Protein AF-0000000072915830 (afdb_homodimer)

Nearest PDB structures (foldseek):
  4bc5-assembly1_A  TM=9.437E-01  e=2.863E-55  Homo sapiens
  3i8b-assembly1_A  TM=7.977E-01  e=3.521E-30  Bifidobacterium adolescentis ATCC 15703
  3ll3-assembly1_B  TM=8.431E-01  e=8.562E-27  Lactobacillus acidophilus
  3gbt-assembly1_A  TM=8.437E-01  e=1.878E-26  Lactobacillus acidophilus NCFM
  3gg4-assembly2_B  TM=7.722E-01  e=1.010E-25  Yersinia pseudotuberculosis

InterPro domains:
  IPR018484 Carbohydrate kinase FGGY, N-terminal [PF00370] (149-256)
  IPR018485 Carbohydrate kinase FGGY, C-terminal [PF02782] (315-526)
  IPR042024 D-xylulose kinase [cd07776] (19-568)
  IPR043129 ATPase, nucleotide binding domain [SSF53067] (19-301)
  IPR043129 ATPase, nucleotide binding domain [SSF53067] (311-531)

Foldseek 3Di:
DDFPFPCPVVPPPVPDFAKFWEWEAEQFKIKIWIATLLLHTQWIFMDGLCVPCCVVQVDDSNWDADPVQQFIKHFVLSVQVRVVVRLVVRCVGGPDAQQRHQEFAYAYAAQKKFFFFPCQLVQLQDPDLVDGRSVGRCVRGLDRIITHQSGQNQPVLLVCLQPLQPGQFRLCLFLQERRDRSANLSVLLVCCVVPVVSNVRGQAMDIPQQVVLCNFASHRGAAFQFRVSRRSQAGPVVRGGDQSSLCSSQVHSVSSVSVCSRRDHHDDALLDFRAFTHVSCCRNSNYHRNRTYGGYHHLVLLLCLLDLADALEWEWEQACKIKIKGKFLDRDGGHLWGWTPRRFDPSIIITMHIKNRGVVQLVVLLVVDDFDPDDPPRCVLLLVLQVPADQQNDPDQFDWGKAKDAACQQIRLPRFHHDIFIWTATLLQPDIGTDPPDDDSSNVSNNHLLNVLLSVCLVCVVRFADPDPPDGTAGQEYEYEYPCLPRLSSLASNLLARNHQAAYKYFPPPPCSRRSSRRLSRSCSVPPDVPRGSSNSCVVSDDCVPGMDGRGNRYDPPSNVSSVSNSVSSVVVVVVSVVVVVVVVVVVVVVVVVVD/DDFPQPCPVVPPPVPDFAKFWEWEAEQFKIKIWIATLLLHTQWIFMDGLCVPCCVVQVDDSNWDADPVQQFIKHFVLSVQVRVVVRLVVRCVGGPDAQQRHQEFAYAYAAQKKFFFFPCQLVQLQDPDLVDGRSVGRCVRGLDRIITHQSGQNQPVLLVCLQPLQPGQFRLCLFLQERRDRSANLSVLLVCCVVPVVSNVRGQAMDTPRQVVLCNFASHRGAAFQFRNSRRSQAGPVVRGGDQSSLCSSQVHSVSSVSVCSRRDHHDDALLDFRAFTHVSCCRNSNYHRNRTYGGYHHLVLLLCLLDLADALEWEWEAACKIKIKGKFLDRDGGHLWGWTPRRFDPSIIITMHIKNRGVVQLVVLLVVDDFDPDDPPRCVLLLVLQVPADQQNDPDQFDWGKAKDGACQQIRLPRFHHDIFIWTATLLQHDIGGDPPDDDSSNVSNNHLLNVLLSVCLVCVVRFADPDPPRGTAGQEYEYEYPCLPRLSSLASNLLARNHQAAYKYFPPPPCSRRSSRRLSGSCSVPPDVPRGSSNSCVVSDDCVPGMGGRGNRYDPPSNVSNVSNSVSSVVVVVVSVVVVVVVVVVVVVVVVVVD

Radius of gyration: 38.65 Å; Cα contacts (8 Å, |Δi|>4): 2772; chains: 2; bounding box: 79×126×77 Å

Structure (mmCIF, N/CA/C/O backbone):
data_AF-0000000072915830-model_v1
#
loop_
_entity.id
_entity.type
_entity.pdbx_description
1 polymer 'Xylulose kinase'
#
loop_
_atom_site.group_PDB
_atom_site.id
_atom_site.type_symbol
_atom_site.label_atom_id
_atom_site.label_alt_id
_atom_site.label_comp_id
_atom_site.label_asym_id
_atom_site.label_entity_id
_atom_site.label_seq_id
_atom_site.pdbx_PDB_ins_code
_atom_site.Cartn_x
_atom_site.Cartn_y
_atom_site.Cartn_z
_atom_site.occupancy
_atom_site.B_iso_or_equiv
_atom_site.auth_seq_id
_atom_site.auth_comp_id
_atom_site.auth_asym_id
_atom_site.auth_atom_id
_atom_site.pdbx_PDB_model_num
ATOM 1 N N . MET A 1 1 ? 6.355 -17.484 14.109 1 24.39 1 MET A N 1
ATOM 2 C CA . MET A 1 1 ? 7.336 -17.578 13.031 1 24.39 1 MET A CA 1
ATOM 3 C C . MET A 1 1 ? 8.438 -16.531 13.211 1 24.39 1 MET A C 1
ATOM 5 O O . MET A 1 1 ? 8.148 -15.344 13.398 1 24.39 1 MET A O 1
ATOM 9 N N . PRO A 1 2 ? 9.625 -17.016 13.57 1 25.91 2 PRO A N 1
ATOM 10 C CA . PRO A 1 2 ? 10.656 -16.094 14.039 1 25.91 2 PRO A CA 1
ATOM 11 C C . PRO A 1 2 ? 11.062 -15.062 12.984 1 25.91 2 PRO A C 1
ATOM 13 O O . PRO A 1 2 ? 11.211 -15.406 11.812 1 25.91 2 PRO A O 1
ATOM 16 N N . PHE A 1 3 ? 10.57 -13.93 13.031 1 33.84 3 PHE A N 1
ATOM 17 C CA . PHE A 1 3 ? 10.859 -12.711 12.281 1 33.84 3 PHE A CA 1
ATOM 18 C C . PHE A 1 3 ? 12.359 -12.555 12.062 1 33.84 3 PHE A C 1
ATOM 20 O O . PHE A 1 3 ? 13.156 -12.906 12.938 1 33.84 3 PHE A O 1
ATOM 27 N N . LEU A 1 4 ? 12.742 -12.773 10.859 1 33.09 4 LEU A N 1
ATOM 28 C CA . LEU A 1 4 ? 14.133 -12.438 10.609 1 33.09 4 LEU A CA 1
ATOM 29 C C . LEU A 1 4 ? 14.523 -11.156 11.336 1 33.09 4 LEU A C 1
ATOM 31 O O . LEU A 1 4 ? 14.07 -10.07 10.969 1 33.09 4 LEU A O 1
ATOM 35 N N . ALA A 1 5 ? 14.664 -11.242 12.508 1 32.28 5 ALA A N 1
ATOM 36 C CA . ALA A 1 5 ? 15.242 -10.172 13.312 1 32.28 5 ALA A CA 1
ATOM 37 C C . ALA A 1 5 ? 16.484 -9.586 12.648 1 32.28 5 ALA A C 1
ATOM 39 O O . ALA A 1 5 ? 17.453 -10.297 12.414 1 32.28 5 ALA A O 1
ATOM 40 N N . ARG A 1 6 ? 16.266 -8.562 11.781 1 36.28 6 ARG A N 1
ATOM 41 C CA . ARG A 1 6 ? 17.516 -7.859 11.516 1 36.28 6 ARG A CA 1
ATOM 42 C C . ARG A 1 6 ? 18.422 -7.859 12.742 1 36.28 6 ARG A C 1
ATOM 44 O O . ARG A 1 6 ? 17.938 -7.684 13.867 1 36.28 6 ARG A O 1
ATOM 51 N N . SER A 1 7 ? 19.422 -8.664 12.703 1 34.84 7 SER A N 1
ATOM 52 C CA . SER A 1 7 ? 20.438 -8.633 13.742 1 34.84 7 SER A CA 1
ATOM 53 C C . SER A 1 7 ? 20.719 -7.207 14.203 1 34.84 7 SER A C 1
ATOM 55 O O . SER A 1 7 ? 21.562 -6.512 13.625 1 34.84 7 SER A O 1
ATOM 57 N N . ASN A 1 8 ? 19.609 -6.504 14.328 1 36.72 8 ASN A N 1
ATOM 58 C CA . ASN A 1 8 ? 19.922 -5.211 14.93 1 36.72 8 ASN A CA 1
ATOM 59 C C . ASN A 1 8 ? 20.672 -5.375 16.25 1 36.72 8 ASN A C 1
ATOM 61 O O . ASN A 1 8 ? 20.062 -5.625 17.281 1 36.72 8 ASN A O 1
ATOM 65 N N . SER A 1 9 ? 21.812 -5.98 16.203 1 34.97 9 SER A N 1
ATOM 66 C CA . SER A 1 9 ? 22.594 -5.82 17.438 1 34.97 9 SER A CA 1
ATOM 67 C C . SER A 1 9 ? 22.531 -4.387 17.953 1 34.97 9 SER A C 1
ATOM 69 O O . SER A 1 9 ? 22.906 -3.451 17.234 1 34.97 9 SER A O 1
ATOM 71 N N . PRO A 1 10 ? 21.531 -4.129 18.781 1 41.34 10 PRO A N 1
ATOM 72 C CA . PRO A 1 10 ? 21.688 -2.791 19.344 1 41.34 10 PRO A CA 1
ATOM 73 C C . PRO A 1 10 ? 23.156 -2.426 19.594 1 41.34 10 PRO A C 1
ATOM 75 O O . PRO A 1 10 ? 23.906 -3.213 20.172 1 41.34 10 PRO A O 1
ATOM 78 N N . ASP A 1 11 ? 23.781 -1.973 18.734 1 41.5 11 ASP A N 1
ATOM 79 C CA . ASP A 1 11 ? 25.031 -1.378 19.172 1 41.5 11 ASP A CA 1
ATOM 80 C C . ASP A 1 11 ? 24.891 -0.795 20.578 1 41.5 11 ASP A C 1
ATOM 82 O O . ASP A 1 11 ? 24.188 0.189 20.781 1 41.5 11 ASP A O 1
ATOM 86 N N . GLN A 1 12 ? 24.781 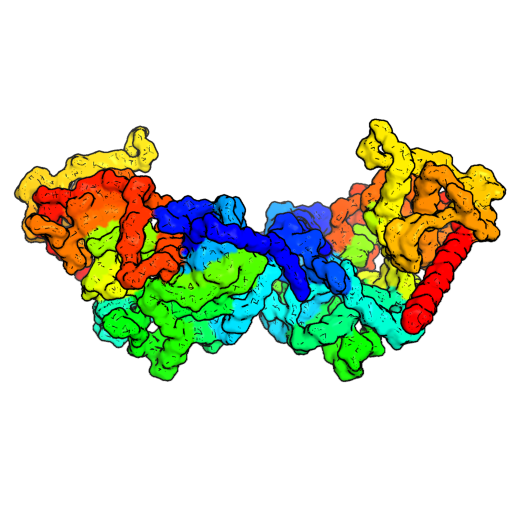-1.544 21.562 1 42.97 12 GLN A N 1
ATOM 87 C CA . GLN A 1 12 ? 24.859 -1.158 22.969 1 42.97 12 GLN A CA 1
ATOM 88 C C . GLN A 1 12 ? 26 -0.178 23.203 1 42.97 12 GLN A C 1
ATOM 90 O O . GLN A 1 12 ? 26.578 -0.14 24.297 1 42.97 12 GLN A O 1
ATOM 95 N N . SER A 1 13 ? 26.656 0.241 22.25 1 42.38 13 SER A N 1
ATOM 96 C CA . SER A 1 13 ? 27.719 1.104 22.719 1 42.38 13 SER A CA 1
ATOM 97 C C . SER A 1 13 ? 27.172 2.297 23.5 1 42.38 13 SER A C 1
ATOM 99 O O . SER A 1 13 ? 26.312 3.023 23 1 42.38 13 SER A O 1
ATOM 101 N N . SER A 1 14 ? 27.141 2.311 24.797 1 47 14 SER A N 1
ATOM 102 C CA . SER A 1 14 ? 26.906 3.289 25.859 1 47 14 SER A CA 1
ATOM 103 C C . SER A 1 14 ? 27.25 4.699 25.391 1 47 14 SER A C 1
ATOM 105 O O . SER A 1 14 ? 26.828 5.684 26 1 47 14 SER A O 1
ATOM 107 N N . ASP A 1 15 ? 28.031 4.84 24.375 1 55.62 15 ASP A N 1
ATOM 108 C CA . ASP A 1 15 ? 28.656 6.148 24.25 1 55.62 15 ASP A CA 1
ATOM 109 C C . ASP A 1 15 ? 27.906 7.027 23.25 1 55.62 15 ASP A C 1
ATOM 111 O O . ASP A 1 15 ? 28.438 8.039 22.781 1 55.62 15 ASP A O 1
ATOM 115 N N . PHE A 1 16 ? 26.594 6.609 22.766 1 69.38 16 PHE A N 1
ATOM 116 C CA . PHE A 1 16 ? 26.156 7.559 21.75 1 69.38 16 PHE A CA 1
ATOM 117 C C . PHE A 1 16 ? 25.297 8.648 22.375 1 69.38 16 PHE A C 1
ATOM 119 O O . PHE A 1 16 ? 24.656 8.43 23.406 1 69.38 16 PHE A O 1
ATOM 126 N N . LYS A 1 17 ? 25.359 9.828 21.797 1 85 17 LYS A N 1
ATOM 127 C CA . LYS A 1 17 ? 24.547 10.977 22.203 1 85 17 LYS A CA 1
ATOM 128 C C . LYS A 1 17 ? 23.094 10.805 21.766 1 85 17 LYS A C 1
ATOM 130 O O . LYS A 1 17 ? 22.828 10.398 20.641 1 85 17 LYS A O 1
ATOM 135 N N . PRO A 1 18 ? 22.172 10.93 22.703 1 94.56 18 PRO A N 1
ATOM 136 C CA . PRO A 1 18 ? 20.75 10.734 22.391 1 94.56 18 PRO A CA 1
ATOM 137 C C . PRO A 1 18 ? 20.266 11.648 21.266 1 94.56 18 PRO A C 1
ATOM 139 O O . PRO A 1 18 ? 20.75 12.773 21.125 1 94.56 18 PRO A O 1
ATOM 142 N N . LEU A 1 19 ? 19.344 11.133 20.453 1 98.25 19 LEU A N 1
ATOM 143 C CA . LEU A 1 19 ? 18.703 11.891 19.391 1 98.25 19 LEU A CA 1
ATOM 144 C C . LEU A 1 19 ? 17.203 12.016 19.625 1 98.25 19 LEU A C 1
ATOM 146 O O . LEU A 1 19 ? 16.625 11.219 20.375 1 98.25 19 LEU A O 1
ATOM 150 N N . TYR A 1 20 ? 16.625 13.023 19.047 1 98.69 20 TYR A N 1
ATOM 151 C CA . TYR A 1 20 ? 15.195 13.289 19.188 1 98.69 20 TYR A CA 1
ATOM 152 C C . TYR A 1 20 ? 14.547 13.547 17.844 1 98.69 20 TYR A C 1
ATOM 154 O O . TYR A 1 20 ? 15.086 14.273 17 1 98.69 20 TYR A O 1
ATOM 162 N N . LEU A 1 21 ? 13.422 12.898 17.641 1 98.81 21 LEU A N 1
ATOM 163 C CA . LEU A 1 21 ? 12.734 12.922 16.359 1 98.81 21 LEU A CA 1
ATOM 164 C C . LEU A 1 21 ? 11.453 13.742 16.438 1 98.81 21 LEU A C 1
ATOM 166 O O . LEU A 1 21 ? 10.648 13.555 17.359 1 98.81 21 LEU A O 1
ATOM 170 N N . GLY A 1 22 ? 11.266 14.695 15.539 1 98.69 22 GLY A N 1
ATOM 171 C CA . GLY A 1 22 ? 10.047 15.469 15.367 1 98.69 22 GLY A CA 1
ATOM 172 C C . GLY A 1 22 ? 9.398 15.258 14.016 1 98.69 22 GLY A C 1
ATOM 173 O O . GLY A 1 22 ? 10.07 15.281 12.984 1 98.69 22 GLY A O 1
ATOM 174 N N . PHE A 1 23 ? 8.062 15.039 14.047 1 98.69 23 PHE A N 1
ATOM 175 C CA . PHE A 1 23 ? 7.297 14.875 12.82 1 98.69 23 PHE A CA 1
ATOM 176 C C . PHE A 1 23 ? 6.484 16.125 12.508 1 98.69 23 PHE A C 1
ATOM 178 O O . PHE A 1 23 ? 6.137 16.891 13.422 1 98.69 23 PHE A O 1
ATOM 185 N N . ASP A 1 24 ? 6.234 16.391 11.227 1 97.75 24 ASP A N 1
ATOM 186 C CA . ASP A 1 24 ? 5.238 17.328 10.742 1 97.75 24 ASP A CA 1
ATOM 187 C C . ASP A 1 24 ? 4.32 16.688 9.711 1 97.75 24 ASP A C 1
ATOM 189 O O . ASP A 1 24 ? 4.695 16.531 8.547 1 97.75 24 ASP A O 1
ATOM 193 N N . LEU A 1 25 ? 3.164 16.234 10.18 1 98.56 25 LEU A N 1
ATOM 194 C CA . LEU A 1 25 ? 2.143 15.758 9.25 1 98.56 25 LEU A CA 1
ATOM 195 C C . LEU A 1 25 ? 1.269 16.906 8.766 1 98.56 25 LEU A C 1
ATOM 197 O O . LEU A 1 25 ? 0.232 17.203 9.367 1 98.56 25 LEU A O 1
ATOM 201 N N . SER A 1 26 ? 1.648 17.5 7.652 1 96.06 26 SER A N 1
ATOM 202 C CA . SER A 1 26 ? 0.952 18.656 7.082 1 96.06 26 SER A CA 1
ATOM 203 C C . SER A 1 26 ? -0.023 18.219 5.992 1 96.06 26 SER A C 1
ATOM 205 O O . SER A 1 26 ? -0.276 17.031 5.812 1 96.06 26 SER A O 1
ATOM 207 N N . THR A 1 27 ? -0.609 19.094 5.301 1 95.31 27 THR A N 1
ATOM 208 C CA . THR A 1 27 ? -1.631 18.812 4.297 1 95.31 27 THR A CA 1
ATOM 209 C C . THR A 1 27 ? -1.033 18.062 3.111 1 95.31 27 THR A C 1
ATOM 211 O O . THR A 1 27 ? -1.679 17.188 2.537 1 95.31 27 THR A O 1
ATOM 214 N N . GLN A 1 28 ? 0.257 18.359 2.771 1 95.81 28 GLN A N 1
ATOM 215 C CA . GLN A 1 28 ? 0.759 17.844 1.504 1 95.81 28 GLN A CA 1
ATOM 216 C C . GLN A 1 28 ? 1.94 16.906 1.723 1 95.81 28 GLN A C 1
ATOM 218 O O . GLN A 1 28 ? 2.436 16.297 0.776 1 95.81 28 GLN A O 1
ATOM 223 N N . GLN A 1 29 ? 2.432 16.859 2.977 1 97.5 29 GLN A N 1
ATOM 224 C CA . GLN A 1 29 ? 3.623 16.047 3.186 1 97.5 29 GLN A CA 1
ATOM 225 C C . GLN A 1 29 ? 3.717 15.57 4.633 1 97.5 29 GLN A C 1
ATOM 227 O O . GLN A 1 29 ? 3.043 16.109 5.512 1 97.5 29 GLN A O 1
ATOM 232 N N . LEU A 1 30 ? 4.434 14.555 4.867 1 98.5 30 LEU A N 1
ATOM 233 C CA . LEU A 1 30 ? 4.926 14.125 6.172 1 98.5 30 LEU A CA 1
ATOM 234 C C . LEU A 1 30 ? 6.441 14.281 6.258 1 98.5 30 LEU A C 1
ATOM 236 O O . LEU A 1 30 ? 7.176 13.695 5.457 1 98.5 30 LEU A O 1
ATOM 240 N N . LYS A 1 31 ? 6.91 15.109 7.215 1 97.5 31 LYS A N 1
ATOM 241 C CA . LYS A 1 31 ? 8.336 15.344 7.41 1 97.5 31 LYS A CA 1
ATOM 242 C C . LYS A 1 31 ? 8.812 14.758 8.734 1 97.5 31 LYS A C 1
ATOM 244 O O . LYS A 1 31 ? 8.086 14.766 9.727 1 97.5 31 LYS A O 1
ATOM 249 N N . ALA A 1 32 ? 9.984 14.203 8.711 1 98.38 32 ALA A N 1
ATOM 250 C CA . ALA A 1 32 ? 10.695 13.734 9.898 1 98.38 32 ALA A CA 1
ATOM 251 C C . ALA A 1 32 ? 12.039 14.445 10.047 1 98.38 32 ALA A C 1
ATOM 253 O O . ALA A 1 32 ? 12.789 14.586 9.078 1 98.38 32 ALA A O 1
ATOM 254 N N . LEU A 1 33 ? 12.32 14.961 11.219 1 97.06 33 LEU A N 1
ATOM 255 C CA . LEU A 1 33 ? 13.555 15.688 11.5 1 97.06 33 LEU A CA 1
ATOM 256 C C . LEU A 1 33 ? 14.148 15.258 12.836 1 97.06 33 LEU A C 1
ATOM 258 O O . LEU A 1 33 ? 13.43 15.133 13.828 1 97.06 33 LEU A O 1
ATOM 262 N N . VAL A 1 34 ? 15.453 14.977 12.828 1 97.75 34 VAL A N 1
ATOM 263 C CA . VAL A 1 34 ? 16.141 14.477 14.016 1 97.75 34 VAL A CA 1
ATOM 264 C C . VAL A 1 34 ? 17.141 15.516 14.508 1 97.75 34 VAL A C 1
ATOM 266 O O . VAL A 1 34 ? 17.922 16.062 13.711 1 97.75 34 VAL A O 1
ATOM 269 N N . VAL A 1 35 ? 17.109 15.781 15.797 1 96.12 35 VAL A N 1
ATOM 270 C CA . VAL A 1 35 ? 18.094 16.688 16.391 1 96.12 35 VAL A CA 1
ATOM 271 C C . VAL A 1 35 ? 18.844 15.969 17.516 1 96.12 35 VAL A C 1
ATOM 273 O O . VAL A 1 35 ? 18.375 14.969 18.047 1 96.12 35 VAL A O 1
ATOM 276 N N . ASP A 1 36 ? 20.047 16.469 17.781 1 96.88 36 ASP A N 1
ATOM 277 C CA . ASP A 1 36 ? 20.766 15.984 18.953 1 96.88 36 ASP A CA 1
ATOM 278 C C . ASP A 1 36 ? 20.5 16.875 20.172 1 96.88 36 ASP A C 1
ATOM 280 O O . ASP A 1 36 ? 19.656 17.766 20.125 1 96.88 36 ASP A O 1
ATOM 284 N N . SER A 1 37 ? 21.188 16.641 21.234 1 96.81 37 SER A N 1
ATOM 285 C CA . SER A 1 37 ? 20.969 17.344 22.5 1 96.81 37 SER A CA 1
ATOM 286 C C . SER A 1 37 ? 21.375 18.812 22.375 1 96.81 37 SER A C 1
ATOM 288 O O . SER A 1 37 ? 20.938 19.641 23.188 1 96.81 37 SER A O 1
ATOM 290 N N . ASP A 1 38 ? 22.188 19.156 21.391 1 95 38 ASP A N 1
ATOM 291 C CA . ASP A 1 38 ? 22.625 20.531 21.156 1 95 38 ASP A CA 1
ATOM 292 C C . ASP A 1 38 ? 21.75 21.219 20.109 1 95 38 ASP A C 1
ATOM 294 O O . ASP A 1 38 ? 22.125 22.266 19.578 1 95 38 ASP A O 1
ATOM 298 N N . LEU A 1 39 ? 20.656 20.594 19.734 1 94.19 39 LEU A N 1
ATOM 299 C CA . LEU A 1 39 ? 19.625 21.125 18.844 1 94.19 39 LEU A CA 1
ATOM 300 C C . LEU A 1 39 ? 20.141 21.172 17.406 1 94.19 39 LEU A C 1
ATOM 302 O O . LEU A 1 39 ? 19.594 21.906 16.578 1 94.19 39 LEU A O 1
ATOM 306 N N . LYS A 1 40 ? 21.172 20.406 17.125 1 92.38 40 LYS A N 1
ATOM 307 C CA . LYS A 1 40 ? 21.672 20.328 15.766 1 92.38 40 LYS A CA 1
ATOM 308 C C . LYS A 1 40 ? 20.953 19.266 14.961 1 92.38 40 LYS A C 1
ATOM 310 O O . LYS A 1 40 ? 20.766 18.141 15.438 1 92.38 40 LYS A O 1
ATOM 315 N N . VAL A 1 41 ? 20.562 19.609 13.812 1 92.88 41 VAL A N 1
ATOM 316 C CA . VAL A 1 41 ? 19.875 18.672 12.938 1 92.88 41 VAL A CA 1
ATOM 317 C C . VAL A 1 41 ? 20.828 17.578 12.492 1 92.88 41 VAL A C 1
ATOM 319 O O . VAL A 1 41 ? 21.922 17.875 11.992 1 92.88 41 VAL A O 1
ATOM 322 N N . LYS A 1 42 ? 20.438 16.328 12.633 1 94.88 42 LYS A N 1
ATOM 323 C CA . LYS A 1 42 ? 21.281 15.195 12.305 1 94.88 42 LYS A CA 1
ATOM 324 C C . LYS A 1 42 ? 20.734 14.414 11.117 1 94.88 42 LYS A C 1
ATOM 326 O O . LYS A 1 42 ? 21.453 13.633 10.492 1 94.88 42 LYS A O 1
ATOM 331 N N . GLY A 1 43 ? 19.469 14.617 10.836 1 95.25 43 GLY A N 1
ATOM 332 C CA . GLY A 1 43 ? 18.828 13.914 9.734 1 95.25 43 GLY A CA 1
ATOM 333 C C . GLY A 1 43 ? 17.422 14.422 9.445 1 95.25 43 GLY A C 1
ATOM 334 O O . GLY A 1 43 ? 16.766 14.977 10.328 1 95.25 43 GLY A O 1
ATOM 335 N N . GLU A 1 44 ? 17.016 14.281 8.227 1 96.12 44 GLU A N 1
ATOM 336 C CA . GLU A 1 44 ? 15.672 14.664 7.809 1 96.12 44 GLU A CA 1
ATOM 337 C C . GLU A 1 44 ? 15.203 13.812 6.633 1 96.12 44 GLU A C 1
ATOM 339 O O . GLU A 1 44 ? 16.016 13.273 5.883 1 96.12 44 GLU A O 1
ATOM 344 N N . ALA A 1 45 ? 13.961 13.578 6.508 1 97.75 45 ALA A N 1
ATOM 345 C CA . ALA A 1 45 ? 13.305 12.891 5.398 1 97.75 45 ALA A CA 1
ATOM 346 C C . ALA A 1 45 ? 11.867 13.383 5.227 1 97.75 45 ALA A C 1
ATOM 348 O O . ALA A 1 45 ? 11.289 13.969 6.145 1 97.75 45 ALA A O 1
ATOM 349 N N . LYS A 1 46 ? 11.344 13.227 4.059 1 97.69 46 LYS A N 1
ATOM 350 C CA . LYS A 1 46 ? 9.961 13.633 3.83 1 97.69 46 LYS A CA 1
ATOM 351 C C . LYS A 1 46 ? 9.273 12.719 2.814 1 97.69 46 LYS A C 1
ATOM 353 O O . LYS A 1 46 ? 9.945 12.023 2.047 1 97.69 46 LYS A O 1
ATOM 358 N N . VAL A 1 47 ? 8.023 12.594 2.896 1 98.44 47 VAL A N 1
ATOM 359 C CA . VAL A 1 47 ? 7.121 12.016 1.908 1 98.44 47 VAL A CA 1
ATOM 360 C C . VAL A 1 47 ? 6.223 13.109 1.335 1 98.44 47 VAL A C 1
ATOM 362 O O . VAL A 1 47 ? 5.531 13.812 2.08 1 98.44 47 VAL A O 1
ATOM 365 N N . ASP A 1 48 ? 6.352 13.328 0.054 1 98.25 48 ASP A N 1
ATOM 366 C CA . ASP A 1 48 ? 5.453 14.234 -0.662 1 98.25 48 ASP A CA 1
ATOM 367 C C . ASP A 1 48 ? 4.211 13.492 -1.154 1 98.25 48 ASP A C 1
ATOM 369 O O . ASP A 1 48 ? 4.305 12.625 -2.023 1 98.25 48 ASP A O 1
ATOM 373 N N . PHE A 1 49 ? 3.031 13.836 -0.651 1 98.44 49 PHE A N 1
ATOM 374 C CA . PHE A 1 49 ? 1.84 13.023 -0.881 1 98.44 49 PHE A CA 1
ATOM 375 C C . PHE A 1 49 ? 1.509 12.961 -2.367 1 98.44 49 PHE A C 1
ATOM 377 O O . PHE A 1 49 ? 1.238 11.883 -2.9 1 98.44 49 PHE A O 1
ATOM 384 N N . ASP A 1 50 ? 1.518 14.094 -3.059 1 97.5 50 ASP A N 1
ATOM 385 C CA . ASP A 1 50 ? 1.163 14.086 -4.473 1 97.5 50 ASP A CA 1
ATOM 386 C C . ASP A 1 50 ? 2.211 13.344 -5.301 1 97.5 50 ASP A C 1
ATOM 388 O O . ASP A 1 50 ? 1.866 12.547 -6.176 1 97.5 50 ASP A O 1
ATOM 392 N N . LYS A 1 51 ? 3.48 13.594 -5.008 1 97.94 51 LYS A N 1
ATOM 393 C CA . LYS A 1 51 ? 4.559 12.961 -5.762 1 97.94 51 LYS A CA 1
ATOM 394 C C . LYS A 1 51 ? 4.602 11.461 -5.496 1 97.94 51 LYS A C 1
ATOM 396 O O . LYS A 1 51 ? 4.781 10.664 -6.422 1 97.94 51 LYS A O 1
ATOM 401 N N . ASP A 1 52 ? 4.43 11.07 -4.297 1 97.44 52 ASP A N 1
ATOM 402 C CA . ASP A 1 52 ? 4.645 9.672 -3.916 1 97.44 52 ASP A CA 1
ATOM 403 C C . ASP A 1 52 ? 3.363 8.859 -4.066 1 97.44 52 ASP A C 1
ATOM 405 O O . ASP A 1 52 ? 3.416 7.652 -4.32 1 97.44 52 ASP A O 1
ATOM 409 N N . PHE A 1 53 ? 2.178 9.516 -3.857 1 97.56 53 PHE A N 1
ATOM 410 C CA . PHE A 1 53 ? 0.959 8.727 -3.719 1 97.56 53 PHE A CA 1
ATOM 411 C C . PHE A 1 53 ? -0.187 9.359 -4.5 1 97.56 53 PHE A C 1
ATOM 413 O O . PHE A 1 53 ? -1.329 8.906 -4.414 1 97.56 53 PHE A O 1
ATOM 420 N N . GLY A 1 54 ? 0.034 10.438 -5.258 1 96.38 54 GLY A N 1
ATOM 421 C CA . GLY A 1 54 ? -1.025 11.188 -5.91 1 96.38 54 GLY A CA 1
ATOM 422 C C . GLY A 1 54 ? -1.954 10.32 -6.734 1 96.38 54 GLY A C 1
ATOM 423 O O . GLY A 1 54 ? -3.176 10.383 -6.578 1 96.38 54 GLY A O 1
ATOM 424 N N . HIS A 1 55 ? -1.378 9.445 -7.559 1 93.69 55 HIS A N 1
ATOM 425 C CA . HIS A 1 55 ? -2.152 8.562 -8.422 1 93.69 55 HIS A CA 1
ATOM 426 C C . HIS A 1 55 ? -2.846 7.469 -7.613 1 93.69 55 HIS A C 1
ATOM 428 O O . HIS A 1 55 ? -4.02 7.172 -7.844 1 93.69 55 HIS A O 1
ATOM 434 N N . LYS A 1 56 ? -2.223 6.93 -6.691 1 95.81 56 LYS A N 1
ATOM 435 C CA . LYS A 1 56 ? -2.707 5.805 -5.895 1 95.81 56 LYS A CA 1
ATOM 436 C C . LYS A 1 56 ? -3.953 6.191 -5.102 1 95.81 56 LYS A C 1
ATOM 438 O O . LYS A 1 56 ? -4.883 5.391 -4.973 1 95.81 56 LYS A O 1
ATOM 443 N N . TYR A 1 57 ? -4.012 7.445 -4.57 1 97.62 57 TYR A N 1
ATOM 444 C CA . TYR A 1 57 ? -5.113 7.852 -3.705 1 97.62 57 TYR A CA 1
ATOM 445 C C . TYR A 1 57 ? -5.984 8.898 -4.387 1 97.62 57 TYR A C 1
ATOM 447 O O . TYR A 1 57 ? -6.941 9.406 -3.793 1 97.62 57 TYR A O 1
ATOM 455 N N . GLY A 1 58 ? -5.645 9.281 -5.551 1 95.44 58 GLY A N 1
ATOM 456 C CA . GLY A 1 58 ? -6.449 10.219 -6.316 1 95.44 58 GLY A CA 1
ATOM 457 C C . GLY A 1 58 ? -6.496 11.609 -5.703 1 95.44 58 GLY A C 1
ATOM 458 O O . GLY A 1 58 ? -7.52 12.289 -5.781 1 95.44 58 GLY A O 1
ATOM 459 N N . ILE A 1 59 ? -5.406 12.008 -5.051 1 96.94 59 ILE A N 1
ATOM 460 C CA . ILE A 1 59 ? -5.414 13.281 -4.348 1 96.94 59 ILE A CA 1
ATOM 461 C C . ILE A 1 59 ? -4.746 14.352 -5.207 1 96.94 59 ILE A C 1
ATOM 463 O O . ILE A 1 59 ? -3.957 14.031 -6.102 1 96.94 59 ILE A O 1
ATOM 467 N N . LYS A 1 60 ? -5.094 15.555 -4.961 1 96.31 60 LYS A N 1
ATOM 468 C CA . LYS A 1 60 ? -4.418 16.75 -5.438 1 96.31 60 LYS A CA 1
ATOM 469 C C . LYS A 1 60 ? -4.09 17.703 -4.281 1 96.31 60 LYS A C 1
ATOM 471 O O . LYS A 1 60 ? -4.969 18.047 -3.494 1 96.31 60 LYS A O 1
ATOM 476 N N . LYS A 1 61 ? -2.859 18.016 -4.156 1 94.69 61 LYS A N 1
ATOM 477 C CA . LYS A 1 61 ? -2.355 18.828 -3.055 1 94.69 61 LYS A CA 1
ATOM 478 C C . LYS A 1 61 ? -2.674 18.188 -1.707 1 94.69 61 LYS A C 1
ATOM 480 O O . LYS A 1 61 ? -3.102 18.875 -0.775 1 94.69 61 LYS A O 1
ATOM 485 N N . GLY A 1 62 ? -2.662 16.938 -1.672 1 97.31 62 GLY A N 1
ATOM 486 C CA . GLY A 1 62 ? -2.721 16.172 -0.443 1 97.31 62 GLY A CA 1
ATOM 487 C C . GLY A 1 62 ? -4.137 15.82 -0.023 1 97.31 62 GLY A C 1
ATOM 488 O O . GLY A 1 62 ? -4.34 15.117 0.97 1 97.31 62 GLY A O 1
ATOM 489 N N . VAL A 1 63 ? -5.199 16.344 -0.818 1 97.56 63 VAL A N 1
ATOM 490 C CA . VAL A 1 63 ? -6.566 16.172 -0.328 1 97.56 63 VAL A CA 1
ATOM 491 C C . VAL A 1 63 ? -7.5 15.859 -1.496 1 97.56 63 VAL A C 1
ATOM 493 O O . VAL A 1 63 ? -7.105 15.977 -2.66 1 97.56 63 VAL A O 1
ATOM 496 N N . HIS A 1 64 ? -8.703 15.32 -1.137 1 96.81 64 HIS A N 1
ATOM 497 C CA . HIS A 1 64 ? -9.875 15.352 -1.999 1 96.81 64 HIS A CA 1
ATOM 498 C C . HIS A 1 64 ? -10.727 16.594 -1.731 1 96.81 64 HIS A C 1
ATOM 500 O O . HIS A 1 64 ? -10.945 16.953 -0.576 1 96.81 64 HIS A O 1
ATOM 506 N N . VAL A 1 65 ? -11.195 17.25 -2.803 1 93.94 65 VAL A N 1
ATOM 507 C CA . VAL A 1 65 ? -12.047 18.422 -2.672 1 93.94 65 VAL A CA 1
ATOM 508 C C . VAL A 1 65 ? -13.383 18.188 -3.359 1 93.94 65 VAL A C 1
ATOM 510 O O . VAL A 1 65 ? -13.43 17.812 -4.535 1 93.94 65 VAL A O 1
ATOM 513 N N . TYR A 1 66 ? -14.438 18.312 -2.627 1 93.75 66 TYR A N 1
ATOM 514 C CA . TYR A 1 66 ? -15.789 18.281 -3.18 1 93.75 66 TYR A CA 1
ATOM 515 C C . TYR A 1 66 ? -16.391 19.688 -3.238 1 93.75 66 TYR A C 1
ATOM 517 O O . TYR A 1 66 ? -17.016 20.141 -2.283 1 93.75 66 TYR A O 1
ATOM 525 N N . GLU A 1 67 ? -16.359 20.219 -4.395 1 89.19 67 GLU A N 1
ATOM 526 C CA . GLU A 1 67 ? -16.734 21.625 -4.574 1 89.19 67 GLU A CA 1
ATOM 527 C C . GLU A 1 67 ? -18.219 21.844 -4.277 1 89.19 67 GLU A C 1
ATOM 529 O O . GLU A 1 67 ? -18.594 22.875 -3.713 1 89.19 67 GLU A O 1
ATOM 534 N N . GLU A 1 68 ? -19.031 20.922 -4.609 1 91 68 GLU A N 1
ATOM 535 C CA . GLU A 1 68 ? -20.469 21.062 -4.473 1 91 68 GLU A CA 1
ATOM 536 C C . GLU A 1 68 ? -20.875 21.219 -3.01 1 91 68 GLU A C 1
ATOM 538 O O . GLU A 1 68 ? -21.781 21.984 -2.689 1 91 68 GLU A O 1
ATOM 543 N N . THR A 1 69 ? -20.156 20.578 -2.168 1 92.69 69 THR A N 1
ATOM 544 C CA . THR A 1 69 ? -20.531 20.578 -0.76 1 92.69 69 THR A CA 1
ATOM 545 C C . THR A 1 69 ? -19.531 21.391 0.066 1 92.69 69 THR A C 1
ATOM 547 O O . THR A 1 69 ? -19.812 21.75 1.211 1 92.69 69 THR A O 1
ATOM 550 N N . GLY A 1 70 ? -18.375 21.672 -0.507 1 93.44 70 GLY A N 1
ATOM 551 C CA . GLY A 1 70 ? -17.328 22.359 0.218 1 93.44 70 GLY A CA 1
ATOM 552 C C . GLY A 1 70 ? -16.5 21.438 1.096 1 93.44 70 GLY A C 1
ATOM 553 O O . GLY A 1 70 ? -15.625 21.891 1.834 1 93.44 70 GLY A O 1
ATOM 554 N N . GLU A 1 71 ? -16.719 20.094 0.991 1 96.19 71 GLU A N 1
ATOM 555 C CA . GLU A 1 71 ? -16 19.125 1.803 1 96.19 71 GLU A CA 1
ATOM 556 C C . GLU A 1 71 ? -14.57 18.953 1.313 1 96.19 71 GLU A C 1
ATOM 558 O O . GLU A 1 71 ? -14.32 18.938 0.106 1 96.19 71 GLU A O 1
ATOM 563 N N . VAL A 1 72 ? -13.617 18.906 2.191 1 96.06 72 VAL A N 1
ATOM 564 C CA . VAL A 1 72 ? -12.219 18.609 1.918 1 96.06 72 VAL A CA 1
ATOM 565 C C . VAL A 1 72 ? -11.711 17.547 2.895 1 96.06 72 VAL A C 1
ATOM 567 O O . VAL A 1 72 ? -11.844 17.703 4.109 1 96.06 72 VAL A O 1
ATOM 570 N N . TYR A 1 73 ? -11.211 16.422 2.418 1 97.06 73 TYR A N 1
ATOM 571 C CA . TYR A 1 73 ? -10.781 15.344 3.295 1 97.06 73 TYR A CA 1
ATOM 572 C C . TYR A 1 73 ? -9.484 14.711 2.787 1 97.06 73 TYR A C 1
ATOM 574 O O . TYR A 1 73 ? -9.133 14.867 1.618 1 97.06 73 TYR A O 1
ATOM 582 N N . ALA A 1 74 ? -8.797 14.086 3.633 1 98.06 74 ALA A N 1
ATOM 583 C CA . ALA A 1 74 ? -7.605 13.305 3.311 1 98.06 74 ALA A CA 1
ATOM 584 C C . ALA A 1 74 ? -7.793 11.836 3.699 1 98.06 74 ALA A C 1
ATOM 586 O O . ALA A 1 74 ? -8.414 11.539 4.723 1 98.06 74 ALA A O 1
ATOM 587 N N . PRO A 1 75 ? -7.281 10.914 2.844 1 98.31 75 PRO A N 1
ATOM 588 C CA . PRO A 1 75 ? -7.332 9.5 3.24 1 98.31 75 PRO A CA 1
ATOM 589 C C . PRO A 1 75 ? -6.367 9.172 4.379 1 98.31 75 PRO A C 1
ATOM 591 O O . PRO A 1 75 ? -5.16 9.375 4.242 1 98.31 75 PRO A O 1
ATOM 594 N N . VAL A 1 76 ? -6.859 8.602 5.445 1 98.81 76 VAL A N 1
ATOM 595 C CA . VAL A 1 76 ? -6.016 8.25 6.586 1 98.81 76 VAL A CA 1
ATOM 596 C C . VAL A 1 76 ? -4.98 7.211 6.164 1 98.81 76 VAL A C 1
ATOM 598 O O . VAL A 1 76 ? -3.846 7.223 6.645 1 98.81 76 VAL A O 1
ATOM 601 N N . ALA A 1 77 ? -5.336 6.34 5.223 1 98.62 77 ALA A N 1
ATOM 602 C CA . ALA A 1 77 ? -4.445 5.301 4.715 1 98.62 77 ALA A CA 1
ATOM 603 C C . ALA A 1 77 ? -3.184 5.91 4.105 1 98.62 77 ALA A C 1
ATOM 605 O O . ALA A 1 77 ? -2.094 5.348 4.227 1 98.62 77 ALA A O 1
ATOM 606 N N . MET A 1 78 ? -3.318 7.004 3.406 1 98.62 78 MET A N 1
ATOM 607 C CA . MET A 1 78 ? -2.172 7.699 2.826 1 98.62 78 MET A CA 1
ATOM 608 C C . MET A 1 78 ? -1.18 8.109 3.91 1 98.62 78 MET A C 1
ATOM 610 O O . MET A 1 78 ? 0.033 7.977 3.73 1 98.62 78 MET A O 1
ATOM 614 N N . TRP A 1 79 ? -1.719 8.586 5.012 1 98.81 79 TRP A N 1
ATOM 615 C CA . TRP A 1 79 ? -0.857 8.961 6.129 1 98.81 79 TRP A CA 1
ATOM 616 C C . TRP A 1 79 ? -0.143 7.742 6.703 1 98.81 79 TRP A C 1
ATOM 618 O O . TRP A 1 79 ? 1.049 7.801 7.016 1 98.81 79 TRP A O 1
ATOM 628 N N . LEU A 1 80 ? -0.845 6.641 6.832 1 98.75 80 LEU A N 1
ATOM 629 C CA . LEU A 1 80 ? -0.266 5.41 7.363 1 98.75 80 LEU A CA 1
ATOM 630 C C . LEU A 1 80 ? 0.882 4.926 6.488 1 98.75 80 LEU A C 1
ATOM 632 O O . LEU A 1 80 ? 1.937 4.535 6.996 1 98.75 80 LEU A O 1
ATOM 636 N N . GLU A 1 81 ? 0.623 4.934 5.215 1 98 81 GLU A N 1
ATOM 637 C CA . GLU A 1 81 ? 1.669 4.539 4.273 1 98 81 GLU A CA 1
ATOM 638 C C . GLU A 1 81 ? 2.855 5.496 4.336 1 98 81 GLU A C 1
ATOM 640 O O . GLU A 1 81 ? 4.004 5.082 4.176 1 98 81 GLU A O 1
ATOM 645 N N . SER A 1 82 ? 2.596 6.727 4.574 1 98.75 82 SER A N 1
ATOM 646 C CA . SER A 1 82 ? 3.633 7.75 4.656 1 98.75 82 SER A CA 1
ATOM 647 C C . SER A 1 82 ? 4.523 7.539 5.871 1 98.75 82 SER A C 1
ATOM 649 O O . SER A 1 82 ? 5.723 7.832 5.828 1 98.75 82 SER A O 1
ATOM 651 N N . VAL A 1 83 ? 3.969 7.082 6.949 1 98.81 83 VAL A N 1
ATOM 652 C CA . VAL A 1 83 ? 4.734 6.875 8.18 1 98.81 83 VAL A CA 1
ATOM 653 C C . VAL A 1 83 ? 5.824 5.832 7.938 1 98.81 83 VAL A C 1
ATOM 655 O O . VAL A 1 83 ? 6.996 6.07 8.234 1 98.81 83 VAL A O 1
ATOM 658 N N . ASP A 1 84 ? 5.477 4.664 7.367 1 98.31 84 ASP A N 1
ATOM 659 C CA . ASP A 1 84 ? 6.48 3.645 7.074 1 98.31 84 ASP A CA 1
ATOM 660 C C . ASP A 1 84 ? 7.52 4.16 6.082 1 98.31 84 ASP A C 1
ATOM 662 O O . ASP A 1 84 ? 8.719 3.969 6.277 1 98.31 84 ASP A O 1
ATOM 666 N N . LEU A 1 85 ? 7.059 4.824 5.066 1 98.31 85 LEU A N 1
ATOM 667 C CA . LEU A 1 85 ? 7.945 5.262 3.996 1 98.31 85 LEU A CA 1
ATOM 668 C C . LEU A 1 85 ? 8.922 6.316 4.496 1 98.31 85 LEU A C 1
ATOM 670 O O . LEU A 1 85 ? 10.109 6.293 4.141 1 98.31 85 LEU A O 1
ATOM 674 N N . VAL A 1 86 ? 8.469 7.277 5.281 1 98.69 86 VAL A N 1
ATOM 675 C CA . VAL A 1 86 ? 9.336 8.359 5.742 1 98.69 86 VAL A CA 1
ATOM 676 C C . VAL A 1 86 ? 10.414 7.793 6.668 1 98.69 86 VAL A C 1
ATOM 678 O O . VAL A 1 86 ? 11.547 8.273 6.676 1 98.69 86 VAL A O 1
ATOM 681 N N . LEU A 1 87 ? 10.086 6.797 7.465 1 98.56 87 LEU A N 1
ATOM 682 C CA . LEU A 1 87 ? 11.062 6.18 8.359 1 98.56 87 LEU A CA 1
ATOM 683 C C . LEU A 1 87 ? 12.117 5.418 7.562 1 98.56 87 LEU A C 1
ATOM 685 O O . LEU A 1 87 ? 13.289 5.414 7.93 1 98.56 87 LEU A O 1
ATOM 689 N N . ASP A 1 88 ? 11.68 4.711 6.484 1 97.06 88 ASP A N 1
ATOM 690 C CA . ASP A 1 88 ? 12.648 4.066 5.598 1 97.06 88 ASP A CA 1
ATOM 691 C C . ASP A 1 88 ? 13.625 5.082 5.02 1 97.06 88 ASP A C 1
ATOM 693 O O . ASP A 1 88 ? 14.836 4.848 5 1 97.06 88 ASP A O 1
ATOM 697 N N . ARG A 1 89 ? 13.07 6.191 4.555 1 97.75 89 ARG A N 1
ATOM 698 C CA . ARG A 1 89 ? 13.898 7.242 3.975 1 97.75 89 ARG A CA 1
ATOM 699 C C . ARG A 1 89 ? 14.805 7.875 5.027 1 97.75 89 ARG A C 1
ATOM 701 O O . ARG A 1 89 ? 15.953 8.227 4.742 1 97.75 89 ARG A O 1
ATOM 708 N N . LEU A 1 90 ? 14.266 8.047 6.215 1 98.12 90 LEU A N 1
ATOM 709 C CA . LEU A 1 90 ? 15.055 8.609 7.305 1 98.12 90 LEU A CA 1
ATOM 710 C C . LEU A 1 90 ? 16.234 7.703 7.66 1 98.12 90 LEU A C 1
ATOM 712 O O . LEU A 1 90 ? 17.344 8.18 7.883 1 98.12 90 LEU A O 1
ATOM 716 N N . ALA A 1 91 ? 15.945 6.402 7.734 1 96.25 91 ALA A N 1
ATOM 717 C CA . ALA A 1 91 ? 17 5.441 8.039 1 96.25 91 ALA A CA 1
ATOM 718 C C . ALA A 1 91 ? 18.125 5.523 7.023 1 96.25 91 ALA A C 1
ATOM 720 O O . ALA A 1 91 ? 19.297 5.367 7.371 1 96.25 91 ALA A O 1
ATOM 721 N N . GLU A 1 92 ? 17.781 5.77 5.809 1 93.88 92 GLU A N 1
ATOM 722 C CA . GLU A 1 92 ? 18.766 5.891 4.742 1 93.88 92 GLU A CA 1
ATOM 723 C C . GLU A 1 92 ? 19.562 7.188 4.875 1 93.88 92 GLU A C 1
ATOM 725 O O . GLU A 1 92 ? 20.734 7.238 4.512 1 93.88 92 GLU A O 1
ATOM 730 N N . SER A 1 93 ? 18.906 8.203 5.367 1 91.31 93 SER A N 1
ATOM 731 C CA . SER A 1 93 ? 19.516 9.523 5.414 1 91.31 93 SER A CA 1
ATOM 732 C C . SER A 1 93 ? 20.328 9.711 6.688 1 91.31 93 SER A C 1
ATOM 734 O O . SER A 1 93 ? 21.219 10.57 6.742 1 91.31 93 SER A O 1
ATOM 736 N N . MET A 1 94 ? 20.078 8.984 7.668 1 89.75 94 MET A N 1
ATOM 737 C CA . MET A 1 94 ? 20.688 9.148 8.984 1 89.75 94 MET A CA 1
ATOM 738 C C . MET A 1 94 ? 22.125 8.617 8.984 1 89.75 94 MET A C 1
ATOM 740 O O . MET A 1 94 ? 22.406 7.586 8.367 1 89.75 94 MET A O 1
ATOM 744 N N . PRO A 1 95 ? 23 9.305 9.664 1 84.62 95 PRO A N 1
ATOM 745 C CA . PRO A 1 95 ? 24.359 8.797 9.805 1 84.62 95 PRO A CA 1
ATOM 746 C C . PRO A 1 95 ? 24.469 7.672 10.828 1 84.62 95 PRO A C 1
ATOM 748 O O . PRO A 1 95 ? 25.5 6.988 10.898 1 84.62 95 PRO A O 1
ATOM 751 N N . VAL A 1 96 ? 23.531 7.578 11.695 1 84.44 96 VAL A N 1
ATOM 752 C CA . VAL A 1 96 ? 23.469 6.559 12.734 1 84.44 96 VAL A CA 1
ATOM 753 C C . VAL A 1 96 ? 22.109 5.848 12.688 1 84.44 96 VAL A C 1
ATOM 755 O O . VAL A 1 96 ? 21.156 6.367 12.117 1 84.44 96 VAL A O 1
ATOM 758 N N . PRO A 1 97 ? 22.062 4.684 13.305 1 89.88 97 PRO A N 1
ATOM 759 C CA . PRO A 1 97 ? 20.812 3.934 13.289 1 89.88 97 PRO A CA 1
ATOM 760 C C . PRO A 1 97 ? 19.688 4.648 14.039 1 89.88 97 PRO A C 1
ATOM 762 O O . PRO A 1 97 ? 19.953 5.449 14.938 1 89.88 97 PRO A O 1
ATOM 765 N N . LEU A 1 98 ? 18.453 4.324 13.703 1 96.38 98 LEU A N 1
ATOM 766 C CA . LEU A 1 98 ? 17.281 4.918 14.344 1 96.38 98 LEU A CA 1
ATOM 767 C C . LEU A 1 98 ? 17.219 4.52 15.812 1 96.38 98 LEU A C 1
ATOM 769 O O . LEU A 1 98 ? 16.484 5.133 16.594 1 96.38 98 LEU A O 1
ATOM 773 N N . SER A 1 99 ? 17.984 3.52 16.219 1 96.31 99 SER A N 1
ATOM 774 C CA . SER A 1 99 ? 18 3.053 17.594 1 96.31 99 SER A CA 1
ATOM 775 C C . SER A 1 99 ? 18.578 4.117 18.531 1 96.31 99 SER A C 1
ATOM 777 O O . SER A 1 99 ? 18.422 4.023 19.75 1 96.31 99 SER A O 1
ATOM 779 N N . HIS A 1 100 ? 19.219 5.152 17.984 1 96.56 100 HIS A N 1
ATOM 780 C CA . HIS A 1 100 ? 19.766 6.234 18.797 1 96.56 100 HIS A CA 1
ATOM 781 C C . HIS A 1 100 ? 18.703 7.258 19.156 1 96.56 100 HIS A C 1
ATOM 783 O O . HIS A 1 100 ? 18.938 8.156 19.969 1 96.56 100 HIS A O 1
ATOM 789 N N . ILE A 1 101 ? 17.578 7.152 18.594 1 98.31 101 ILE A N 1
ATOM 790 C CA . ILE A 1 101 ? 16.484 8.07 18.906 1 98.31 101 ILE A CA 1
ATOM 791 C C . ILE A 1 101 ? 15.859 7.691 20.25 1 98.31 101 ILE A C 1
ATOM 793 O O . ILE A 1 101 ? 15.375 6.57 20.406 1 98.31 101 ILE A O 1
ATOM 797 N N . ARG A 1 102 ? 15.836 8.633 21.141 1 98.06 102 ARG A N 1
ATOM 798 C CA . ARG A 1 102 ? 15.375 8.375 22.5 1 98.06 102 ARG A CA 1
ATOM 799 C C . ARG A 1 102 ? 13.961 8.891 22.703 1 98.06 102 ARG A C 1
ATOM 801 O O . ARG A 1 102 ? 13.242 8.422 23.594 1 98.06 102 ARG A O 1
ATOM 808 N N . GLY A 1 103 ? 13.57 9.859 21.953 1 98.69 103 GLY A N 1
ATOM 809 C CA . GLY A 1 103 ? 12.25 10.453 22.109 1 98.69 103 GLY A CA 1
ATOM 810 C C . GLY A 1 103 ? 11.656 10.938 20.797 1 98.69 103 GLY A C 1
ATOM 811 O O . GLY A 1 103 ? 12.383 11.375 19.906 1 98.69 103 GLY A O 1
ATOM 812 N N . ILE A 1 104 ? 10.359 10.82 20.703 1 98.88 104 ILE A N 1
ATOM 813 C CA . ILE A 1 104 ? 9.625 11.234 19.516 1 98.88 104 ILE A CA 1
ATOM 814 C C . ILE A 1 104 ? 8.453 12.133 19.922 1 98.88 104 ILE A C 1
ATOM 816 O O . ILE A 1 104 ? 7.754 11.844 20.906 1 98.88 104 ILE A O 1
ATOM 820 N N . SER A 1 105 ? 8.242 13.211 19.281 1 98.81 105 SER A N 1
ATOM 821 C CA . SER A 1 105 ? 7.051 14.055 19.266 1 98.81 105 SER A CA 1
ATOM 822 C C . SER A 1 105 ? 6.75 14.562 17.875 1 98.81 105 SER A C 1
ATOM 824 O O . SER A 1 105 ? 7.23 14.008 16.875 1 98.81 105 SER A O 1
ATOM 826 N N . GLY A 1 106 ? 5.895 15.508 17.812 1 97.94 106 GLY A N 1
ATOM 827 C CA . GLY A 1 106 ? 5.617 16.016 16.469 1 97.94 106 GLY A CA 1
ATOM 828 C C . GLY A 1 106 ? 4.453 17 16.438 1 97.94 106 GLY A C 1
ATOM 829 O O . GLY A 1 106 ? 3.906 17.359 17.484 1 97.94 106 GLY A O 1
ATOM 830 N N . SER A 1 107 ? 4.199 17.469 15.219 1 97.56 107 SER A N 1
ATOM 831 C CA . SER A 1 107 ? 3.088 18.359 14.914 1 97.56 107 SER A CA 1
ATOM 832 C C . SER A 1 107 ? 2.295 17.859 13.711 1 97.56 107 SER A C 1
ATOM 834 O O . SER A 1 107 ? 2.84 17.172 12.836 1 97.56 107 SER A O 1
ATOM 836 N N . CYS A 1 108 ? 1.054 18.125 13.75 1 98.25 108 CYS A N 1
ATOM 837 C CA . CYS A 1 108 ? 0.184 17.75 12.633 1 98.25 108 CYS A CA 1
ATOM 838 C C . CYS A 1 108 ? -0.762 18.891 12.281 1 98.25 108 CYS A C 1
ATOM 840 O O . CYS A 1 108 ? -0.935 19.828 13.07 1 98.25 108 CYS A O 1
ATOM 842 N N . GLN A 1 109 ? -1.261 18.859 11.039 1 96.94 109 GLN A N 1
ATOM 843 C CA . GLN A 1 109 ? -2.307 19.797 10.664 1 96.94 109 GLN A CA 1
ATOM 844 C C . GLN A 1 109 ? -3.408 19.844 11.719 1 96.94 109 GLN A C 1
ATOM 846 O O . GLN A 1 109 ? -3.863 18.812 12.195 1 96.94 109 GLN A O 1
ATOM 851 N N . GLN A 1 110 ? -3.842 21.016 12.055 1 96.81 110 GLN A N 1
ATOM 852 C CA . GLN A 1 110 ? -4.812 21.188 13.125 1 96.81 110 GLN A CA 1
ATOM 853 C C . GLN A 1 110 ? -6.23 20.906 12.633 1 96.81 110 GLN A C 1
ATOM 855 O O . GLN A 1 110 ? -6.492 20.938 11.43 1 96.81 110 GLN A O 1
ATOM 860 N N . HIS A 1 111 ? -7.125 20.609 13.539 1 97.12 111 HIS A N 1
ATOM 861 C CA . HIS A 1 111 ? -8.578 20.531 13.406 1 97.12 111 HIS A CA 1
ATOM 862 C C . HIS A 1 111 ? -9.016 19.203 12.805 1 97.12 111 HIS A C 1
ATOM 864 O O . HIS A 1 111 ? -10.164 18.797 12.992 1 97.12 111 HIS A O 1
ATOM 870 N N . GLY A 1 112 ? -8.141 18.594 12.031 1 97.88 112 GLY A N 1
ATOM 871 C CA . GLY A 1 112 ? -8.516 17.281 11.5 1 97.88 112 GLY A CA 1
ATOM 872 C C . GLY A 1 112 ? -8.766 16.25 12.578 1 97.88 112 GLY A C 1
ATOM 873 O O . GLY A 1 112 ? -8.234 16.359 13.688 1 97.88 112 GLY A O 1
ATOM 874 N N . SER A 1 113 ? -9.602 15.258 12.234 1 98.69 113 SER A N 1
ATOM 875 C CA . SER A 1 113 ? -9.953 14.211 13.195 1 98.69 113 SER A CA 1
ATOM 876 C C . SER A 1 113 ? -9.914 12.836 12.547 1 98.69 113 SER A C 1
ATOM 878 O O . SER A 1 113 ? -10.109 12.703 11.336 1 98.69 113 SER A O 1
ATOM 880 N N . VAL A 1 114 ? -9.594 11.867 13.266 1 98.88 114 VAL A N 1
ATOM 881 C CA . VAL A 1 114 ? -9.578 10.461 12.859 1 98.88 114 VAL A CA 1
ATOM 882 C C . VAL A 1 114 ? -10.477 9.648 13.789 1 98.88 114 VAL A C 1
ATOM 884 O O . VAL A 1 114 ? -10.461 9.836 15.008 1 98.88 114 VAL A O 1
ATOM 887 N N . TYR A 1 115 ? -11.297 8.758 13.258 1 98.94 115 TYR A N 1
ATOM 888 C CA . TYR A 1 115 ? -12.328 8.031 13.984 1 98.94 115 TYR A CA 1
ATOM 889 C C . TYR A 1 115 ? -11.969 6.559 14.117 1 98.94 115 TYR A C 1
ATOM 891 O O . TYR A 1 115 ? -11.906 5.836 13.125 1 98.94 115 TYR A O 1
ATOM 899 N N . TRP A 1 116 ? -11.703 6.145 15.352 1 98.88 116 TRP A N 1
ATOM 900 C CA . TRP A 1 116 ? -11.344 4.77 15.672 1 98.88 116 TRP A CA 1
ATOM 901 C C . TRP A 1 116 ? -12.578 3.938 15.984 1 98.88 116 TRP A C 1
ATOM 903 O O . TRP A 1 116 ? -13.516 4.422 16.625 1 98.88 116 TRP A O 1
ATOM 913 N N . ASN A 1 117 ? -12.578 2.662 15.555 1 98.44 117 ASN A N 1
ATOM 914 C CA . ASN A 1 117 ? -13.68 1.773 15.922 1 98.44 117 ASN A CA 1
ATOM 915 C C . ASN A 1 117 ? -13.344 0.952 17.156 1 98.44 117 ASN A C 1
ATOM 917 O O . ASN A 1 117 ? -12.352 1.222 17.844 1 98.44 117 ASN A O 1
ATOM 921 N N . GLY A 1 118 ? -14.156 0.027 17.516 1 97.81 118 GLY A N 1
ATOM 922 C CA . GLY A 1 118 ? -14.039 -0.732 18.75 1 97.81 118 GLY A CA 1
ATOM 923 C C . GLY A 1 118 ? -12.852 -1.679 18.766 1 97.81 118 GLY A C 1
ATOM 924 O O . GLY A 1 118 ? -12.453 -2.172 19.812 1 97.81 118 GLY A O 1
ATOM 925 N N . ASN A 1 119 ? -12.18 -1.925 17.609 1 96.12 119 ASN A N 1
ATOM 926 C CA . ASN A 1 119 ? -11.062 -2.855 17.516 1 96.12 119 ASN A CA 1
ATOM 927 C C . ASN A 1 119 ? -9.727 -2.131 17.609 1 96.12 119 ASN A C 1
ATOM 929 O O . ASN A 1 119 ? -8.664 -2.766 17.594 1 96.12 119 ASN A O 1
ATOM 933 N N . ALA A 1 120 ? -9.773 -0.84 17.75 1 98 120 ALA A N 1
ATOM 934 C CA . ALA A 1 120 ? -8.57 -0.017 17.656 1 98 120 ALA A CA 1
ATOM 935 C C . ALA A 1 120 ? -7.531 -0.439 18.703 1 98 120 ALA A C 1
ATOM 937 O O . ALA A 1 120 ? -6.348 -0.585 18.375 1 98 120 ALA A O 1
ATOM 938 N N . TYR A 1 121 ? -7.953 -0.649 19.906 1 96.94 121 TYR A N 1
ATOM 939 C CA . TYR A 1 121 ? -7.023 -1.008 20.969 1 96.94 121 TYR A CA 1
ATOM 940 C C . TYR A 1 121 ? -6.309 -2.316 20.656 1 96.94 121 TYR A C 1
ATOM 942 O O . TYR A 1 121 ? -5.082 -2.398 20.75 1 96.94 121 TYR A O 1
ATOM 950 N N . GLU A 1 122 ? -7.074 -3.289 20.281 1 96.75 122 GLU A N 1
ATOM 951 C CA . GLU A 1 122 ? -6.523 -4.609 20 1 96.75 122 GLU A CA 1
ATOM 952 C C . GLU A 1 122 ? -5.57 -4.57 18.812 1 96.75 122 GLU A C 1
ATOM 954 O O . GLU A 1 122 ? -4.488 -5.16 18.859 1 96.75 122 GLU A O 1
ATOM 959 N N . ILE A 1 123 ? -5.953 -3.943 17.781 1 97.5 123 ILE A N 1
ATOM 960 C CA . ILE A 1 123 ? -5.16 -3.91 16.562 1 97.5 123 ILE A CA 1
ATOM 961 C C . ILE A 1 123 ? -3.873 -3.125 16.797 1 97.5 123 ILE A C 1
ATOM 963 O O . ILE A 1 123 ? -2.785 -3.572 16.422 1 97.5 123 ILE A O 1
ATOM 967 N N . LEU A 1 124 ? -3.938 -1.951 17.5 1 98.31 124 LEU A N 1
ATOM 968 C CA . LEU A 1 124 ? -2.771 -1.126 17.797 1 98.31 124 LEU A CA 1
ATOM 969 C C . LEU A 1 124 ? -1.764 -1.89 18.656 1 98.31 124 LEU A C 1
ATOM 971 O O . LEU A 1 124 ? -0.553 -1.762 18.453 1 98.31 124 LEU A O 1
ATOM 975 N N . HIS A 1 125 ? -2.277 -2.705 19.5 1 97 125 HIS A N 1
ATOM 976 C CA . HIS A 1 125 ? -1.422 -3.385 20.469 1 97 125 HIS A CA 1
ATOM 977 C C . HIS A 1 125 ? -0.755 -4.609 19.844 1 97 125 HIS A C 1
ATOM 979 O O . HIS A 1 125 ? 0.222 -5.129 20.391 1 97 125 HIS A O 1
ATOM 985 N N . HIS A 1 126 ? -1.292 -5.07 18.672 1 96.38 126 HIS A N 1
ATOM 986 C CA . HIS A 1 126 ? -0.808 -6.328 18.109 1 96.38 126 HIS A CA 1
ATOM 987 C C . HIS A 1 126 ? -0.401 -6.16 16.656 1 96.38 126 HIS A C 1
ATOM 989 O O . HIS A 1 126 ? -0.679 -7.031 15.828 1 96.38 126 HIS A O 1
ATOM 995 N N . LEU A 1 127 ? 0.177 -5.059 16.375 1 97.44 127 LEU A N 1
ATOM 996 C CA . LEU A 1 127 ? 0.642 -4.828 15.016 1 97.44 127 LEU A CA 1
ATOM 997 C C . LEU A 1 127 ? 1.712 -5.844 14.625 1 97.44 127 LEU A C 1
ATOM 999 O O . LEU A 1 127 ? 2.617 -6.129 15.414 1 97.44 127 LEU A O 1
ATOM 1003 N N . ASP A 1 128 ? 1.623 -6.465 13.461 1 96.38 128 ASP A N 1
ATOM 1004 C CA . ASP A 1 128 ? 2.592 -7.398 12.891 1 96.38 128 ASP A CA 1
ATOM 1005 C C . ASP A 1 128 ? 3.68 -6.652 12.125 1 96.38 128 ASP A C 1
ATOM 1007 O O . ASP A 1 128 ? 3.406 -6.035 11.094 1 96.38 128 ASP A O 1
ATOM 1011 N N . PRO A 1 129 ? 4.918 -6.68 12.617 1 96.81 129 PRO A N 1
ATOM 1012 C CA . PRO A 1 129 ? 5.98 -5.906 11.977 1 96.81 129 PRO A CA 1
ATOM 1013 C C . PRO A 1 129 ? 6.301 -6.398 10.562 1 96.81 129 PRO A C 1
ATOM 1015 O O . PRO A 1 129 ? 7.023 -5.73 9.82 1 96.81 129 PRO A O 1
ATOM 1018 N N . ARG A 1 130 ? 5.797 -7.57 10.133 1 95 130 ARG A N 1
ATOM 1019 C CA . ARG A 1 130 ? 6.047 -8.117 8.805 1 95 130 ARG A CA 1
ATOM 1020 C C . ARG A 1 130 ? 5.145 -7.469 7.762 1 95 130 ARG A C 1
ATOM 1022 O O . ARG A 1 130 ? 5.371 -7.609 6.559 1 95 130 ARG A O 1
ATOM 1029 N N . LEU A 1 131 ? 4.059 -6.789 8.164 1 97 131 LEU A N 1
ATOM 1030 C CA . LEU A 1 131 ? 3.113 -6.102 7.289 1 97 131 LEU A CA 1
ATOM 1031 C C . LEU A 1 131 ? 3.166 -4.594 7.508 1 97 131 LEU A C 1
ATOM 1033 O O . LEU A 1 131 ? 3.316 -4.133 8.641 1 97 131 LEU A O 1
ATOM 1037 N N . PRO A 1 132 ? 3.055 -3.803 6.441 1 97.75 132 PRO A N 1
ATOM 1038 C CA . PRO A 1 132 ? 3.01 -2.35 6.625 1 97.75 132 PRO A CA 1
ATOM 1039 C C . PRO A 1 132 ? 1.777 -1.89 7.398 1 97.75 132 PRO A C 1
ATOM 1041 O O . PRO A 1 132 ? 0.773 -2.605 7.449 1 97.75 132 PRO A O 1
ATOM 1044 N N . LEU A 1 133 ? 1.844 -0.683 7.941 1 98.56 133 LEU A N 1
ATOM 1045 C CA . LEU A 1 133 ? 0.762 -0.108 8.734 1 98.56 133 LEU A CA 1
ATOM 1046 C C . LEU A 1 133 ? -0.525 -0.03 7.918 1 98.56 133 LEU A C 1
ATOM 1048 O O . LEU A 1 133 ? -1.611 -0.297 8.438 1 98.56 133 LEU A O 1
ATOM 1052 N N . VAL A 1 134 ? -0.448 0.321 6.652 1 98.06 134 VAL A N 1
ATOM 1053 C CA . VAL A 1 134 ? -1.596 0.602 5.797 1 98.06 134 VAL A CA 1
ATOM 1054 C C . VAL A 1 134 ? -2.4 -0.677 5.574 1 98.06 134 VAL A C 1
ATOM 1056 O O . VAL A 1 134 ? -3.592 -0.622 5.258 1 98.06 134 VAL A O 1
ATOM 1059 N N . VAL A 1 135 ? -1.78 -1.882 5.789 1 96.94 135 VAL A N 1
ATOM 1060 C CA . VAL A 1 135 ? -2.451 -3.164 5.598 1 96.94 135 VAL A CA 1
ATOM 1061 C C . VAL A 1 135 ? -3.283 -3.502 6.832 1 96.94 135 VAL A C 1
ATOM 1063 O O . VAL A 1 135 ? -4.297 -4.199 6.73 1 96.94 135 VAL A O 1
ATOM 1066 N N . GLN A 1 136 ? -2.969 -2.971 7.984 1 97.06 136 GLN A N 1
ATOM 1067 C CA . GLN A 1 136 ? -3.488 -3.469 9.25 1 97.06 136 GLN A CA 1
ATOM 1068 C C . GLN A 1 136 ? -4.387 -2.432 9.922 1 97.06 136 GLN A C 1
ATOM 1070 O O . GLN A 1 136 ? -5.453 -2.77 10.438 1 97.06 136 GLN A O 1
ATOM 1075 N N . LEU A 1 137 ? -4.055 -1.164 9.812 1 97.75 137 LEU A N 1
ATOM 1076 C CA . LEU A 1 137 ? -4.637 -0.17 10.711 1 97.75 137 LEU A CA 1
ATOM 1077 C C . LEU A 1 137 ? -5.945 0.375 10.141 1 97.75 137 LEU A C 1
ATOM 1079 O O . LEU A 1 137 ? -6.785 0.882 10.891 1 97.75 137 LEU A O 1
ATOM 1083 N N . PRO A 1 138 ? -6.145 0.35 8.812 1 96.38 138 PRO A N 1
ATOM 1084 C CA . PRO A 1 138 ? -7.465 0.792 8.344 1 96.38 138 PRO A CA 1
ATOM 1085 C C . PRO A 1 138 ? -8.609 0.01 8.992 1 96.38 138 PRO A C 1
ATOM 1087 O O . PRO A 1 138 ? -9.703 0.547 9.164 1 96.38 138 PRO A O 1
ATOM 1090 N N . GLN A 1 139 ? -8.344 -1.18 9.453 1 94.62 139 GLN A N 1
ATOM 1091 C CA . GLN A 1 139 ? -9.352 -2.02 10.094 1 94.62 139 GLN A CA 1
ATOM 1092 C C . GLN A 1 139 ? -9.719 -1.478 11.469 1 94.62 139 GLN A C 1
ATOM 1094 O O . GLN A 1 139 ? -10.742 -1.863 12.039 1 94.62 139 GLN A O 1
ATOM 1099 N N . ALA A 1 140 ? -8.898 -0.641 11.969 1 97.88 140 ALA A N 1
ATOM 1100 C CA . ALA A 1 140 ? -9.117 -0.062 13.289 1 97.88 140 ALA A CA 1
ATOM 1101 C C . ALA A 1 140 ? -9.945 1.218 13.203 1 97.88 140 ALA A C 1
ATOM 1103 O O . ALA A 1 140 ? -10.273 1.824 14.219 1 97.88 140 ALA A O 1
ATOM 1104 N N . LEU A 1 141 ? -10.383 1.634 11.977 1 98.38 141 LEU A N 1
ATOM 1105 C CA . LEU A 1 141 ? -11.055 2.912 11.773 1 98.38 141 LEU A CA 1
ATOM 1106 C C . LEU A 1 141 ? -12.531 2.707 11.461 1 98.38 141 LEU A C 1
ATOM 1108 O O . LEU A 1 141 ? -12.898 1.768 10.75 1 98.38 141 LEU A O 1
ATOM 1112 N N . SER A 1 142 ? -13.383 3.523 12.008 1 98.25 142 SER A N 1
ATOM 1113 C CA . SER A 1 142 ? -14.789 3.545 11.617 1 98.25 142 SER A CA 1
ATOM 1114 C C . SER A 1 142 ? -15.016 4.453 10.414 1 98.25 142 SER A C 1
ATOM 1116 O O . SER A 1 142 ? -16.062 4.398 9.773 1 98.25 142 SER A O 1
ATOM 1118 N N . HIS A 1 143 ? -14.031 5.316 10.148 1 97.94 143 HIS A N 1
ATOM 1119 C CA . HIS A 1 143 ? -14.07 6.242 9.023 1 97.94 143 HIS A CA 1
ATOM 1120 C C . HIS A 1 143 ? -12.695 6.379 8.375 1 97.94 143 HIS A C 1
ATOM 1122 O O . HIS A 1 143 ? -11.719 6.723 9.047 1 97.94 143 HIS A O 1
ATOM 1128 N N . GLN A 1 144 ? -12.586 6.188 7.094 1 97.94 144 GLN A N 1
ATOM 1129 C CA . GLN A 1 144 ? -11.297 6.094 6.41 1 97.94 144 GLN A CA 1
ATOM 1130 C C . GLN A 1 144 ? -10.766 7.477 6.043 1 97.94 144 GLN A C 1
ATOM 1132 O O . GLN A 1 144 ? -9.641 7.605 5.57 1 97.94 144 GLN A O 1
ATOM 1137 N N . TRP A 1 145 ? -11.562 8.539 6.293 1 97.81 145 TRP A N 1
ATOM 1138 C CA . TRP A 1 145 ? -11.258 9.891 5.828 1 97.81 145 TRP A CA 1
ATOM 1139 C C . TRP A 1 145 ? -11.156 10.859 7.004 1 97.81 145 TRP A C 1
ATOM 1141 O O . TRP A 1 145 ? -11.891 10.727 7.988 1 97.81 145 TRP A O 1
ATOM 1151 N N . SER A 1 146 ? -10.305 11.797 6.902 1 98.62 146 SER A N 1
ATOM 1152 C CA . SER A 1 146 ? -10.18 12.867 7.883 1 98.62 146 SER A CA 1
ATOM 1153 C C . SER A 1 146 ? -10.539 14.219 7.27 1 98.62 146 SER A C 1
ATOM 1155 O O . SER A 1 146 ? -9.969 14.617 6.25 1 98.62 146 SER A O 1
ATOM 1157 N N . PRO A 1 147 ? -11.461 14.898 7.895 1 97.75 147 PRO A N 1
ATOM 1158 C CA . PRO A 1 147 ? -11.688 16.266 7.422 1 97.75 147 PRO A CA 1
ATOM 1159 C C . PRO A 1 147 ? -10.43 17.125 7.5 1 97.75 147 PRO A C 1
ATOM 1161 O O . PRO A 1 147 ? -9.664 17.031 8.461 1 97.75 147 PRO A O 1
ATOM 1164 N N . ASN A 1 148 ? -10.266 17.891 6.449 1 94.75 148 ASN A N 1
ATOM 1165 C CA . ASN A 1 148 ? -9.125 18.797 6.359 1 94.75 148 ASN A CA 1
ATOM 1166 C C . ASN A 1 148 ? -9.508 20.219 6.758 1 94.75 148 ASN A C 1
ATOM 1168 O O . ASN A 1 148 ? -10.68 20.594 6.707 1 94.75 148 ASN A O 1
ATOM 1172 N N . TRP A 1 149 ? -8.539 21.016 7.223 1 93.19 149 TRP A N 1
ATOM 1173 C CA . TRP A 1 149 ? -8.781 22.375 7.707 1 93.19 149 TRP A CA 1
ATOM 1174 C C . TRP A 1 149 ? -9.344 23.266 6.602 1 93.19 149 TRP A C 1
ATOM 1176 O O . TRP A 1 149 ? -9.922 24.312 6.871 1 93.19 149 TRP A O 1
ATOM 1186 N N . GLN A 1 150 ? -9.297 22.828 5.336 1 89.69 150 GLN A N 1
ATOM 1187 C CA . GLN A 1 150 ? -9.82 23.594 4.207 1 89.69 150 GLN A CA 1
ATOM 1188 C C . GLN A 1 150 ? -11.32 23.391 4.047 1 89.69 150 GLN A C 1
ATOM 1190 O O . GLN A 1 150 ? -11.969 24.047 3.227 1 89.69 150 GLN A O 1
ATOM 1195 N N . ASP A 1 151 ? -11.898 22.5 4.797 1 94.31 151 ASP A N 1
ATOM 1196 C CA . ASP A 1 151 ? -13.305 22.141 4.668 1 94.31 151 ASP A CA 1
ATOM 1197 C C . ASP A 1 151 ? -14.211 23.312 5.02 1 94.31 151 ASP A C 1
ATOM 1199 O O . ASP A 1 151 ? -13.945 24.031 5.984 1 94.31 151 ASP A O 1
ATOM 1203 N N . GLN A 1 152 ? -15.25 23.562 4.25 1 90.75 152 GLN A N 1
ATOM 1204 C CA . GLN A 1 152 ? -16.188 24.672 4.449 1 90.75 152 GLN A CA 1
ATOM 1205 C C . GLN A 1 152 ? -17.625 24.172 4.473 1 90.75 152 GLN A C 1
ATOM 1207 O O . GLN A 1 152 ? -18.547 24.922 4.164 1 90.75 152 GLN A O 1
ATOM 1212 N N . SER A 1 153 ? -17.812 22.953 4.844 1 94.12 153 SER A N 1
ATOM 1213 C CA . SER A 1 153 ? -19.109 22.297 4.672 1 94.12 153 SER A CA 1
ATOM 1214 C C . SER A 1 153 ? -19.984 22.453 5.922 1 94.12 153 SER A C 1
ATOM 1216 O O . SER A 1 153 ? -21.078 21.891 5.996 1 94.12 153 SER A O 1
ATOM 1218 N N . THR A 1 154 ? -19.562 23.234 6.895 1 97.06 154 THR A N 1
ATOM 1219 C CA . THR A 1 154 ? -20.234 23.172 8.188 1 97.06 154 THR A CA 1
ATOM 1220 C C . THR A 1 154 ? -20.781 24.547 8.57 1 97.06 154 THR A C 1
ATOM 1222 O O . THR A 1 154 ? -20.703 24.938 9.734 1 97.06 154 THR A O 1
ATOM 1225 N N . GLN A 1 155 ? -21.344 25.281 7.645 1 93.62 155 GLN A N 1
ATOM 1226 C CA . GLN A 1 155 ? -21.828 26.609 7.973 1 93.62 155 GLN A CA 1
ATOM 1227 C C . GLN A 1 155 ? -22.953 26.547 8.992 1 93.62 155 GLN A C 1
ATOM 1229 O O . GLN A 1 155 ? -22.984 27.328 9.953 1 93.62 155 GLN A O 1
ATOM 1234 N N . ALA A 1 156 ? -23.922 25.625 8.797 1 96.75 156 ALA A N 1
ATOM 1235 C CA . ALA A 1 156 ? -25.031 25.5 9.742 1 96.75 156 ALA A CA 1
ATOM 1236 C C . ALA A 1 156 ? -24.531 25.172 11.141 1 96.75 156 ALA A C 1
ATOM 1238 O O . ALA A 1 156 ? -25.047 25.688 12.133 1 96.75 156 ALA A O 1
ATOM 1239 N N . GLU A 1 157 ? -23.578 24.297 11.219 1 98 157 GLU A N 1
ATOM 1240 C CA . GLU A 1 157 ? -22.969 23.922 12.5 1 98 157 GLU A CA 1
ATOM 1241 C C . GLU A 1 157 ? -22.25 25.125 13.133 1 98 157 GLU A C 1
ATOM 1243 O O . GLU A 1 157 ? -22.328 25.328 14.344 1 98 157 GLU A O 1
ATOM 1248 N N . CYS A 1 158 ? -21.578 25.906 12.344 1 96.62 158 CYS A N 1
ATOM 1249 C CA . CYS A 1 158 ? -20.906 27.094 12.852 1 96.62 158 CYS A CA 1
ATOM 1250 C C . CYS A 1 158 ? -21.906 28.078 13.438 1 96.62 158 CYS A C 1
ATOM 1252 O O . CYS A 1 158 ? -21.672 28.656 14.508 1 96.62 158 CYS A O 1
ATOM 1254 N N . ASP A 1 159 ? -23.016 28.234 12.75 1 96.88 159 ASP A N 1
ATOM 1255 C CA . ASP A 1 159 ? -24.047 29.125 13.25 1 96.88 159 ASP A CA 1
ATOM 1256 C C . ASP A 1 159 ? -24.578 28.656 14.602 1 96.88 159 ASP A C 1
ATOM 1258 O O . ASP A 1 159 ? -24.812 29.453 15.508 1 96.88 159 ASP A O 1
ATOM 1262 N N . ALA A 1 160 ? -24.734 27.406 14.711 1 98.12 160 ALA A N 1
ATOM 1263 C CA . ALA A 1 160 ? -25.219 26.828 15.961 1 98.12 160 ALA A CA 1
ATOM 1264 C C . ALA A 1 160 ? -24.219 27.016 17.094 1 98.12 160 ALA A C 1
ATOM 1266 O O . ALA A 1 160 ? -24.594 27.344 18.219 1 98.12 160 ALA A O 1
ATOM 1267 N N . PHE A 1 161 ? -22.984 26.812 16.844 1 98.25 161 PHE A N 1
ATOM 1268 C CA . PHE A 1 161 ? -21.953 26.969 17.859 1 98.25 161 PHE A CA 1
ATOM 1269 C C . PHE A 1 161 ? -21.844 28.422 18.297 1 98.25 161 PHE A C 1
ATOM 1271 O O . PHE A 1 161 ? -21.75 28.703 19.5 1 98.25 161 PHE A O 1
ATOM 1278 N N . ASP A 1 162 ? -21.875 29.312 17.359 1 95.88 162 ASP A N 1
ATOM 1279 C CA . ASP A 1 162 ? -21.797 30.719 17.703 1 95.88 162 ASP A CA 1
ATOM 1280 C C . ASP A 1 162 ? -22.984 31.141 18.578 1 95.88 162 ASP A C 1
ATOM 1282 O O . ASP A 1 162 ? -22.828 31.984 19.453 1 95.88 162 ASP A O 1
ATOM 1286 N N . ALA A 1 163 ? -24.047 30.5 18.375 1 96.56 163 ALA A N 1
ATOM 1287 C CA . ALA A 1 163 ? -25.25 30.875 19.094 1 96.56 163 ALA A CA 1
ATOM 1288 C C . ALA A 1 163 ? -25.328 30.172 20.453 1 96.56 163 ALA A C 1
ATOM 1290 O O . ALA A 1 163 ? -26.016 30.641 21.359 1 96.56 163 ALA A O 1
ATOM 1291 N N . ALA A 1 164 ? -24.641 29.109 20.594 1 96.5 164 ALA A N 1
ATOM 1292 C CA . ALA A 1 164 ? -24.828 28.172 21.688 1 96.5 164 ALA A CA 1
ATOM 1293 C C . ALA A 1 164 ? -24.625 28.844 23.047 1 96.5 164 ALA A C 1
ATOM 1295 O O . ALA A 1 164 ? -25.281 28.484 24.031 1 96.5 164 ALA A O 1
ATOM 1296 N N . LEU A 1 165 ? -23.703 29.75 23.125 1 96.62 165 LEU A N 1
ATOM 1297 C CA . LEU A 1 165 ? -23.375 30.375 24.406 1 96.62 165 LEU A CA 1
ATOM 1298 C C . LEU A 1 165 ? -23.812 31.844 24.422 1 96.62 165 LEU A C 1
ATOM 1300 O O . LEU A 1 165 ? -23.453 32.594 25.328 1 96.62 165 LEU A O 1
ATOM 1304 N N . GLY A 1 166 ? -24.469 32.281 23.422 1 96.25 166 GLY A N 1
ATOM 1305 C CA . GLY A 1 166 ? -25 33.625 23.406 1 96.25 166 GLY A CA 1
ATOM 1306 C C . GLY A 1 166 ? -24.359 34.5 22.344 1 96.25 166 GLY A C 1
ATOM 1307 O O . GLY A 1 166 ? -24.609 35.719 22.281 1 96.25 166 GLY A O 1
ATOM 1308 N N . GLY A 1 167 ? -23.547 33.969 21.578 1 96.12 167 GLY A N 1
ATOM 1309 C CA . GLY A 1 167 ? -22.953 34.719 20.469 1 96.12 167 GLY A CA 1
ATOM 1310 C C . GLY A 1 167 ? -21.516 34.312 20.203 1 96.12 167 GLY A C 1
ATOM 1311 O O . GLY A 1 167 ? -20.891 33.625 21 1 96.12 167 GLY A O 1
ATOM 1312 N N . ARG A 1 168 ? -21.016 34.781 19.062 1 94.75 168 ARG A N 1
ATOM 1313 C CA . ARG A 1 168 ? -19.656 34.469 18.609 1 94.75 168 ARG A CA 1
ATOM 1314 C C . ARG A 1 168 ? -18.609 34.906 19.625 1 94.75 168 ARG A C 1
ATOM 1316 O O . ARG A 1 168 ? -17.656 34.188 19.906 1 94.75 168 ARG A O 1
ATOM 1323 N N . GLN A 1 169 ? -18.766 36.062 20.188 1 94.94 169 GLN A N 1
ATOM 1324 C CA . GLN A 1 169 ? -17.828 36.594 21.156 1 94.94 169 GLN A CA 1
ATOM 1325 C C . GLN A 1 169 ? -17.812 35.75 22.438 1 94.94 169 GLN A C 1
ATOM 1327 O O . GLN A 1 169 ? -16.75 35.469 23 1 94.94 169 GLN A O 1
ATOM 1332 N N . LYS A 1 170 ? -18.938 35.375 22.891 1 97.31 170 LYS A N 1
ATOM 1333 C CA . LYS A 1 170 ? -19.031 34.562 24.094 1 97.31 170 LYS A CA 1
ATOM 1334 C C . LYS A 1 170 ? -18.406 33.188 23.875 1 97.31 170 LYS A C 1
ATOM 1336 O O . LYS A 1 170 ? -17.75 32.625 24.766 1 97.31 170 LYS A O 1
ATOM 1341 N N . LEU A 1 171 ? -18.656 32.625 22.672 1 98 171 LEU A N 1
ATOM 1342 C CA . LEU A 1 171 ? -18 31.391 22.312 1 98 171 LEU A CA 1
ATOM 1343 C C . LEU A 1 171 ? -16.484 31.547 22.391 1 98 171 LEU A C 1
ATOM 1345 O O . LEU A 1 171 ? -15.789 30.688 22.953 1 98 171 LEU A O 1
ATOM 1349 N N . ALA A 1 172 ? -15.953 32.625 21.859 1 97.12 172 ALA A N 1
ATOM 1350 C CA . ALA A 1 172 ? -14.516 32.875 21.859 1 97.12 172 ALA A CA 1
ATOM 1351 C C . ALA A 1 172 ? -13.984 33.031 23.281 1 97.12 172 ALA A C 1
ATOM 1353 O O . ALA A 1 172 ? -12.883 32.594 23.594 1 97.12 172 ALA A O 1
ATOM 1354 N N . GLU A 1 173 ? -14.75 33.688 24.125 1 97.5 173 GLU A N 1
ATOM 1355 C CA . GLU A 1 173 ? -14.344 33.875 25.516 1 97.5 173 GLU A CA 1
ATOM 1356 C C . GLU A 1 173 ? -14.172 32.531 26.203 1 97.5 173 GLU A C 1
ATOM 1358 O O . GLU A 1 173 ? -13.273 32.344 27.047 1 97.5 173 GLU A O 1
ATOM 1363 N N . VAL A 1 174 ? -15 31.609 25.797 1 98.12 174 VAL A N 1
ATOM 1364 C CA . VAL A 1 174 ? -14.984 30.312 26.469 1 98.12 174 VAL A CA 1
ATOM 1365 C C . VAL A 1 174 ? -13.922 29.422 25.812 1 98.12 174 VAL A C 1
ATOM 1367 O O . VAL A 1 174 ? -13.133 28.781 26.516 1 98.12 174 VAL A O 1
ATOM 1370 N N . THR A 1 175 ? -13.844 29.375 24.484 1 98.44 175 THR A N 1
ATOM 1371 C CA . THR A 1 175 ? -13.062 28.344 23.828 1 98.44 175 THR A CA 1
ATOM 1372 C C . THR A 1 175 ? -11.797 28.938 23.203 1 98.44 175 THR A C 1
ATOM 1374 O O . THR A 1 175 ? -10.945 28.203 22.703 1 98.44 175 THR A O 1
ATOM 1377 N N . GLY A 1 176 ? -11.656 30.234 23.188 1 97.38 176 GLY A N 1
ATOM 1378 C CA . GLY A 1 176 ? -10.508 30.891 22.594 1 97.38 176 GLY A CA 1
ATOM 1379 C C . GLY A 1 176 ? -10.727 31.281 21.141 1 97.38 176 GLY A C 1
ATOM 1380 O O . GLY A 1 176 ? -9.922 32.031 20.562 1 97.38 176 GLY A O 1
ATOM 1381 N N . SER A 1 177 ? -11.867 30.812 20.531 1 96.5 177 SER A N 1
ATOM 1382 C CA . SER A 1 177 ? -12.141 31.078 19.125 1 96.5 177 SER A CA 1
ATOM 1383 C C . SER A 1 177 ? -13.641 31.125 18.859 1 96.5 177 SER A C 1
ATOM 1385 O O . SER A 1 177 ? -14.422 30.484 19.562 1 96.5 177 SER A O 1
ATOM 1387 N N . GLY A 1 178 ? -14.023 31.969 17.922 1 95.38 178 GLY A N 1
ATOM 1388 C CA . GLY A 1 178 ? -15.352 31.781 17.359 1 95.38 178 GLY A CA 1
ATOM 1389 C C . GLY A 1 178 ? -15.492 30.484 16.594 1 95.38 178 GLY A C 1
ATOM 1390 O O . GLY A 1 178 ? -14.539 29.703 16.484 1 95.38 178 GLY A O 1
ATOM 1391 N N . ALA A 1 179 ? -16.703 30.25 16.062 1 96 179 ALA A N 1
ATOM 1392 C CA . ALA A 1 179 ? -16.938 29.016 15.312 1 96 179 ALA A CA 1
ATOM 1393 C C . ALA A 1 179 ? -16.281 29.078 13.938 1 96 179 ALA A C 1
ATOM 1395 O O . ALA A 1 179 ? -16.312 30.125 13.281 1 96 179 ALA A O 1
ATOM 1396 N N . HIS A 1 180 ? -15.625 28.031 13.547 1 92.94 180 HIS A N 1
ATOM 1397 C CA . HIS A 1 180 ? -15.023 27.875 12.219 1 92.94 180 HIS A CA 1
ATOM 1398 C C . HIS A 1 180 ? -15.414 26.547 11.578 1 92.94 180 HIS A C 1
ATOM 1400 O O . HIS A 1 180 ? -15.547 25.547 12.273 1 92.94 180 HIS A O 1
ATOM 1406 N N . HIS A 1 181 ? -15.547 26.547 10.203 1 93 181 HIS A N 1
ATOM 1407 C CA . HIS A 1 181 ? -16 25.375 9.453 1 93 181 HIS A CA 1
ATOM 1408 C C . HIS A 1 181 ? -15.125 24.156 9.742 1 93 181 HIS A C 1
ATOM 1410 O O . HIS A 1 181 ? -15.625 23.047 9.844 1 93 181 HIS A O 1
ATOM 1416 N N . ARG A 1 182 ? -13.867 24.406 9.867 1 93.44 182 ARG A N 1
ATOM 1417 C CA . ARG A 1 182 ? -12.852 23.359 9.914 1 93.44 182 ARG A CA 1
ATOM 1418 C C . ARG A 1 182 ? -12.727 22.797 11.328 1 93.44 182 ARG A C 1
ATOM 1420 O O . ARG A 1 182 ? -12.156 21.719 11.516 1 93.44 182 ARG A O 1
ATOM 1427 N N . PHE A 1 183 ? -13.195 23.469 12.391 1 97.5 183 PHE A N 1
ATOM 1428 C CA . PHE A 1 183 ? -12.961 23.031 13.766 1 97.5 183 PHE A CA 1
ATOM 1429 C C . PHE A 1 183 ? -13.625 21.688 14.031 1 97.5 183 PHE A C 1
ATOM 1431 O O . PHE A 1 183 ? -14.703 21.406 13.508 1 97.5 183 PHE A O 1
ATOM 1438 N N . THR A 1 184 ? -13.031 20.922 14.852 1 98.62 184 THR A N 1
ATOM 1439 C CA . THR A 1 184 ? -13.359 19.516 15.047 1 98.62 184 THR A CA 1
ATOM 1440 C C . THR A 1 184 ? -14.781 19.359 15.578 1 98.62 184 THR A C 1
ATOM 1442 O O . THR A 1 184 ? -15.5 18.438 15.203 1 98.62 184 THR A O 1
ATOM 1445 N N . GLY A 1 185 ? -15.195 20.266 16.516 1 98.75 185 GLY A N 1
ATOM 1446 C CA . GLY A 1 185 ? -16.547 20.188 17.062 1 98.75 185 GLY A CA 1
ATOM 1447 C C . GLY A 1 185 ? -17.625 20.297 16 1 98.75 185 GLY A C 1
ATOM 1448 O O . GLY A 1 185 ? -18.562 19.5 15.992 1 98.75 185 GLY A O 1
ATOM 1449 N N . THR A 1 186 ? -17.531 21.281 15.109 1 98.25 186 THR A N 1
ATOM 1450 C CA . THR A 1 186 ? -18.5 21.469 14.031 1 98.25 186 THR A CA 1
ATOM 1451 C C . THR A 1 186 ? -18.484 20.281 13.086 1 98.25 186 THR A C 1
ATOM 1453 O O . THR A 1 186 ? -19.547 19.844 12.617 1 98.25 186 THR A O 1
ATOM 1456 N N . GLN A 1 187 ? -17.297 19.75 12.836 1 98.5 187 GLN A N 1
ATOM 1457 C CA . GLN A 1 187 ? -17.156 18.594 11.953 1 98.5 187 GLN A CA 1
ATOM 1458 C C . GLN A 1 187 ? -17.797 17.359 12.562 1 98.5 187 GLN A C 1
ATOM 1460 O O . GLN A 1 187 ? -18.469 16.578 11.867 1 98.5 187 GLN A O 1
ATOM 1465 N N . ILE A 1 188 ? -17.562 17.109 13.859 1 98.81 188 ILE A N 1
ATOM 1466 C CA . ILE A 1 188 ? -18.188 15.977 14.547 1 98.81 188 ILE A CA 1
ATOM 1467 C C . ILE A 1 188 ? -19.703 16.094 14.469 1 98.81 188 ILE A C 1
ATOM 1469 O O . ILE A 1 188 ? -20.391 15.102 14.18 1 98.81 188 ILE A O 1
ATOM 1473 N N . MET A 1 189 ? -20.219 17.281 14.742 1 98.75 189 MET A N 1
ATOM 1474 C CA . MET A 1 189 ? -21.656 17.516 14.688 1 98.75 189 MET A CA 1
ATOM 1475 C C . MET A 1 189 ? -22.219 17.156 13.32 1 98.75 189 MET A C 1
ATOM 1477 O O . MET A 1 189 ? -23.234 16.469 13.219 1 98.75 189 MET A O 1
ATOM 1481 N N . ARG A 1 190 ? -21.609 17.594 12.312 1 98.25 190 ARG A N 1
ATOM 1482 C CA . ARG A 1 190 ? -22.047 17.297 10.953 1 98.25 190 ARG A CA 1
ATOM 1483 C C . ARG A 1 190 ? -21.953 15.812 10.648 1 98.25 190 ARG A C 1
ATOM 1485 O O . ARG A 1 190 ? -22.891 15.219 10.109 1 98.25 190 ARG A O 1
ATOM 1492 N N . LEU A 1 191 ? -20.781 15.188 10.953 1 98.19 191 LEU A N 1
ATOM 1493 C CA . LEU A 1 191 ? -20.547 13.781 10.625 1 98.19 191 LEU A CA 1
ATOM 1494 C C . LEU A 1 191 ? -21.531 12.875 11.352 1 98.19 191 LEU A C 1
ATOM 1496 O O . LEU A 1 191 ? -21.969 11.867 10.797 1 98.19 191 LEU A O 1
ATOM 1500 N N . LYS A 1 192 ? -21.781 13.211 12.594 1 98.31 192 LYS A N 1
ATOM 1501 C CA . LYS A 1 192 ? -22.781 12.438 13.328 1 98.31 192 LYS A CA 1
ATOM 1502 C C . LYS A 1 192 ? -24.125 12.461 12.602 1 98.31 192 LYS A C 1
ATOM 1504 O O . LYS A 1 192 ? -24.812 11.438 12.516 1 98.31 192 LYS A O 1
ATOM 1509 N N . LYS A 1 193 ? -24.5 13.602 12.117 1 97.69 193 LYS A N 1
ATOM 1510 C CA . LYS A 1 193 ? -25.75 13.781 11.414 1 97.69 193 LYS A CA 1
ATOM 1511 C C . LYS A 1 193 ? -25.734 13.062 10.062 1 97.69 193 LYS A C 1
ATOM 1513 O O . LYS A 1 193 ? -26.672 12.32 9.734 1 97.69 193 LYS A O 1
ATOM 1518 N N . ASP A 1 194 ? -24.688 13.242 9.312 1 97.12 194 ASP A N 1
ATOM 1519 C CA . ASP A 1 194 ? -24.625 12.781 7.934 1 97.12 194 ASP A CA 1
ATOM 1520 C C . ASP A 1 194 ? -24.297 11.289 7.867 1 97.12 194 ASP A C 1
ATOM 1522 O O . ASP A 1 194 ? -24.688 10.602 6.922 1 97.12 194 ASP A O 1
ATOM 1526 N N . LEU A 1 195 ? -23.547 10.758 8.836 1 97.94 195 LEU A N 1
ATOM 1527 C CA . LEU A 1 195 ? -23.094 9.367 8.852 1 97.94 195 LEU A CA 1
ATOM 1528 C C . LEU A 1 195 ? -23.359 8.727 10.211 1 97.94 195 LEU A C 1
ATOM 1530 O O . LEU A 1 195 ? -22.422 8.281 10.883 1 97.94 195 LEU A O 1
ATOM 1534 N N . PRO A 1 196 ? -24.609 8.547 10.539 1 97.94 196 PRO A N 1
ATOM 1535 C CA . PRO A 1 196 ? -24.953 8.078 11.883 1 97.94 196 PRO A CA 1
ATOM 1536 C C . PRO A 1 196 ? -24.438 6.672 12.172 1 97.94 196 PRO A C 1
ATOM 1538 O O . PRO A 1 196 ? -24.031 6.383 13.305 1 97.94 196 PRO A O 1
ATOM 1541 N N . ASP A 1 197 ? -24.359 5.758 11.18 1 97.75 197 ASP A N 1
ATOM 1542 C CA . ASP A 1 197 ? -23.859 4.406 11.391 1 97.75 197 ASP A CA 1
ATOM 1543 C C . ASP A 1 197 ? -22.359 4.422 11.68 1 97.75 197 ASP A C 1
ATOM 1545 O O . ASP A 1 197 ? -21.891 3.715 12.57 1 97.75 197 ASP A O 1
ATOM 1549 N N . MET A 1 198 ? -21.688 5.191 10.875 1 97.62 198 MET A N 1
ATOM 1550 C CA . MET A 1 198 ? -20.25 5.367 11.109 1 97.62 198 MET A CA 1
ATOM 1551 C C . MET A 1 198 ? -20 5.887 12.523 1 97.62 198 MET A C 1
ATOM 1553 O O . MET A 1 198 ? -19.141 5.359 13.234 1 97.62 198 MET A O 1
ATOM 1557 N N . TYR A 1 199 ? -20.719 6.918 12.945 1 98.5 199 TYR A N 1
ATOM 1558 C CA . TYR A 1 199 ? -20.531 7.531 14.258 1 98.5 199 TYR A CA 1
ATOM 1559 C C . TYR A 1 199 ? -20.828 6.531 15.375 1 98.5 199 TYR A C 1
ATOM 1561 O O . TYR A 1 199 ? -20.125 6.5 16.391 1 98.5 199 TYR A O 1
ATOM 1569 N N . ALA A 1 200 ? -21.828 5.711 15.133 1 98.06 200 ALA A N 1
ATOM 1570 C CA . ALA A 1 200 ? -22.203 4.703 16.125 1 98.06 200 ALA A CA 1
ATOM 1571 C C . ALA A 1 200 ? -21.094 3.676 16.312 1 98.06 200 ALA A C 1
ATOM 1573 O O . ALA A 1 200 ? -20.875 3.172 17.406 1 98.06 200 ALA A O 1
ATOM 1574 N N . LYS A 1 201 ? -20.312 3.434 15.234 1 98.06 201 LYS A N 1
ATOM 1575 C CA . LYS A 1 201 ? -19.234 2.451 15.258 1 98.06 201 LYS A CA 1
ATOM 1576 C C . LYS A 1 201 ? -17.953 3.066 15.781 1 98.06 201 LYS A C 1
ATOM 1578 O O . LYS A 1 201 ? -16.953 2.365 15.969 1 98.06 201 LYS A O 1
ATOM 1583 N N . THR A 1 202 ? -17.969 4.336 16.094 1 98.81 202 THR A N 1
ATOM 1584 C CA . THR A 1 202 ? -16.781 5.035 16.578 1 98.81 202 THR A CA 1
ATOM 1585 C C . THR A 1 202 ? -16.609 4.863 18.078 1 98.81 202 THR A C 1
ATOM 1587 O O . THR A 1 202 ? -17.531 5.168 18.844 1 98.81 202 THR A O 1
ATOM 1590 N N . ALA A 1 203 ? -15.492 4.355 18.438 1 98.75 203 ALA A N 1
ATOM 1591 C CA . ALA A 1 203 ? -15.188 4.168 19.859 1 98.75 203 ALA A CA 1
ATOM 1592 C C . ALA A 1 203 ? -14.344 5.32 20.391 1 98.75 203 ALA A C 1
ATOM 1594 O O . ALA A 1 203 ? -14.422 5.656 21.578 1 98.75 203 ALA A O 1
ATOM 1595 N N . HIS A 1 204 ? -13.516 5.922 19.562 1 98.88 204 HIS A N 1
ATOM 1596 C CA . HIS A 1 204 ? -12.648 7.023 19.953 1 98.88 204 HIS A CA 1
ATOM 1597 C C . HIS A 1 204 ? -12.422 7.992 18.797 1 98.88 204 HIS A C 1
ATOM 1599 O O . HIS A 1 204 ? -12.391 7.582 17.641 1 98.88 204 HIS A O 1
ATOM 1605 N N . ILE A 1 205 ? -12.289 9.266 19.109 1 98.94 205 ILE A N 1
ATOM 1606 C CA . ILE A 1 205 ? -11.984 10.305 18.141 1 98.94 205 ILE A CA 1
ATOM 1607 C C . ILE A 1 205 ? -10.656 10.977 18.5 1 98.94 205 ILE A C 1
ATOM 1609 O O . ILE A 1 205 ? -10.508 11.5 19.609 1 98.94 205 ILE A O 1
ATOM 1613 N N . SER A 1 206 ? -9.727 10.93 17.609 1 98.88 206 SER A N 1
ATOM 1614 C CA . SER A 1 206 ? -8.438 11.602 17.781 1 98.88 206 SER A CA 1
ATOM 1615 C C . SER A 1 206 ? -8.336 12.836 16.891 1 98.88 206 SER A C 1
ATOM 1617 O O . SER A 1 206 ? -8.992 12.906 15.844 1 98.88 206 SER A O 1
ATOM 1619 N N . LEU A 1 207 ? -7.609 13.805 17.359 1 98.81 207 LEU A N 1
ATOM 1620 C CA . LEU A 1 207 ? -7.055 14.773 16.422 1 98.81 207 LEU A CA 1
ATOM 1621 C C . LEU A 1 207 ? -5.914 14.156 15.617 1 98.81 207 LEU A C 1
ATOM 1623 O O . LEU A 1 207 ? -5.391 13.102 15.984 1 98.81 207 LEU A O 1
ATOM 1627 N N . VAL A 1 208 ? -5.535 14.758 14.5 1 98.88 208 VAL A N 1
ATOM 1628 C CA . VAL A 1 208 ? -4.496 14.18 13.656 1 98.88 208 VAL A CA 1
ATOM 1629 C C . VAL A 1 208 ? -3.207 14.016 14.453 1 98.88 208 VAL A C 1
ATOM 1631 O O . VAL A 1 208 ? -2.49 13.023 14.297 1 98.88 208 VAL A O 1
ATOM 1634 N N . SER A 1 209 ? -2.936 14.969 15.344 1 98.81 209 SER A N 1
ATOM 1635 C CA . SER A 1 209 ? -1.724 14.922 16.156 1 98.81 209 SER A CA 1
ATOM 1636 C C . SER A 1 209 ? -1.745 13.734 17.109 1 98.81 209 SER A C 1
ATOM 1638 O O . SER A 1 209 ? -0.79 12.953 17.172 1 98.81 209 SER A O 1
ATOM 1640 N N . SER A 1 210 ? -2.828 13.555 17.875 1 98.88 210 SER A N 1
ATOM 1641 C CA . SER A 1 210 ? -2.902 12.445 18.828 1 98.88 210 SER A CA 1
ATOM 1642 C C . SER A 1 210 ? -3.041 11.109 18.109 1 98.88 210 SER A C 1
ATOM 1644 O O . SER A 1 210 ? -2.658 10.07 18.641 1 98.88 210 SER A O 1
ATOM 1646 N N . TRP A 1 211 ? -3.617 11.148 16.922 1 98.88 211 TRP A N 1
ATOM 1647 C CA . TRP A 1 211 ? -3.654 9.945 16.094 1 98.88 211 TRP A CA 1
ATOM 1648 C C . TRP A 1 211 ? -2.244 9.469 15.766 1 98.88 211 TRP A C 1
ATOM 1650 O O . TRP A 1 211 ? -1.931 8.281 15.922 1 98.88 211 TRP A O 1
ATOM 1660 N N . LEU A 1 212 ? -1.402 10.383 15.258 1 98.94 212 LEU A N 1
ATOM 1661 C CA . LEU A 1 212 ? -0.042 9.992 14.906 1 98.94 212 LEU A CA 1
ATOM 1662 C C . LEU A 1 212 ? 0.72 9.516 16.141 1 98.94 212 LEU A C 1
ATOM 1664 O O . LEU A 1 212 ? 1.468 8.539 16.078 1 98.94 212 LEU A O 1
ATOM 1668 N N . ALA A 1 213 ? 0.523 10.203 17.266 1 98.94 213 ALA A N 1
ATOM 1669 C CA . ALA A 1 213 ? 1.113 9.742 18.531 1 98.94 213 ALA A CA 1
ATOM 1670 C C . ALA A 1 213 ? 0.64 8.336 18.875 1 98.94 213 ALA A C 1
ATOM 1672 O O . ALA A 1 213 ? 1.424 7.508 19.344 1 98.94 213 ALA A O 1
ATOM 1673 N N . SER A 1 214 ? -0.662 8.039 18.672 1 98.88 214 SER A N 1
ATOM 1674 C CA . SER A 1 214 ? -1.241 6.73 18.969 1 98.88 214 SER A CA 1
ATOM 1675 C C . SER A 1 214 ? -0.572 5.637 18.141 1 98.88 214 SER A C 1
ATOM 1677 O O . SER A 1 214 ? -0.306 4.547 18.641 1 98.88 214 SER A O 1
ATOM 1679 N N . VAL A 1 215 ? -0.319 5.945 16.875 1 98.88 215 VAL A N 1
ATOM 1680 C CA . VAL A 1 215 ? 0.31 4.984 15.984 1 98.88 215 VAL A CA 1
ATOM 1681 C C . VAL A 1 215 ? 1.688 4.602 16.516 1 98.88 215 VAL A C 1
ATOM 1683 O O . VAL A 1 215 ? 2.029 3.418 16.578 1 98.88 215 VAL A O 1
ATOM 1686 N N . PHE A 1 216 ? 2.502 5.555 16.953 1 98.88 216 PHE A N 1
ATOM 1687 C CA . PHE A 1 216 ? 3.848 5.293 17.453 1 98.88 216 PHE A CA 1
ATOM 1688 C C . PHE A 1 216 ? 3.805 4.629 18.812 1 98.88 216 PHE A C 1
ATOM 1690 O O . PHE A 1 216 ? 4.664 3.811 19.141 1 98.88 216 PHE A O 1
ATOM 1697 N N . LEU A 1 217 ? 2.814 5.02 19.562 1 98.69 217 LEU A N 1
ATOM 1698 C CA . LEU A 1 217 ? 2.654 4.488 20.922 1 98.69 217 LEU A CA 1
ATOM 1699 C C . LEU A 1 217 ? 2.143 3.051 20.875 1 98.69 217 LEU A C 1
ATOM 1701 O O . LEU A 1 217 ? 2.428 2.26 21.781 1 98.69 217 LEU A O 1
ATOM 1705 N N . GLY A 1 218 ? 1.376 2.684 19.828 1 98.5 218 GLY A N 1
ATOM 1706 C CA . GLY A 1 218 ? 0.663 1.416 19.797 1 98.5 218 GLY A CA 1
ATOM 1707 C C . GLY A 1 218 ? -0.525 1.37 20.734 1 98.5 218 GLY A C 1
ATOM 1708 O O . GLY A 1 218 ? -0.904 0.3 21.219 1 98.5 218 GLY A O 1
ATOM 1709 N N . ALA A 1 219 ? -1.002 2.479 21.078 1 98.44 219 ALA A N 1
ATOM 1710 C CA . ALA A 1 219 ? -2.148 2.703 21.953 1 98.44 219 ALA A CA 1
ATOM 1711 C C . ALA A 1 219 ? -2.758 4.082 21.719 1 98.44 219 ALA A C 1
ATOM 1713 O O . ALA A 1 219 ? -2.104 4.969 21.172 1 98.44 219 ALA A O 1
ATOM 1714 N N . ILE A 1 220 ? -3.996 4.27 22.156 1 98.56 220 ILE A N 1
ATOM 1715 C CA . ILE A 1 220 ? -4.645 5.559 21.938 1 98.56 220 ILE A CA 1
ATOM 1716 C C . ILE A 1 220 ? -3.986 6.613 22.828 1 98.56 220 ILE A C 1
ATOM 1718 O O . ILE A 1 220 ? -3.953 6.477 24.047 1 98.56 220 ILE A O 1
ATOM 1722 N N . ALA A 1 221 ? -3.416 7.617 22.219 1 98.75 221 ALA A N 1
ATOM 1723 C CA . ALA A 1 221 ? -2.783 8.734 22.922 1 98.75 221 ALA A CA 1
ATOM 1724 C C . ALA A 1 221 ? -3.789 9.844 23.203 1 98.75 221 ALA A C 1
ATOM 1726 O O . ALA A 1 221 ? -4.707 10.07 22.406 1 98.75 221 ALA A O 1
ATOM 1727 N N . PRO A 1 222 ? -3.645 10.523 24.281 1 98.69 222 PRO A N 1
ATOM 1728 C CA . PRO A 1 222 ? -4.504 11.68 24.562 1 98.69 222 PRO A CA 1
ATOM 1729 C C . PRO A 1 222 ? -4.191 12.875 23.672 1 98.69 222 PRO A C 1
ATOM 1731 O O . PRO A 1 222 ? -3.082 12.977 23.141 1 98.69 222 PRO A O 1
ATOM 1734 N N . MET A 1 223 ? -5.195 13.742 23.5 1 98.62 223 MET A N 1
ATOM 1735 C CA . MET A 1 223 ? -4.965 15.023 22.844 1 98.62 223 MET A CA 1
ATOM 1736 C C . MET A 1 223 ? -4.055 15.906 23.688 1 98.62 223 MET A C 1
ATOM 1738 O O . MET A 1 223 ? -4.012 15.773 24.906 1 98.62 223 MET A O 1
ATOM 1742 N N . ASP A 1 224 ? -3.34 16.734 22.969 1 97.5 224 ASP A N 1
ATOM 1743 C CA . ASP A 1 224 ? -2.416 17.641 23.641 1 97.5 224 ASP A CA 1
ATOM 1744 C C . ASP A 1 224 ? -3.129 18.906 24.094 1 97.5 224 ASP A C 1
ATOM 1746 O O . ASP A 1 224 ? -4.191 19.25 23.578 1 97.5 224 ASP A O 1
ATOM 1750 N N . VAL A 1 225 ? -2.535 19.594 25.031 1 97.44 225 VAL A N 1
ATOM 1751 C CA . VAL A 1 225 ? -3.096 20.719 25.75 1 97.44 225 VAL A CA 1
ATOM 1752 C C . VAL A 1 225 ? -3.379 21.859 24.781 1 97.44 225 VAL A C 1
ATOM 1754 O O . VAL A 1 225 ? -4.336 22.625 24.953 1 97.44 225 VAL A O 1
ATOM 1757 N N . SER A 1 226 ? -2.629 21.953 23.766 1 98.44 226 SER A N 1
ATOM 1758 C CA . SER A 1 226 ? -2.793 23.062 22.828 1 98.44 226 SER A CA 1
ATOM 1759 C C . SER A 1 226 ? -3.744 22.688 21.703 1 98.44 226 SER A C 1
ATOM 1761 O O . SER A 1 226 ? -4.648 23.453 21.359 1 98.44 226 SER A O 1
ATOM 1763 N N . ASP A 1 227 ? -3.596 21.516 21.156 1 98.38 227 ASP A N 1
ATOM 1764 C CA . ASP A 1 227 ? -4.344 21.109 19.984 1 98.38 227 ASP A CA 1
ATOM 1765 C C . ASP A 1 227 ? -5.828 20.938 20.297 1 98.38 227 ASP A C 1
ATOM 1767 O O . ASP A 1 227 ? -6.68 21.172 19.438 1 98.38 227 ASP A O 1
ATOM 1771 N N . VAL A 1 228 ? -6.152 20.594 21.5 1 98.56 228 VAL A N 1
ATOM 1772 C CA . VAL A 1 228 ? -7.539 20.406 21.906 1 98.56 228 VAL A CA 1
ATOM 1773 C C . VAL A 1 228 ? -8.305 21.719 21.781 1 98.56 228 VAL A C 1
ATOM 1775 O O . VAL A 1 228 ? -9.516 21.719 21.562 1 98.56 228 VAL A O 1
ATOM 1778 N N . CYS A 1 229 ? -7.605 22.828 21.812 1 98.44 229 CYS A N 1
ATOM 1779 C CA . CYS A 1 229 ? -8.227 24.156 21.781 1 98.44 229 CYS A CA 1
ATOM 1780 C C . CYS A 1 229 ? -8.789 24.469 20.406 1 98.44 229 CYS A C 1
ATOM 1782 O O . CYS A 1 229 ? -9.602 25.375 20.25 1 98.44 229 CYS A O 1
ATOM 1784 N N . GLY A 1 230 ? -8.383 23.688 19.438 1 97.56 230 GLY A N 1
ATOM 1785 C CA . GLY A 1 230 ? -8.836 23.938 18.078 1 97.56 230 GLY A CA 1
ATOM 1786 C C . GLY A 1 230 ? -10.109 23.188 17.734 1 97.56 230 GLY A C 1
ATOM 1787 O O . GLY A 1 230 ? -10.383 22.938 16.562 1 97.56 230 GLY A O 1
ATOM 1788 N N . MET A 1 231 ? -10.93 22.828 18.734 1 98.56 231 MET A N 1
ATOM 1789 C CA . MET A 1 231 ? -12.102 22 18.484 1 98.56 231 MET A CA 1
ATOM 1790 C C . MET A 1 231 ? -13.391 22.781 18.719 1 98.56 231 MET A C 1
ATOM 1792 O O . MET A 1 231 ? -14.469 22.344 18.328 1 98.56 231 MET A O 1
ATOM 1796 N N . ASN A 1 232 ? -13.406 23.969 19.422 1 98.12 232 ASN A N 1
ATOM 1797 C CA . ASN A 1 232 ? -14.555 24.703 19.938 1 98.12 232 ASN A CA 1
ATOM 1798 C C . ASN A 1 232 ? -15.344 23.859 20.938 1 98.12 232 ASN A C 1
ATOM 1800 O O . ASN A 1 232 ? -16.578 23.969 21.016 1 98.12 232 ASN A O 1
ATOM 1804 N N . LEU A 1 233 ? -14.648 22.969 21.594 1 98.81 233 LEU A N 1
ATOM 1805 C CA . LEU A 1 233 ? -15.297 22.141 22.594 1 98.81 233 LEU A CA 1
ATOM 1806 C C . LEU A 1 233 ? -14.641 22.312 23.969 1 98.81 233 LEU A C 1
ATOM 1808 O O . LEU A 1 233 ? -15.195 21.891 24.984 1 98.81 233 LEU A O 1
ATOM 1812 N N . TRP A 1 234 ? -13.492 22.891 24 1 98.69 234 TRP A N 1
ATOM 1813 C CA . TRP A 1 234 ? -12.68 23 25.203 1 98.69 234 TRP A CA 1
ATOM 1814 C C . TRP A 1 234 ? -12.859 24.375 25.859 1 98.69 234 TRP A C 1
ATOM 1816 O O . TRP A 1 234 ? -12.719 25.406 25.203 1 98.69 234 TRP A O 1
ATOM 1826 N N . ASP A 1 235 ? -13.219 24.359 27.062 1 98.12 235 ASP A N 1
ATOM 1827 C CA . ASP A 1 235 ? -13.297 25.562 27.875 1 98.12 235 ASP A CA 1
ATOM 1828 C C . ASP A 1 235 ? -11.922 25.953 28.406 1 98.12 235 ASP A C 1
ATOM 1830 O O . ASP A 1 235 ? -11.414 25.344 29.344 1 98.12 235 ASP A O 1
ATOM 1834 N N . MET A 1 236 ? -11.383 27.016 27.906 1 96.75 236 MET A N 1
ATOM 1835 C CA . MET A 1 236 ? -10 27.406 28.156 1 96.75 236 MET A CA 1
ATOM 1836 C C . MET A 1 236 ? -9.836 27.938 29.578 1 96.75 236 MET A C 1
ATOM 1838 O O . MET A 1 236 ? -8.773 27.766 30.188 1 96.75 236 MET A O 1
ATOM 1842 N N . SER A 1 237 ? -10.789 28.578 30.125 1 94.19 237 SER A N 1
ATOM 1843 C CA . SER A 1 237 ? -10.711 29.109 31.469 1 94.19 237 SER A CA 1
ATOM 1844 C C . SER A 1 237 ? -10.75 28 32.531 1 94.19 237 SER A C 1
ATOM 1846 O O . SER A 1 237 ? -10.023 28.047 33.5 1 94.19 237 SER A O 1
ATOM 1848 N N . ARG A 1 238 ? -11.555 27 32.219 1 95.81 238 ARG A N 1
ATOM 1849 C CA . ARG A 1 238 ? -11.734 25.922 33.188 1 95.81 238 ARG A CA 1
ATOM 1850 C C . ARG A 1 238 ? -10.844 24.734 32.844 1 95.81 238 ARG A C 1
ATOM 1852 O O . ARG A 1 238 ? -10.664 23.844 33.688 1 95.81 238 ARG A O 1
ATOM 1859 N N . GLN A 1 239 ? -10.273 24.703 31.719 1 97 239 GLN A N 1
ATOM 1860 C CA . GLN A 1 239 ? -9.43 23.625 31.234 1 97 239 GLN A CA 1
ATOM 1861 C C . GLN A 1 239 ? -10.148 22.281 31.312 1 97 239 GLN A C 1
ATOM 1863 O O . GLN A 1 239 ? -9.633 21.312 31.875 1 97 239 GLN A O 1
ATOM 1868 N N . THR A 1 240 ? -11.344 22.266 30.812 1 98.06 240 THR A N 1
ATOM 1869 C CA . THR A 1 240 ? -12.195 21.094 30.688 1 98.06 240 THR A CA 1
ATOM 1870 C C . THR A 1 240 ? -13.109 21.203 29.469 1 98.06 240 THR A C 1
ATOM 1872 O O . THR A 1 240 ? -13.242 22.297 28.891 1 98.06 240 THR A O 1
ATOM 1875 N N . TYR A 1 241 ? -13.703 20.125 29.078 1 98.62 241 TYR A N 1
ATOM 1876 C CA . TYR A 1 241 ? -14.688 20.203 28 1 98.62 241 TYR A CA 1
ATOM 1877 C C . TYR A 1 241 ? -15.883 21.062 28.422 1 98.62 241 TYR A C 1
ATOM 1879 O O . TYR A 1 241 ? -16.328 20.984 29.562 1 98.62 241 TYR A O 1
ATOM 1887 N N . SER A 1 242 ? -16.359 21.875 27.5 1 98.56 242 SER A N 1
ATOM 1888 C CA . SER A 1 242 ? -17.562 22.641 27.719 1 98.56 242 SER A CA 1
ATOM 1889 C C . SER A 1 242 ? -18.812 21.766 27.578 1 98.56 242 SER A C 1
ATOM 1891 O O . SER A 1 242 ? -19.125 21.297 26.484 1 98.56 242 SER A O 1
ATOM 1893 N N . GLU A 1 243 ? -19.578 21.594 28.641 1 97.75 243 GLU A N 1
ATOM 1894 C CA . GLU A 1 243 ? -20.75 20.703 28.641 1 97.75 243 GLU A CA 1
ATOM 1895 C C . GLU A 1 243 ? -21.797 21.188 27.625 1 97.75 243 GLU A C 1
ATOM 1897 O O . GLU A 1 243 ? -22.312 20.391 26.844 1 97.75 243 GLU A O 1
ATOM 1902 N N . PRO A 1 244 ? -22.094 22.484 27.578 1 98.19 244 PRO A N 1
ATOM 1903 C CA . PRO A 1 244 ? -23.094 22.938 26.594 1 98.19 244 PRO A CA 1
ATOM 1904 C C . PRO A 1 244 ? -22.656 22.703 25.156 1 98.19 244 PRO A C 1
ATOM 1906 O O . PRO A 1 244 ? -23.484 22.406 24.281 1 98.19 244 PRO A O 1
ATOM 1909 N N . LEU A 1 245 ? -21.406 22.859 24.922 1 98.75 245 LEU A N 1
ATOM 1910 C CA . LEU A 1 245 ? -20.906 22.688 23.562 1 98.75 245 LEU A CA 1
ATOM 1911 C C . LEU A 1 245 ? -20.859 21.203 23.188 1 98.75 245 LEU A C 1
ATOM 1913 O O . LEU A 1 245 ? -21.109 20.844 22.031 1 98.75 245 LEU A O 1
ATOM 1917 N N . LEU A 1 246 ? -20.484 20.344 24.156 1 98.75 246 LEU A N 1
ATOM 1918 C CA . LEU A 1 246 ? -20.562 18.906 23.922 1 98.75 246 LEU A CA 1
ATOM 1919 C C . LEU A 1 246 ? -22 18.5 23.609 1 98.75 246 LEU A C 1
ATOM 1921 O O . LEU A 1 246 ? -22.234 17.672 22.719 1 98.75 246 LEU A O 1
ATOM 1925 N N . GLU A 1 247 ? -22.938 19.047 24.406 1 98.62 247 GLU A N 1
ATOM 1926 C CA . GLU A 1 247 ? -24.359 18.75 24.188 1 98.62 247 GLU A CA 1
ATOM 1927 C C . GLU A 1 247 ? -24.797 19.172 22.797 1 98.62 247 GLU A C 1
ATOM 1929 O O . GLU A 1 247 ? -25.531 18.453 22.125 1 98.62 247 GLU A O 1
ATOM 1934 N N . LEU A 1 248 ? -24.359 20.312 22.422 1 98.62 248 LEU A N 1
ATOM 1935 C CA . LEU A 1 248 ? -24.688 20.812 21.078 1 98.62 248 LEU A CA 1
ATOM 1936 C C . LEU A 1 248 ? -24.156 19.875 20 1 98.62 248 LEU A C 1
ATOM 1938 O O . LEU A 1 248 ? -24.906 19.453 19.125 1 98.62 248 LEU A O 1
ATOM 1942 N N . ALA A 1 249 ? -22.859 19.531 20.062 1 98.69 249 ALA A N 1
ATOM 1943 C CA . ALA A 1 249 ? -22.219 18.688 19.047 1 98.69 249 ALA A CA 1
ATOM 1944 C C . ALA A 1 249 ? -22.828 17.297 19.016 1 98.69 249 ALA A C 1
ATOM 1946 O O . ALA A 1 249 ? -22.969 16.703 17.938 1 98.69 249 ALA A O 1
ATOM 1947 N N . ALA A 1 250 ? -23.203 16.812 20.172 1 98 250 ALA A N 1
ATOM 1948 C CA . ALA A 1 250 ? -23.688 15.438 20.297 1 98 250 ALA A CA 1
ATOM 1949 C C . ALA A 1 250 ? -25.203 15.359 20.047 1 98 250 ALA A C 1
ATOM 1951 O O . ALA A 1 250 ? -25.719 14.312 19.672 1 98 250 ALA A O 1
ATOM 1952 N N . GLY A 1 251 ? -25.891 16.406 20.359 1 97 251 GLY A N 1
ATOM 1953 C CA . GLY A 1 251 ? -27.328 16.469 20.062 1 97 251 GLY A CA 1
ATOM 1954 C C . GLY A 1 251 ? -28.188 16.312 21.297 1 97 251 GLY A C 1
ATOM 1955 O O . GLY A 1 251 ? -29.391 16.594 21.25 1 97 251 GLY A O 1
ATOM 1956 N N . SER A 1 252 ? -27.641 15.828 22.469 1 96.88 252 SER A N 1
ATOM 1957 C CA . SER A 1 252 ? -28.375 15.695 23.719 1 96.88 252 SER A CA 1
ATOM 1958 C C . SER A 1 252 ? -27.406 15.594 24.906 1 96.88 252 SER A C 1
ATOM 1960 O O . SER A 1 252 ? -26.203 15.398 24.719 1 96.88 252 SER A O 1
ATOM 1962 N N . LYS A 1 253 ? -27.953 15.734 26.062 1 96 253 LYS A N 1
ATOM 1963 C CA . LYS A 1 253 ? -27.141 15.617 27.281 1 96 253 LYS A CA 1
ATOM 1964 C C . LYS A 1 253 ? -26.562 14.219 27.422 1 96 253 LYS A C 1
ATOM 1966 O O . LYS A 1 253 ? -25.391 14.055 27.797 1 96 253 LYS A O 1
ATOM 1971 N N . ARG A 1 254 ? -27.359 13.258 27.125 1 95.69 254 ARG A N 1
ATOM 1972 C CA . ARG A 1 254 ? -26.906 11.875 27.188 1 95.69 254 ARG A CA 1
ATOM 1973 C C . ARG A 1 254 ? -25.797 11.617 26.156 1 95.69 254 ARG A C 1
ATOM 1975 O O . ARG A 1 254 ? -24.797 10.984 26.469 1 95.69 254 ARG A O 1
ATOM 1982 N N . ASP A 1 255 ? -25.953 12.117 25.016 1 97.12 255 ASP A N 1
ATOM 1983 C CA . ASP A 1 255 ? -24.984 11.906 23.953 1 97.12 255 ASP A CA 1
ATOM 1984 C C . ASP A 1 255 ? -23.703 12.695 24.203 1 97.12 255 ASP A C 1
ATOM 1986 O O . ASP A 1 255 ? -22.641 12.336 23.703 1 97.12 255 ASP A O 1
ATOM 1990 N N . ALA A 1 256 ? -23.859 13.758 24.969 1 97.94 256 ALA A N 1
ATOM 1991 C CA . ALA A 1 256 ? -22.688 14.539 25.344 1 97.94 256 ALA A CA 1
ATOM 1992 C C . ALA A 1 256 ? -21.703 13.711 26.156 1 97.94 256 ALA A C 1
ATOM 1994 O O . ALA A 1 256 ? -20.484 13.82 25.984 1 97.94 256 ALA A O 1
ATOM 1995 N N . LEU A 1 257 ? -22.281 12.891 27.047 1 97.62 257 LEU A N 1
ATOM 1996 C CA . LEU A 1 257 ? -21.438 12.008 27.859 1 97.62 257 LEU A CA 1
ATOM 1997 C C . LEU A 1 257 ? -20.703 11 26.969 1 97.62 257 LEU A C 1
ATOM 1999 O O . LEU A 1 257 ? -19.531 10.711 27.188 1 97.62 257 LEU A O 1
ATOM 2003 N N . ASN A 1 258 ? -21.406 10.477 26.016 1 97.81 258 ASN A N 1
ATOM 2004 C CA . ASN A 1 258 ? -20.812 9.531 25.078 1 97.81 258 ASN A CA 1
ATOM 2005 C C . ASN A 1 258 ? -19.719 10.195 24.234 1 97.81 258 ASN A C 1
ATOM 2007 O O . ASN A 1 258 ? -18.672 9.594 23.969 1 97.81 258 ASN A O 1
ATOM 2011 N N . LEU A 1 259 ? -20 11.398 23.797 1 98.75 259 LEU A N 1
ATOM 2012 C CA . LEU A 1 259 ? -19 12.117 23 1 98.75 259 LEU A CA 1
ATOM 2013 C C . LEU A 1 259 ? -17.75 12.375 23.828 1 98.75 259 LEU A C 1
ATOM 2015 O O . LEU A 1 259 ? -16.625 12.219 23.328 1 98.75 259 LEU A O 1
ATOM 2019 N N . ARG A 1 260 ? -17.953 12.812 25.078 1 98.56 260 ARG A N 1
ATOM 2020 C CA . ARG A 1 260 ? -16.797 13.031 25.938 1 98.56 260 ARG A CA 1
ATOM 2021 C C . ARG A 1 260 ? -15.969 11.758 26.078 1 98.56 260 ARG A C 1
ATOM 2023 O O . ARG A 1 260 ? -14.734 11.805 26.047 1 98.56 260 ARG A O 1
ATOM 2030 N N . LYS A 1 261 ? -16.625 10.641 26.234 1 98.19 261 LYS A N 1
ATOM 2031 C CA . LYS A 1 261 ? -15.93 9.352 26.312 1 98.19 261 LYS A CA 1
ATOM 2032 C C . LYS A 1 261 ? -15.172 9.062 25.016 1 98.19 261 LYS A C 1
ATOM 2034 O O . LYS A 1 261 ? -14.031 8.578 25.062 1 98.19 261 LYS A O 1
ATOM 2039 N N . LYS A 1 262 ? -15.758 9.328 23.859 1 98.69 262 LYS A N 1
ATOM 2040 C CA . LYS A 1 262 ? -15.109 9.125 22.578 1 98.69 262 LYS A CA 1
ATOM 2041 C C . LYS A 1 262 ? -13.867 10.008 22.438 1 98.69 262 LYS A C 1
ATOM 2043 O O . LYS A 1 262 ? -12.891 9.617 21.797 1 98.69 262 LYS A O 1
ATOM 2048 N N . LEU A 1 263 ? -13.93 11.18 23.016 1 98.81 263 LEU A N 1
ATOM 2049 C CA . LEU A 1 263 ? -12.836 12.133 22.875 1 98.81 263 LEU A CA 1
ATOM 2050 C C . LEU A 1 263 ? -11.711 11.82 23.859 1 98.81 263 LEU A C 1
ATOM 2052 O O . LEU A 1 263 ? -10.539 12.07 23.578 1 98.81 263 LEU A O 1
ATOM 2056 N N . GLY A 1 264 ? -12.062 11.219 25 1 98.31 264 GLY A N 1
ATOM 2057 C CA . GLY A 1 264 ? -11.094 11.055 26.078 1 98.31 264 GLY A CA 1
ATOM 2058 C C . GLY A 1 264 ? -10.688 12.367 26.719 1 98.31 264 GLY A C 1
ATOM 2059 O O . GLY A 1 264 ? -11.203 13.43 26.359 1 98.31 264 GLY A O 1
ATOM 2060 N N . GLU A 1 265 ? -9.828 12.289 27.703 1 98.38 265 GLU A N 1
ATOM 2061 C CA . GLU A 1 265 ? -9.328 13.484 28.391 1 98.38 265 GLU A CA 1
ATOM 2062 C C . GLU A 1 265 ? -7.957 13.891 27.859 1 98.38 265 GLU A C 1
ATOM 2064 O O . GLU A 1 265 ? -7.082 13.047 27.672 1 98.38 265 GLU A O 1
ATOM 2069 N N . PRO A 1 266 ? -7.773 15.203 27.578 1 98.31 266 PRO A N 1
ATOM 2070 C CA . PRO A 1 266 ? -6.48 15.672 27.078 1 98.31 266 PRO A CA 1
ATOM 2071 C C . PRO A 1 266 ? -5.367 15.57 28.125 1 98.31 266 PRO A C 1
ATOM 2073 O O . PRO A 1 266 ? -5.648 15.523 29.312 1 98.31 266 PRO A O 1
ATOM 2076 N N . CYS A 1 267 ? -4.176 15.438 27.625 1 98.06 267 CYS A N 1
ATOM 2077 C CA . CYS A 1 267 ? -2.992 15.562 28.453 1 98.06 267 CYS A CA 1
ATOM 2078 C C . CYS A 1 267 ? -2.6 17.016 28.641 1 98.06 267 CYS A C 1
ATOM 2080 O O . CYS A 1 267 ? -2.145 17.672 27.703 1 98.06 267 CYS A O 1
ATOM 2082 N N . LEU A 1 268 ? -2.701 17.547 29.844 1 96.94 268 LEU A N 1
ATOM 2083 C CA . LEU A 1 268 ? -2.482 18.969 30.062 1 96.94 268 LEU A CA 1
ATOM 2084 C C . LEU A 1 268 ? -1.004 19.25 30.312 1 96.94 268 LEU A C 1
ATOM 2086 O O . LEU A 1 268 ? -0.576 20.406 30.25 1 96.94 268 LEU A O 1
ATOM 2090 N N . ASP A 1 269 ? -0.234 18.188 30.578 1 96.44 269 ASP A N 1
ATOM 2091 C CA . ASP A 1 269 ? 1.213 18.328 30.719 1 96.44 269 ASP A CA 1
ATOM 2092 C C . ASP A 1 269 ? 1.91 18.188 29.359 1 96.44 269 ASP A C 1
ATOM 2094 O O . ASP A 1 269 ? 2.008 17.078 28.828 1 96.44 269 ASP A O 1
ATOM 2098 N N . GLY A 1 270 ? 2.439 19.312 28.891 1 95.88 270 GLY A N 1
ATOM 2099 C CA . GLY A 1 270 ? 3.092 19.312 27.594 1 95.88 270 GLY A CA 1
ATOM 2100 C C . GLY A 1 270 ? 4.355 18.469 27.562 1 95.88 270 GLY A C 1
ATOM 2101 O O . GLY A 1 270 ? 4.828 18.094 26.484 1 95.88 270 GLY A O 1
ATOM 2102 N N . ALA A 1 271 ? 4.883 18.109 28.703 1 95.12 271 ALA A N 1
ATOM 2103 C CA . ALA A 1 271 ? 6.133 17.359 28.797 1 95.12 271 ALA A CA 1
ATOM 2104 C C . ALA A 1 271 ? 5.871 15.906 29.203 1 95.12 271 ALA A C 1
ATOM 2106 O O . ALA A 1 271 ? 6.805 15.164 29.484 1 95.12 271 ALA A O 1
ATOM 2107 N N . ALA A 1 272 ? 4.637 15.508 29.172 1 97.62 272 ALA A N 1
ATOM 2108 C CA . ALA A 1 272 ? 4.301 14.148 29.594 1 97.62 272 ALA A CA 1
ATOM 2109 C C . ALA A 1 272 ? 5.043 13.109 28.75 1 97.62 272 ALA A C 1
ATOM 2111 O O . ALA A 1 272 ? 5.266 13.32 27.562 1 97.62 272 ALA A O 1
ATOM 2112 N N . VAL A 1 273 ? 5.539 12.102 29.391 1 98.44 273 VAL A N 1
ATOM 2113 C CA . VAL A 1 273 ? 6.023 10.914 28.688 1 98.44 273 VAL A CA 1
ATOM 2114 C C . VAL A 1 273 ? 4.898 9.883 28.594 1 98.44 273 VAL A C 1
ATOM 2116 O O . VAL A 1 273 ? 4.531 9.266 29.609 1 98.44 273 VAL A O 1
ATOM 2119 N N . LEU A 1 274 ? 4.352 9.672 27.422 1 98.62 274 LEU A N 1
ATOM 2120 C CA . LEU A 1 274 ? 3.141 8.883 27.219 1 98.62 274 LEU A CA 1
ATOM 2121 C C . LEU A 1 274 ? 3.443 7.391 27.328 1 98.62 274 LEU A C 1
ATOM 2123 O O . LEU A 1 274 ? 2.578 6.605 27.719 1 98.62 274 LEU A O 1
ATOM 2127 N N . GLY A 1 275 ? 4.633 6.973 26.891 1 98.62 275 GLY A N 1
ATOM 2128 C CA . GLY A 1 275 ? 5.043 5.578 26.938 1 98.62 275 GLY A CA 1
ATOM 2129 C C . GLY A 1 275 ? 6.102 5.23 25.906 1 98.62 275 GLY A C 1
ATOM 2130 O O . GLY A 1 275 ? 6.531 6.094 25.125 1 98.62 275 GLY A O 1
ATOM 2131 N N . SER A 1 276 ? 6.504 3.986 25.969 1 98.62 276 SER A N 1
ATOM 2132 C CA . SER A 1 276 ? 7.516 3.504 25.031 1 98.62 276 SER A CA 1
ATOM 2133 C C . SER A 1 276 ? 6.93 3.307 23.641 1 98.62 276 SER A C 1
ATOM 2135 O O . SER A 1 276 ? 5.727 3.072 23.5 1 98.62 276 SER A O 1
ATOM 2137 N N . ILE A 1 277 ? 7.766 3.416 22.703 1 98.81 277 ILE A N 1
ATOM 2138 C CA . ILE A 1 277 ? 7.398 3.217 21.312 1 98.81 277 ILE A CA 1
ATOM 2139 C C . ILE A 1 277 ? 6.844 1.808 21.109 1 98.81 277 ILE A C 1
ATOM 2141 O O . ILE A 1 277 ? 7.27 0.869 21.797 1 98.81 277 ILE A O 1
ATOM 2145 N N . SER A 1 278 ? 5.867 1.633 20.234 1 98.75 278 SER A N 1
ATOM 2146 C CA . SER A 1 278 ? 5.277 0.341 19.891 1 98.75 278 SER A CA 1
ATOM 2147 C C . SER A 1 278 ? 6.348 -0.652 19.453 1 98.75 278 SER A C 1
ATOM 2149 O O . SER A 1 278 ? 7.27 -0.292 18.719 1 98.75 278 SER A O 1
ATOM 2151 N N . PRO A 1 279 ? 6.254 -1.926 19.781 1 98.62 279 PRO A N 1
ATOM 2152 C CA . PRO A 1 279 ? 7.176 -2.961 19.312 1 98.62 279 PRO A CA 1
ATOM 2153 C C . PRO A 1 279 ? 7.23 -3.049 17.781 1 98.62 279 PRO A C 1
ATOM 2155 O O . PRO A 1 279 ? 8.258 -3.443 17.219 1 98.62 279 PRO A O 1
ATOM 2158 N N . TYR A 1 280 ? 6.133 -2.688 17.156 1 98.5 280 TYR A N 1
ATOM 2159 C CA . TYR A 1 280 ? 6.105 -2.672 15.695 1 98.5 280 TYR A CA 1
ATOM 2160 C C . TYR A 1 280 ? 7.305 -1.912 15.141 1 98.5 280 TYR A C 1
ATOM 2162 O O . TYR A 1 280 ? 7.988 -2.396 14.234 1 98.5 280 TYR A O 1
ATOM 2170 N N . PHE A 1 281 ? 7.574 -0.716 15.711 1 98.75 281 PHE A N 1
ATOM 2171 C CA . PHE A 1 281 ? 8.617 0.158 15.188 1 98.75 281 PHE A CA 1
ATOM 2172 C C . PHE A 1 281 ? 10 -0.334 15.602 1 98.75 281 PHE A C 1
ATOM 2174 O O . PHE A 1 281 ? 10.992 -0.054 14.93 1 98.75 281 PHE A O 1
ATOM 2181 N N . VAL A 1 282 ? 10.109 -1.005 16.719 1 98.38 282 VAL A N 1
ATOM 2182 C CA . VAL A 1 282 ? 11.359 -1.625 17.141 1 98.38 282 VAL A CA 1
ATOM 2183 C C . VAL A 1 282 ? 11.75 -2.725 16.156 1 98.38 282 VAL A C 1
ATOM 2185 O O . VAL A 1 282 ? 12.859 -2.719 15.625 1 98.38 282 VAL A O 1
ATOM 2188 N N . ASP A 1 283 ? 10.797 -3.59 15.82 1 97.56 283 ASP A N 1
ATOM 2189 C CA . ASP A 1 283 ? 11.078 -4.777 15.016 1 97.56 283 ASP A CA 1
ATOM 2190 C C . ASP A 1 283 ? 11.188 -4.422 13.539 1 97.56 283 ASP A C 1
ATOM 2192 O O . ASP A 1 283 ? 12.039 -4.957 12.828 1 97.56 283 ASP A O 1
ATOM 2196 N N . ARG A 1 284 ? 10.398 -3.543 13.094 1 97 284 ARG A N 1
ATOM 2197 C CA . ARG A 1 284 ? 10.344 -3.26 11.656 1 97 284 ARG A CA 1
ATOM 2198 C C . ARG A 1 284 ? 11.359 -2.188 11.273 1 97 284 ARG A C 1
ATOM 2200 O O . ARG A 1 284 ? 11.969 -2.256 10.211 1 97 284 ARG A O 1
ATOM 2207 N N . HIS A 1 285 ? 11.523 -1.102 12.148 1 97.69 285 HIS A N 1
ATOM 2208 C CA . HIS A 1 285 ? 12.289 0.068 11.727 1 97.69 285 HIS A CA 1
ATOM 2209 C C . HIS A 1 285 ? 13.562 0.218 12.547 1 97.69 285 HIS A C 1
ATOM 2211 O O . HIS A 1 285 ? 14.391 1.085 12.266 1 97.69 285 HIS A O 1
ATOM 2217 N N . GLY A 1 286 ? 13.695 -0.609 13.594 1 97.25 286 GLY A N 1
ATOM 2218 C CA . GLY A 1 286 ? 14.969 -0.659 14.297 1 97.25 286 GLY A CA 1
ATOM 2219 C C . GLY A 1 286 ? 15.078 0.374 15.398 1 97.25 286 GLY A C 1
ATOM 2220 O O . GLY A 1 286 ? 16.188 0.735 15.812 1 97.25 286 GLY A O 1
ATOM 2221 N N . PHE A 1 287 ? 13.977 0.92 15.93 1 98.31 287 PHE A N 1
ATOM 2222 C CA . PHE A 1 287 ? 14.016 1.82 17.078 1 98.31 287 PHE A CA 1
ATOM 2223 C C . PHE A 1 287 ? 14.414 1.068 18.344 1 98.31 287 PHE A C 1
ATOM 2225 O O . PHE A 1 287 ? 14.281 -0.155 18.406 1 98.31 287 PHE A O 1
ATOM 2232 N N . HIS A 1 288 ? 15 1.794 19.281 1 97.12 288 HIS A N 1
ATOM 2233 C CA . HIS A 1 288 ? 15.242 1.213 20.594 1 97.12 288 HIS A CA 1
ATOM 2234 C C . HIS A 1 288 ? 13.93 1.037 21.359 1 97.12 288 HIS A C 1
ATOM 2236 O O . HIS A 1 288 ? 13.062 1.908 21.328 1 97.12 288 HIS A O 1
ATOM 2242 N N . PRO A 1 289 ? 13.773 -0.103 22.031 1 97.69 289 PRO A N 1
ATOM 2243 C CA . PRO A 1 289 ? 12.523 -0.341 22.75 1 97.69 289 PRO A CA 1
ATOM 2244 C C . PRO A 1 289 ? 12.273 0.685 23.859 1 97.69 289 PRO A C 1
ATOM 2246 O O . PRO A 1 289 ? 11.133 0.869 24.281 1 97.69 289 PRO A O 1
ATOM 2249 N N . ASP A 1 290 ? 13.273 1.419 24.266 1 97.25 290 ASP A N 1
ATOM 2250 C CA . ASP A 1 290 ? 13.141 2.41 25.328 1 97.25 290 ASP A CA 1
ATOM 2251 C C . ASP A 1 290 ? 12.805 3.785 24.766 1 97.25 290 ASP A C 1
ATOM 2253 O O . ASP A 1 290 ? 12.633 4.75 25.516 1 97.25 290 ASP A O 1
ATOM 2257 N N . CYS A 1 291 ? 12.766 3.889 23.438 1 98.56 291 CYS A N 1
ATOM 2258 C CA . CYS A 1 291 ? 12.359 5.16 22.844 1 98.56 291 CYS A CA 1
ATOM 2259 C C . CYS A 1 291 ? 10.992 5.594 23.359 1 98.56 291 CYS A C 1
ATOM 2261 O O . CYS A 1 291 ? 10.047 4.801 23.375 1 98.56 291 CYS A O 1
ATOM 2263 N N . GLN A 1 292 ? 10.891 6.867 23.797 1 98.81 292 GLN A N 1
ATOM 2264 C CA . GLN A 1 292 ? 9.672 7.348 24.438 1 98.81 292 GLN A CA 1
ATOM 2265 C C . GLN A 1 292 ? 8.859 8.227 23.484 1 98.81 292 GLN A C 1
ATOM 2267 O O . GLN A 1 292 ? 9.43 8.969 22.688 1 98.81 292 GLN A O 1
ATOM 2272 N N . ILE A 1 293 ? 7.547 8.125 23.625 1 98.88 293 ILE A N 1
ATOM 2273 C CA . ILE A 1 293 ? 6.613 8.969 22.891 1 98.88 293 ILE A CA 1
ATOM 2274 C C . ILE A 1 293 ? 6.082 10.07 23.797 1 98.88 293 ILE A C 1
ATOM 2276 O O . ILE A 1 293 ? 5.641 9.797 24.922 1 98.88 293 ILE A O 1
ATOM 2280 N N . THR A 1 294 ? 6.18 11.289 23.375 1 98.75 294 THR A N 1
ATOM 2281 C CA . THR A 1 294 ? 5.609 12.438 24.078 1 98.75 294 THR A CA 1
ATOM 2282 C C . THR A 1 294 ? 4.461 13.039 23.281 1 98.75 294 THR A C 1
ATOM 2284 O O . THR A 1 294 ? 4.223 12.648 22.125 1 98.75 294 THR A O 1
ATOM 2287 N N . PRO A 1 295 ? 3.662 13.914 23.859 1 98.62 295 PRO A N 1
ATOM 2288 C CA . PRO A 1 295 ? 2.484 14.422 23.141 1 98.62 295 PRO A CA 1
ATOM 2289 C C . PRO A 1 295 ? 2.838 15.141 21.844 1 98.62 295 PRO A C 1
ATOM 2291 O O . PRO A 1 295 ? 3.82 15.883 21.797 1 98.62 295 PRO A O 1
ATOM 2294 N N . PHE A 1 296 ? 2.066 14.836 20.828 1 98.81 296 PHE A N 1
ATOM 2295 C CA . PHE A 1 296 ? 2.09 15.586 19.578 1 98.81 296 PHE A CA 1
ATOM 2296 C C . PHE A 1 296 ? 1.138 16.781 19.656 1 98.81 296 PHE A C 1
ATOM 2298 O O . PHE A 1 296 ? 0.141 16.734 20.375 1 98.81 296 PHE A O 1
ATOM 2305 N N . THR A 1 297 ? 1.437 17.828 18.938 1 98.62 297 THR A N 1
ATOM 2306 C CA . THR A 1 297 ? 0.614 19.031 18.984 1 98.62 297 THR A CA 1
ATOM 2307 C C . THR A 1 297 ? 0.228 19.469 17.578 1 98.62 297 THR A C 1
ATOM 2309 O O . THR A 1 297 ? 0.404 18.734 16.609 1 98.62 297 THR A O 1
ATOM 2312 N N . GLY A 1 298 ? -0.425 20.609 17.484 1 97.5 298 GLY A N 1
ATOM 2313 C CA . GLY A 1 298 ? -0.829 21.141 16.203 1 97.5 298 GLY A CA 1
ATOM 2314 C C . GLY A 1 298 ? 0.307 21.828 15.453 1 97.5 298 GLY A C 1
ATOM 2315 O O . GLY A 1 298 ? 1.37 22.078 16.031 1 97.5 298 GLY A O 1
ATOM 2316 N N . ASP A 1 299 ? 0.109 22.109 14.18 1 94.5 299 ASP A N 1
ATOM 2317 C CA . ASP A 1 299 ? 1.153 22.688 13.336 1 94.5 299 ASP A CA 1
ATOM 2318 C C . ASP A 1 299 ? 1.542 24.094 13.828 1 94.5 299 ASP A C 1
ATOM 2320 O O . ASP A 1 299 ? 2.729 24.406 13.93 1 94.5 299 ASP A O 1
ATOM 2324 N N . ASN A 1 300 ? 0.563 24.953 14.211 1 93 300 ASN A N 1
ATOM 2325 C CA . ASN A 1 300 ? 0.894 26.281 14.703 1 93 300 ASN A CA 1
ATOM 2326 C C . ASN A 1 300 ? 1.59 26.219 16.062 1 93 300 ASN A C 1
ATOM 2328 O O . ASN A 1 300 ? 2.637 26.844 16.25 1 93 300 ASN A O 1
ATOM 2332 N N . PRO A 1 301 ? 1.033 25.453 16.969 1 95.88 301 PRO A N 1
ATOM 2333 C CA . PRO A 1 301 ? 1.795 25.266 18.203 1 95.88 301 PRO A CA 1
ATOM 2334 C C . PRO A 1 301 ? 3.182 24.672 17.969 1 95.88 301 PRO A C 1
ATOM 2336 O O . PRO A 1 301 ? 4.137 25.031 18.656 1 95.88 301 PRO A O 1
ATOM 2339 N N . GLY A 1 302 ? 3.301 23.797 17.047 1 94.75 302 GLY A N 1
ATOM 2340 C CA . GLY A 1 302 ? 4.602 23.25 16.688 1 94.75 302 GLY A CA 1
ATOM 2341 C C . GLY A 1 302 ? 5.562 24.312 16.156 1 94.75 302 GLY A C 1
ATOM 2342 O O . GLY A 1 302 ? 6.758 24.266 16.453 1 94.75 302 GLY A O 1
ATOM 2343 N N . THR A 1 303 ? 5.055 25.203 15.406 1 91.06 303 THR A N 1
ATOM 2344 C CA . THR A 1 303 ? 5.859 26.266 14.828 1 91.06 303 THR A CA 1
ATOM 2345 C C . THR A 1 303 ? 6.465 27.141 15.93 1 91.06 303 THR A C 1
ATOM 2347 O O . THR A 1 303 ? 7.645 27.5 15.875 1 91.06 303 THR A O 1
ATOM 2350 N N . ILE A 1 304 ? 5.73 27.516 16.953 1 91.75 304 ILE A N 1
ATOM 2351 C CA . ILE A 1 304 ? 6.234 28.438 17.969 1 91.75 304 ILE A CA 1
ATOM 2352 C C . ILE A 1 304 ? 7.297 27.75 18.828 1 91.75 304 ILE A C 1
ATOM 2354 O O . ILE A 1 304 ? 8.102 28.406 19.484 1 91.75 304 ILE A O 1
ATOM 2358 N N . LEU A 1 305 ? 7.289 26.406 18.75 1 94.25 305 LEU A N 1
ATOM 2359 C CA . LEU A 1 305 ? 8.266 25.656 19.531 1 94.25 305 LEU A CA 1
ATOM 2360 C C . LEU A 1 305 ? 9.594 25.562 18.781 1 94.25 305 LEU A C 1
ATOM 2362 O O . LEU A 1 305 ? 10.602 25.141 19.359 1 94.25 305 LEU A O 1
ATOM 2366 N N . ALA A 1 306 ? 9.656 25.969 17.562 1 91 306 ALA A N 1
ATOM 2367 C CA . ALA A 1 306 ? 10.867 25.844 16.75 1 91 306 ALA A CA 1
ATOM 2368 C C . ALA A 1 306 ? 11.914 26.875 17.156 1 91 306 ALA A C 1
ATOM 2370 O O . ALA A 1 306 ? 13.078 26.781 16.75 1 91 306 ALA A O 1
ATOM 2371 N N . LEU A 1 307 ? 11.594 27.875 17.938 1 86.06 307 LEU A N 1
ATOM 2372 C CA . LEU A 1 307 ? 12.508 28.906 18.438 1 86.06 307 LEU A CA 1
ATOM 2373 C C . LEU A 1 307 ? 12.203 29.234 19.891 1 86.06 307 LEU A C 1
ATOM 2375 O O . LEU A 1 307 ? 11.078 29.016 20.359 1 86.06 307 LEU A O 1
ATOM 2379 N N . PRO A 1 308 ? 13.227 29.547 20.562 1 85.5 308 PRO A N 1
ATOM 2380 C CA . PRO A 1 308 ? 12.961 29.953 21.938 1 85.5 308 PRO A CA 1
ATOM 2381 C C . PRO A 1 308 ? 12.195 31.281 22.031 1 85.5 308 PRO A C 1
ATOM 2383 O O . PRO A 1 308 ? 12.758 32.281 22.438 1 85.5 308 PRO A O 1
ATOM 2386 N N . LEU A 1 309 ? 10.992 31.234 21.656 1 86.62 309 LEU A N 1
ATOM 2387 C CA . LEU A 1 309 ? 10.141 32.406 21.625 1 86.62 309 LEU A CA 1
ATOM 2388 C C . LEU A 1 309 ? 9.82 32.875 23.031 1 86.62 309 LEU A C 1
ATOM 2390 O O . LEU A 1 309 ? 9.094 32.219 23.766 1 86.62 309 LEU A O 1
ATOM 2394 N N . ARG A 1 310 ? 10.328 33.969 23.375 1 85.25 310 ARG A N 1
ATOM 2395 C CA . ARG A 1 310 ? 10.039 34.562 24.672 1 85.25 310 ARG A CA 1
ATOM 2396 C C . ARG A 1 310 ? 8.688 35.281 24.656 1 85.25 310 ARG A C 1
ATOM 2398 O O . ARG A 1 310 ? 8.148 35.562 23.594 1 85.25 310 ARG A O 1
ATOM 2405 N N . PRO A 1 311 ? 8.203 35.469 25.859 1 86 311 PRO A N 1
ATOM 2406 C CA . PRO A 1 311 ? 6.98 36.281 25.891 1 86 311 PRO A CA 1
ATOM 2407 C C . PRO A 1 311 ? 7.125 37.594 25.141 1 86 311 PRO A C 1
ATOM 2409 O O . PRO A 1 311 ? 8.164 38.25 25.219 1 86 311 PRO A O 1
ATOM 2412 N N . LEU A 1 312 ? 6.141 37.969 24.312 1 88.69 312 LEU A N 1
ATOM 2413 C CA . LEU A 1 312 ? 6.02 39.219 23.547 1 88.69 312 LEU A CA 1
ATOM 2414 C C . LEU A 1 312 ? 6.762 39.094 22.219 1 88.69 312 LEU A C 1
ATOM 2416 O O . LEU A 1 312 ? 6.742 40.031 21.406 1 88.69 312 LEU A O 1
ATOM 2420 N N . ASP A 1 313 ? 7.449 37.969 22 1 91.81 313 ASP A N 1
ATOM 2421 C CA . ASP A 1 313 ? 7.957 37.719 20.656 1 91.81 313 ASP A CA 1
ATOM 2422 C C . ASP A 1 313 ? 6.824 37.344 19.703 1 91.81 313 ASP A C 1
ATOM 2424 O O . ASP A 1 313 ? 5.828 36.75 20.109 1 91.81 313 ASP A O 1
ATOM 2428 N N . ALA A 1 314 ? 7.016 37.719 18.484 1 94.44 314 ALA A N 1
ATOM 2429 C CA . ALA A 1 314 ? 5.996 37.406 17.484 1 94.44 314 ALA A CA 1
ATOM 2430 C C . ALA A 1 314 ? 6.625 36.781 16.25 1 94.44 314 ALA A C 1
ATOM 2432 O O . ALA A 1 314 ? 7.762 37.094 15.891 1 94.44 314 ALA A O 1
ATOM 2433 N N . ILE A 1 315 ? 5.898 35.875 15.695 1 93.44 315 ILE A N 1
ATOM 2434 C CA . ILE A 1 315 ? 6.242 35.312 14.391 1 93.44 315 ILE A CA 1
ATOM 2435 C C . ILE A 1 315 ? 5.238 35.781 13.344 1 93.44 315 ILE A C 1
ATOM 2437 O O . ILE A 1 315 ? 4.027 35.719 13.555 1 93.44 315 ILE A O 1
ATOM 2441 N N . VAL A 1 316 ? 5.699 36.312 12.258 1 94.44 316 VAL A N 1
ATOM 2442 C CA . VAL A 1 316 ? 4.867 36.719 11.125 1 94.44 316 VAL A CA 1
ATOM 2443 C C . VAL A 1 316 ? 5.246 35.875 9.906 1 94.44 316 VAL A C 1
ATOM 2445 O O . VAL A 1 316 ? 6.348 36 9.367 1 94.44 316 VAL A O 1
ATOM 2448 N N . SER A 1 317 ? 4.363 35.062 9.555 1 91 317 SER A N 1
ATOM 2449 C CA . SER A 1 317 ? 4.559 34.25 8.344 1 91 317 SER A CA 1
ATOM 2450 C C . SER A 1 317 ? 4.012 34.969 7.117 1 91 317 SER A C 1
ATOM 2452 O O . SER A 1 317 ? 2.801 35.188 6.996 1 91 317 SER A O 1
ATOM 2454 N N . LEU A 1 318 ? 4.887 35.312 6.211 1 91.88 318 LEU A N 1
ATOM 2455 C CA . LEU A 1 318 ? 4.531 36.094 5.035 1 91.88 318 LEU A CA 1
ATOM 2456 C C . LEU A 1 318 ? 4.473 35.219 3.789 1 91.88 318 LEU A C 1
ATOM 2458 O O . LEU A 1 318 ? 5.312 35.312 2.896 1 91.88 318 LEU A O 1
ATOM 2462 N N . GLY A 1 319 ? 3.432 34.406 3.656 1 86.06 319 GLY A N 1
ATOM 2463 C CA . GLY A 1 319 ? 3.143 33.594 2.48 1 86.06 319 GLY A CA 1
ATOM 2464 C C . GLY A 1 319 ? 1.989 34.156 1.656 1 86.06 319 GLY A C 1
ATOM 2465 O O . GLY A 1 319 ? 1.673 35.344 1.727 1 86.06 319 GLY A O 1
ATOM 2466 N N . THR A 1 320 ? 1.339 33.125 0.8 1 84.06 320 THR A N 1
ATOM 2467 C CA . THR A 1 320 ? 0.132 33.531 0.08 1 84.06 320 THR A CA 1
ATOM 2468 C C . THR A 1 320 ? -0.91 34.094 1.039 1 84.06 320 THR A C 1
ATOM 2470 O O . THR A 1 320 ? -1.551 35.094 0.741 1 84.06 320 THR A O 1
ATOM 2473 N N . SER A 1 321 ? -0.979 33.344 2.199 1 87.12 321 SER A N 1
ATOM 2474 C CA . SER A 1 321 ? -1.669 33.875 3.371 1 87.12 321 SER A CA 1
ATOM 2475 C C . SER A 1 321 ? -0.678 34.375 4.418 1 87.12 321 SER A C 1
ATOM 2477 O O . SER A 1 321 ? 0.526 34.156 4.301 1 87.12 321 SER A O 1
ATOM 2479 N N . THR A 1 322 ? -1.102 35.219 5.305 1 91.88 322 THR A N 1
ATOM 2480 C CA . THR A 1 322 ? -0.259 35.719 6.387 1 91.88 322 THR A CA 1
ATOM 2481 C C . THR A 1 322 ? -0.778 35.25 7.742 1 91.88 322 THR A C 1
ATOM 2483 O O . THR A 1 322 ? -1.988 35.219 7.977 1 91.88 322 THR A O 1
ATOM 2486 N N . THR A 1 323 ? 0.135 34.781 8.57 1 92.5 323 THR A N 1
ATOM 2487 C CA . THR A 1 323 ? -0.207 34.375 9.93 1 92.5 323 THR A CA 1
ATOM 2488 C C . THR A 1 323 ? 0.653 35.125 10.945 1 92.5 323 THR A C 1
ATOM 2490 O O . THR A 1 323 ? 1.839 35.375 10.703 1 92.5 323 THR A O 1
ATOM 2493 N N . PHE A 1 324 ? 0.065 35.625 11.945 1 95.12 324 PHE A N 1
ATOM 2494 C CA . PHE A 1 324 ? 0.71 36.25 13.094 1 95.12 324 PHE A CA 1
ATOM 2495 C C . PHE A 1 324 ? 0.544 35.406 14.344 1 95.12 324 PHE A C 1
ATOM 2497 O O . PHE A 1 324 ? -0.58 35.125 14.758 1 95.12 324 PHE A O 1
ATOM 2504 N N . LEU A 1 325 ? 1.682 34.938 14.93 1 95.5 325 LEU A N 1
ATOM 2505 C CA . LEU A 1 325 ? 1.68 34.125 16.141 1 95.5 325 LEU A CA 1
ATOM 2506 C C . LEU A 1 325 ? 2.426 34.844 17.266 1 95.5 325 LEU A C 1
ATOM 2508 O O . LEU A 1 325 ? 3.463 35.469 17.047 1 95.5 325 LEU A O 1
ATOM 2512 N N . MET A 1 326 ? 1.903 34.719 18.422 1 94.25 326 MET A N 1
ATOM 2513 C CA . MET A 1 326 ? 2.553 35.312 19.578 1 94.25 326 MET A CA 1
ATOM 2514 C C . MET A 1 326 ? 2.355 34.438 20.812 1 94.25 326 MET A C 1
ATOM 2516 O O . MET A 1 326 ? 1.282 33.875 21.016 1 94.25 326 MET A O 1
ATOM 2520 N N . ASN A 1 327 ? 3.428 34.344 21.578 1 92.19 327 ASN A N 1
ATOM 2521 C CA . ASN A 1 327 ? 3.334 33.781 22.938 1 92.19 327 ASN A CA 1
ATOM 2522 C C . ASN A 1 327 ? 2.973 34.875 23.938 1 92.19 327 ASN A C 1
ATOM 2524 O O . ASN A 1 327 ? 3.691 35.875 24.078 1 92.19 327 ASN A O 1
ATOM 2528 N N . THR A 1 328 ? 1.854 34.688 24.703 1 91.5 328 THR A N 1
ATOM 2529 C CA . THR A 1 328 ? 1.43 35.719 25.656 1 91.5 328 THR A CA 1
ATOM 2530 C C . THR A 1 328 ? 0.875 35.094 26.922 1 91.5 328 THR A C 1
ATOM 2532 O O . THR A 1 328 ? 0.225 34.031 26.875 1 91.5 328 THR A O 1
ATOM 2535 N N . PRO A 1 329 ? 1.11 35.688 28.031 1 90.44 329 PRO A N 1
ATOM 2536 C CA . PRO A 1 329 ? 0.487 35.25 29.281 1 90.44 329 PRO A CA 1
ATOM 2537 C C . PRO A 1 329 ? -0.911 35.812 29.484 1 90.44 329 PRO A C 1
ATOM 2539 O O . PRO A 1 329 ? -1.553 35.531 30.5 1 90.44 329 PRO A O 1
ATOM 2542 N N . LYS A 1 330 ? -1.38 36.625 28.531 1 91.88 330 LYS A N 1
ATOM 2543 C CA . LYS A 1 330 ? -2.682 37.25 28.641 1 91.88 330 LYS A CA 1
ATOM 2544 C C . LYS A 1 330 ? -3.736 36.531 27.812 1 91.88 330 LYS A C 1
ATOM 2546 O O . LYS A 1 330 ? -3.488 36.188 26.672 1 91.88 330 LYS A O 1
ATOM 2551 N N . TYR A 1 331 ? -4.832 36.281 28.469 1 93.69 331 TYR A N 1
ATOM 2552 C CA . TYR A 1 331 ? -5.965 35.688 27.75 1 93.69 331 TYR A CA 1
ATOM 2553 C C . TYR A 1 331 ? -6.992 36.75 27.391 1 93.69 331 TYR A C 1
ATOM 2555 O O . TYR A 1 331 ? -7.77 37.188 28.234 1 93.69 331 TYR A O 1
ATOM 2563 N N . LYS A 1 332 ? -6.992 37.188 26.172 1 93.44 332 LYS A N 1
ATOM 2564 C CA . LYS A 1 332 ? -7.902 38.219 25.641 1 93.44 332 LYS A CA 1
ATOM 2565 C C . LYS A 1 332 ? -8.578 37.719 24.359 1 93.44 332 LYS A C 1
ATOM 2567 O O . LYS A 1 332 ? -8.352 38.281 23.281 1 93.44 332 LYS A O 1
ATOM 2572 N N . PRO A 1 333 ? -9.469 36.75 24.531 1 94.19 333 PRO A N 1
ATOM 2573 C CA . PRO A 1 333 ? -10.07 36.125 23.344 1 94.19 333 PRO A CA 1
ATOM 2574 C C . PRO A 1 333 ? -11.023 37.094 22.609 1 94.19 333 PRO A C 1
ATOM 2576 O O . PRO A 1 333 ? -11.562 38 23.219 1 94.19 333 PRO A O 1
ATOM 2579 N N . ASP A 1 334 ? -11.164 36.875 21.375 1 91.38 334 ASP A N 1
ATOM 2580 C CA . ASP A 1 334 ? -12.055 37.594 20.469 1 91.38 334 ASP A CA 1
ATOM 2581 C C . ASP A 1 334 ? -12.547 36.688 19.359 1 91.38 334 ASP A C 1
ATOM 2583 O O . ASP A 1 334 ? -11.828 35.781 18.922 1 91.38 334 ASP A O 1
ATOM 2587 N N . GLY A 1 335 ? -13.773 36.969 18.891 1 89.5 335 GLY A N 1
ATOM 2588 C CA . GLY A 1 335 ? -14.352 36.156 17.828 1 89.5 335 GLY A CA 1
ATOM 2589 C C . GLY A 1 335 ? -13.578 36.219 16.516 1 89.5 335 GLY A C 1
ATOM 2590 O O . GLY A 1 335 ? -13.734 35.375 15.648 1 89.5 335 GLY A O 1
ATOM 2591 N N . ALA A 1 336 ? -12.703 37.156 16.391 1 85.44 336 ALA A N 1
ATOM 2592 C CA . ALA A 1 336 ? -12.031 37.406 15.117 1 85.44 336 ALA A CA 1
ATOM 2593 C C . ALA A 1 336 ? -10.695 36.688 15.039 1 85.44 336 ALA A C 1
ATOM 2595 O O . ALA A 1 336 ? -10.117 36.562 13.953 1 85.44 336 ALA A O 1
ATOM 2596 N N . TYR A 1 337 ? -10.156 36.219 16.125 1 91.75 337 TYR A N 1
ATOM 2597 C CA . TYR A 1 337 ? -8.867 35.562 16.109 1 91.75 337 TYR A CA 1
ATOM 2598 C C . TYR A 1 337 ? -8.844 34.375 17.109 1 91.75 337 TYR A C 1
ATOM 2600 O O . TYR A 1 337 ? -9.875 34 17.656 1 91.75 337 TYR A O 1
ATOM 2608 N N . HIS A 1 338 ? -7.695 33.688 17.25 1 95.19 338 HIS A N 1
ATOM 2609 C CA . HIS A 1 338 ? -7.645 32.438 18 1 95.19 338 HIS A CA 1
ATOM 2610 C C . HIS A 1 338 ? -6.707 32.562 19.203 1 95.19 338 HIS A C 1
ATOM 2612 O O . HIS A 1 338 ? -5.652 33.188 19.109 1 95.19 338 HIS A O 1
ATOM 2618 N N . PHE A 1 339 ? -7.133 32.031 20.297 1 96.75 339 PHE A N 1
ATOM 2619 C CA . PHE A 1 339 ? -6.281 31.734 21.438 1 96.75 339 PHE A CA 1
ATOM 2620 C C . PHE A 1 339 ? -6.23 30.234 21.703 1 96.75 339 PHE A C 1
ATOM 2622 O O . PHE A 1 339 ? -7.27 29.562 21.719 1 96.75 339 PHE A O 1
ATOM 2629 N N . PHE A 1 340 ? -5.078 29.719 21.797 1 98 340 PHE A N 1
ATOM 2630 C CA . PHE A 1 340 ? -4.852 28.344 22.234 1 98 340 PHE A CA 1
ATOM 2631 C C . PHE A 1 340 ? -3.92 28.312 23.438 1 98 340 PHE A C 1
ATOM 2633 O O . PHE A 1 340 ? -3.105 29.219 23.641 1 98 340 PHE A O 1
ATOM 2640 N N . ASN A 1 341 ? -4.094 27.281 24.281 1 98 341 ASN A N 1
ATOM 2641 C CA . ASN A 1 341 ? -3.061 27.047 25.281 1 98 341 ASN A CA 1
ATOM 2642 C C . ASN A 1 341 ? -1.687 26.875 24.641 1 98 341 ASN A C 1
ATOM 2644 O O . ASN A 1 341 ? -1.567 26.266 23.578 1 98 341 ASN A O 1
ATOM 2648 N N . HIS A 1 342 ? -0.71 27.5 25.328 1 96.06 342 HIS A N 1
ATOM 2649 C CA . HIS A 1 342 ? 0.646 27.203 24.891 1 96.06 342 HIS A CA 1
ATOM 2650 C C . HIS A 1 342 ? 0.951 25.719 25.047 1 96.06 342 HIS A C 1
ATOM 2652 O O . HIS A 1 342 ? 0.56 25.094 26.031 1 96.06 342 HIS A O 1
ATOM 2658 N N . PRO A 1 343 ? 1.621 25.062 24.125 1 97.06 343 PRO A N 1
ATOM 2659 C CA . PRO A 1 343 ? 1.812 23.609 24.172 1 97.06 343 PRO A CA 1
ATOM 2660 C C . PRO A 1 343 ? 2.795 23.188 25.25 1 97.06 343 PRO A C 1
ATOM 2662 O O . PRO A 1 343 ? 2.812 22.016 25.641 1 97.06 343 PRO A O 1
ATOM 2665 N N . THR A 1 344 ? 3.65 24.141 25.812 1 96.31 344 THR A N 1
ATOM 2666 C CA . THR A 1 344 ? 4.676 23.688 26.75 1 96.31 344 THR A CA 1
ATOM 2667 C C . THR A 1 344 ? 4.703 24.594 27.984 1 96.31 344 THR A C 1
ATOM 2669 O O . THR A 1 344 ? 5.363 24.266 28.969 1 96.31 344 THR A O 1
ATOM 2672 N N . THR A 1 345 ? 4.051 25.688 27.938 1 93.25 345 THR A N 1
ATOM 2673 C CA . THR A 1 345 ? 4.16 26.641 29.047 1 93.25 345 THR A CA 1
ATOM 2674 C C . THR A 1 345 ? 2.801 26.875 29.688 1 93.25 345 THR A C 1
ATOM 2676 O O . THR A 1 345 ? 1.974 27.625 29.172 1 93.25 345 THR A O 1
ATOM 2679 N N . ASP A 1 346 ? 2.695 26.359 30.844 1 92.5 346 ASP A N 1
ATOM 2680 C CA . ASP A 1 346 ? 1.444 26.484 31.594 1 92.5 346 ASP A CA 1
ATOM 2681 C C . ASP A 1 346 ? 1.118 27.953 31.859 1 92.5 346 ASP A C 1
ATOM 2683 O O . ASP A 1 346 ? 1.997 28.734 32.25 1 92.5 346 ASP A O 1
ATOM 2687 N N . GLY A 1 347 ? -0.089 28.328 31.562 1 92.19 347 GLY A N 1
ATOM 2688 C CA . GLY A 1 347 ? -0.535 29.688 31.812 1 92.19 347 GLY A CA 1
ATOM 2689 C C . GLY A 1 347 ? -0.291 30.625 30.656 1 92.19 347 GLY A C 1
ATOM 2690 O O . GLY A 1 347 ? -0.712 31.781 30.688 1 92.19 347 GLY A O 1
ATOM 2691 N N . HIS A 1 348 ? 0.381 30.203 29.703 1 93.88 348 HIS A N 1
ATOM 2692 C CA . HIS A 1 348 ? 0.585 31 28.5 1 93.88 348 HIS A CA 1
ATOM 2693 C C . HIS A 1 348 ? -0.33 30.547 27.375 1 93.88 348 HIS A C 1
ATOM 2695 O O . HIS A 1 348 ? -0.87 29.438 27.406 1 93.88 348 HIS A O 1
ATOM 2701 N N . TYR A 1 349 ? -0.45 31.438 26.422 1 95.12 349 TYR A N 1
ATOM 2702 C CA . TYR A 1 349 ? -1.331 31.203 25.281 1 95.12 349 TYR A CA 1
ATOM 2703 C C . TYR A 1 349 ? -0.623 31.531 23.969 1 95.12 349 TYR A C 1
ATOM 2705 O O . TYR A 1 349 ? 0.321 32.312 23.938 1 95.12 349 TYR A O 1
ATOM 2713 N N . MET A 1 350 ? -1.029 30.797 23 1 95.5 350 MET A N 1
ATOM 2714 C CA . MET A 1 350 ? -0.698 31.172 21.641 1 95.5 350 MET A CA 1
ATOM 2715 C C . MET A 1 350 ? -1.813 32 21.016 1 95.5 350 MET A C 1
ATOM 2717 O O . MET A 1 350 ? -2.953 31.562 20.922 1 95.5 350 MET A O 1
ATOM 2721 N N . PHE A 1 351 ? -1.501 33.281 20.75 1 95.38 351 PHE A N 1
ATOM 2722 C CA . PHE A 1 351 ? -2.375 34.156 20 1 95.38 351 PHE A CA 1
ATOM 2723 C C . PHE A 1 351 ? -2.109 34.062 18.5 1 95.38 351 PHE A C 1
ATOM 2725 O O . PHE A 1 351 ? -0.956 34.062 18.062 1 95.38 351 PHE A O 1
ATOM 2732 N N . MET A 1 352 ? -3.211 33.875 17.734 1 95.62 352 MET A N 1
ATOM 2733 C CA . MET A 1 352 ? -3.006 33.656 16.312 1 95.62 352 MET A CA 1
ATOM 2734 C C . MET A 1 352 ? -3.963 34.469 15.469 1 95.62 352 MET A C 1
ATOM 2736 O O . MET A 1 352 ? -5.172 34.469 15.703 1 95.62 352 MET A O 1
ATOM 2740 N N . LEU A 1 353 ? -3.43 35.219 14.5 1 94.62 353 LEU A N 1
ATOM 2741 C CA . LEU A 1 353 ? -4.168 35.875 13.438 1 94.62 353 LEU A CA 1
ATOM 2742 C C . LEU A 1 353 ? -3.906 35.219 12.086 1 94.62 353 LEU A C 1
ATOM 2744 O O . LEU A 1 353 ? -2.754 34.938 11.742 1 94.62 353 LEU A O 1
ATOM 2748 N N . CYS A 1 354 ? -4.945 34.875 11.422 1 89.75 354 CYS A N 1
ATOM 2749 C CA . CYS A 1 354 ? -4.82 34.281 10.102 1 89.75 354 CYS A CA 1
ATOM 2750 C C . CYS A 1 354 ? -5.477 35.188 9.047 1 89.75 354 CYS A C 1
ATOM 2752 O O . CYS A 1 354 ? -6.68 35.438 9.109 1 89.75 354 CYS A O 1
ATOM 2754 N N . TYR A 1 355 ? -4.699 35.625 7.996 1 92.62 355 TYR A N 1
ATOM 2755 C CA . TYR A 1 355 ? -5.184 36.5 6.938 1 92.62 355 TYR A CA 1
ATOM 2756 C C . TYR A 1 355 ? -5.18 35.781 5.59 1 92.62 355 TYR A C 1
ATOM 2758 O O . TYR A 1 355 ? -4.203 35.094 5.242 1 92.62 355 TYR A O 1
ATOM 2766 N N . LYS A 1 356 ? -6.238 35.875 4.883 1 87.81 356 LYS A N 1
ATOM 2767 C CA . LYS A 1 356 ? -6.316 35.25 3.557 1 87.81 356 LYS A CA 1
ATOM 2768 C C . LYS A 1 356 ? -5.539 36.062 2.529 1 87.81 356 LYS A C 1
ATOM 2770 O O . LYS A 1 356 ? -4.965 35.531 1.59 1 87.81 356 LYS A O 1
ATOM 2775 N N . ASN A 1 357 ? -5.648 37.375 2.701 1 93.12 357 ASN A N 1
ATOM 2776 C CA . ASN A 1 357 ? -5.039 38.312 1.74 1 93.12 357 ASN A CA 1
ATOM 2777 C C . ASN A 1 357 ? -3.629 38.688 2.158 1 93.12 357 ASN A C 1
ATOM 2779 O O . ASN A 1 357 ? -3.373 39.875 2.467 1 93.12 357 ASN A O 1
ATOM 2783 N N . GLY A 1 358 ? -2.699 37.719 2.037 1 94.12 358 GLY A N 1
ATOM 2784 C CA . GLY A 1 358 ? -1.304 37.969 2.357 1 94.12 358 GLY A CA 1
ATOM 2785 C C . GLY A 1 358 ? -0.466 38.312 1.142 1 94.12 358 GLY A C 1
ATOM 2786 O O . GLY A 1 358 ? -0.654 39.375 0.532 1 94.12 358 GLY A O 1
ATOM 2787 N N . GLY A 1 359 ? 0.357 37.438 0.755 1 91.75 359 GLY A N 1
ATOM 2788 C CA . GLY A 1 359 ? 1.193 37.625 -0.422 1 91.75 359 GLY A CA 1
ATOM 2789 C C . GLY A 1 359 ? 0.397 37.75 -1.707 1 91.75 359 GLY A C 1
ATOM 2790 O O . GLY A 1 359 ? 0.793 38.469 -2.623 1 91.75 359 GLY A O 1
ATOM 2791 N N . LEU A 1 360 ? -0.682 37.094 -1.742 1 90.88 360 LEU A N 1
ATOM 2792 C CA . LEU A 1 360 ? -1.534 37.188 -2.922 1 90.88 360 LEU A CA 1
ATOM 2793 C C . LEU A 1 360 ? -1.948 38.625 -3.184 1 90.88 360 LEU A C 1
ATOM 2795 O O . LEU A 1 360 ? -1.959 39.062 -4.332 1 90.88 360 LEU A O 1
ATOM 2799 N N . ALA A 1 361 ? -2.312 39.281 -2.127 1 95.19 361 ALA A N 1
ATOM 2800 C CA . ALA A 1 361 ? -2.73 40.688 -2.264 1 95.19 361 ALA A CA 1
ATOM 2801 C C . ALA A 1 361 ? -1.55 41.562 -2.627 1 95.19 361 ALA A C 1
ATOM 2803 O O . ALA A 1 361 ? -1.675 42.469 -3.467 1 95.19 361 ALA A O 1
ATOM 2804 N N . ARG A 1 362 ? -0.402 41.375 -2.012 1 96.62 362 ARG A N 1
ATOM 2805 C CA . ARG A 1 362 ? 0.789 42.156 -2.332 1 96.62 362 ARG A CA 1
ATOM 2806 C C . ARG A 1 362 ? 1.211 41.938 -3.781 1 96.62 362 ARG A C 1
ATOM 2808 O O . ARG A 1 362 ? 1.651 42.844 -4.453 1 96.62 362 ARG A O 1
ATOM 2815 N N . GLU A 1 363 ? 1.096 40.781 -4.25 1 95.38 363 GLU A N 1
ATOM 2816 C CA . GLU A 1 363 ? 1.428 40.438 -5.633 1 95.38 363 GLU A CA 1
ATOM 2817 C C . GLU A 1 363 ? 0.518 41.188 -6.605 1 95.38 363 GLU A C 1
ATOM 2819 O O . GLU A 1 363 ? 0.973 41.656 -7.648 1 95.38 363 GLU A O 1
ATOM 2824 N N . ARG A 1 364 ? -0.727 41.219 -6.27 1 95.56 364 ARG A N 1
ATOM 2825 C CA . ARG A 1 364 ? -1.669 41.938 -7.125 1 95.56 364 ARG A CA 1
ATOM 2826 C C . ARG A 1 364 ? -1.303 43.406 -7.23 1 95.56 364 ARG A C 1
ATOM 2828 O O . ARG A 1 364 ? -1.462 44.031 -8.289 1 95.56 364 ARG A O 1
ATOM 2835 N N . VAL A 1 365 ? -0.94 43.969 -6.117 1 96.62 365 VAL A N 1
ATOM 2836 C CA . VAL A 1 365 ? -0.516 45.375 -6.117 1 96.62 365 VAL A CA 1
ATOM 2837 C C . VAL A 1 365 ? 0.787 45.5 -6.898 1 96.62 365 VAL A C 1
ATOM 2839 O O . VAL A 1 365 ? 0.934 46.438 -7.707 1 96.62 365 VAL A O 1
ATOM 2842 N N . ARG A 1 366 ? 1.756 44.625 -6.629 1 96.38 366 ARG A N 1
ATOM 2843 C CA . ARG A 1 366 ? 3.021 44.594 -7.355 1 96.38 366 ARG A CA 1
ATOM 2844 C C . ARG A 1 366 ? 2.791 44.562 -8.859 1 96.38 366 ARG A C 1
ATOM 2846 O O . ARG A 1 366 ? 3.455 45.25 -9.625 1 96.38 366 ARG A O 1
ATOM 2853 N N . ASP A 1 367 ? 1.868 43.812 -9.258 1 95.69 367 ASP A N 1
ATOM 2854 C CA . ASP A 1 367 ? 1.641 43.531 -10.672 1 95.69 367 ASP A CA 1
ATOM 2855 C C . ASP A 1 367 ? 1.018 44.75 -11.367 1 95.69 367 ASP A C 1
ATOM 2857 O O . ASP A 1 367 ? 0.971 44.812 -12.602 1 95.69 367 ASP A O 1
ATOM 2861 N N . GLN A 1 368 ? 0.523 45.656 -10.633 1 94.75 368 GLN A N 1
ATOM 2862 C CA . GLN A 1 368 ? 0.018 46.906 -11.211 1 94.75 368 GLN A CA 1
ATOM 2863 C C . GLN A 1 368 ? 1.159 47.875 -11.539 1 94.75 368 GLN A C 1
ATOM 2865 O O . GLN A 1 368 ? 0.966 48.844 -12.266 1 94.75 368 GLN A O 1
ATOM 2870 N N . LEU A 1 369 ? 2.355 47.656 -10.984 1 95.44 369 LEU A N 1
ATOM 2871 C CA . LEU A 1 369 ? 3.535 48.469 -11.25 1 95.44 369 LEU A CA 1
ATOM 2872 C C . LEU A 1 369 ? 4.289 47.969 -12.469 1 95.44 369 LEU A C 1
ATOM 2874 O O . LEU A 1 369 ? 4.129 46.812 -12.867 1 95.44 369 LEU A O 1
ATOM 2878 N N . PRO A 1 370 ? 5.078 48.844 -13.086 1 92.19 370 PRO A N 1
ATOM 2879 C CA . PRO A 1 370 ? 5.891 48.375 -14.203 1 92.19 370 PRO A CA 1
ATOM 2880 C C . PRO A 1 370 ? 6.832 47.219 -13.797 1 92.19 370 PRO A C 1
ATOM 2882 O O . PRO A 1 370 ? 7.398 47.25 -12.703 1 92.19 370 PRO A O 1
ATOM 2885 N N . LYS A 1 371 ? 6.988 46.25 -14.688 1 89.88 371 LYS A N 1
ATOM 2886 C CA . LYS A 1 371 ? 7.93 45.156 -14.438 1 89.88 371 LYS A CA 1
ATOM 2887 C C . LYS A 1 371 ? 9.359 45.688 -14.367 1 89.88 371 LYS A C 1
ATOM 2889 O O . LYS A 1 371 ? 9.75 46.562 -15.141 1 89.88 371 LYS A O 1
ATOM 2894 N N . PRO A 1 372 ? 10.008 45.188 -13.438 1 87 372 PRO A N 1
ATOM 2895 C CA . PRO A 1 372 ? 11.398 45.625 -13.375 1 87 372 PRO A CA 1
ATOM 2896 C C . PRO A 1 372 ? 12.227 45.125 -14.562 1 87 372 PRO A C 1
ATOM 2898 O O . PRO A 1 372 ? 12.039 44 -15.016 1 87 372 PRO A O 1
ATOM 2901 N N . GLU A 1 373 ? 12.898 45.969 -15.367 1 78.69 373 GLU A N 1
ATOM 2902 C CA . GLU A 1 373 ? 13.688 45.594 -16.547 1 78.69 373 GLU A CA 1
ATOM 2903 C C . GLU A 1 373 ? 14.742 44.562 -16.203 1 78.69 373 GLU A C 1
ATOM 2905 O O . GLU A 1 373 ? 14.984 43.625 -16.984 1 78.69 373 GLU A O 1
ATOM 2910 N N . ASN A 1 374 ? 15.375 44.531 -14.961 1 74.19 374 ASN A N 1
ATOM 2911 C CA . ASN A 1 374 ? 16.484 43.656 -14.656 1 74.19 374 ASN A CA 1
ATOM 2912 C C . ASN A 1 374 ? 16.422 43.125 -13.219 1 74.19 374 ASN A C 1
ATOM 2914 O O . ASN A 1 374 ? 17.469 42.844 -12.617 1 74.19 374 ASN A O 1
ATOM 2918 N N . GLY A 1 375 ? 15.266 42.938 -12.938 1 72.81 375 GLY A N 1
ATOM 2919 C CA . GLY A 1 375 ? 15.25 42.562 -11.531 1 72.81 375 GLY A CA 1
ATOM 2920 C C . GLY A 1 375 ? 15.148 41.062 -11.305 1 72.81 375 GLY A C 1
ATOM 2921 O O . GLY A 1 375 ? 14.281 40.406 -11.875 1 72.81 375 GLY A O 1
ATOM 2922 N N . PRO A 1 376 ? 16.047 40.469 -10.531 1 75.31 376 PRO A N 1
ATOM 2923 C CA . PRO A 1 376 ? 16.109 39.031 -10.336 1 75.31 376 PRO A CA 1
ATOM 2924 C C . PRO A 1 376 ? 14.906 38.5 -9.555 1 75.31 376 PRO A C 1
ATOM 2926 O O . PRO A 1 376 ? 14.578 37.312 -9.664 1 75.31 376 PRO A O 1
ATOM 2929 N N . THR A 1 377 ? 14.164 39.312 -8.836 1 80.88 377 THR A N 1
ATOM 2930 C CA . THR A 1 377 ? 13.133 38.781 -7.945 1 80.88 377 THR A CA 1
ATOM 2931 C C . THR A 1 377 ? 11.742 39.156 -8.453 1 80.88 377 THR A C 1
ATOM 2933 O O . THR A 1 377 ? 10.75 38.531 -8.055 1 80.88 377 THR A O 1
ATOM 2936 N N . GLY A 1 378 ? 11.688 40.219 -9.297 1 87.31 378 GLY A N 1
ATOM 2937 C CA . GLY A 1 378 ? 10.406 40.75 -9.758 1 87.31 378 GLY A CA 1
ATOM 2938 C C . GLY A 1 378 ? 9.766 41.719 -8.797 1 87.31 378 GLY A C 1
ATOM 2939 O O . GLY A 1 378 ? 8.703 42.281 -9.078 1 87.31 378 GLY A O 1
ATOM 2940 N N . TRP A 1 379 ? 10.398 41.969 -7.625 1 94.5 379 TRP A N 1
ATOM 2941 C CA . TRP A 1 379 ? 9.828 42.812 -6.578 1 94.5 379 TRP A CA 1
ATOM 2942 C C . TRP A 1 379 ? 10.547 44.156 -6.5 1 94.5 379 TRP A C 1
ATOM 2944 O O . TRP A 1 379 ? 10.195 45 -5.68 1 94.5 379 TRP A O 1
ATOM 2954 N N . GLU A 1 380 ? 11.516 44.438 -7.375 1 94.38 380 GLU A N 1
ATOM 2955 C CA . GLU A 1 380 ? 12.406 45.594 -7.258 1 94.38 380 GLU A CA 1
ATOM 2956 C C . GLU A 1 380 ? 11.625 46.906 -7.34 1 94.38 380 GLU A C 1
ATOM 2958 O O . GLU A 1 380 ? 11.852 47.812 -6.551 1 94.38 380 GLU A O 1
ATOM 2963 N N . ASN A 1 381 ? 10.719 46.969 -8.258 1 95.56 381 ASN A N 1
ATOM 2964 C CA . ASN A 1 381 ? 9.93 48.188 -8.391 1 95.56 381 ASN A CA 1
ATOM 2965 C C . ASN A 1 381 ? 8.969 48.344 -7.223 1 95.56 381 ASN A C 1
ATOM 2967 O O . ASN A 1 381 ? 8.68 49.469 -6.82 1 95.56 381 ASN A O 1
ATOM 2971 N N . PHE A 1 382 ? 8.477 47.281 -6.746 1 96.69 382 PHE A N 1
ATOM 2972 C CA . PHE A 1 382 ? 7.637 47.312 -5.555 1 96.69 382 PHE A CA 1
ATOM 2973 C C . PHE A 1 382 ? 8.406 47.875 -4.359 1 96.69 382 PHE A C 1
ATOM 2975 O O . PHE A 1 382 ? 7.922 48.75 -3.648 1 96.69 382 PHE A O 1
ATOM 2982 N N . ASN A 1 383 ? 9.602 47.406 -4.191 1 96.44 383 ASN A N 1
ATOM 2983 C CA . ASN A 1 383 ? 10.461 47.844 -3.102 1 96.44 383 ASN A CA 1
ATOM 2984 C C . ASN A 1 383 ? 10.805 49.344 -3.223 1 96.44 383 ASN A C 1
ATOM 2986 O O . ASN A 1 383 ? 10.773 50.062 -2.23 1 96.44 383 ASN A O 1
ATOM 2990 N N . LYS A 1 384 ? 11.133 49.656 -4.402 1 96.06 384 LYS A N 1
ATOM 2991 C CA . LYS A 1 384 ? 11.453 51.062 -4.648 1 96.06 384 LYS A CA 1
ATOM 2992 C C . LYS A 1 384 ? 10.266 51.969 -4.324 1 96.06 384 LYS A C 1
ATOM 2994 O O . LYS A 1 384 ? 10.43 53.031 -3.75 1 96.06 384 LYS A O 1
ATOM 2999 N N . ALA A 1 385 ? 9.148 51.5 -4.75 1 97.44 385 ALA A N 1
ATOM 3000 C CA . ALA A 1 385 ? 7.93 52.25 -4.469 1 97.44 385 ALA A CA 1
ATOM 3001 C C . ALA A 1 385 ? 7.711 52.406 -2.965 1 97.44 385 ALA A C 1
ATOM 3003 O O . ALA A 1 385 ? 7.34 53.469 -2.488 1 97.44 385 ALA A O 1
ATOM 3004 N N . ILE A 1 386 ? 7.902 51.375 -2.152 1 97.81 386 ILE A N 1
ATOM 3005 C CA . ILE A 1 386 ? 7.762 51.406 -0.7 1 97.81 386 ILE A CA 1
ATOM 3006 C C . ILE A 1 386 ? 8.758 52.406 -0.11 1 97.81 386 ILE A C 1
ATOM 3008 O O . ILE A 1 386 ? 8.383 53.25 0.717 1 97.81 386 ILE A O 1
ATOM 3012 N N . GLU A 1 387 ? 9.953 52.375 -0.596 1 96.5 387 GLU A N 1
ATOM 3013 C CA . GLU A 1 387 ? 11.039 53.188 -0.053 1 96.5 387 GLU A CA 1
ATOM 3014 C C . GLU A 1 387 ? 10.836 54.656 -0.38 1 96.5 387 GLU A C 1
ATOM 3016 O O . GLU A 1 387 ? 11.211 55.531 0.404 1 96.5 387 GLU A O 1
ATOM 3021 N N . ASN A 1 388 ? 10.234 54.844 -1.512 1 96.88 388 ASN A N 1
ATOM 3022 C CA . ASN A 1 388 ? 10.07 56.219 -1.979 1 96.88 388 ASN A CA 1
ATOM 3023 C C . ASN A 1 388 ? 8.797 56.844 -1.436 1 96.88 388 ASN A C 1
ATOM 3025 O O . ASN A 1 388 ? 8.547 58.031 -1.64 1 96.88 388 ASN A O 1
ATOM 3029 N N . THR A 1 389 ? 7.996 56.094 -0.822 1 97.31 389 THR A N 1
ATOM 3030 C CA . THR A 1 389 ? 6.754 56.625 -0.249 1 97.31 389 THR A CA 1
ATOM 3031 C C . THR A 1 389 ? 6.906 56.844 1.254 1 97.31 389 THR A C 1
ATOM 3033 O O . THR A 1 389 ? 7.254 55.906 1.989 1 97.31 389 THR A O 1
ATOM 3036 N N . PRO A 1 390 ? 6.656 58.062 1.704 1 96.38 390 PRO A N 1
ATOM 3037 C CA . PRO A 1 390 ? 6.773 58.281 3.146 1 96.38 390 PRO A CA 1
ATOM 3038 C C . PRO A 1 390 ? 5.746 57.5 3.953 1 96.38 390 PRO A C 1
ATOM 3040 O O . PRO A 1 390 ? 4.699 57.125 3.422 1 96.38 390 PRO A O 1
ATOM 3043 N N . ALA A 1 391 ? 6.051 57.281 5.238 1 97.19 391 ALA A N 1
ATOM 3044 C CA . ALA A 1 391 ? 5.137 56.594 6.148 1 97.19 391 ALA A CA 1
ATOM 3045 C C . ALA A 1 391 ? 3.75 57.25 6.117 1 97.19 391 ALA A C 1
ATOM 3047 O O . ALA A 1 391 ? 3.621 58.469 6.207 1 97.19 391 ALA A O 1
ATOM 3048 N N . LEU A 1 392 ? 2.748 56.406 5.844 1 97.94 392 LEU A N 1
ATOM 3049 C CA . LEU A 1 392 ? 1.349 56.812 5.805 1 97.94 392 LEU A CA 1
ATOM 3050 C C . LEU A 1 392 ? 1.104 57.812 4.664 1 97.94 392 LEU A C 1
ATOM 3052 O O . LEU A 1 392 ? 0.148 58.594 4.707 1 97.94 392 LEU A O 1
ATOM 3056 N N . GLY A 1 393 ? 2.02 57.844 3.711 1 95.88 393 GLY A N 1
ATOM 3057 C CA . GLY A 1 393 ? 1.896 58.719 2.557 1 95.88 393 GLY A CA 1
ATOM 3058 C C . GLY A 1 393 ? 2.041 60.188 2.902 1 95.88 393 GLY A C 1
ATOM 3059 O O . GLY A 1 393 ? 1.56 61.062 2.17 1 95.88 393 GLY A O 1
ATOM 3060 N N . ALA A 1 394 ? 2.613 60.469 4.035 1 95.38 394 ALA A N 1
ATOM 3061 C CA . ALA A 1 394 ? 2.674 61.844 4.535 1 95.38 394 ALA A CA 1
ATOM 3062 C C . ALA A 1 394 ? 4.109 62.344 4.551 1 95.38 394 ALA A C 1
ATOM 3064 O O . ALA A 1 394 ? 4.906 61.969 5.406 1 95.38 394 ALA A O 1
ATOM 3065 N N . ALA A 1 395 ? 4.398 63.219 3.703 1 92 395 ALA A N 1
ATOM 3066 C CA . ALA A 1 395 ? 5.746 63.781 3.621 1 92 395 ALA A CA 1
ATOM 3067 C C . ALA A 1 395 ? 5.961 64.875 4.688 1 92 395 ALA A C 1
ATOM 3069 O O . ALA A 1 395 ? 7.074 65.062 5.188 1 92 395 ALA A O 1
ATOM 3070 N N . LYS A 1 396 ? 4.863 65.5 4.949 1 94.19 396 LYS A N 1
ATOM 3071 C CA . LYS A 1 396 ? 4.922 66.5 5.965 1 94.19 396 LYS A CA 1
ATOM 3072 C C . LYS A 1 396 ? 4.094 66.125 7.191 1 94.19 396 LYS A C 1
ATOM 3074 O O . LYS A 1 396 ? 3.191 65.312 7.105 1 94.19 396 LYS A O 1
ATOM 3079 N N . GLU A 1 397 ? 4.379 66.812 8.227 1 92.75 397 GLU A N 1
ATOM 3080 C CA . GLU A 1 397 ? 3.768 66.5 9.508 1 92.75 397 GLU A CA 1
ATOM 3081 C C . GLU A 1 397 ? 2.262 66.75 9.477 1 92.75 397 GLU A C 1
ATOM 3083 O O . GLU A 1 397 ? 1.496 66 10.117 1 92.75 397 GLU A O 1
ATOM 3088 N N . ASP A 1 398 ? 1.886 67.75 8.688 1 94.06 398 ASP A N 1
ATOM 3089 C CA . ASP A 1 398 ? 0.478 68.125 8.703 1 94.06 398 ASP A CA 1
ATOM 3090 C C . ASP A 1 398 ? -0.279 67.5 7.543 1 94.06 398 ASP A C 1
ATOM 3092 O O . ASP A 1 398 ? -1.493 67.688 7.414 1 94.06 398 ASP A O 1
ATOM 3096 N N . ASP A 1 399 ? 0.468 66.688 6.789 1 96.06 399 ASP A N 1
ATOM 3097 C CA . ASP A 1 399 ? -0.198 66 5.684 1 96.06 399 ASP A CA 1
ATOM 3098 C C . ASP A 1 399 ? -1.214 65 6.203 1 96.06 399 ASP A C 1
ATOM 3100 O O . ASP A 1 399 ? -0.997 64.375 7.238 1 96.06 399 ASP A O 1
ATOM 3104 N N . ARG A 1 400 ? -2.311 64.875 5.5 1 96.69 400 ARG A N 1
ATOM 3105 C CA . ARG A 1 400 ? -3.236 63.781 5.82 1 96.69 400 ARG A CA 1
ATOM 3106 C C . ARG A 1 400 ? -2.572 62.406 5.652 1 96.69 400 ARG A C 1
ATOM 3108 O O . ARG A 1 400 ? -1.663 62.25 4.836 1 96.69 400 ARG A O 1
ATOM 3115 N N . ARG A 1 401 ? -2.967 61.531 6.496 1 98.12 401 ARG A N 1
ATOM 3116 C CA . ARG A 1 401 ? -2.439 60.188 6.469 1 98.12 401 ARG A CA 1
ATOM 3117 C C . ARG A 1 401 ? -3.264 59.281 5.539 1 98.12 401 ARG A C 1
ATOM 3119 O O . ARG A 1 401 ? -4.488 59.406 5.473 1 98.12 401 ARG A O 1
ATOM 3126 N N . MET A 1 402 ? -2.631 58.406 4.863 1 98.06 402 MET A N 1
ATOM 3127 C CA . MET A 1 402 ? -3.295 57.531 3.91 1 98.06 402 MET A CA 1
ATOM 3128 C C . MET A 1 402 ? -3.5 56.125 4.504 1 98.06 402 MET A C 1
ATOM 3130 O O . MET A 1 402 ? -2.562 55.531 5.031 1 98.06 402 MET A O 1
ATOM 3134 N N . LEU A 1 403 ? -4.727 55.656 4.504 1 98.06 403 LEU A N 1
ATOM 3135 C CA . LEU A 1 403 ? -5.125 54.312 4.977 1 98.06 403 LEU A CA 1
ATOM 3136 C C . LEU A 1 403 ? -5.859 53.562 3.883 1 98.06 403 LEU A C 1
ATOM 3138 O O . LEU A 1 403 ? -6.66 54.125 3.145 1 98.06 403 LEU A O 1
ATOM 3142 N N . GLY A 1 404 ? -5.531 52.281 3.732 1 96.94 404 GLY A N 1
ATOM 3143 C CA . GLY A 1 404 ? -6.195 51.469 2.725 1 96.94 404 GLY A CA 1
ATOM 3144 C C . GLY A 1 404 ? -6.461 50.031 3.184 1 96.94 404 GLY A C 1
ATOM 3145 O O . GLY A 1 404 ? -5.855 49.562 4.152 1 96.94 404 GLY A O 1
ATOM 3146 N N . LEU A 1 405 ? -7.406 49.375 2.623 1 97.12 405 LEU A N 1
ATOM 3147 C CA . LEU A 1 405 ? -7.68 47.938 2.709 1 97.12 405 LEU A CA 1
ATOM 3148 C C . LEU A 1 405 ? -7.609 47.312 1.332 1 97.12 405 LEU A C 1
ATOM 3150 O O . LEU A 1 405 ? -8.141 47.844 0.359 1 97.12 405 LEU A O 1
ATOM 3154 N N . TYR A 1 406 ? -6.863 46.25 1.196 1 97.06 406 TYR A N 1
ATOM 3155 C CA . TYR A 1 406 ? -6.645 45.531 -0.064 1 97.06 406 TYR A CA 1
ATOM 3156 C C . TYR A 1 406 ? -7.051 44.062 0.053 1 97.06 406 TYR A C 1
ATOM 3158 O O . TYR A 1 406 ? -6.207 43.219 0.314 1 97.06 406 TYR A O 1
ATOM 3166 N N . PHE A 1 407 ? -8.344 43.812 -0.117 1 96.19 407 PHE A N 1
ATOM 3167 C CA . PHE A 1 407 ? -8.883 42.469 -0.017 1 96.19 407 PHE A CA 1
ATOM 3168 C C . PHE A 1 407 ? -9.328 41.938 -1.384 1 96.19 407 PHE A C 1
ATOM 3170 O O . PHE A 1 407 ? -10.414 42.281 -1.855 1 96.19 407 PHE A O 1
ATOM 3177 N N . TYR A 1 408 ? -8.539 41.125 -1.943 1 93.94 408 TYR A N 1
ATOM 3178 C CA . TYR A 1 408 ? -8.891 40.562 -3.238 1 93.94 408 TYR A CA 1
ATOM 3179 C C . TYR A 1 408 ? -9.711 39.281 -3.064 1 93.94 408 TYR A C 1
ATOM 3181 O O . TYR A 1 408 ? -10.367 38.844 -4.008 1 93.94 408 TYR A O 1
ATOM 3189 N N . LEU A 1 409 ? -9.672 38.719 -2 1 88.94 409 LEU A N 1
ATOM 3190 C CA . LEU A 1 409 ? -10.578 37.688 -1.494 1 88.94 409 LEU A CA 1
ATOM 3191 C C . LEU A 1 409 ? -11.32 38.188 -0.253 1 88.94 409 LEU A C 1
ATOM 3193 O O . LEU A 1 409 ? -10.852 39.094 0.427 1 88.94 409 LEU A O 1
ATOM 3197 N N . THR A 1 410 ? -12.43 37.594 -0.023 1 88.31 410 THR A N 1
ATOM 3198 C CA . THR A 1 410 ? -13.062 37.875 1.256 1 88.31 410 THR A CA 1
ATOM 3199 C C . THR A 1 410 ? -12.125 37.562 2.414 1 88.31 410 THR A C 1
ATOM 3201 O O . THR A 1 410 ? -11.586 36.469 2.5 1 88.31 410 THR A O 1
ATOM 3204 N N . GLU A 1 411 ? -11.914 38.531 3.234 1 89.62 411 GLU A N 1
ATOM 3205 C CA . GLU A 1 411 ? -10.961 38.406 4.332 1 89.62 411 GLU A CA 1
ATOM 3206 C C . GLU A 1 411 ? -11.617 37.781 5.562 1 89.62 411 GLU A C 1
ATOM 3208 O O . GLU A 1 411 ? -12.836 37.812 5.703 1 89.62 411 GLU A O 1
ATOM 3213 N N . VAL A 1 412 ? -10.844 37.25 6.477 1 80.38 412 VAL A N 1
ATOM 3214 C CA . VAL A 1 412 ? -11.305 36.594 7.691 1 80.38 412 VAL A CA 1
ATOM 3215 C C . VAL A 1 412 ? -11.188 37.531 8.875 1 80.38 412 VAL A C 1
ATOM 3217 O O . VAL A 1 412 ? -12.07 37.594 9.742 1 80.38 412 VAL A O 1
ATOM 3220 N N . VAL A 1 413 ? -10.148 38.25 8.984 1 85.44 413 VAL A N 1
ATOM 3221 C CA . VAL A 1 413 ? -9.906 39.188 10.062 1 85.44 413 VAL A CA 1
ATOM 3222 C C . VAL A 1 413 ? -9.617 40.562 9.484 1 85.44 413 VAL A C 1
ATOM 3224 O O . VAL A 1 413 ? -8.492 40.844 9.07 1 85.44 413 VAL A O 1
ATOM 3227 N N . PRO A 1 414 ? -10.477 41.562 9.453 1 87.75 414 PRO A N 1
ATOM 3228 C CA . PRO A 1 414 ? -11.898 41.344 9.758 1 87.75 414 PRO A CA 1
ATOM 3229 C C . PRO A 1 414 ? -12.648 40.688 8.609 1 87.75 414 PRO A C 1
ATOM 3231 O O . PRO A 1 414 ? -12.133 40.625 7.488 1 87.75 414 PRO A O 1
ATOM 3234 N N . ASN A 1 415 ? -13.828 40.156 8.977 1 85.44 415 ASN A N 1
ATOM 3235 C CA . ASN A 1 415 ? -14.641 39.5 7.953 1 85.44 415 ASN A CA 1
ATOM 3236 C C . ASN A 1 415 ? -15.234 40.531 6.984 1 85.44 415 ASN A C 1
ATOM 3238 O O . ASN A 1 415 ? -16.422 40.844 7.07 1 85.44 415 ASN A O 1
ATOM 3242 N N . ILE A 1 416 ? -14.445 40.938 6.066 1 91.31 416 ILE A N 1
ATOM 3243 C CA . ILE A 1 416 ? -14.828 41.969 5.102 1 91.31 416 ILE A CA 1
ATOM 3244 C C . ILE A 1 416 ? -14.789 41.375 3.689 1 91.31 416 ILE A C 1
ATOM 3246 O O . ILE A 1 416 ? -13.883 40.625 3.354 1 91.31 416 ILE A O 1
ATOM 3250 N N . ARG A 1 417 ? -15.734 41.688 2.895 1 91.25 417 ARG A N 1
ATOM 3251 C CA . ARG A 1 417 ? -15.859 41.219 1.512 1 91.25 417 ARG A CA 1
ATOM 3252 C C . ARG A 1 417 ? -14.648 41.656 0.686 1 91.25 417 ARG A C 1
ATOM 3254 O O . ARG A 1 417 ? -13.914 42.562 1.079 1 91.25 417 ARG A O 1
ATOM 3261 N N . ALA A 1 418 ? -14.57 41.031 -0.466 1 93.69 418 ALA A N 1
ATOM 3262 C CA . ALA A 1 418 ? -13.5 41.438 -1.381 1 93.69 418 ALA A CA 1
ATOM 3263 C C . ALA A 1 418 ? -13.688 42.875 -1.854 1 93.69 418 ALA A C 1
ATOM 3265 O O . ALA A 1 418 ? -14.812 43.312 -2.102 1 93.69 418 ALA A O 1
ATOM 3266 N N . GLY A 1 419 ? -12.68 43.562 -1.916 1 94.81 419 GLY A N 1
ATOM 3267 C CA . GLY A 1 419 ? -12.672 44.969 -2.344 1 94.81 419 GLY A CA 1
ATOM 3268 C C . GLY A 1 419 ? -11.391 45.688 -1.986 1 94.81 419 GLY A C 1
ATOM 3269 O O . GLY A 1 419 ? -10.531 45.125 -1.298 1 94.81 419 GLY A O 1
ATOM 3270 N N . THR A 1 420 ? -11.234 46.875 -2.553 1 96.06 420 THR A N 1
ATOM 3271 C CA . THR A 1 420 ? -10.141 47.781 -2.221 1 96.06 420 THR A CA 1
ATOM 3272 C C . THR A 1 420 ? -10.68 49.156 -1.795 1 96.06 420 THR A C 1
ATOM 3274 O O . THR A 1 420 ? -11.508 49.75 -2.488 1 96.06 420 THR A O 1
ATOM 3277 N N . TRP A 1 421 ? -10.25 49.656 -0.677 1 96.94 421 TRP A N 1
ATOM 3278 C CA . TRP A 1 421 ? -10.703 50.938 -0.129 1 96.94 421 TRP A CA 1
ATOM 3279 C C . TRP A 1 421 ? -9.516 51.844 0.182 1 96.94 421 TRP A C 1
ATOM 3281 O O . TRP A 1 421 ? -8.477 51.375 0.659 1 96.94 421 TRP A O 1
ATOM 3291 N N . ARG A 1 422 ? -9.68 53.125 -0.139 1 97.5 422 ARG A N 1
ATOM 3292 C CA . ARG A 1 422 ? -8.664 54.156 0.091 1 97.5 422 ARG A CA 1
ATOM 3293 C C . ARG A 1 422 ? -9.234 55.344 0.855 1 97.5 422 ARG A C 1
ATOM 3295 O O . ARG A 1 422 ? -10.188 55.969 0.401 1 97.5 422 ARG A O 1
ATOM 3302 N N . TYR A 1 423 ? -8.641 55.594 1.944 1 98.12 423 TYR A N 1
ATOM 3303 C CA . TYR A 1 423 ? -9.109 56.656 2.83 1 98.12 423 TYR A CA 1
ATOM 3304 C C . TYR A 1 423 ? -7.945 57.531 3.328 1 98.12 423 TYR A C 1
ATOM 3306 O O . TYR A 1 423 ? -6.785 57.094 3.256 1 98.12 423 TYR A O 1
ATOM 3314 N N . THR A 1 424 ? -8.227 58.719 3.816 1 97.56 424 THR A N 1
ATOM 3315 C CA . THR A 1 424 ? -7.262 59.562 4.504 1 97.56 424 THR A CA 1
ATOM 3316 C C . THR A 1 424 ? -7.824 60.062 5.832 1 97.56 424 THR A C 1
ATOM 3318 O O . THR A 1 424 ? -9.039 60.062 6.031 1 97.56 424 THR A O 1
ATOM 3321 N N . CYS A 1 425 ? -6.98 60.438 6.715 1 98.12 425 CYS A N 1
ATOM 3322 C CA . CYS A 1 425 ? -7.348 61.062 7.988 1 98.12 425 CYS A CA 1
ATOM 3323 C C . CYS A 1 425 ? -6.312 62.094 8.422 1 98.12 425 CYS A C 1
ATOM 3325 O O . CYS A 1 425 ? -5.246 62.188 7.809 1 98.12 425 CYS A O 1
ATOM 3327 N N . GLU A 1 426 ? -6.637 62.812 9.43 1 98 426 GLU A N 1
ATOM 3328 C CA . GLU A 1 426 ? -5.684 63.75 10.016 1 98 426 GLU A CA 1
ATOM 3329 C C . GLU A 1 426 ? -4.586 63.031 10.781 1 98 426 GLU A C 1
ATOM 3331 O O . GLU A 1 426 ? -4.742 61.844 11.125 1 98 426 GLU A O 1
ATOM 3336 N N . PRO A 1 427 ? -3.52 63.656 11.016 1 97.06 427 PRO A N 1
ATOM 3337 C CA . PRO A 1 427 ? -2.395 63 11.695 1 97.06 427 PRO A CA 1
ATOM 3338 C C . PRO A 1 427 ? -2.793 62.344 13.023 1 97.06 427 PRO A C 1
ATOM 3340 O O . PRO A 1 427 ? -2.168 61.375 13.461 1 97.06 427 PRO A O 1
ATOM 3343 N N . ASP A 1 428 ? -3.902 62.875 13.625 1 96.25 428 ASP A N 1
ATOM 3344 C CA . ASP A 1 428 ? -4.332 62.344 14.922 1 96.25 428 ASP A CA 1
ATOM 3345 C C . ASP A 1 428 ? -5.395 61.25 14.742 1 96.25 428 ASP A C 1
ATOM 3347 O O . ASP A 1 428 ? -5.965 60.781 15.727 1 96.25 428 ASP A O 1
ATOM 3351 N N . GLY A 1 429 ? -5.715 60.969 13.484 1 97.25 429 GLY A N 1
ATOM 3352 C CA . GLY A 1 429 ? -6.664 59.875 13.195 1 97.25 429 GLY A CA 1
ATOM 3353 C C . GLY A 1 429 ? -8.086 60.406 13 1 97.25 429 GLY A C 1
ATOM 3354 O O . GLY A 1 429 ? -8.977 59.625 12.648 1 97.25 429 GLY A O 1
ATOM 3355 N N . SER A 1 430 ? -8.281 61.719 13.164 1 97.25 430 SER A N 1
ATOM 3356 C CA . SER A 1 430 ? -9.625 62.25 13 1 97.25 430 SER A CA 1
ATOM 3357 C C . SER A 1 430 ? -9.938 62.531 11.531 1 97.25 430 SER A C 1
ATOM 3359 O O . SER A 1 430 ? -9.047 62.469 10.68 1 97.25 430 SER A O 1
ATOM 3361 N N . ASP A 1 431 ? -11.141 62.688 11.219 1 97.12 431 ASP A N 1
ATOM 3362 C CA . ASP A 1 431 ? -11.648 63.094 9.914 1 97.12 431 ASP A CA 1
ATOM 3363 C C . ASP A 1 431 ? -11.328 62.062 8.844 1 97.12 431 ASP A C 1
ATOM 3365 O O . ASP A 1 431 ? -10.711 62.375 7.828 1 97.12 431 ASP A O 1
ATOM 3369 N N . LEU A 1 432 ? -11.75 60.844 9.078 1 97.5 432 LEU A N 1
ATOM 3370 C CA . LEU A 1 432 ? -11.602 59.781 8.109 1 97.5 432 LEU A CA 1
ATOM 3371 C C . LEU A 1 432 ? -12.445 60.031 6.867 1 97.5 432 LEU A C 1
ATOM 3373 O O . LEU A 1 432 ? -13.672 60.156 6.961 1 97.5 432 LEU A O 1
ATOM 3377 N N . GLN A 1 433 ? -11.758 60.156 5.68 1 96.5 433 GLN A N 1
ATOM 3378 C CA . GLN A 1 433 ? -12.453 60.469 4.438 1 96.5 433 GLN A CA 1
ATOM 3379 C C . GLN A 1 433 ? -12.023 59.531 3.312 1 96.5 433 GLN A C 1
ATOM 3381 O O . GLN A 1 433 ? -10.844 59.219 3.17 1 96.5 433 GLN A O 1
ATOM 3386 N N . GLU A 1 434 ? -12.945 59.125 2.588 1 95.94 434 GLU A N 1
ATOM 3387 C CA . GLU A 1 434 ? -12.648 58.281 1.425 1 95.94 434 GLU A CA 1
ATOM 3388 C C . GLU A 1 434 ? -11.984 59.094 0.318 1 95.94 434 GLU A C 1
ATOM 3390 O O . GLU A 1 434 ? -12.367 60.25 0.072 1 95.94 434 GLU A O 1
ATOM 3395 N N . VAL A 1 435 ? -11 58.562 -0.23 1 94.19 435 VAL A N 1
ATOM 3396 C CA . VAL A 1 435 ? -10.352 59.219 -1.373 1 94.19 435 VAL A CA 1
ATOM 3397 C C . VAL A 1 435 ? -11.016 58.75 -2.668 1 94.19 435 VAL A C 1
ATOM 3399 O O . VAL A 1 435 ? -10.727 57.656 -3.164 1 94.19 435 VAL A O 1
ATOM 3402 N N . LYS A 1 436 ? -11.742 59.656 -3.229 1 85.06 436 LYS A N 1
ATOM 3403 C CA . LYS A 1 436 ? -12.414 59.344 -4.488 1 85.06 436 LYS A CA 1
ATOM 3404 C C . LYS A 1 436 ? -11.422 59.344 -5.648 1 85.06 436 LYS A C 1
ATOM 3406 O O . LYS A 1 436 ? -10.57 60.219 -5.75 1 85.06 436 LYS A O 1
ATOM 3411 N N . GLY A 1 437 ? -11.352 58.5 -6.5 1 85.38 437 GLY A N 1
ATOM 3412 C CA . GLY A 1 437 ? -10.469 58.375 -7.645 1 85.38 437 GLY A CA 1
ATOM 3413 C C . GLY A 1 437 ? -9.164 57.656 -7.324 1 85.38 437 GLY A C 1
ATOM 3414 O O . GLY A 1 437 ? -8.406 57.312 -8.227 1 85.38 437 GLY A O 1
ATOM 3415 N N . GLY A 1 438 ? -8.82 57.562 -6.031 1 87.44 438 GLY A N 1
ATOM 3416 C CA . GLY A 1 438 ? -7.648 56.781 -5.625 1 87.44 438 GLY A CA 1
ATOM 3417 C C . GLY A 1 438 ? -6.371 57.594 -5.664 1 87.44 438 GLY A C 1
ATOM 3418 O O . GLY A 1 438 ? -6.414 58.844 -5.645 1 87.44 438 GLY A O 1
ATOM 3419 N N . TRP A 1 439 ? -5.227 57.062 -5.434 1 93 439 TRP A N 1
ATOM 3420 C CA . TRP A 1 439 ? -3.896 57.625 -5.562 1 93 439 TRP A CA 1
ATOM 3421 C C . TRP A 1 439 ? -3.016 56.781 -6.477 1 93 439 TRP A C 1
ATOM 3423 O O . TRP A 1 439 ? -3.492 55.844 -7.102 1 93 439 TRP A O 1
ATOM 3433 N N . ASP A 1 440 ? -1.779 57.25 -6.652 1 93 440 ASP A N 1
ATOM 3434 C CA . ASP A 1 440 ? -0.883 56.594 -7.605 1 93 440 ASP A CA 1
ATOM 3435 C C . ASP A 1 440 ? -0.534 55.188 -7.156 1 93 440 ASP A C 1
ATOM 3437 O O . ASP A 1 440 ? -0.475 54.906 -5.957 1 93 440 ASP A O 1
ATOM 3441 N N . LYS A 1 441 ? -0.24 54.344 -8.133 1 94.69 441 LYS A N 1
ATOM 3442 C CA . LYS A 1 441 ? 0.012 52.938 -7.914 1 94.69 441 LYS A CA 1
ATOM 3443 C C . LYS A 1 441 ? 1.25 52.719 -7.047 1 94.69 441 LYS A C 1
ATOM 3445 O O . LYS A 1 441 ? 1.322 51.75 -6.285 1 94.69 441 LYS A O 1
ATOM 3450 N N . GLU A 1 442 ? 2.133 53.594 -7.137 1 95.5 442 GLU A N 1
ATOM 3451 C CA . GLU A 1 442 ? 3.35 53.5 -6.336 1 95.5 442 GLU A CA 1
ATOM 3452 C C . GLU A 1 442 ? 3.041 53.625 -4.848 1 95.5 442 GLU A C 1
ATOM 3454 O O . GLU A 1 442 ? 3.648 52.969 -4.012 1 95.5 442 GLU A O 1
ATOM 3459 N N . THR A 1 443 ? 2.078 54.438 -4.562 1 96.75 443 THR A N 1
ATOM 3460 C CA . THR A 1 443 ? 1.673 54.656 -3.176 1 96.75 443 THR A CA 1
ATOM 3461 C C . THR A 1 443 ? 0.99 53.406 -2.613 1 96.75 443 THR A C 1
ATOM 3463 O O . THR A 1 443 ? 1.144 53.094 -1.433 1 96.75 443 THR A O 1
ATOM 3466 N N . ASP A 1 444 ? 0.337 52.688 -3.455 1 97.31 444 ASP A N 1
ATOM 3467 C CA . ASP A 1 444 ? -0.357 51.469 -3.029 1 97.31 444 ASP A CA 1
ATOM 3468 C C . ASP A 1 444 ? 0.628 50.406 -2.508 1 97.31 444 ASP A C 1
ATOM 3470 O O . ASP A 1 444 ? 0.29 49.625 -1.631 1 97.31 444 ASP A O 1
ATOM 3474 N N . ALA A 1 445 ? 1.818 50.469 -3.045 1 97.5 445 ALA A N 1
ATOM 3475 C CA . ALA A 1 445 ? 2.824 49.469 -2.648 1 97.5 445 ALA A CA 1
ATOM 3476 C C . ALA A 1 445 ? 3.139 49.594 -1.159 1 97.5 445 ALA A C 1
ATOM 3478 O O . ALA A 1 445 ? 3.182 48.562 -0.453 1 97.5 445 ALA A O 1
ATOM 3479 N N . ARG A 1 446 ? 3.275 50.75 -0.673 1 97.81 446 ARG A N 1
ATOM 3480 C CA . ARG A 1 446 ? 3.555 50.938 0.748 1 97.81 446 ARG A CA 1
ATOM 3481 C C . ARG A 1 446 ? 2.295 50.719 1.583 1 97.81 446 ARG A C 1
ATOM 3483 O O . ARG A 1 446 ? 2.332 50.094 2.635 1 97.81 446 ARG A O 1
ATOM 3490 N N . VAL A 1 447 ? 1.176 51.281 1.095 1 98.06 447 VAL A N 1
ATOM 3491 C CA . VAL A 1 447 ? -0.054 51.312 1.88 1 98.06 447 VAL A CA 1
ATOM 3492 C C . VAL A 1 447 ? -0.554 49.906 2.125 1 98.06 447 VAL A C 1
ATOM 3494 O O . VAL A 1 447 ? -1.111 49.594 3.186 1 98.06 447 VAL A O 1
ATOM 3497 N N . ILE A 1 448 ? -0.354 49 1.204 1 98.25 448 ILE A N 1
ATOM 3498 C CA . ILE A 1 448 ? -0.845 47.656 1.413 1 98.25 448 ILE A CA 1
ATOM 3499 C C . ILE A 1 448 ? -0.051 46.969 2.533 1 98.25 448 ILE A C 1
ATOM 3501 O O . ILE A 1 448 ? -0.612 46.219 3.344 1 98.25 448 ILE A O 1
ATOM 3505 N N . VAL A 1 449 ? 1.274 47.156 2.555 1 98.12 449 VAL A N 1
ATOM 3506 C CA . VAL A 1 449 ? 2.096 46.562 3.602 1 98.12 449 VAL A CA 1
ATOM 3507 C C . VAL A 1 449 ? 1.736 47.156 4.953 1 98.12 449 VAL A C 1
ATOM 3509 O O . VAL A 1 449 ? 1.633 46.469 5.957 1 98.12 449 VAL A O 1
ATOM 3512 N N . GLU A 1 450 ? 1.513 48.438 4.934 1 98.5 450 GLU A N 1
ATOM 3513 C CA . GLU A 1 450 ? 1.086 49.125 6.148 1 98.5 450 GLU A CA 1
ATOM 3514 C C . GLU A 1 450 ? -0.281 48.625 6.613 1 98.5 450 GLU A C 1
ATOM 3516 O O . GLU A 1 450 ? -0.506 48.438 7.809 1 98.5 450 GLU A O 1
ATOM 3521 N N . SER A 1 451 ? -1.146 48.469 5.652 1 98.19 451 SER A N 1
ATOM 3522 C CA . SER A 1 451 ? -2.486 47.969 5.957 1 98.19 451 SER A CA 1
ATOM 3523 C C . SER A 1 451 ? -2.434 46.625 6.676 1 98.19 451 SER A C 1
ATOM 3525 O O . SER A 1 451 ? -3.1 46.438 7.695 1 98.19 451 SER A O 1
ATOM 3527 N N . GLN A 1 452 ? -1.64 45.719 6.152 1 97.44 452 GLN A N 1
ATOM 3528 C CA . GLN A 1 452 ? -1.509 44.406 6.73 1 97.44 452 GLN A CA 1
ATOM 3529 C C . GLN A 1 452 ? -0.864 44.469 8.117 1 97.44 452 GLN A C 1
ATOM 3531 O O . GLN A 1 452 ? -1.31 43.781 9.047 1 97.44 452 GLN A O 1
ATOM 3536 N N . ALA A 1 453 ? 0.125 45.281 8.25 1 97.94 453 ALA A N 1
ATOM 3537 C CA . ALA A 1 453 ? 0.813 45.438 9.531 1 97.94 453 ALA A CA 1
ATOM 3538 C C . ALA A 1 453 ? -0.08 46.125 10.555 1 97.94 453 ALA A C 1
ATOM 3540 O O . ALA A 1 453 ? -0.061 45.781 11.742 1 97.94 453 ALA A O 1
ATOM 3541 N N . LEU A 1 454 ? -0.85 47.094 10.148 1 98.12 454 LEU A N 1
ATOM 3542 C CA . LEU A 1 454 ? -1.759 47.812 11.047 1 98.12 454 LEU A CA 1
ATOM 3543 C C . LEU A 1 454 ? -2.838 46.875 11.578 1 98.12 454 LEU A C 1
ATOM 3545 O O . LEU A 1 454 ? -3.24 46.969 12.742 1 98.12 454 LEU A O 1
ATOM 3549 N N . SER A 1 455 ? -3.291 46.062 10.695 1 97.19 455 SER A N 1
ATOM 3550 C CA . SER A 1 455 ? -4.281 45.094 11.133 1 97.19 455 SER A CA 1
ATOM 3551 C C . SER A 1 455 ? -3.725 44.188 12.234 1 97.19 455 SER A C 1
ATOM 3553 O O . SER A 1 455 ? -4.398 43.906 13.234 1 97.19 455 SER A O 1
ATOM 3555 N N . MET A 1 456 ? -2.498 43.719 12.094 1 97.12 456 MET A N 1
ATOM 3556 C CA . MET A 1 456 ? -1.843 42.875 13.102 1 97.12 456 MET A CA 1
ATOM 3557 C C . MET A 1 456 ? -1.644 43.656 14.398 1 97.12 456 MET A C 1
ATOM 3559 O O . MET A 1 456 ? -1.89 43.125 15.484 1 97.12 456 MET A O 1
ATOM 3563 N N . ARG A 1 457 ? -1.24 44.875 14.242 1 97.38 457 ARG A N 1
ATOM 3564 C CA . ARG A 1 457 ? -1.002 45.688 15.422 1 97.38 457 ARG A CA 1
ATOM 3565 C C . ARG A 1 457 ? -2.301 45.969 16.172 1 97.38 457 ARG A C 1
ATOM 3567 O O . ARG A 1 457 ? -2.342 45.906 17.406 1 97.38 457 ARG A O 1
ATOM 3574 N N . LEU A 1 458 ? -3.299 46.344 15.43 1 96.31 458 LEU A N 1
ATOM 3575 C CA . LEU A 1 458 ? -4.598 46.656 16.016 1 96.31 458 LEU A CA 1
ATOM 3576 C C . LEU A 1 458 ? -5.09 45.531 16.891 1 96.31 458 LEU A C 1
ATOM 3578 O O . LEU A 1 458 ? -5.582 45.75 18 1 96.31 458 LEU A O 1
ATOM 3582 N N . ARG A 1 459 ? -4.895 44.344 16.469 1 94.69 459 ARG A N 1
ATOM 3583 C CA . ARG A 1 459 ? -5.449 43.156 17.141 1 94.69 459 ARG A CA 1
ATOM 3584 C C . ARG A 1 459 ? -4.52 42.688 18.25 1 94.69 459 ARG A C 1
ATOM 3586 O O . ARG A 1 459 ? -4.965 42.031 19.203 1 94.69 459 ARG A O 1
ATOM 3593 N N . SER A 1 460 ? -3.234 43 18.172 1 94.44 460 SER A N 1
ATOM 3594 C CA . SER A 1 460 ? -2.279 42.5 19.141 1 94.44 460 SER A CA 1
ATOM 3595 C C . SER A 1 460 ? -1.914 43.531 20.172 1 94.44 460 SER A C 1
ATOM 3597 O O . SER A 1 460 ? -1.256 43.219 21.172 1 94.44 460 SER A O 1
ATOM 3599 N N . GLN A 1 461 ? -2.336 44.75 20.047 1 91.81 461 GLN A N 1
ATOM 3600 C CA . GLN A 1 461 ? -1.847 45.875 20.844 1 91.81 461 GLN A CA 1
ATOM 3601 C C . GLN A 1 461 ? -2.129 45.656 22.328 1 91.81 461 GLN A C 1
ATOM 3603 O O . GLN A 1 461 ? -1.354 46.094 23.188 1 91.81 461 GLN A O 1
ATOM 3608 N N . ASN A 1 462 ? -3.217 45.031 22.625 1 89.12 462 ASN A N 1
ATOM 3609 C CA . ASN A 1 462 ? -3.572 44.844 24.031 1 89.12 462 ASN A CA 1
ATOM 3610 C C . ASN A 1 462 ? -2.85 43.625 24.625 1 89.12 462 ASN A C 1
ATOM 3612 O O . ASN A 1 462 ? -2.99 43.344 25.812 1 89.12 462 ASN A O 1
ATOM 3616 N N . LEU A 1 463 ? -2.074 42.969 23.828 1 91.56 463 LEU A N 1
ATOM 3617 C CA . LEU A 1 463 ? -1.378 41.75 24.281 1 91.56 463 LEU A CA 1
ATOM 3618 C C . LEU A 1 463 ? 0.087 42.062 24.578 1 91.56 463 LEU A C 1
ATOM 3620 O O . LEU A 1 463 ? 0.782 41.25 25.188 1 91.56 463 LEU A O 1
ATOM 3624 N N . VAL A 1 464 ? 0.522 43.25 24.156 1 92.38 464 VAL A N 1
ATOM 3625 C CA . VAL A 1 464 ? 1.932 43.594 24.312 1 92.38 464 VAL A CA 1
ATOM 3626 C C . VAL A 1 464 ? 2.092 44.625 25.438 1 92.38 464 VAL A C 1
ATOM 3628 O O . VAL A 1 464 ? 1.113 45.219 25.859 1 92.38 464 VAL A O 1
ATOM 3631 N N . GLU A 1 465 ? 3.266 44.719 25.984 1 92.44 465 GLU A N 1
ATOM 3632 C CA . GLU A 1 465 ? 3.66 45.688 27 1 92.44 465 GLU A CA 1
ATOM 3633 C C . GLU A 1 465 ? 5.02 46.312 26.688 1 92.44 465 GLU A C 1
ATOM 3635 O O . GLU A 1 465 ? 5.68 45.906 25.719 1 92.44 465 GLU A O 1
ATOM 3640 N N . SER A 1 466 ? 5.27 47.344 27.438 1 93.75 466 SER A N 1
ATOM 3641 C CA . SER A 1 466 ? 6.59 47.938 27.297 1 93.75 466 SER A CA 1
ATOM 3642 C C . SER A 1 466 ? 7.688 46.969 27.719 1 93.75 466 SER A C 1
ATOM 3644 O O . SER A 1 466 ? 7.617 46.375 28.797 1 93.75 466 SER A O 1
ATOM 3646 N N . THR A 1 467 ? 8.672 46.812 26.875 1 89 467 THR A N 1
ATOM 3647 C CA . THR A 1 467 ? 9.727 45.844 27.141 1 89 467 THR A CA 1
ATOM 3648 C C . THR A 1 467 ? 10.844 46.469 27.969 1 89 467 THR A C 1
ATOM 3650 O O . THR A 1 467 ? 11.656 45.75 28.562 1 89 467 THR A O 1
ATOM 3653 N N . ARG A 1 468 ? 10.984 47.781 27.922 1 90.94 468 ARG A N 1
ATOM 3654 C CA . ARG A 1 468 ? 11.945 48.562 28.688 1 90.94 468 ARG A CA 1
ATOM 3655 C C . ARG A 1 468 ? 11.383 49.938 29.031 1 90.94 468 ARG A C 1
ATOM 3657 O O . ARG A 1 468 ? 10.539 50.469 28.297 1 90.94 468 ARG A O 1
ATOM 3664 N N . PRO A 1 469 ? 11.891 50.469 30.094 1 90.19 469 PRO A N 1
ATOM 3665 C CA . PRO A 1 469 ? 11.398 51.812 30.438 1 90.19 469 PRO A CA 1
ATOM 3666 C C . PRO A 1 469 ? 11.562 52.812 29.297 1 90.19 469 PRO A C 1
ATOM 3668 O O . PRO A 1 469 ? 12.602 52.844 28.625 1 90.19 469 PRO A O 1
ATOM 3671 N N . GLY A 1 470 ? 10.508 53.562 29.078 1 91.44 470 GLY A N 1
ATOM 3672 C CA . GLY A 1 470 ? 10.555 54.625 28.078 1 91.44 470 GLY A CA 1
ATOM 3673 C C . GLY A 1 470 ? 10.086 54.156 26.703 1 91.44 470 GLY A C 1
ATOM 3674 O O . GLY A 1 470 ? 9.906 54.969 25.797 1 91.44 470 GLY A O 1
ATOM 3675 N N . LEU A 1 471 ? 9.93 52.875 26.562 1 94.25 471 LEU A N 1
ATOM 3676 C CA . LEU A 1 471 ? 9.461 52.375 25.297 1 94.25 471 LEU A CA 1
ATOM 3677 C C . LEU A 1 471 ? 7.961 52.094 25.328 1 94.25 471 LEU A C 1
ATOM 3679 O O . LEU A 1 471 ? 7.422 51.688 26.344 1 94.25 471 LEU A O 1
ATOM 3683 N N . PRO A 1 472 ? 7.289 52.344 24.25 1 95.5 472 PRO A N 1
ATOM 3684 C CA . PRO A 1 472 ? 5.867 52 24.203 1 95.5 472 PRO A CA 1
ATOM 3685 C C . PRO A 1 472 ? 5.637 50.469 24.188 1 95.5 472 PRO A C 1
ATOM 3687 O O . PRO A 1 472 ? 6.57 49.719 23.938 1 95.5 472 PRO A O 1
ATOM 3690 N N . ALA A 1 473 ? 4.371 50.094 24.516 1 95.06 473 ALA A N 1
ATOM 3691 C CA . ALA A 1 473 ? 3.979 48.688 24.406 1 95.06 473 ALA A CA 1
ATOM 3692 C C . ALA A 1 473 ? 4.133 48.188 22.969 1 95.06 473 ALA A C 1
ATOM 3694 O O . ALA A 1 473 ? 3.66 48.812 22.031 1 95.06 473 ALA A O 1
ATOM 3695 N N . GLN A 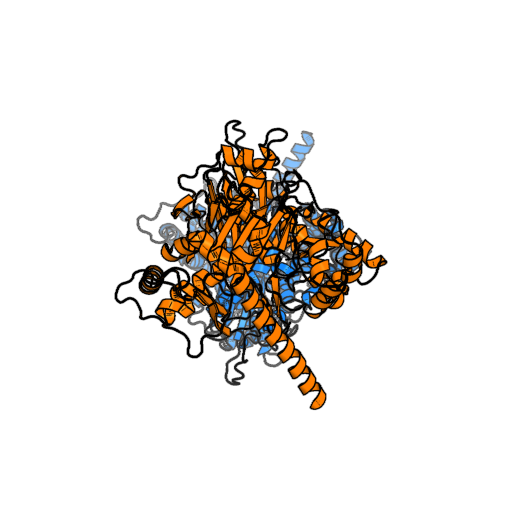1 474 ? 4.863 47.094 22.75 1 95.25 474 GLN A N 1
ATOM 3696 C CA . GLN A 1 474 ? 5.176 46.531 21.453 1 95.25 474 GLN A CA 1
ATOM 3697 C C . GLN A 1 474 ? 5.793 45.125 21.594 1 95.25 474 GLN A C 1
ATOM 3699 O O . GLN A 1 474 ? 6.219 44.75 22.688 1 95.25 474 GLN A O 1
ATOM 3704 N N . PRO A 1 475 ? 5.879 44.375 20.531 1 94.94 475 PRO A N 1
ATOM 3705 C CA . PRO A 1 475 ? 6.621 43.125 20.594 1 94.94 475 PRO A CA 1
ATOM 3706 C C . PRO A 1 475 ? 8.109 43.312 20.859 1 94.94 475 PRO A C 1
ATOM 3708 O O . PRO A 1 475 ? 8.672 44.344 20.484 1 94.94 475 PRO A O 1
ATOM 3711 N N . ARG A 1 476 ? 8.656 42.406 21.5 1 94.38 476 ARG A N 1
ATOM 3712 C CA . ARG A 1 476 ? 10.094 42.438 21.75 1 94.38 476 ARG A CA 1
ATOM 3713 C C . ARG A 1 476 ? 10.883 42.156 20.484 1 94.38 476 ARG A C 1
ATOM 3715 O O . ARG A 1 476 ? 11.672 42.969 20.031 1 94.38 476 ARG A O 1
ATOM 3722 N N . ARG A 1 477 ? 10.594 40.969 19.891 1 94.5 477 ARG A N 1
ATOM 3723 C CA . ARG A 1 477 ? 11.18 40.594 18.609 1 94.5 477 ARG A CA 1
ATOM 3724 C C . ARG A 1 477 ? 10.094 40.188 17.609 1 94.5 477 ARG A C 1
ATOM 3726 O O . ARG A 1 477 ? 9.055 39.625 18.016 1 94.5 477 ARG A O 1
ATOM 3733 N N . ILE A 1 478 ? 10.375 40.469 16.344 1 95.94 478 ILE A N 1
ATOM 3734 C CA . ILE A 1 478 ? 9.531 40 15.258 1 95.94 478 ILE A CA 1
ATOM 3735 C C . ILE A 1 478 ? 10.328 39.031 14.367 1 95.94 478 ILE A C 1
ATOM 3737 O O . ILE A 1 478 ? 11.359 39.438 13.805 1 95.94 478 ILE A O 1
ATOM 3741 N N . TYR A 1 479 ? 9.867 37.844 14.328 1 94.06 479 TYR A N 1
ATOM 3742 C CA . TYR A 1 479 ? 10.469 36.875 13.422 1 94.06 479 TYR A CA 1
ATOM 3743 C C . TYR A 1 479 ? 9.633 36.719 12.148 1 94.06 479 TYR A C 1
ATOM 3745 O O . TYR A 1 479 ? 8.445 36.406 12.211 1 94.06 479 TYR A O 1
ATOM 3753 N N . LEU A 1 480 ? 10.25 36.938 11.039 1 93.38 480 LEU A N 1
ATOM 3754 C CA . LEU A 1 480 ? 9.578 36.781 9.75 1 93.38 480 LEU A CA 1
ATOM 3755 C C . LEU A 1 480 ? 9.938 35.438 9.109 1 93.38 480 LEU A C 1
ATOM 3757 O O . LEU A 1 480 ? 11.086 35.031 9.156 1 93.38 480 LEU A O 1
ATOM 3761 N N . VAL A 1 481 ? 8.93 34.812 8.641 1 86.44 481 VAL A N 1
ATOM 3762 C CA . VAL A 1 481 ? 9.125 33.594 7.906 1 86.44 481 VAL A CA 1
ATOM 3763 C C . VAL A 1 481 ? 8.32 33.625 6.605 1 86.44 481 VAL A C 1
ATOM 3765 O O . VAL A 1 481 ? 7.488 34.5 6.414 1 86.44 481 VAL A O 1
ATOM 3768 N N . GLY A 1 482 ? 8.672 32.688 5.598 1 80.88 482 GLY A N 1
ATOM 3769 C CA . GLY A 1 482 ? 7.98 32.625 4.32 1 80.88 482 GLY A CA 1
ATOM 3770 C C . GLY A 1 482 ? 8.664 33.438 3.236 1 80.88 482 GLY A C 1
ATOM 3771 O O . GLY A 1 482 ? 9.672 34.094 3.488 1 80.88 482 GLY A O 1
ATOM 3772 N N . GLY A 1 483 ? 8.102 33.5 2.078 1 79 483 GLY A N 1
ATOM 3773 C CA . GLY A 1 483 ? 8.688 34.156 0.929 1 79 483 GLY A CA 1
ATOM 3774 C C . GLY A 1 483 ? 8.867 35.656 1.137 1 79 483 GLY A C 1
ATOM 3775 O O . GLY A 1 483 ? 9.859 36.219 0.692 1 79 483 GLY A O 1
ATOM 3776 N N . GLY A 1 484 ? 7.914 36.25 1.831 1 86.38 484 GLY A N 1
ATOM 3777 C CA . GLY A 1 484 ? 7.953 37.688 2.062 1 86.38 484 GLY A CA 1
ATOM 3778 C C . GLY A 1 484 ? 9.055 38.094 3.02 1 86.38 484 GLY A C 1
ATOM 3779 O O . GLY A 1 484 ? 9.406 39.281 3.09 1 86.38 484 GLY A O 1
ATOM 3780 N N . SER A 1 485 ? 9.578 37.188 3.734 1 86.75 485 SER A N 1
ATOM 3781 C CA . SER A 1 485 ? 10.625 37.5 4.707 1 86.75 485 SER A CA 1
ATOM 3782 C C . SER A 1 485 ? 11.93 37.875 4.02 1 86.75 485 SER A C 1
ATOM 3784 O O . SER A 1 485 ? 12.82 38.469 4.645 1 86.75 485 SER A O 1
ATOM 3786 N N . LEU A 1 486 ? 12.016 37.625 2.756 1 85.19 486 LEU A N 1
ATOM 3787 C CA . LEU A 1 486 ? 13.219 37.938 1.986 1 85.19 486 LEU A CA 1
ATOM 3788 C C . LEU A 1 486 ? 13.188 39.375 1.459 1 85.19 486 LEU A C 1
ATOM 3790 O O . LEU A 1 486 ? 14.188 39.844 0.931 1 85.19 486 LEU A O 1
ATOM 3794 N N . ASN A 1 487 ? 12.109 40 1.621 1 92.25 487 ASN A N 1
ATOM 3795 C CA . ASN A 1 487 ? 11.938 41.344 1.097 1 92.25 487 ASN A CA 1
ATOM 3796 C C . ASN A 1 487 ? 12.266 42.406 2.148 1 92.25 487 ASN A C 1
ATOM 3798 O O . ASN A 1 487 ? 11.469 42.656 3.059 1 92.25 487 ASN A O 1
ATOM 3802 N N . PRO A 1 488 ? 13.352 43.062 2.01 1 94 488 PRO A N 1
ATOM 3803 C CA . PRO A 1 488 ? 13.773 44 3.055 1 94 488 PRO A CA 1
ATOM 3804 C C . PRO A 1 488 ? 12.82 45.188 3.197 1 94 488 PRO A C 1
ATOM 3806 O O . PRO A 1 488 ? 12.656 45.719 4.297 1 94 488 PRO A O 1
ATOM 3809 N N . ALA A 1 489 ? 12.242 45.594 2.115 1 96.38 489 ALA A N 1
ATOM 3810 C CA . ALA A 1 489 ? 11.305 46.719 2.182 1 96.38 489 ALA A CA 1
ATOM 3811 C C . ALA A 1 489 ? 10.086 46.344 3.025 1 96.38 489 ALA A C 1
ATOM 3813 O O . ALA A 1 489 ? 9.602 47.156 3.814 1 96.38 489 ALA A O 1
ATOM 3814 N N . ILE A 1 490 ? 9.625 45.188 2.854 1 97.19 490 ILE A N 1
ATOM 3815 C CA . ILE A 1 490 ? 8.484 44.688 3.621 1 97.19 490 ILE A CA 1
ATOM 3816 C C . ILE A 1 490 ? 8.867 44.594 5.098 1 97.19 490 ILE A C 1
ATOM 3818 O O . ILE A 1 490 ? 8.109 45 5.973 1 97.19 490 ILE A O 1
ATOM 3822 N N . ALA A 1 491 ? 10.016 44.062 5.332 1 96.69 491 ALA A N 1
ATOM 3823 C CA . ALA A 1 491 ? 10.5 43.906 6.703 1 96.69 491 ALA A CA 1
ATOM 3824 C C . ALA A 1 491 ? 10.578 45.25 7.41 1 96.69 491 ALA A C 1
ATOM 3826 O O . ALA A 1 491 ? 10.227 45.375 8.586 1 96.69 491 ALA A O 1
ATOM 3827 N N . ARG A 1 492 ? 11.031 46.156 6.723 1 97.19 492 ARG A N 1
ATOM 3828 C CA . ARG A 1 492 ? 11.164 47.5 7.281 1 97.19 492 ARG A CA 1
ATOM 3829 C C . ARG A 1 492 ? 9.805 48.062 7.695 1 97.19 492 ARG A C 1
ATOM 3831 O O . ARG A 1 492 ? 9.648 48.594 8.805 1 97.19 492 ARG A O 1
ATOM 3838 N N . VAL A 1 493 ? 8.867 47.938 6.82 1 98 493 VAL A N 1
ATOM 3839 C CA . VAL A 1 493 ? 7.543 48.5 7.102 1 98 493 VAL A CA 1
ATOM 3840 C C . VAL A 1 493 ? 6.918 47.719 8.266 1 98 493 VAL A C 1
ATOM 3842 O O . VAL A 1 493 ? 6.285 48.312 9.141 1 98 493 VAL A O 1
ATOM 3845 N N . ILE A 1 494 ? 7.09 46.438 8.328 1 97.75 494 ILE A N 1
ATOM 3846 C CA . ILE A 1 494 ? 6.578 45.625 9.43 1 97.75 494 ILE A CA 1
ATOM 3847 C C . ILE A 1 494 ? 7.191 46.094 10.742 1 97.75 494 ILE A C 1
ATOM 3849 O O . ILE A 1 494 ? 6.484 46.25 11.742 1 97.75 494 ILE A O 1
ATOM 3853 N N . GLY A 1 495 ? 8.445 46.344 10.711 1 97.25 495 GLY A N 1
ATOM 3854 C CA . GLY A 1 495 ? 9.117 46.844 11.898 1 97.25 495 GLY A CA 1
ATOM 3855 C C . GLY A 1 495 ? 8.617 48.219 12.312 1 97.25 495 GLY A C 1
ATOM 3856 O O . GLY A 1 495 ? 8.43 48.469 13.508 1 97.25 495 GLY A O 1
ATOM 3857 N N . GLU A 1 496 ? 8.383 49.062 11.367 1 97.88 496 GLU A N 1
ATOM 3858 C CA . GLU A 1 496 ? 7.906 50.438 11.625 1 97.88 496 GLU A CA 1
ATOM 3859 C C . GLU A 1 496 ? 6.527 50.406 12.281 1 97.88 496 GLU A C 1
ATOM 3861 O O . GLU A 1 496 ? 6.234 51.25 13.141 1 97.88 496 GLU A O 1
ATOM 3866 N N . VAL A 1 497 ? 5.758 49.531 11.852 1 98.44 497 VAL A N 1
ATOM 3867 C CA . VAL A 1 497 ? 4.355 49.531 12.25 1 98.44 497 VAL A CA 1
ATOM 3868 C C . VAL A 1 497 ? 4.172 48.688 13.516 1 98.44 497 VAL A C 1
ATOM 3870 O O . VAL A 1 497 ? 3.559 49.156 14.484 1 98.44 497 VAL A O 1
ATOM 3873 N N . LEU A 1 498 ? 4.738 47.469 13.555 1 97.38 498 LEU A N 1
ATOM 3874 C CA . LEU A 1 498 ? 4.531 46.531 14.641 1 97.38 498 LEU A CA 1
ATOM 3875 C C . LEU A 1 498 ? 5.539 46.75 15.766 1 97.38 498 LEU A C 1
ATOM 3877 O O . LEU A 1 498 ? 5.289 46.406 16.922 1 97.38 498 LEU A O 1
ATOM 3881 N N . GLY A 1 499 ? 6.609 47.344 15.352 1 96.44 499 GLY A N 1
ATOM 3882 C CA . GLY A 1 499 ? 7.691 47.531 16.312 1 96.44 499 GLY A CA 1
ATOM 3883 C C . GLY A 1 499 ? 8.727 46.406 16.266 1 96.44 499 GLY A C 1
ATOM 3884 O O . GLY A 1 499 ? 9.18 46.031 15.188 1 96.44 499 GLY A O 1
ATOM 3885 N N . GLY A 1 500 ? 9.078 45.969 17.438 1 96.69 500 GLY A N 1
ATOM 3886 C CA . GLY A 1 500 ? 10.219 45.094 17.656 1 96.69 500 GLY A CA 1
ATOM 3887 C C . GLY A 1 500 ? 11.383 45.812 18.312 1 96.69 500 GLY A C 1
ATOM 3888 O O . GLY A 1 500 ? 12.375 46.125 17.656 1 96.69 500 GLY A O 1
ATOM 3889 N N . SER A 1 501 ? 11.195 45.844 19.594 1 96.19 501 SER A N 1
ATOM 3890 C CA . SER A 1 501 ? 12.148 46.656 20.344 1 96.19 501 SER A CA 1
ATOM 3891 C C . SER A 1 501 ? 13.562 46.094 20.234 1 96.19 501 SER A C 1
ATOM 3893 O O . SER A 1 501 ? 14.539 46.844 20.266 1 96.19 501 SER A O 1
ATOM 3895 N N . ASP A 1 502 ? 13.664 44.75 20.094 1 95.38 502 ASP A N 1
ATOM 3896 C CA . ASP A 1 502 ? 14.969 44.094 19.953 1 95.38 502 ASP A CA 1
ATOM 3897 C C . ASP A 1 502 ? 15.305 43.844 18.484 1 95.38 502 ASP A C 1
ATOM 3899 O O . ASP A 1 502 ? 16.406 43.406 18.172 1 95.38 502 ASP A O 1
ATOM 3903 N N . GLY A 1 503 ? 14.289 44.062 17.594 1 95.88 503 GLY A N 1
ATOM 3904 C CA . GLY A 1 503 ? 14.594 43.938 16.188 1 95.88 503 GLY A CA 1
ATOM 3905 C C . GLY A 1 503 ? 13.633 43.031 15.438 1 95.88 503 GLY A C 1
ATOM 3906 O O . GLY A 1 503 ? 12.719 42.469 16.047 1 95.88 503 GLY A O 1
ATOM 3907 N N . VAL A 1 504 ? 13.812 43.031 14.102 1 96.38 504 VAL A N 1
ATOM 3908 C CA . VAL A 1 504 ? 13.117 42.125 13.18 1 96.38 504 VAL A CA 1
ATOM 3909 C C . VAL A 1 504 ? 14.109 41.125 12.586 1 96.38 504 VAL A C 1
ATOM 3911 O O . VAL A 1 504 ? 15.18 41.5 12.117 1 96.38 504 VAL A O 1
ATOM 3914 N N . TYR A 1 505 ? 13.719 39.906 12.688 1 94.06 505 TYR A N 1
ATOM 3915 C CA . TYR A 1 505 ? 14.617 38.812 12.305 1 94.06 505 TYR A CA 1
ATOM 3916 C C . TYR A 1 505 ? 13.984 37.938 11.234 1 94.06 505 TYR A C 1
ATOM 3918 O O . TYR A 1 505 ? 12.766 37.75 11.203 1 94.06 505 TYR A O 1
ATOM 3926 N N . LYS A 1 506 ? 14.844 37.469 10.344 1 91.81 506 LYS A N 1
ATOM 3927 C CA . LYS A 1 506 ? 14.445 36.406 9.445 1 91.81 506 LYS A CA 1
ATOM 3928 C C . LYS A 1 506 ? 14.75 35.031 10.047 1 91.81 506 LYS A C 1
ATOM 3930 O O . LYS A 1 506 ? 15.852 34.812 10.555 1 91.81 506 LYS A O 1
ATOM 3935 N N . LEU A 1 507 ? 13.742 34.219 10.133 1 83.94 507 LEU A N 1
ATOM 3936 C CA . LEU A 1 507 ? 13.914 32.875 10.633 1 83.94 507 LEU A CA 1
ATOM 3937 C C . LEU A 1 507 ? 14.273 31.922 9.492 1 83.94 507 LEU A C 1
ATOM 3939 O O . LEU A 1 507 ? 13.562 31.844 8.492 1 83.94 507 LEU A O 1
ATOM 3943 N N . ASP A 1 508 ? 15.461 31.25 9.531 1 77.19 508 ASP A N 1
ATOM 3944 C CA . ASP A 1 508 ? 15.914 30.312 8.5 1 77.19 508 ASP A CA 1
ATOM 3945 C C . ASP A 1 508 ? 15.688 28.875 8.93 1 77.19 508 ASP A C 1
ATOM 3947 O O . ASP A 1 508 ? 16.641 28.156 9.242 1 77.19 508 ASP A O 1
ATOM 3951 N N . VAL A 1 509 ? 14.547 28.453 9.141 1 69.56 509 VAL A N 1
ATOM 3952 C CA . VAL A 1 509 ? 14.312 27.078 9.57 1 69.56 509 VAL A CA 1
ATOM 3953 C C . VAL A 1 509 ? 13.82 26.25 8.391 1 69.56 509 VAL A C 1
ATOM 3955 O O . VAL A 1 509 ? 13.445 25.078 8.555 1 69.56 509 VAL A O 1
ATOM 3958 N N . GLY A 1 510 ? 14.156 26.656 7.168 1 58.84 510 GLY A N 1
ATOM 3959 C CA . GLY A 1 510 ? 14.047 25.906 5.918 1 58.84 510 GLY A CA 1
ATOM 3960 C C . GLY A 1 510 ? 12.719 25.188 5.762 1 58.84 510 GLY A C 1
ATOM 3961 O O . GLY A 1 510 ? 12.68 24.062 5.27 1 58.84 510 GLY A O 1
ATOM 3962 N N . GLY A 1 511 ? 11.648 25.641 6.148 1 66.94 511 GLY A N 1
ATOM 3963 C CA . GLY A 1 511 ? 10.375 24.984 5.926 1 66.94 511 GLY A CA 1
ATOM 3964 C C . GLY A 1 511 ? 10.125 23.828 6.895 1 66.94 511 GLY A C 1
ATOM 3965 O O . GLY A 1 511 ? 9.18 23.062 6.715 1 66.94 511 GLY A O 1
ATOM 3966 N N . ASN A 1 512 ? 10.844 23.703 7.98 1 84.62 512 ASN A N 1
ATOM 3967 C CA . ASN A 1 512 ? 10.766 22.547 8.875 1 84.62 512 ASN A CA 1
ATOM 3968 C C . ASN A 1 512 ? 10.414 22.969 10.297 1 84.62 512 ASN A C 1
ATOM 3970 O O . ASN A 1 512 ? 10.664 22.219 11.25 1 84.62 512 ASN A O 1
ATOM 3974 N N . ALA A 1 513 ? 9.836 24.125 10.461 1 88.81 513 ALA A N 1
ATOM 3975 C CA . ALA A 1 513 ? 9.594 24.656 11.797 1 88.81 513 ALA A CA 1
ATOM 3976 C C . ALA A 1 513 ? 8.727 23.719 12.617 1 88.81 513 ALA A C 1
ATOM 3978 O O . ALA A 1 513 ? 9.023 23.453 13.781 1 88.81 513 ALA A O 1
ATOM 3979 N N . CYS A 1 514 ? 7.723 23.156 11.992 1 92.62 514 CYS A N 1
ATOM 3980 C CA . CYS A 1 514 ? 6.793 22.297 12.703 1 92.62 514 CYS A CA 1
ATOM 3981 C C . CYS A 1 514 ? 7.492 21.031 13.195 1 92.62 514 CYS A C 1
ATOM 3983 O O . CYS A 1 514 ? 7.34 20.641 14.359 1 92.62 514 CYS A O 1
ATOM 3985 N N . ALA A 1 515 ? 8.297 20.438 12.352 1 96.38 515 ALA A N 1
ATOM 3986 C CA . ALA A 1 515 ? 9.023 19.234 12.734 1 96.38 515 ALA A CA 1
ATOM 3987 C C . ALA A 1 515 ? 10.078 19.531 13.789 1 96.38 515 ALA A C 1
ATOM 3989 O O . ALA A 1 515 ? 10.273 18.75 14.719 1 96.38 515 ALA A O 1
ATOM 3990 N N . LEU A 1 516 ? 10.766 20.625 13.609 1 94.94 516 LEU A N 1
ATOM 3991 C CA . LEU A 1 516 ? 11.758 21.062 14.586 1 94.94 516 LEU A CA 1
ATOM 3992 C C . LEU A 1 516 ? 11.125 21.266 15.961 1 94.94 516 LEU A C 1
ATOM 3994 O O . LEU A 1 516 ? 11.68 20.844 16.969 1 94.94 516 LEU A O 1
ATOM 3998 N N . GLY A 1 517 ? 9.977 21.953 15.938 1 96.12 517 GLY A N 1
ATOM 3999 C CA . GLY A 1 517 ? 9.25 22.125 17.188 1 96.12 517 GLY A CA 1
ATOM 4000 C C . GLY A 1 517 ? 8.922 20.812 17.875 1 96.12 517 GLY A C 1
ATOM 4001 O O . GLY A 1 517 ? 9.031 20.703 19.109 1 96.12 517 GLY A O 1
ATOM 4002 N N . GLY A 1 518 ? 8.508 19.859 17.094 1 97.69 518 GLY A N 1
ATOM 4003 C CA . GLY A 1 518 ? 8.258 18.547 17.641 1 97.69 518 GLY A CA 1
ATOM 4004 C C . GLY A 1 518 ? 9.492 17.906 18.25 1 97.69 518 GLY A C 1
ATOM 4005 O O . GLY A 1 518 ? 9.43 17.359 19.359 1 97.69 518 GLY A O 1
ATOM 4006 N N . ALA A 1 519 ? 10.633 17.984 17.562 1 98.06 519 ALA A N 1
ATOM 4007 C CA . ALA A 1 519 ? 11.883 17.422 18.062 1 98.06 519 ALA A CA 1
ATOM 4008 C C . ALA A 1 519 ? 12.305 18.109 19.359 1 98.06 519 ALA A C 1
ATOM 4010 O O . ALA A 1 519 ? 12.742 17.438 20.312 1 98.06 519 ALA A O 1
ATOM 4011 N N . TYR A 1 520 ? 12.172 19.422 19.422 1 97.31 520 TYR A N 1
ATOM 4012 C CA . TYR A 1 520 ? 12.516 20.172 20.625 1 97.31 520 TYR A CA 1
ATOM 4013 C C . TYR A 1 520 ? 11.617 19.766 21.797 1 97.31 520 TYR A C 1
ATOM 4015 O O . TYR A 1 520 ? 12.062 19.688 22.938 1 97.31 520 TYR A O 1
ATOM 4023 N N . LYS A 1 521 ? 10.352 19.594 21.469 1 98.19 521 LYS A N 1
ATOM 4024 C CA . LYS A 1 521 ? 9.406 19.203 22.516 1 98.19 521 LYS A CA 1
ATOM 4025 C C . LYS A 1 521 ? 9.789 17.859 23.125 1 98.19 521 LYS A C 1
ATOM 4027 O O . LYS A 1 521 ? 9.75 17.688 24.344 1 98.19 521 LYS A O 1
ATOM 4032 N N . ALA A 1 522 ? 10.141 16.906 22.266 1 98.69 522 ALA A N 1
ATOM 4033 C CA . ALA A 1 522 ? 10.586 15.609 22.734 1 98.69 522 ALA A CA 1
ATOM 4034 C C . ALA A 1 522 ? 11.852 15.742 23.578 1 98.69 522 ALA A C 1
ATOM 4036 O O . ALA A 1 522 ? 11.953 15.133 24.656 1 98.69 522 ALA A O 1
ATOM 4037 N N . LEU A 1 523 ? 12.844 16.5 23.094 1 98.31 523 LEU A N 1
ATOM 4038 C CA . LEU A 1 523 ? 14.094 16.734 23.797 1 98.31 523 LEU A CA 1
ATOM 4039 C C . LEU A 1 523 ? 13.836 17.344 25.172 1 98.31 523 LEU A C 1
ATOM 4041 O O . LEU A 1 523 ? 14.367 16.859 26.188 1 98.31 523 LEU A O 1
ATOM 4045 N N . TRP A 1 524 ? 12.984 18.328 25.219 1 97.94 524 TRP A N 1
ATOM 4046 C CA . TRP A 1 524 ? 12.648 19 26.484 1 97.94 524 TRP A CA 1
ATOM 4047 C C . TRP A 1 524 ? 12.031 18.016 27.469 1 97.94 524 TRP A C 1
ATOM 4049 O O . TRP A 1 524 ? 12.422 17.984 28.641 1 97.94 524 TRP A O 1
ATOM 4059 N N . ALA A 1 525 ? 11.078 17.25 26.984 1 98.12 525 ALA A N 1
ATOM 4060 C CA . ALA A 1 525 ? 10.375 16.312 27.859 1 98.12 525 ALA A CA 1
ATOM 4061 C C . ALA A 1 525 ? 11.344 15.336 28.516 1 98.12 525 ALA A C 1
ATOM 4063 O O . ALA A 1 525 ? 11.141 14.922 29.656 1 98.12 525 ALA A O 1
ATOM 4064 N N . LEU A 1 526 ? 12.422 15.031 27.781 1 98.06 526 LEU A N 1
ATOM 4065 C CA . LEU A 1 526 ? 13.234 13.906 28.25 1 98.06 526 LEU A CA 1
ATOM 4066 C C . LEU A 1 526 ? 14.523 14.398 28.891 1 98.06 526 LEU A C 1
ATOM 4068 O O . LEU A 1 526 ? 15.164 13.664 29.641 1 98.06 526 LEU A O 1
ATOM 4072 N N . GLU A 1 527 ? 14.914 15.656 28.625 1 97.69 527 GLU A N 1
ATOM 4073 C CA . GLU A 1 527 ? 16.219 16.094 29.141 1 97.69 527 GLU A CA 1
ATOM 4074 C C . GLU A 1 527 ? 16.047 17.172 30.203 1 97.69 527 GLU A C 1
ATOM 4076 O O . GLU A 1 527 ? 17.016 17.516 30.891 1 97.69 527 GLU A O 1
ATOM 4081 N N . ARG A 1 528 ? 14.898 17.734 30.391 1 97.12 528 ARG A N 1
ATOM 4082 C CA . ARG A 1 528 ? 14.711 18.875 31.297 1 97.12 528 ARG A CA 1
ATOM 4083 C C . ARG A 1 528 ? 15.07 18.5 32.719 1 97.12 528 ARG A C 1
ATOM 4085 O O . ARG A 1 528 ? 14.82 17.375 33.156 1 97.12 528 ARG A O 1
ATOM 4092 N N . GLN A 1 529 ? 15.625 19.422 33.375 1 95.75 529 GLN A N 1
ATOM 4093 C CA . GLN A 1 529 ? 15.75 19.312 34.844 1 95.75 529 GLN A CA 1
ATOM 4094 C C . GLN A 1 529 ? 14.414 19.594 35.531 1 95.75 529 GLN A C 1
ATOM 4096 O O . GLN A 1 529 ? 13.5 20.156 34.906 1 95.75 529 GLN A O 1
ATOM 4101 N N . PRO A 1 530 ? 14.367 19.172 36.75 1 93.5 530 PRO A N 1
ATOM 4102 C CA . PRO A 1 530 ? 13.125 19.469 37.469 1 93.5 530 PRO A CA 1
ATOM 4103 C C . PRO A 1 530 ? 12.758 20.953 37.406 1 93.5 530 PRO A C 1
ATOM 4105 O O . PRO A 1 530 ? 13.594 21.812 37.719 1 93.5 530 PRO A O 1
ATOM 4108 N N . ASN A 1 531 ? 11.672 21.312 36.969 1 91.62 531 ASN A N 1
ATOM 4109 C CA . ASN A 1 531 ? 11.086 22.641 36.906 1 91.62 531 ASN A CA 1
ATOM 4110 C C . ASN A 1 531 ? 11.734 23.5 35.844 1 91.62 531 ASN A C 1
ATOM 4112 O O . ASN A 1 531 ? 11.516 24.719 35.781 1 91.62 531 ASN A O 1
ATOM 4116 N N . GLU A 1 532 ? 12.555 22.859 35 1 95.62 532 GLU A N 1
ATOM 4117 C CA . GLU A 1 532 ? 13.133 23.625 33.906 1 95.62 532 GLU A CA 1
ATOM 4118 C C . GLU A 1 532 ? 12.133 23.781 32.75 1 95.62 532 GLU A C 1
ATOM 4120 O O . GLU A 1 532 ? 11.641 22.797 32.219 1 95.62 532 GLU A O 1
ATOM 4125 N N . THR A 1 533 ? 11.836 25.016 32.469 1 93.5 533 THR A N 1
ATOM 4126 C CA . THR A 1 533 ? 10.859 25.312 31.438 1 93.5 533 THR A CA 1
ATOM 4127 C C . THR A 1 533 ? 11.445 25.047 30.047 1 93.5 533 THR A C 1
ATOM 4129 O O . THR A 1 533 ? 12.656 24.891 29.906 1 93.5 533 THR A O 1
ATOM 4132 N N . PHE A 1 534 ? 10.555 24.922 29.109 1 95.06 534 PHE A N 1
ATOM 4133 C CA . PHE A 1 534 ? 10.938 24.75 27.703 1 95.06 534 PHE A CA 1
ATOM 4134 C C . PHE A 1 534 ? 11.859 25.875 27.25 1 95.06 534 PHE A C 1
ATOM 4136 O O . PHE A 1 534 ? 12.914 25.625 26.672 1 95.06 534 PHE A O 1
ATOM 4143 N N . ASP A 1 535 ? 11.5 27.094 27.531 1 90.06 535 ASP A N 1
ATOM 4144 C CA . ASP A 1 535 ? 12.25 28.266 27.109 1 90.06 535 ASP A CA 1
ATOM 4145 C C . ASP A 1 535 ? 13.641 28.281 27.719 1 90.06 535 ASP A C 1
ATOM 4147 O O . ASP A 1 535 ? 14.609 28.688 27.078 1 90.06 535 ASP A O 1
ATOM 4151 N N . GLU A 1 536 ? 13.734 27.875 28.938 1 92.88 536 GLU A N 1
ATOM 4152 C CA . GLU A 1 536 ? 15.031 27.844 29.609 1 92.88 536 GLU A CA 1
ATOM 4153 C C . GLU A 1 536 ? 15.969 26.828 28.969 1 92.88 536 GLU A C 1
ATOM 4155 O O . GLU A 1 536 ? 17.125 27.156 28.656 1 92.88 536 GLU A O 1
ATOM 4160 N N . LEU A 1 537 ? 15.453 25.625 28.766 1 95.69 537 LEU A N 1
ATOM 4161 C CA . LEU A 1 537 ? 16.297 24.578 28.219 1 95.69 537 LEU A CA 1
ATOM 4162 C C . LEU A 1 537 ? 16.703 24.891 26.781 1 95.69 537 LEU A C 1
ATOM 4164 O O . LEU A 1 537 ? 17.891 24.844 26.453 1 95.69 537 LEU A O 1
ATOM 4168 N N . ILE A 1 538 ? 15.719 25.203 25.984 1 94.44 538 ILE A N 1
ATOM 4169 C CA . ILE A 1 538 ? 15.992 25.469 24.562 1 94.44 538 ILE A CA 1
ATOM 4170 C C . ILE A 1 538 ? 16.812 26.75 24.422 1 94.44 538 ILE A C 1
ATOM 4172 O O . ILE A 1 538 ? 17.734 26.828 23.609 1 94.44 538 ILE A O 1
ATOM 4176 N N . GLY A 1 539 ? 16.5 27.734 25.234 1 91 539 GLY A N 1
ATOM 4177 C CA . GLY A 1 539 ? 17.234 28.984 25.203 1 91 539 GLY A CA 1
ATOM 4178 C C . GLY A 1 539 ? 18.719 28.812 25.5 1 91 539 GLY A C 1
ATOM 4179 O O . GLY A 1 539 ? 19.562 29.5 24.922 1 91 539 GLY A O 1
ATOM 4180 N N . LYS A 1 540 ? 19 27.938 26.375 1 93.44 540 LYS A N 1
ATOM 4181 C CA . LYS A 1 540 ? 20.375 27.672 26.766 1 93.44 540 LYS A CA 1
ATOM 4182 C C . LYS A 1 540 ? 21.156 27.031 25.625 1 93.44 540 LYS A C 1
ATOM 4184 O O . LYS A 1 540 ? 22.375 27.219 25.516 1 93.44 540 LYS A O 1
ATOM 4189 N N . ARG A 1 541 ? 20.469 26.359 24.797 1 94 541 ARG A N 1
ATOM 4190 C CA . ARG A 1 541 ? 21.156 25.531 23.812 1 94 541 ARG A CA 1
ATOM 4191 C C . ARG A 1 541 ? 21.031 26.141 22.406 1 94 541 ARG A C 1
ATOM 4193 O O . ARG A 1 541 ? 21.797 25.781 21.516 1 94 541 ARG A O 1
ATOM 4200 N N . TRP A 1 542 ? 20.078 27 22.25 1 90.88 542 TRP A N 1
ATOM 4201 C CA . TRP A 1 542 ? 19.781 27.594 20.953 1 90.88 542 TRP A CA 1
ATOM 4202 C C . TRP A 1 542 ? 20.781 28.688 20.609 1 90.88 542 TRP A C 1
ATOM 4204 O O . TRP A 1 542 ? 21.172 29.484 21.469 1 90.88 542 TRP A O 1
ATOM 4214 N N . THR A 1 543 ? 21.281 28.672 19.375 1 86.81 543 THR A N 1
ATOM 4215 C CA . THR A 1 543 ? 22.188 29.719 18.906 1 86.81 543 THR A CA 1
ATOM 4216 C C . THR A 1 543 ? 21.547 30.547 17.797 1 86.81 543 THR A C 1
ATOM 4218 O O . THR A 1 543 ? 20.812 30 16.953 1 86.81 543 THR A O 1
ATOM 4221 N N . GLU A 1 544 ? 21.75 31.797 17.797 1 84.38 544 GLU A N 1
ATOM 4222 C CA . GLU A 1 544 ? 21.203 32.688 16.766 1 84.38 544 GLU A CA 1
ATOM 4223 C C . GLU A 1 544 ? 21.906 32.5 15.43 1 84.38 544 GLU A C 1
ATOM 4225 O O . GLU A 1 544 ? 21.281 32.562 14.367 1 84.38 544 GLU A O 1
ATOM 4230 N N . GLU A 1 545 ? 23.203 32.219 15.602 1 81.38 545 GLU A N 1
ATOM 4231 C CA . GLU A 1 545 ? 24.016 32.062 14.391 1 81.38 545 GLU A CA 1
ATOM 4232 C C . GLU A 1 545 ? 23.5 30.906 13.547 1 81.38 545 GLU A C 1
ATOM 4234 O O . GLU A 1 545 ? 23.328 29.797 14.047 1 81.38 545 GLU A O 1
ATOM 4239 N N . GLY A 1 546 ? 23.156 31.266 12.391 1 77.88 546 GLY A N 1
ATOM 4240 C CA . GLY A 1 546 ? 22.719 30.219 11.469 1 77.88 546 GLY A CA 1
ATOM 4241 C C . GLY A 1 546 ? 21.219 30 11.492 1 77.88 546 GLY A C 1
ATOM 4242 O O . GLY A 1 546 ? 20.656 29.438 10.547 1 77.88 546 GLY A O 1
ATOM 4243 N N . ASN A 1 547 ? 20.594 30.453 12.594 1 82.88 547 ASN A N 1
ATOM 4244 C CA . ASN A 1 547 ? 19.172 30.188 12.719 1 82.88 547 ASN A CA 1
ATOM 4245 C C . ASN A 1 547 ? 18.328 31.422 12.422 1 82.88 547 ASN A C 1
ATOM 4247 O O . ASN A 1 547 ? 17.219 31.312 11.898 1 82.88 547 ASN A O 1
ATOM 4251 N N . ILE A 1 548 ? 18.875 32.531 12.82 1 87.12 548 ILE A N 1
ATOM 4252 C CA . ILE A 1 548 ? 18.156 33.75 12.547 1 87.12 548 ILE A CA 1
ATOM 4253 C C . ILE A 1 548 ? 19.125 34.844 12.078 1 87.12 548 ILE A C 1
ATOM 4255 O O . ILE A 1 548 ? 20.328 34.719 12.297 1 87.12 548 ILE A O 1
ATOM 4259 N N . GLN A 1 549 ? 18.625 35.781 11.359 1 90.56 549 GLN A N 1
ATOM 4260 C CA . GLN A 1 549 ? 19.359 36.969 10.891 1 90.56 549 GLN A CA 1
ATOM 4261 C C . GLN A 1 549 ? 18.562 38.25 11.133 1 90.56 549 GLN A C 1
ATOM 4263 O O . GLN A 1 549 ? 17.406 38.344 10.734 1 90.56 549 GLN A O 1
ATOM 4268 N N . ARG A 1 550 ? 19.234 39.156 11.891 1 93.19 550 ARG A N 1
ATOM 4269 C CA . ARG A 1 550 ? 18.578 40.469 12.031 1 93.19 550 ARG A CA 1
ATOM 4270 C C . ARG A 1 550 ? 18.5 41.188 10.695 1 93.19 550 ARG A C 1
ATOM 4272 O O . ARG A 1 550 ? 19.531 41.406 10.047 1 93.19 550 ARG A O 1
ATOM 4279 N N . ILE A 1 551 ? 17.312 41.562 10.32 1 94.38 551 ILE A N 1
ATOM 4280 C CA . ILE A 1 551 ? 17.188 42.125 8.977 1 94.38 551 ILE A CA 1
ATOM 4281 C C . ILE A 1 551 ? 16.641 43.531 9.062 1 94.38 551 ILE A C 1
ATOM 4283 O O . ILE A 1 551 ? 16.656 44.281 8.078 1 94.38 551 ILE A O 1
ATOM 4287 N N . ASP A 1 552 ? 16.188 43.969 10.172 1 96.06 552 ASP A N 1
ATOM 4288 C CA . ASP A 1 552 ? 15.711 45.344 10.398 1 96.06 552 ASP A CA 1
ATOM 4289 C C . ASP A 1 552 ? 15.797 45.719 11.875 1 96.06 552 ASP A C 1
ATOM 4291 O O . ASP A 1 552 ? 15.82 44.844 12.742 1 96.06 552 ASP A O 1
ATOM 4295 N N . ASP A 1 553 ? 15.789 46.938 12.188 1 95.69 553 ASP A N 1
ATOM 4296 C CA . ASP A 1 553 ? 15.914 47.438 13.555 1 95.69 553 ASP A CA 1
ATOM 4297 C C . ASP A 1 553 ? 14.594 47.312 14.305 1 95.69 553 ASP A C 1
ATOM 4299 O O . ASP A 1 553 ? 14.578 47.219 15.539 1 95.69 553 ASP A O 1
ATOM 4303 N N . GLY A 1 554 ? 13.539 47.281 13.602 1 96.75 554 GLY A N 1
ATOM 4304 C CA . GLY A 1 554 ? 12.219 47.219 14.219 1 96.75 554 GLY A CA 1
ATOM 4305 C C . GLY A 1 554 ? 11.68 48.562 14.633 1 96.75 554 GLY A C 1
ATOM 4306 O O . GLY A 1 554 ? 11.562 49.469 13.812 1 96.75 554 GLY A O 1
ATOM 4307 N N . TYR A 1 555 ? 11.508 48.781 15.906 1 96.88 555 TYR A N 1
ATOM 4308 C CA . TYR A 1 555 ? 10.953 50 16.5 1 96.88 555 TYR A CA 1
ATOM 4309 C C . TYR A 1 555 ? 11.742 51.219 16.078 1 96.88 555 TYR A C 1
ATOM 4311 O O . TYR A 1 555 ? 12.969 51.219 16.125 1 96.88 555 TYR A O 1
ATOM 4319 N N . ARG A 1 556 ? 10.977 52.219 15.656 1 96.38 556 ARG A N 1
ATOM 4320 C CA . ARG A 1 556 ? 11.516 53.531 15.336 1 96.38 556 ARG A CA 1
ATOM 4321 C C . ARG A 1 556 ? 10.742 54.625 16.062 1 96.38 556 ARG A C 1
ATOM 4323 O O . ARG A 1 556 ? 9.594 54.938 15.719 1 96.38 556 ARG A O 1
ATOM 4330 N N . GLU A 1 557 ? 11.484 55.281 16.922 1 95.5 557 GLU A N 1
ATOM 4331 C CA . GLU A 1 557 ? 10.852 56.375 17.656 1 95.5 557 GLU A CA 1
ATOM 4332 C C . GLU A 1 557 ? 10.289 57.438 16.719 1 95.5 557 GLU A C 1
ATOM 4334 O O . GLU A 1 557 ? 10.945 57.844 15.75 1 95.5 557 GLU A O 1
ATOM 4339 N N . GLY A 1 558 ? 9.148 57.906 16.984 1 95.19 558 GLY A N 1
ATOM 4340 C CA . GLY A 1 558 ? 8.461 58.875 16.125 1 95.19 558 GLY A CA 1
ATOM 4341 C C . GLY A 1 558 ? 7.543 58.188 15.109 1 95.19 558 GLY A C 1
ATOM 4342 O O . GLY A 1 558 ? 6.344 58.469 15.078 1 95.19 558 GLY A O 1
ATOM 4343 N N . THR A 1 559 ? 8.164 57.344 14.359 1 96.06 559 THR A N 1
ATOM 4344 C CA . THR A 1 559 ? 7.402 56.656 13.32 1 96.06 559 THR A CA 1
ATOM 4345 C C . THR A 1 559 ? 6.387 55.688 13.93 1 96.06 559 THR A C 1
ATOM 4347 O O . THR A 1 559 ? 5.23 55.656 13.508 1 96.06 559 THR A O 1
ATOM 4350 N N . TYR A 1 560 ? 6.789 54.875 14.875 1 97.44 560 TYR A N 1
ATOM 4351 C CA . TYR A 1 560 ? 5.914 53.906 15.555 1 97.44 560 TYR A CA 1
ATOM 4352 C C . TYR A 1 560 ? 4.699 54.625 16.156 1 97.44 560 TYR A C 1
ATOM 4354 O O . TYR A 1 560 ? 3.578 54.125 16.062 1 97.44 560 TYR A O 1
ATOM 4362 N N . GLN A 1 561 ? 4.918 55.844 16.688 1 95.88 561 GLN A N 1
ATOM 4363 C CA . GLN A 1 561 ? 3.854 56.594 17.328 1 95.88 561 GLN A CA 1
ATOM 4364 C C . GLN A 1 561 ? 2.869 57.125 16.281 1 95.88 561 GLN A C 1
ATOM 4366 O O . GLN A 1 561 ? 1.664 57.188 16.531 1 95.88 561 GLN A O 1
ATOM 4371 N N . LYS A 1 562 ? 3.395 57.531 15.172 1 97.06 562 LYS A N 1
ATOM 4372 C CA . LYS A 1 562 ? 2.527 58 14.109 1 97.06 562 LYS A CA 1
ATOM 4373 C C . LYS A 1 562 ? 1.519 56.938 13.688 1 97.06 562 LYS A C 1
ATOM 4375 O O . LYS A 1 562 ? 0.346 57.25 13.453 1 97.06 562 LYS A O 1
ATOM 4380 N N . TYR A 1 563 ? 1.994 55.719 13.555 1 98.12 563 TYR A N 1
ATOM 4381 C CA . TYR A 1 563 ? 1.09 54.625 13.219 1 98.12 563 TYR A CA 1
ATOM 4382 C C . TYR A 1 563 ? 0.101 54.375 14.344 1 98.12 563 TYR A C 1
ATOM 4384 O O . TYR A 1 563 ? -1.053 54 14.102 1 98.12 563 TYR A O 1
ATOM 4392 N N . GLY A 1 564 ? 0.548 54.531 15.609 1 97.38 564 GLY A N 1
ATOM 4393 C CA . GLY A 1 564 ? -0.349 54.406 16.75 1 97.38 564 GLY A CA 1
ATOM 4394 C C . GLY A 1 564 ? -1.474 55.438 16.719 1 97.38 564 GLY A C 1
ATOM 4395 O O . GLY A 1 564 ? -2.605 55.125 17.094 1 97.38 564 GLY A O 1
ATOM 4396 N N . ASN A 1 565 ? -1.189 56.594 16.266 1 97.25 565 ASN A N 1
ATOM 4397 C CA . ASN A 1 565 ? -2.154 57.688 16.234 1 97.25 565 ASN A CA 1
ATOM 4398 C C . ASN A 1 565 ? -3.307 57.406 15.281 1 97.25 565 ASN A C 1
ATOM 4400 O O . ASN A 1 565 ? -4.418 57.906 15.461 1 97.25 565 ASN A O 1
ATOM 4404 N N . VAL A 1 566 ? -3.006 56.562 14.312 1 98.06 566 VAL A N 1
ATOM 4405 C CA . VAL A 1 566 ? -4.027 56.375 13.289 1 98.06 566 VAL A CA 1
ATOM 4406 C C . VAL A 1 566 ? -4.695 55.031 13.461 1 98.06 566 VAL A C 1
ATOM 4408 O O . VAL A 1 566 ? -5.551 54.625 12.664 1 98.06 566 VAL A O 1
ATOM 4411 N N . LEU A 1 567 ? -4.316 54.219 14.461 1 97.62 567 LEU A N 1
ATOM 4412 C CA . LEU A 1 567 ? -4.879 52.906 14.68 1 97.62 567 LEU A CA 1
ATOM 4413 C C . LEU A 1 567 ? -6.391 52.969 14.844 1 97.62 567 LEU A C 1
ATOM 4415 O O . LEU A 1 567 ? -7.113 52.094 14.336 1 97.62 567 LEU A O 1
ATOM 4419 N N . GLY A 1 568 ? -6.828 53.938 15.594 1 96.88 568 GLY A N 1
ATOM 4420 C CA . GLY A 1 568 ? -8.258 54.125 15.75 1 96.88 568 GLY A CA 1
ATOM 4421 C C . GLY A 1 568 ? -8.969 54.406 14.438 1 96.88 568 GLY A C 1
ATOM 4422 O O . GLY A 1 568 ? -10.086 53.938 14.219 1 96.88 568 GLY A O 1
ATOM 4423 N N . ALA A 1 569 ? -8.398 55.281 13.656 1 98.06 569 ALA A N 1
ATOM 4424 C CA . ALA A 1 569 ? -8.953 55.562 12.336 1 98.06 569 ALA A CA 1
ATOM 4425 C C . ALA A 1 569 ? -9.008 54.312 11.477 1 98.06 569 ALA A C 1
ATOM 4427 O O . ALA A 1 569 ? -9.961 54.094 10.719 1 98.06 569 ALA A O 1
ATOM 4428 N N . PHE A 1 570 ? -7.973 53.562 11.531 1 97.62 570 PHE A N 1
ATOM 4429 C CA . PHE A 1 570 ? -7.93 52.281 10.789 1 97.62 570 PHE A CA 1
ATOM 4430 C C . PHE A 1 570 ? -9.062 51.375 11.227 1 97.62 570 PHE A C 1
ATOM 4432 O O . PHE A 1 570 ? -9.75 50.781 10.391 1 97.62 570 PHE A O 1
ATOM 4439 N N . GLU A 1 571 ? -9.219 51.219 12.516 1 96.81 571 GLU A N 1
ATOM 4440 C CA . GLU A 1 571 ? -10.336 50.438 13.055 1 96.81 571 GLU A CA 1
ATOM 4441 C C . GLU A 1 571 ? -11.672 51 12.578 1 96.81 571 GLU A C 1
ATOM 4443 O O . GLU A 1 571 ? -12.594 50.25 12.258 1 96.81 571 GLU A O 1
ATOM 4448 N N . GLY A 1 572 ? -11.773 52.281 12.641 1 96.31 572 GLY A N 1
ATOM 4449 C CA . GLY A 1 572 ? -12.969 52.938 12.141 1 96.31 572 GLY A CA 1
ATOM 4450 C C . GLY A 1 572 ? -13.266 52.625 10.688 1 96.31 572 GLY A C 1
ATOM 4451 O O . GLY A 1 572 ? -14.43 52.469 10.312 1 96.31 572 GLY A O 1
ATOM 4452 N N . LEU A 1 573 ? -12.219 52.625 9.922 1 96.94 573 LEU A N 1
ATOM 4453 C CA . LEU A 1 573 ? -12.352 52.281 8.516 1 96.94 573 LEU A CA 1
ATOM 4454 C C . LEU A 1 573 ? -12.93 50.875 8.359 1 96.94 573 LEU A C 1
ATOM 4456 O O . LEU A 1 573 ? -13.875 50.688 7.602 1 96.94 573 LEU A O 1
ATOM 4460 N N . GLU A 1 574 ? -12.32 49.875 9.055 1 95.88 574 GLU A N 1
ATOM 4461 C CA . GLU A 1 574 ? -12.828 48.531 9.016 1 95.88 574 GLU A CA 1
ATOM 4462 C C . GLU A 1 574 ? -14.297 48.469 9.438 1 95.88 574 GLU A C 1
ATOM 4464 O O . GLU A 1 574 ? -15.109 47.812 8.789 1 95.88 574 GLU A O 1
ATOM 4469 N N . ASN A 1 575 ? -14.641 49.188 10.477 1 94.5 575 ASN A N 1
ATOM 4470 C CA . ASN A 1 575 ? -16 49.188 11.008 1 94.5 575 ASN A CA 1
ATOM 4471 C C . ASN A 1 575 ? -16.984 49.812 10.016 1 94.5 575 ASN A C 1
ATOM 4473 O O . ASN A 1 575 ? -18.125 49.344 9.906 1 94.5 575 ASN A O 1
ATOM 4477 N N . LYS A 1 576 ? -16.547 50.812 9.43 1 95.19 576 LYS A N 1
ATOM 4478 C CA . LYS A 1 576 ? -17.391 51.438 8.414 1 95.19 576 LYS A CA 1
ATOM 4479 C C . LYS A 1 576 ? -17.766 50.469 7.309 1 95.19 576 LYS A C 1
ATOM 4481 O O . LYS A 1 576 ? -18.922 50.375 6.922 1 95.19 576 LYS A O 1
ATOM 4486 N N . ILE A 1 577 ? -16.781 49.781 6.812 1 94.69 577 ILE A N 1
ATOM 4487 C CA . ILE A 1 577 ? -17.016 48.844 5.73 1 94.69 577 ILE A CA 1
ATOM 4488 C C . ILE A 1 577 ? -17.891 47.688 6.23 1 94.69 577 ILE A C 1
ATOM 4490 O O . ILE A 1 577 ? -18.781 47.219 5.512 1 94.69 577 ILE A O 1
ATOM 4494 N N . LEU A 1 578 ? -17.625 47.188 7.426 1 91.69 578 LEU A N 1
ATOM 4495 C CA . LEU A 1 578 ? -18.422 46.125 8.016 1 91.69 578 LEU A CA 1
ATOM 4496 C C . LEU A 1 578 ? -19.891 46.531 8.141 1 91.69 578 LEU A C 1
ATOM 4498 O O . LEU A 1 578 ? -20.781 45.75 7.895 1 91.69 578 LEU A O 1
ATOM 4502 N N . THR A 1 579 ? -20.141 47.812 8.523 1 91.31 579 THR A N 1
ATOM 4503 C CA . THR A 1 579 ? -21.5 48.344 8.656 1 91.31 579 THR A CA 1
ATOM 4504 C C . THR A 1 579 ? -22.188 48.406 7.297 1 91.31 579 THR A C 1
ATOM 4506 O O . THR A 1 579 ? -23.359 48.062 7.18 1 91.31 579 THR A O 1
ATOM 4509 N N . GLU A 1 580 ? -21.469 48.875 6.355 1 91.62 580 GLU A N 1
ATOM 4510 C CA . GLU A 1 580 ? -22 48.938 5 1 91.62 580 GLU A CA 1
ATOM 4511 C C . GLU A 1 580 ? -22.391 47.531 4.492 1 91.62 580 GLU A C 1
ATOM 4513 O O . GLU A 1 580 ? -23.422 47.375 3.844 1 91.62 580 GLU A O 1
ATOM 4518 N N . GLN A 1 581 ? -21.484 46.625 4.734 1 88.81 581 GLN A N 1
ATOM 4519 C CA . GLN A 1 581 ? -21.719 45.25 4.328 1 88.81 581 GLN A CA 1
ATOM 4520 C C . GLN A 1 581 ? -22.953 44.656 5.016 1 88.81 581 GLN A C 1
ATOM 4522 O O . GLN A 1 581 ? -23.734 43.938 4.402 1 88.81 581 GLN A O 1
ATOM 4527 N N . ALA A 1 582 ? -23.141 44.906 6.285 1 83.12 582 ALA A N 1
ATOM 4528 C CA . ALA A 1 582 ? -24.297 44.438 7.039 1 83.12 582 ALA A CA 1
ATOM 4529 C C . ALA A 1 582 ? -25.594 45.031 6.504 1 83.12 582 ALA A C 1
ATOM 4531 O O . ALA A 1 582 ? -26.625 44.344 6.457 1 83.12 582 ALA A O 1
ATOM 4532 N N . LEU A 1 583 ? -25.531 46.219 6.125 1 83.5 583 LEU A N 1
ATOM 4533 C CA . LEU A 1 583 ? -26.703 46.906 5.574 1 83.5 583 LEU A CA 1
ATOM 4534 C C . LEU A 1 583 ? -27.062 46.344 4.207 1 83.5 583 LEU A C 1
ATOM 4536 O O . LEU A 1 583 ? -28.25 46.219 3.885 1 83.5 583 LEU A O 1
ATOM 4540 N N . GLU A 1 584 ? -26.094 46.062 3.479 1 79.94 584 GLU A N 1
ATOM 4541 C CA . GLU A 1 584 ? -26.328 45.469 2.16 1 79.94 584 GLU A CA 1
ATOM 4542 C C . GLU A 1 584 ? -26.922 44.094 2.27 1 79.94 584 GLU A C 1
ATOM 4544 O O . GLU A 1 584 ? -27.75 43.688 1.447 1 79.94 584 GLU A O 1
ATOM 4549 N N . SER A 1 585 ? -26.375 43.312 3.174 1 70.06 585 SER A N 1
ATOM 4550 C CA . SER A 1 585 ? -26.906 41.969 3.367 1 70.06 585 SER A CA 1
ATOM 4551 C C . SER A 1 585 ? -28.359 42 3.812 1 70.06 585 SER A C 1
ATOM 4553 O O . SER A 1 585 ? -29.156 41.125 3.434 1 70.06 585 SER A O 1
ATOM 4555 N N . LYS A 1 586 ? -28.75 42.969 4.633 1 64.31 586 LYS A N 1
ATOM 4556 C CA . LYS A 1 586 ? -30.125 43.125 5.086 1 64.31 586 LYS A CA 1
ATOM 4557 C C . LYS A 1 586 ? -31.031 43.562 3.938 1 64.31 586 LYS A C 1
ATOM 4559 O O . LYS A 1 586 ? -32.156 43.094 3.809 1 64.31 586 LYS A O 1
ATOM 4564 N N . ASP A 1 587 ? -30.438 44.375 3.207 1 65.5 587 ASP A N 1
ATOM 4565 C CA . ASP A 1 587 ? -31.203 44.844 2.072 1 65.5 587 ASP A CA 1
ATOM 4566 C C . ASP A 1 587 ? -31.375 43.75 1.01 1 65.5 587 ASP A C 1
ATOM 4568 O O . ASP A 1 587 ? -32.406 43.656 0.36 1 65.5 587 ASP A O 1
ATOM 4572 N N . GLY A 1 588 ? -30.328 43.062 0.779 1 57.59 588 GLY A N 1
ATOM 4573 C CA . GLY A 1 588 ? -30.438 41.938 -0.141 1 57.59 588 GLY A CA 1
ATOM 4574 C C . GLY A 1 588 ? -31.438 40.875 0.311 1 57.59 588 GLY A C 1
ATOM 4575 O O . GLY A 1 588 ? -32.188 40.344 -0.504 1 57.59 588 GLY A O 1
ATOM 4576 N N . ARG A 1 589 ? -31.359 40.688 1.618 1 57.25 589 ARG A N 1
ATOM 4577 C CA . ARG A 1 589 ? -32.344 39.781 2.164 1 57.25 589 ARG A CA 1
ATOM 4578 C C . ARG A 1 589 ? -33.75 40.344 2.064 1 57.25 589 ARG A C 1
ATOM 4580 O O . ARG A 1 589 ? -34.719 39.625 1.827 1 57.25 589 ARG A O 1
ATOM 4587 N N . ARG A 1 590 ? -34.031 41.625 2.336 1 56.94 590 ARG A N 1
ATOM 4588 C CA . ARG A 1 590 ? -35.312 42.281 2.213 1 56.94 590 ARG A CA 1
ATOM 4589 C C . ARG A 1 590 ? -35.812 42.281 0.764 1 56.94 590 ARG A C 1
ATOM 4591 O O . ARG A 1 590 ? -37 42.031 0.496 1 56.94 590 ARG A O 1
ATOM 4598 N N . ARG A 1 591 ? -34.812 42.375 0.051 1 57.5 591 ARG A N 1
ATOM 4599 C CA . ARG A 1 591 ? -35.188 42.312 -1.352 1 57.5 591 ARG A CA 1
ATOM 4600 C C . ARG A 1 591 ? -35.594 40.906 -1.772 1 57.5 591 ARG A C 1
ATOM 4602 O O . ARG A 1 591 ? -36.531 40.719 -2.545 1 57.5 591 ARG A O 1
ATOM 4609 N N . SER A 1 592 ? -34.969 40 -1.428 1 58 592 SER A N 1
ATOM 4610 C CA . SER A 1 592 ? -35.344 38.594 -1.733 1 58 592 SER A CA 1
ATOM 4611 C C . SER A 1 592 ? -36.656 38.25 -1.087 1 58 592 SER A C 1
ATOM 4613 O O . SER A 1 592 ? -37.438 37.469 -1.652 1 58 592 SER A O 1
ATOM 4615 N N . GLN A 1 593 ? -36.969 38.75 0.018 1 50.34 593 GLN A N 1
ATOM 4616 C CA . GLN A 1 593 ? -38.25 38.5 0.663 1 50.34 593 GLN A CA 1
ATOM 4617 C C . GLN A 1 593 ? -39.375 39.281 -0.036 1 50.34 593 GLN A C 1
ATOM 4619 O O . GLN A 1 593 ? -40.531 38.812 -0.1 1 50.34 593 GLN A O 1
ATOM 4624 N N . GLU A 1 594 ? -39.094 40.406 -0.474 1 53.5 594 GLU A N 1
ATOM 4625 C CA . GLU A 1 594 ? -40.125 41.156 -1.176 1 53.5 594 GLU A CA 1
ATOM 4626 C C . GLU A 1 594 ? -40.344 40.625 -2.58 1 53.5 594 GLU A C 1
ATOM 4628 O O . GLU A 1 594 ? -41.469 40.75 -3.117 1 53.5 594 GLU A O 1
ATOM 4633 N N . SER A 1 595 ? -39.469 40.094 -3.07 1 46.03 595 SER A N 1
ATOM 4634 C CA . SER A 1 595 ? -39.625 39.531 -4.406 1 46.03 595 SER A CA 1
ATOM 4635 C C . SER A 1 595 ? -40.219 38.125 -4.34 1 46.03 595 SER A C 1
ATOM 4637 O O . SER A 1 595 ? -40.656 37.562 -5.359 1 46.03 595 SER A O 1
ATOM 4639 N N . ALA A 1 596 ? -40.125 37.812 -3.221 1 36 596 ALA A N 1
ATOM 4640 C CA . ALA A 1 596 ? -40.844 36.562 -3.072 1 36 596 ALA A CA 1
ATOM 4641 C C . ALA A 1 596 ? -42.312 36.812 -2.721 1 36 596 ALA A C 1
ATOM 4643 O O . ALA A 1 596 ? -42.625 37.688 -1.887 1 36 596 ALA A O 1
ATOM 4644 N N . MET B 1 1 ? -20.375 11.547 -2.518 1 23.55 1 MET B N 1
ATOM 4645 C CA . MET B 1 1 ? -19.375 12.508 -2.992 1 23.55 1 MET B CA 1
ATOM 4646 C C . MET B 1 1 ? -18.906 12.148 -4.398 1 23.55 1 MET B C 1
ATOM 4648 O O . MET B 1 1 ? -18.516 11.008 -4.66 1 23.55 1 MET B O 1
ATOM 4652 N N . PRO B 1 2 ? -19.328 12.953 -5.359 1 25.08 2 PRO B N 1
ATOM 4653 C CA . PRO B 1 2 ? -19.172 12.531 -6.754 1 25.08 2 PRO B CA 1
ATOM 4654 C C . PRO B 1 2 ? -17.719 12.344 -7.164 1 25.08 2 PRO B C 1
ATOM 4656 O O . PRO B 1 2 ? -16.859 13.156 -6.801 1 25.08 2 PRO B O 1
ATOM 4659 N N . PHE B 1 3 ? -17.219 11.227 -7.121 1 32.94 3 PHE B N 1
ATOM 4660 C CA . PHE B 1 3 ? -15.945 10.727 -7.629 1 32.94 3 PHE B CA 1
ATOM 4661 C C . PHE B 1 3 ? -15.578 11.414 -8.938 1 32.94 3 PHE B C 1
ATOM 4663 O O . PHE B 1 3 ? -16.453 11.664 -9.773 1 32.94 3 PHE B O 1
ATOM 4670 N N . LEU B 1 4 ? -14.602 12.258 -8.883 1 33.81 4 LEU B N 1
ATOM 4671 C CA . LEU B 1 4 ? -14.148 12.773 -10.164 1 33.81 4 LEU B CA 1
ATOM 4672 C C . LEU B 1 4 ? -14.133 11.68 -11.227 1 33.81 4 LEU B C 1
ATOM 4674 O O . LEU B 1 4 ? -13.297 10.773 -11.18 1 33.81 4 LEU B O 1
ATOM 4678 N N . ALA B 1 5 ? -15.195 11.359 -11.656 1 31.44 5 ALA B N 1
ATOM 4679 C CA . ALA B 1 5 ? -15.344 10.508 -12.828 1 31.44 5 ALA B CA 1
ATOM 4680 C C . ALA B 1 5 ? -14.398 10.938 -13.945 1 31.44 5 ALA B C 1
ATOM 4682 O O . ALA B 1 5 ? -14.492 12.062 -14.445 1 31.44 5 ALA B O 1
ATOM 4683 N N . ARG B 1 6 ? -13.109 10.438 -13.898 1 35.81 6 ARG B N 1
ATOM 4684 C CA . ARG B 1 6 ? -12.453 10.617 -15.188 1 35.81 6 ARG B CA 1
ATOM 4685 C C . ARG B 1 6 ? -13.461 10.555 -16.328 1 35.81 6 ARG B C 1
ATOM 4687 O O . ARG B 1 6 ? -14.375 9.719 -16.312 1 35.81 6 ARG B O 1
ATOM 4694 N N . SER B 1 7 ? -13.773 11.68 -16.844 1 34.34 7 SER B N 1
ATOM 4695 C CA . SER B 1 7 ? -14.586 11.734 -18.047 1 34.34 7 SER B CA 1
ATOM 4696 C C . SER B 1 7 ? -14.25 10.594 -19 1 34.34 7 SER B C 1
ATOM 4698 O O . SER B 1 7 ? -13.352 10.719 -19.828 1 34.34 7 SER B O 1
ATOM 4700 N N . ASN B 1 8 ? -14.055 9.438 -18.359 1 36.53 8 ASN B N 1
ATOM 4701 C CA . ASN B 1 8 ? -13.922 8.359 -19.344 1 36.53 8 ASN B CA 1
ATOM 4702 C C . ASN B 1 8 ? -15.094 8.344 -20.312 1 36.53 8 ASN B C 1
ATOM 4704 O O . ASN B 1 8 ? -16.156 7.793 -20.016 1 36.53 8 ASN B O 1
ATOM 4708 N N . SER B 1 9 ? -15.281 9.398 -21.047 1 34.81 9 SER B N 1
ATOM 4709 C CA . SER B 1 9 ? -16.219 9.188 -22.141 1 34.81 9 SER B CA 1
ATOM 4710 C C . SER B 1 9 ? -15.977 7.836 -22.812 1 34.81 9 SER B C 1
ATOM 4712 O O . SER B 1 9 ? -14.875 7.566 -23.297 1 34.81 9 SER B O 1
ATOM 4714 N N . PRO B 1 10 ? -16.641 6.816 -22.297 1 40.94 10 PRO B N 1
ATOM 4715 C CA . PRO B 1 10 ? -16.484 5.637 -23.141 1 40.94 10 PRO B CA 1
ATOM 4716 C C . PRO B 1 10 ? -16.406 5.988 -24.625 1 40.94 10 PRO B C 1
ATOM 4718 O O . PRO B 1 10 ? -17.25 6.723 -25.141 1 40.94 10 PRO B O 1
ATOM 4721 N N . ASP B 1 11 ? -15.391 6.32 -25.094 1 41.41 11 ASP B N 1
ATOM 4722 C CA . ASP B 1 11 ? -15.406 6.297 -26.562 1 41.41 11 ASP B CA 1
ATOM 4723 C C . ASP B 1 11 ? -16.328 5.191 -27.078 1 41.41 11 ASP B C 1
ATOM 4725 O O . ASP B 1 11 ? -16.031 4.008 -26.922 1 41.41 11 ASP B O 1
ATOM 4729 N N . GLN B 1 12 ? -17.562 5.277 -26.953 1 42.97 12 GLN B N 1
ATOM 4730 C CA . GLN B 1 12 ? -18.578 4.434 -27.578 1 42.97 12 GLN B CA 1
ATOM 4731 C C . GLN B 1 12 ? -18.234 4.152 -29.031 1 42.97 12 GLN B C 1
ATOM 4733 O O . GLN B 1 12 ? -19.125 3.969 -29.859 1 42.97 12 GLN B O 1
ATOM 4738 N N . SER B 1 13 ? -17.156 4.559 -29.484 1 42.19 13 SER B N 1
ATOM 4739 C CA . SER B 1 13 ? -17.078 4.227 -30.906 1 42.19 13 SER B CA 1
ATOM 4740 C C . SER B 1 13 ? -17.188 2.725 -31.141 1 42.19 13 SER B C 1
ATOM 4742 O O . SER B 1 13 ? -16.422 1.948 -30.547 1 42.19 13 SER B O 1
ATOM 4744 N N . SER B 1 14 ? -18.312 2.16 -31.469 1 46.91 14 SER B N 1
ATOM 4745 C CA . SER B 1 14 ? -18.75 0.86 -31.969 1 46.91 14 SER B CA 1
ATOM 4746 C C . SER B 1 14 ? -17.625 0.15 -32.719 1 46.91 14 SER B C 1
ATOM 4748 O O . SER B 1 14 ? -17.688 -1.061 -32.938 1 46.91 14 SER B O 1
ATOM 4750 N N . ASP B 1 15 ? -16.625 0.85 -33.125 1 55.56 15 ASP B N 1
ATOM 4751 C CA . ASP B 1 15 ? -15.812 0.222 -34.156 1 55.56 15 ASP B CA 1
ATOM 4752 C C . ASP B 1 15 ? -14.562 -0.417 -33.562 1 55.56 15 ASP B C 1
ATOM 4754 O O . ASP B 1 15 ? -13.617 -0.729 -34.312 1 55.56 15 ASP B O 1
ATOM 4758 N N . PHE B 1 16 ? -14.445 -0.542 -32.125 1 69.69 16 PHE B N 1
ATOM 4759 C CA . PHE B 1 16 ? -13.117 -1.077 -31.844 1 69.69 16 PHE B CA 1
ATOM 4760 C C . PHE B 1 16 ? -13.164 -2.596 -31.719 1 69.69 16 PHE B C 1
ATOM 4762 O O . PHE B 1 16 ? -14.195 -3.17 -31.375 1 69.69 16 PHE B O 1
ATOM 4769 N N . LYS B 1 17 ? -12.062 -3.248 -32.062 1 85.19 17 LYS B N 1
ATOM 4770 C CA . LYS B 1 17 ? -11.875 -4.691 -31.969 1 85.19 17 LYS B CA 1
ATOM 4771 C C . LYS B 1 17 ? -11.688 -5.109 -30.5 1 85.19 17 LYS B C 1
ATOM 4773 O O . LYS B 1 17 ? -10.922 -4.484 -29.766 1 85.19 17 LYS B O 1
ATOM 4778 N N . PRO B 1 18 ? -12.508 -6.035 -30.047 1 94.56 18 PRO B N 1
ATOM 4779 C CA . PRO B 1 18 ? -12.438 -6.477 -28.641 1 94.56 18 PRO B CA 1
ATOM 4780 C C . PRO B 1 18 ? -11.047 -6.973 -28.25 1 94.56 18 PRO B C 1
ATOM 4782 O O . PRO B 1 18 ? -10.328 -7.531 -29.094 1 94.56 18 PRO B O 1
ATOM 4785 N N . LEU B 1 19 ? -10.648 -6.703 -27.016 1 98.25 19 LEU B N 1
ATOM 4786 C CA . LEU B 1 19 ? -9.398 -7.184 -26.438 1 98.25 19 LEU B CA 1
ATOM 4787 C C . LEU B 1 19 ? -9.664 -8.117 -25.266 1 98.25 19 LEU B C 1
ATOM 4789 O O . LEU B 1 19 ? -10.742 -8.094 -24.672 1 98.25 19 LEU B O 1
ATOM 4793 N N . TYR B 1 20 ? -8.695 -8.953 -25 1 98.69 20 TYR B N 1
ATOM 4794 C CA . TYR B 1 20 ? -8.797 -9.93 -23.906 1 98.69 20 TYR B CA 1
ATOM 4795 C C . TYR B 1 20 ? -7.547 -9.906 -23.047 1 98.69 20 TYR B C 1
ATOM 4797 O O . TYR B 1 20 ? -6.426 -9.859 -23.547 1 98.69 20 TYR B O 1
ATOM 4805 N N . LEU B 1 21 ? -7.773 -9.891 -21.75 1 98.81 21 LEU B N 1
ATOM 4806 C CA . LEU B 1 21 ? -6.699 -9.734 -20.781 1 98.81 21 LEU B CA 1
ATOM 4807 C C . LEU B 1 21 ? -6.453 -11.039 -20.016 1 98.81 21 LEU B C 1
ATOM 4809 O O . LEU B 1 21 ? -7.395 -11.664 -19.531 1 98.81 21 LEU B O 1
ATOM 4813 N N . GLY B 1 22 ? -5.219 -11.508 -19.984 1 98.69 22 GLY B N 1
ATOM 4814 C CA . GLY B 1 22 ? -4.773 -12.641 -19.188 1 98.69 22 GLY B CA 1
ATOM 4815 C C . GLY B 1 22 ? -3.754 -12.258 -18.125 1 98.69 22 GLY B C 1
ATOM 4816 O O . GLY B 1 22 ? -2.799 -11.531 -18.406 1 98.69 22 GLY B O 1
ATOM 4817 N N . PHE B 1 23 ? -3.992 -12.766 -16.891 1 98.69 23 PHE B N 1
ATOM 4818 C CA . PHE B 1 23 ? -3.068 -12.523 -15.789 1 98.69 23 PHE B CA 1
ATOM 4819 C C . PHE B 1 23 ? -2.236 -13.766 -15.5 1 98.69 23 PHE B C 1
ATOM 4821 O O . PHE B 1 23 ? -2.67 -14.891 -15.773 1 98.69 23 PHE B O 1
ATOM 4828 N N . ASP B 1 24 ? -1.02 -13.578 -15 1 97.75 24 ASP B N 1
ATOM 4829 C CA . ASP B 1 24 ? -0.193 -14.602 -14.367 1 97.75 24 ASP B CA 1
ATOM 4830 C C . ASP B 1 24 ? 0.308 -14.148 -13 1 97.75 24 ASP B C 1
ATOM 4832 O O . ASP B 1 24 ? 1.269 -13.375 -12.914 1 97.75 24 ASP B O 1
ATOM 4836 N N . LEU B 1 25 ? -0.4 -14.562 -11.969 1 98.56 25 LEU B N 1
ATOM 4837 C CA . LEU B 1 25 ? 0.09 -14.336 -10.609 1 98.56 25 LEU B CA 1
ATOM 4838 C C . LEU B 1 25 ? 1.021 -15.461 -10.172 1 98.56 25 LEU B C 1
ATOM 4840 O O . LEU B 1 25 ? 0.574 -16.438 -9.578 1 98.56 25 LEU B O 1
ATOM 4844 N N . SER B 1 26 ? 2.303 -15.289 -10.391 1 96 26 SER B N 1
ATOM 4845 C CA . SER B 1 26 ? 3.318 -16.281 -10.078 1 96 26 SER B CA 1
ATOM 4846 C C . SER B 1 26 ? 3.98 -16 -8.734 1 96 26 SER B C 1
ATOM 4848 O O . SER B 1 26 ? 3.527 -15.133 -7.984 1 96 26 SER B O 1
ATOM 4850 N N . THR B 1 27 ? 4.965 -16.703 -8.367 1 95.31 27 THR B N 1
ATOM 4851 C CA . THR B 1 27 ? 5.621 -16.594 -7.07 1 95.31 27 THR B CA 1
ATOM 4852 C C . THR B 1 27 ? 6.316 -15.234 -6.93 1 95.31 27 THR B C 1
ATOM 4854 O O . THR B 1 27 ? 6.328 -14.648 -5.848 1 95.31 27 THR B O 1
ATOM 4857 N N . GLN B 1 28 ? 6.852 -14.68 -8.055 1 95.75 28 GLN B N 1
ATOM 4858 C CA . GLN B 1 28 ? 7.727 -13.523 -7.898 1 95.75 28 GLN B CA 1
ATOM 4859 C C . GLN B 1 28 ? 7.152 -12.297 -8.609 1 95.75 28 GLN B C 1
ATOM 4861 O O . GLN B 1 28 ? 7.699 -11.203 -8.5 1 95.75 28 GLN B O 1
ATOM 4866 N N . GLN B 1 29 ? 6.078 -12.523 -9.398 1 97.5 29 GLN B N 1
ATOM 4867 C CA . GLN B 1 29 ? 5.578 -11.391 -10.164 1 97.5 29 GLN B CA 1
ATOM 4868 C C . GLN B 1 29 ? 4.098 -11.555 -10.492 1 97.5 29 GLN B C 1
ATOM 4870 O O . GLN B 1 29 ? 3.551 -12.656 -10.391 1 97.5 29 GLN B O 1
ATOM 4875 N N . LEU B 1 30 ? 3.441 -10.516 -10.781 1 98.5 30 LEU B N 1
ATOM 4876 C CA . LEU B 1 30 ? 2.135 -10.469 -11.43 1 98.5 30 LEU B CA 1
ATOM 4877 C C . LEU B 1 30 ? 2.244 -9.867 -12.828 1 98.5 30 LEU B C 1
ATOM 4879 O O . LEU B 1 30 ? 2.691 -8.727 -12.984 1 98.5 30 LEU B O 1
ATOM 4883 N N . LYS B 1 31 ? 1.868 -10.648 -13.859 1 97.5 31 LYS B N 1
ATOM 4884 C CA . LYS B 1 31 ? 1.919 -10.203 -15.242 1 97.5 31 LYS B CA 1
ATOM 4885 C C . LYS B 1 31 ? 0.516 -10.039 -15.82 1 97.5 31 LYS B C 1
ATOM 4887 O O . LYS B 1 31 ? -0.39 -10.805 -15.492 1 97.5 31 LYS B O 1
ATOM 4892 N N . ALA B 1 32 ? 0.34 -9.023 -16.594 1 98.38 32 ALA B N 1
ATOM 4893 C CA . ALA B 1 32 ? -0.868 -8.781 -17.391 1 98.38 32 ALA B CA 1
ATOM 4894 C C . ALA B 1 32 ? -0.549 -8.727 -18.875 1 98.38 32 ALA B C 1
ATOM 4896 O O . ALA B 1 32 ? 0.409 -8.07 -19.281 1 98.38 32 ALA B O 1
ATOM 4897 N N . LEU B 1 33 ? -1.282 -9.453 -19.688 1 97.06 33 LEU B N 1
ATOM 4898 C CA . LEU B 1 33 ? -1.072 -9.516 -21.125 1 97.06 33 LEU B CA 1
ATOM 4899 C C . LEU B 1 33 ? -2.398 -9.422 -21.875 1 97.06 33 LEU B C 1
ATOM 4901 O O . LEU B 1 33 ? -3.373 -10.078 -21.5 1 97.06 33 LEU B O 1
ATOM 4905 N N . VAL B 1 34 ? -2.438 -8.555 -22.875 1 97.81 34 VAL B N 1
ATOM 4906 C CA . VAL B 1 34 ? -3.662 -8.305 -23.641 1 97.81 34 VAL B CA 1
ATOM 4907 C C . VAL B 1 34 ? -3.496 -8.797 -25.078 1 97.81 34 VAL B C 1
ATOM 4909 O O . VAL B 1 34 ? -2.488 -8.508 -25.719 1 97.81 34 VAL B O 1
ATOM 4912 N N . VAL B 1 35 ? -4.488 -9.523 -25.547 1 96.12 35 VAL B N 1
ATOM 4913 C CA . VAL B 1 35 ? -4.477 -9.969 -26.938 1 96.12 35 VAL B CA 1
ATOM 4914 C C . VAL B 1 35 ? -5.75 -9.5 -27.625 1 96.12 35 VAL B C 1
ATOM 4916 O O . VAL B 1 35 ? -6.746 -9.18 -26.984 1 96.12 35 VAL B O 1
ATOM 4919 N N . ASP B 1 36 ? -5.648 -9.398 -28.953 1 96.88 36 ASP B N 1
ATOM 4920 C CA . ASP B 1 36 ? -6.855 -9.133 -29.734 1 96.88 36 ASP B CA 1
ATOM 4921 C C . ASP B 1 36 ? -7.48 -10.438 -30.234 1 96.88 36 ASP B C 1
ATOM 4923 O O . ASP B 1 36 ? -7.047 -11.523 -29.844 1 96.88 36 ASP B O 1
ATOM 4927 N N . SER B 1 37 ? -8.484 -10.344 -31.047 1 96.88 37 SER B N 1
ATOM 4928 C CA . SER B 1 37 ? -9.234 -11.508 -31.516 1 96.88 37 SER B CA 1
ATOM 4929 C C . SER B 1 37 ? -8.375 -12.383 -32.438 1 96.88 37 SER B C 1
ATOM 4931 O O . SER B 1 37 ? -8.688 -13.562 -32.625 1 96.88 37 SER B O 1
ATOM 4933 N N . ASP B 1 38 ? -7.281 -11.836 -32.969 1 95 38 ASP B N 1
ATOM 4934 C CA . ASP B 1 38 ? -6.371 -12.586 -33.844 1 95 38 ASP B CA 1
ATOM 4935 C C . ASP B 1 38 ? -5.191 -13.133 -33.031 1 95 38 ASP B C 1
ATOM 4937 O O . ASP B 1 38 ? -4.18 -13.547 -33.594 1 95 38 ASP B O 1
ATOM 4941 N N . LEU B 1 39 ? -5.258 -13.047 -31.719 1 94.25 39 LEU B N 1
ATOM 4942 C CA . LEU B 1 39 ? -4.301 -13.602 -30.766 1 94.25 39 LEU B CA 1
ATOM 4943 C C . LEU B 1 39 ? -2.994 -12.812 -30.797 1 94.25 39 LEU B C 1
ATOM 4945 O O . LEU B 1 39 ? -1.954 -13.32 -30.359 1 94.25 39 LEU B O 1
ATOM 4949 N N . LYS B 1 40 ? -3.059 -11.594 -31.297 1 92.5 40 LYS B N 1
ATOM 4950 C CA . LYS B 1 40 ? -1.873 -10.742 -31.297 1 92.5 40 LYS B CA 1
ATOM 4951 C C . LYS B 1 40 ? -1.764 -9.953 -30 1 92.5 40 LYS B C 1
ATOM 4953 O O . LYS B 1 40 ? -2.748 -9.383 -29.531 1 92.5 40 LYS B O 1
ATOM 4958 N N . VAL B 1 41 ? -0.625 -9.969 -29.469 1 92.94 41 VAL B N 1
ATOM 4959 C CA . VAL B 1 41 ? -0.387 -9.242 -28.234 1 92.94 41 VAL B CA 1
ATOM 4960 C C . VAL B 1 41 ? -0.472 -7.738 -28.484 1 92.94 41 VAL B C 1
ATOM 4962 O O . VAL B 1 41 ? 0.175 -7.223 -29.406 1 92.94 41 VAL B O 1
ATOM 4965 N N . LYS B 1 42 ? -1.238 -7.023 -27.688 1 95 42 LYS B N 1
ATOM 4966 C CA . LYS B 1 42 ? -1.463 -5.59 -27.859 1 95 42 LYS B CA 1
ATOM 4967 C C . LYS B 1 42 ? -0.865 -4.789 -26.719 1 95 42 LYS B C 1
ATOM 4969 O O . LYS B 1 42 ? -0.663 -3.58 -26.828 1 95 42 LYS B O 1
ATOM 4974 N N . GLY B 1 43 ? -0.604 -5.477 -25.609 1 95.25 43 GLY B N 1
ATOM 4975 C CA . GLY B 1 43 ? -0.048 -4.816 -24.438 1 95.25 43 GLY B CA 1
ATOM 4976 C C . GLY B 1 43 ? 0.354 -5.789 -23.344 1 95.25 43 GLY B C 1
ATOM 4977 O O . GLY B 1 43 ? -0.181 -6.895 -23.266 1 95.25 43 GLY B O 1
ATOM 4978 N N . GLU B 1 44 ? 1.306 -5.395 -22.562 1 96.19 44 GLU B N 1
ATOM 4979 C CA . GLU B 1 44 ? 1.765 -6.188 -21.422 1 96.19 44 GLU B CA 1
ATOM 4980 C C . GLU B 1 44 ? 2.326 -5.297 -20.328 1 96.19 44 GLU B C 1
ATOM 4982 O O . GLU B 1 44 ? 2.762 -4.176 -20.578 1 96.19 44 GLU B O 1
ATOM 4987 N N . ALA B 1 45 ? 2.223 -5.688 -19.125 1 97.75 45 ALA B N 1
ATOM 4988 C CA . ALA B 1 45 ? 2.795 -5.043 -17.953 1 97.75 45 ALA B CA 1
ATOM 4989 C C . ALA B 1 45 ? 3.086 -6.062 -16.844 1 97.75 45 ALA B C 1
ATOM 4991 O O . ALA B 1 45 ? 2.535 -7.168 -16.859 1 97.75 45 ALA B O 1
ATOM 4992 N N . LYS B 1 46 ? 3.984 -5.734 -15.977 1 97.69 46 LYS B N 1
ATOM 4993 C CA . LYS B 1 46 ? 4.285 -6.645 -14.883 1 97.69 46 LYS B CA 1
ATOM 4994 C C . LYS B 1 46 ? 4.664 -5.875 -13.617 1 97.69 46 LYS B C 1
ATOM 4996 O O . LYS B 1 46 ? 5.035 -4.703 -13.688 1 97.69 46 LYS B O 1
ATOM 5001 N N . VAL B 1 47 ? 4.43 -6.426 -12.508 1 98.44 47 VAL B N 1
ATOM 5002 C CA . VAL B 1 47 ? 4.934 -6.039 -11.195 1 98.44 47 VAL B CA 1
ATOM 5003 C C . VAL B 1 47 ? 5.906 -7.098 -10.68 1 98.44 47 VAL B C 1
ATOM 5005 O O . VAL B 1 47 ? 5.559 -8.273 -10.594 1 98.44 47 VAL B O 1
ATOM 5008 N N . ASP B 1 48 ? 7.133 -6.688 -10.492 1 98.31 48 ASP B N 1
ATOM 5009 C CA . ASP B 1 48 ? 8.133 -7.539 -9.852 1 98.31 48 ASP B CA 1
ATOM 5010 C C . ASP B 1 48 ? 8.102 -7.391 -8.336 1 98.31 48 ASP B C 1
ATOM 5012 O O . ASP B 1 48 ? 8.414 -6.32 -7.805 1 98.31 48 ASP B O 1
ATOM 5016 N N . PHE B 1 49 ? 7.762 -8.445 -7.609 1 98.44 49 PHE B N 1
ATOM 5017 C CA . PHE B 1 49 ? 7.473 -8.328 -6.184 1 98.44 49 PHE B CA 1
ATOM 5018 C C . PHE B 1 49 ? 8.703 -7.84 -5.422 1 98.44 49 PHE B C 1
ATOM 5020 O O . PHE B 1 49 ? 8.609 -6.926 -4.598 1 98.44 49 PHE B O 1
ATOM 5027 N N . ASP B 1 50 ? 9.859 -8.414 -5.668 1 97.56 50 ASP B N 1
ATOM 5028 C CA . ASP B 1 50 ? 11.055 -8.016 -4.93 1 97.56 50 ASP B CA 1
ATOM 5029 C C . ASP B 1 50 ? 11.477 -6.594 -5.293 1 97.56 50 ASP B C 1
ATOM 5031 O O . ASP B 1 50 ? 11.82 -5.801 -4.414 1 97.56 50 ASP B O 1
ATOM 5035 N N . LYS B 1 51 ? 11.438 -6.281 -6.582 1 97.88 51 LYS B N 1
ATOM 5036 C CA . LYS B 1 51 ? 11.852 -4.953 -7.031 1 97.88 51 LYS B CA 1
ATOM 5037 C C . LYS B 1 51 ? 10.875 -3.885 -6.547 1 97.88 51 LYS B C 1
ATOM 5039 O O . LYS B 1 51 ? 11.289 -2.809 -6.109 1 97.88 51 LYS B O 1
ATOM 5044 N N . ASP B 1 52 ? 9.633 -4.156 -6.602 1 97.44 52 ASP B N 1
ATOM 5045 C CA . ASP B 1 52 ? 8.625 -3.131 -6.348 1 97.44 52 ASP B CA 1
ATOM 5046 C C . ASP B 1 52 ? 8.258 -3.08 -4.867 1 97.44 52 ASP B C 1
ATOM 5048 O O . ASP B 1 52 ? 7.875 -2.025 -4.355 1 97.44 52 ASP B O 1
ATOM 5052 N N . PHE B 1 53 ? 8.328 -4.25 -4.168 1 97.56 53 PHE B N 1
ATOM 5053 C CA . PHE B 1 53 ? 7.723 -4.305 -2.84 1 97.56 53 PHE B CA 1
ATOM 5054 C C . PHE B 1 53 ? 8.633 -5.043 -1.864 1 97.56 53 PHE B C 1
ATOM 5056 O O . PHE B 1 53 ? 8.25 -5.297 -0.721 1 97.56 53 PHE B O 1
ATOM 5063 N N . GLY B 1 54 ? 9.844 -5.461 -2.26 1 96.38 54 GLY B N 1
ATOM 5064 C CA . GLY B 1 54 ? 10.703 -6.301 -1.446 1 96.38 54 GLY B CA 1
ATOM 5065 C C . GLY B 1 54 ? 10.914 -5.766 -0.044 1 96.38 54 GLY B C 1
ATOM 5066 O O . GLY B 1 54 ? 10.711 -6.48 0.939 1 96.38 54 GLY B O 1
ATOM 5067 N N . HIS B 1 55 ? 11.234 -4.473 0.067 1 93.62 55 HIS B N 1
ATOM 5068 C CA . HIS B 1 55 ? 11.484 -3.83 1.353 1 93.62 55 HIS B CA 1
ATOM 5069 C C . HIS B 1 55 ? 10.195 -3.662 2.145 1 93.62 55 HIS B C 1
ATOM 5071 O O . HIS B 1 55 ? 10.156 -3.922 3.35 1 93.62 55 HIS B O 1
ATOM 5077 N N . LYS B 1 56 ? 9.172 -3.309 1.541 1 95.81 56 LYS B N 1
ATOM 5078 C CA . LYS B 1 56 ? 7.887 -3.006 2.17 1 95.81 56 LYS B CA 1
ATOM 5079 C C . LYS B 1 56 ? 7.305 -4.242 2.852 1 95.81 56 LYS B C 1
ATOM 5081 O O . LYS B 1 56 ? 6.727 -4.145 3.938 1 95.81 56 LYS B O 1
ATOM 5086 N N . TYR B 1 57 ? 7.465 -5.449 2.23 1 97.62 57 TYR B N 1
ATOM 5087 C CA . TYR B 1 57 ? 6.84 -6.656 2.76 1 97.62 57 TYR B CA 1
ATOM 5088 C C . TYR B 1 57 ? 7.887 -7.621 3.301 1 97.62 57 TYR B C 1
ATOM 5090 O O . TYR B 1 57 ? 7.555 -8.719 3.75 1 97.62 57 TYR B O 1
ATOM 5098 N N . GLY B 1 58 ? 9.109 -7.285 3.201 1 95.5 58 GLY B N 1
ATOM 5099 C CA . GLY B 1 58 ? 10.18 -8.102 3.754 1 95.5 58 GLY B CA 1
ATOM 5100 C C . GLY B 1 58 ? 10.336 -9.438 3.055 1 95.5 58 GLY B C 1
ATOM 5101 O O . GLY B 1 58 ? 10.664 -10.438 3.691 1 95.5 58 GLY B O 1
ATOM 5102 N N . ILE B 1 59 ? 10.047 -9.469 1.745 1 96.94 59 ILE B N 1
ATOM 5103 C CA . ILE B 1 59 ? 10.07 -10.734 1.025 1 96.94 59 ILE B CA 1
ATOM 5104 C C . ILE B 1 59 ? 11.398 -10.883 0.28 1 96.94 59 ILE B C 1
ATOM 5106 O O . ILE B 1 59 ? 12.07 -9.891 -0.003 1 96.94 59 ILE B O 1
ATOM 5110 N N . LYS B 1 60 ? 11.758 -12.078 0.028 1 96.31 60 LYS B N 1
ATOM 5111 C CA . LYS B 1 60 ? 12.82 -12.484 -0.892 1 96.31 60 LYS B CA 1
ATOM 5112 C C . LYS B 1 60 ? 12.312 -13.5 -1.906 1 96.31 60 LYS B C 1
ATOM 5114 O O . LYS B 1 60 ? 11.742 -14.531 -1.529 1 96.31 60 LYS B O 1
ATOM 5119 N N . LYS B 1 61 ? 12.453 -13.18 -3.137 1 94.69 61 LYS B N 1
ATOM 5120 C CA . LYS B 1 61 ? 11.938 -14 -4.234 1 94.69 61 LYS B CA 1
ATOM 5121 C C . LYS B 1 61 ? 10.43 -14.211 -4.109 1 94.69 61 LYS B C 1
ATOM 5123 O O . LYS B 1 61 ? 9.938 -15.32 -4.301 1 94.69 61 LYS B O 1
ATOM 5128 N N . GLY B 1 62 ? 9.773 -13.258 -3.619 1 97.31 62 GLY B N 1
ATOM 5129 C CA . GLY B 1 62 ? 8.32 -13.18 -3.629 1 97.31 62 GLY B CA 1
ATOM 5130 C C . GLY B 1 62 ? 7.688 -13.789 -2.393 1 97.31 62 GLY B C 1
ATOM 5131 O O . GLY B 1 62 ? 6.465 -13.758 -2.238 1 97.31 62 GLY B O 1
ATOM 5132 N N . VAL B 1 63 ? 8.555 -14.398 -1.438 1 97.56 63 VAL B N 1
ATOM 5133 C CA . VAL B 1 63 ? 7.953 -15.141 -0.339 1 97.56 63 VAL B CA 1
ATOM 5134 C C . VAL B 1 63 ? 8.742 -14.898 0.946 1 97.56 63 VAL B C 1
ATOM 5136 O O . VAL B 1 63 ? 9.836 -14.328 0.912 1 97.56 63 VAL B O 1
ATOM 5139 N N . HIS B 1 64 ? 8.078 -15.227 2.096 1 96.81 64 HIS B N 1
ATOM 5140 C CA . HIS B 1 64 ? 8.758 -15.484 3.363 1 96.81 64 HIS B CA 1
ATOM 5141 C C . HIS B 1 64 ? 9.07 -16.969 3.527 1 96.81 64 HIS B C 1
ATOM 5143 O O . HIS B 1 64 ? 8.234 -17.828 3.229 1 96.81 64 HIS B O 1
ATOM 5149 N N . VAL B 1 65 ? 10.297 -17.281 3.982 1 94 65 VAL B N 1
ATOM 5150 C CA . VAL B 1 65 ? 10.711 -18.672 4.207 1 94 65 VAL B CA 1
ATOM 5151 C C . VAL B 1 65 ? 11.078 -18.859 5.672 1 94 65 VAL B C 1
ATOM 5153 O O . VAL B 1 65 ? 11.906 -18.125 6.215 1 94 65 VAL B O 1
ATOM 5156 N N . TYR B 1 66 ? 10.43 -19.781 6.305 1 93.81 66 TYR B N 1
ATOM 5157 C CA . TYR B 1 66 ? 10.789 -20.203 7.656 1 93.81 66 TYR B CA 1
ATOM 5158 C C . TYR B 1 66 ? 11.492 -21.562 7.629 1 93.81 66 TYR B C 1
ATOM 5160 O O . TYR B 1 66 ? 10.844 -22.609 7.711 1 93.81 66 TYR B O 1
ATOM 5168 N N . GLU B 1 67 ? 12.766 -21.516 7.742 1 89.19 67 GLU B N 1
ATOM 5169 C CA . GLU B 1 67 ? 13.594 -22.703 7.559 1 89.19 67 GLU B CA 1
ATOM 5170 C C . GLU B 1 67 ? 13.336 -23.734 8.656 1 89.19 67 GLU B C 1
ATOM 5172 O O . GLU B 1 67 ? 13.336 -24.938 8.406 1 89.19 67 GLU B O 1
ATOM 5177 N N . GLU B 1 68 ? 13.102 -23.266 9.828 1 90.94 68 GLU B N 1
ATOM 5178 C CA . GLU B 1 68 ? 12.953 -24.156 10.984 1 90.94 68 GLU B CA 1
ATOM 5179 C C . GLU B 1 68 ? 11.734 -25.062 10.828 1 90.94 68 GLU B C 1
ATOM 5181 O O . GLU B 1 68 ? 11.773 -26.234 11.219 1 90.94 68 GLU B O 1
ATOM 5186 N N . THR B 1 69 ? 10.742 -24.547 10.188 1 92.62 69 THR B N 1
ATOM 5187 C CA . THR B 1 69 ? 9.5 -25.312 10.086 1 92.62 69 THR B CA 1
ATOM 5188 C C . THR B 1 69 ? 9.258 -25.766 8.648 1 92.62 69 THR B C 1
ATOM 5190 O O . THR B 1 69 ? 8.438 -26.656 8.406 1 92.62 69 THR B O 1
ATOM 5193 N N . GLY B 1 70 ? 9.984 -25.188 7.711 1 93.44 70 GLY B N 1
ATOM 5194 C CA . GLY B 1 70 ? 9.781 -25.484 6.305 1 93.44 70 GLY B CA 1
ATOM 5195 C C . GLY B 1 70 ? 8.625 -24.703 5.695 1 93.44 70 GLY B C 1
ATOM 5196 O O . GLY B 1 70 ? 8.273 -24.922 4.531 1 93.44 70 GLY B O 1
ATOM 5197 N N . GLU B 1 71 ? 8.016 -23.75 6.465 1 96.19 71 GLU B N 1
ATOM 5198 C CA . GLU B 1 71 ? 6.883 -22.953 5.992 1 96.19 71 GLU B CA 1
ATOM 5199 C C . GLU B 1 71 ? 7.324 -21.906 4.973 1 96.19 71 GLU B C 1
ATOM 5201 O O . GLU B 1 71 ? 8.383 -21.297 5.125 1 96.19 71 GLU B O 1
ATOM 5206 N N . VAL B 1 72 ? 6.613 -21.766 3.898 1 96.19 72 VAL B N 1
ATOM 5207 C CA . VAL B 1 72 ? 6.805 -20.734 2.893 1 96.19 72 VAL B CA 1
ATOM 5208 C C . VAL B 1 72 ? 5.473 -20.047 2.588 1 96.19 72 VAL B C 1
ATOM 5210 O O . VAL B 1 72 ? 4.488 -20.719 2.27 1 96.19 72 VAL B O 1
ATOM 5213 N N . TYR B 1 73 ? 5.367 -18.734 2.75 1 97.06 73 TYR B N 1
ATOM 5214 C CA . TYR B 1 73 ? 4.105 -18.031 2.551 1 97.06 73 TYR B CA 1
ATOM 5215 C C . TYR B 1 73 ? 4.324 -16.703 1.822 1 97.06 73 TYR B C 1
ATOM 5217 O O . TYR B 1 73 ? 5.441 -16.188 1.796 1 97.06 73 TYR B O 1
ATOM 5225 N N . ALA B 1 74 ? 3.33 -16.234 1.216 1 98.06 74 ALA B N 1
ATOM 5226 C CA . ALA B 1 74 ? 3.301 -14.906 0.598 1 98.06 74 ALA B CA 1
ATOM 5227 C C . ALA B 1 74 ? 2.225 -14.023 1.23 1 98.06 74 ALA B C 1
ATOM 5229 O O . ALA B 1 74 ? 1.145 -14.516 1.577 1 98.06 74 ALA B O 1
ATOM 5230 N N . PRO B 1 75 ? 2.535 -12.719 1.421 1 98.31 75 PRO B N 1
ATOM 5231 C CA . PRO B 1 75 ? 1.487 -11.82 1.911 1 98.31 75 PRO B CA 1
ATOM 5232 C C . PRO B 1 75 ? 0.41 -11.547 0.865 1 98.31 75 PRO B C 1
ATOM 5234 O O . PRO B 1 75 ? 0.711 -11.039 -0.219 1 98.31 75 PRO B O 1
ATOM 5237 N N . VAL B 1 76 ? -0.833 -11.773 1.199 1 98.81 76 VAL B N 1
ATOM 5238 C CA . VAL B 1 76 ? -1.933 -11.547 0.267 1 98.81 76 VAL B CA 1
ATOM 5239 C C . VAL B 1 76 ? -2.012 -10.062 -0.084 1 98.81 76 VAL B C 1
ATOM 5241 O O . VAL B 1 76 ? -2.336 -9.703 -1.218 1 98.81 76 VAL B O 1
ATOM 5244 N N . ALA B 1 77 ? -1.644 -9.188 0.856 1 98.62 77 ALA B N 1
ATOM 5245 C CA . ALA B 1 77 ? -1.658 -7.742 0.653 1 98.62 77 ALA B CA 1
ATOM 5246 C C . ALA B 1 77 ? -0.738 -7.34 -0.496 1 98.62 77 ALA B C 1
ATOM 5248 O O . ALA B 1 77 ? -1.046 -6.414 -1.25 1 98.62 77 ALA B O 1
ATOM 5249 N N . MET B 1 78 ? 0.397 -7.973 -0.616 1 98.62 78 MET B N 1
ATOM 5250 C CA . MET B 1 78 ? 1.325 -7.703 -1.711 1 98.62 78 MET B CA 1
ATOM 5251 C C . MET B 1 78 ? 0.664 -7.965 -3.061 1 98.62 78 MET B C 1
ATOM 5253 O O . MET B 1 78 ? 0.84 -7.188 -4 1 98.62 78 MET B O 1
ATOM 5257 N N . TRP B 1 79 ? -0.095 -9.039 -3.113 1 98.81 79 TRP B N 1
ATOM 5258 C CA . TRP B 1 79 ? -0.813 -9.352 -4.344 1 98.81 79 TRP B CA 1
ATOM 5259 C C . TRP B 1 79 ? -1.862 -8.281 -4.645 1 98.81 79 TRP B C 1
ATOM 5261 O O . TRP B 1 79 ? -2.018 -7.867 -5.797 1 98.81 79 TRP B O 1
ATOM 5271 N N . LEU B 1 80 ? -2.568 -7.84 -3.635 1 98.75 80 LEU B N 1
ATOM 5272 C CA . LEU B 1 80 ? -3.6 -6.82 -3.803 1 98.75 80 LEU B CA 1
ATOM 5273 C C . LEU B 1 80 ? -3 -5.523 -4.336 1 98.75 80 LEU B C 1
ATOM 5275 O O . LEU B 1 80 ? -3.557 -4.906 -5.246 1 98.75 80 LEU B O 1
ATOM 5279 N N . GLU B 1 81 ? -1.915 -5.148 -3.73 1 98 81 GLU B N 1
ATOM 5280 C CA . GLU B 1 81 ? -1.226 -3.947 -4.195 1 98 81 GLU B CA 1
ATOM 5281 C C . GLU B 1 81 ? -0.718 -4.117 -5.621 1 98 81 GLU B C 1
ATOM 5283 O O . GLU B 1 81 ? -0.705 -3.162 -6.402 1 98 81 GLU B O 1
ATOM 5288 N N . SER B 1 82 ? -0.333 -5.289 -5.973 1 98.75 82 SER B N 1
ATOM 5289 C CA . SER B 1 82 ? 0.181 -5.594 -7.301 1 98.75 82 SER B CA 1
ATOM 5290 C C . SER B 1 82 ? -0.913 -5.473 -8.359 1 98.75 82 SER B C 1
ATOM 5292 O O . SER B 1 82 ? -0.644 -5.086 -9.5 1 98.75 82 SER B O 1
ATOM 5294 N N . VAL B 1 83 ? -2.113 -5.828 -8.016 1 98.81 83 VAL B N 1
ATOM 5295 C CA . VAL B 1 83 ? -3.221 -5.781 -8.961 1 98.81 83 VAL B CA 1
ATOM 5296 C C . VAL B 1 83 ? -3.453 -4.34 -9.414 1 98.81 83 VAL B C 1
ATOM 5298 O O . VAL B 1 83 ? -3.51 -4.062 -10.617 1 98.81 83 VAL B O 1
ATOM 5301 N N . ASP B 1 84 ? -3.561 -3.383 -8.469 1 98.38 84 ASP B N 1
ATOM 5302 C CA . ASP B 1 84 ? -3.746 -1.983 -8.844 1 98.38 84 ASP B CA 1
ATOM 5303 C C . ASP B 1 84 ? -2.555 -1.467 -9.648 1 98.38 84 ASP B C 1
ATOM 5305 O O . ASP B 1 84 ? -2.732 -0.8 -10.672 1 98.38 84 ASP B O 1
ATOM 5309 N N . LEU B 1 85 ? -1.381 -1.799 -9.211 1 98.38 85 LEU B N 1
ATOM 5310 C CA . LEU B 1 85 ? -0.172 -1.264 -9.828 1 98.38 85 LEU B CA 1
ATOM 5311 C C . LEU B 1 85 ? -0.008 -1.791 -11.25 1 98.38 85 LEU B C 1
ATOM 5313 O O . LEU B 1 85 ? 0.369 -1.042 -12.156 1 98.38 85 LEU B O 1
ATOM 5317 N N . VAL B 1 86 ? -0.239 -3.072 -11.477 1 98.69 86 VAL B N 1
ATOM 5318 C CA . VAL B 1 86 ? -0.041 -3.656 -12.797 1 98.69 86 VAL B CA 1
ATOM 5319 C C . VAL B 1 86 ? -1.044 -3.061 -13.781 1 98.69 86 VAL B C 1
ATOM 5321 O O . VAL B 1 86 ? -0.729 -2.869 -14.961 1 98.69 86 VAL B O 1
ATOM 5324 N N . LEU B 1 87 ? -2.254 -2.77 -13.344 1 98.56 87 LEU B N 1
ATOM 5325 C CA . LEU B 1 87 ? -3.26 -2.166 -14.211 1 98.56 87 LEU B CA 1
ATOM 5326 C C . LEU B 1 87 ? -2.877 -0.736 -14.578 1 98.56 87 LEU B C 1
ATOM 5328 O O . LEU B 1 87 ? -3.107 -0.297 -15.703 1 98.56 87 LEU B O 1
ATOM 5332 N N . ASP B 1 88 ? -2.32 0.026 -13.586 1 97.12 88 ASP B N 1
ATOM 5333 C CA . ASP B 1 88 ? -1.805 1.355 -13.898 1 97.12 88 ASP B CA 1
ATOM 5334 C C . ASP B 1 88 ? -0.727 1.29 -14.977 1 97.12 88 ASP B C 1
ATOM 5336 O O . ASP B 1 88 ? -0.745 2.074 -15.93 1 97.12 88 ASP B O 1
ATOM 5340 N N . ARG B 1 89 ? 0.183 0.346 -14.805 1 97.81 89 ARG B N 1
ATOM 5341 C CA . ARG B 1 89 ? 1.268 0.178 -15.766 1 97.81 89 ARG B CA 1
ATOM 5342 C C . ARG B 1 89 ? 0.735 -0.285 -17.125 1 97.81 89 ARG B C 1
ATOM 5344 O O . ARG B 1 89 ? 1.234 0.134 -18.172 1 97.81 89 ARG B O 1
ATOM 5351 N N . LEU B 1 90 ? -0.244 -1.158 -17.094 1 98.12 90 LEU B N 1
ATOM 5352 C CA . LEU B 1 90 ? -0.849 -1.641 -18.328 1 98.12 90 LEU B CA 1
ATOM 5353 C C . LEU B 1 90 ? -1.522 -0.501 -19.078 1 98.12 90 LEU B C 1
ATOM 5355 O O . LEU B 1 90 ? -1.396 -0.402 -20.297 1 98.12 90 LEU B O 1
ATOM 5359 N N . ALA B 1 91 ? -2.252 0.329 -18.328 1 96.44 91 ALA B N 1
ATOM 5360 C CA . ALA B 1 91 ? -2.92 1.472 -18.953 1 96.44 91 ALA B CA 1
ATOM 5361 C C . ALA B 1 91 ? -1.916 2.381 -19.656 1 96.44 91 ALA B C 1
ATOM 5363 O O . ALA B 1 91 ? -2.211 2.938 -20.719 1 96.44 91 ALA B O 1
ATOM 5364 N N . GLU B 1 92 ? -0.768 2.51 -19.078 1 94.06 92 GLU B N 1
ATOM 5365 C CA . GLU B 1 92 ? 0.284 3.336 -19.672 1 94.06 92 GLU B CA 1
ATOM 5366 C C . GLU B 1 92 ? 0.868 2.684 -20.922 1 94.06 92 GLU B C 1
ATOM 5368 O O . GLU B 1 92 ? 1.29 3.377 -21.844 1 94.06 92 GLU B O 1
ATOM 5373 N N . SER B 1 93 ? 0.902 1.372 -20.906 1 91.62 93 SER B N 1
ATOM 5374 C CA . SER B 1 93 ? 1.563 0.643 -21.984 1 91.62 93 SER B CA 1
ATOM 5375 C C . SER B 1 93 ? 0.611 0.394 -23.141 1 91.62 93 SER B C 1
ATOM 5377 O O . SER B 1 93 ? 1.05 0.161 -24.281 1 91.62 93 SER B O 1
ATOM 5379 N N . MET B 1 94 ? -0.615 0.433 -22.906 1 90.06 94 MET B N 1
ATOM 5380 C CA . MET B 1 94 ? -1.625 0.09 -23.906 1 90.06 94 MET B CA 1
ATOM 5381 C C . MET B 1 94 ? -1.791 1.216 -24.922 1 90.06 94 MET B C 1
ATOM 5383 O O . MET B 1 94 ? -1.761 2.393 -24.562 1 90.06 94 MET B O 1
ATOM 5387 N N . PRO B 1 95 ? -1.978 0.858 -26.172 1 84.75 95 PRO B N 1
ATOM 5388 C CA . PRO B 1 95 ? -2.258 1.878 -27.188 1 84.75 95 PRO B CA 1
ATOM 5389 C C . PRO B 1 95 ? -3.701 2.377 -27.141 1 84.75 95 PRO B C 1
ATOM 5391 O O . PRO B 1 95 ? -4.031 3.385 -27.766 1 84.75 95 PRO B O 1
ATOM 5394 N N . VAL B 1 96 ? -4.551 1.631 -26.547 1 84.62 96 VAL B N 1
ATOM 5395 C CA . VAL B 1 96 ? -5.965 1.963 -26.391 1 84.62 96 VAL B CA 1
ATOM 5396 C C . VAL B 1 96 ? -6.371 1.859 -24.922 1 84.62 96 VAL B C 1
ATOM 5398 O O . VAL B 1 96 ? -5.688 1.213 -24.125 1 84.62 96 VAL B O 1
ATOM 5401 N N . PRO B 1 97 ? -7.484 2.477 -24.609 1 90 97 PRO B N 1
ATOM 5402 C CA . PRO B 1 97 ? -7.934 2.434 -23.219 1 90 97 PRO B CA 1
ATOM 5403 C C . PRO B 1 97 ? -8.305 1.023 -22.766 1 90 97 PRO B C 1
ATOM 5405 O O . PRO B 1 97 ? -8.664 0.179 -23.594 1 90 97 PRO B O 1
ATOM 5408 N N . LEU B 1 98 ? -8.266 0.786 -21.469 1 96.44 98 LEU B N 1
ATOM 5409 C CA . LEU B 1 98 ? -8.609 -0.508 -20.891 1 96.44 98 LEU B CA 1
ATOM 5410 C C . LEU B 1 98 ? -10.086 -0.828 -21.109 1 96.44 98 LEU B C 1
ATOM 5412 O O . LEU B 1 98 ? -10.508 -1.978 -20.969 1 96.44 98 LEU B O 1
ATOM 5416 N N . SER B 1 99 ? -10.875 0.165 -21.5 1 96.38 99 SER B N 1
ATOM 5417 C CA . SER B 1 99 ? -12.297 -0.022 -21.75 1 96.38 99 SER B CA 1
ATOM 5418 C C . SER B 1 99 ? -12.531 -0.935 -22.938 1 96.38 99 SER B C 1
ATOM 5420 O O . SER B 1 99 ? -13.648 -1.423 -23.141 1 96.38 99 SER B O 1
ATOM 5422 N N . HIS B 1 100 ? -11.508 -1.195 -23.75 1 96.62 100 HIS B N 1
ATOM 5423 C CA . HIS B 1 100 ? -11.625 -2.074 -24.922 1 96.62 100 HIS B CA 1
ATOM 5424 C C . HIS B 1 100 ? -11.5 -3.539 -24.516 1 96.62 100 HIS B C 1
ATOM 5426 O O . HIS B 1 100 ? -11.742 -4.434 -25.328 1 96.62 100 HIS B O 1
ATOM 5432 N N . ILE B 1 101 ? -11.156 -3.779 -23.312 1 98.31 101 ILE B N 1
ATOM 5433 C CA . ILE B 1 101 ? -11.047 -5.152 -22.844 1 98.31 101 ILE B CA 1
ATOM 5434 C C . ILE B 1 101 ? -12.438 -5.711 -22.547 1 98.31 101 ILE B C 1
ATOM 5436 O O . ILE B 1 101 ? -13.172 -5.16 -21.734 1 98.31 101 ILE B O 1
ATOM 5440 N N . ARG B 1 102 ? -12.75 -6.809 -23.188 1 98.06 102 ARG B N 1
ATOM 5441 C CA . ARG B 1 102 ? -14.086 -7.379 -23.094 1 98.06 102 ARG B CA 1
ATOM 5442 C C . ARG B 1 102 ? -14.109 -8.57 -22.141 1 98.06 102 ARG B C 1
ATOM 5444 O O . ARG B 1 102 ? -15.156 -8.922 -21.594 1 98.06 102 ARG B O 1
ATOM 5451 N N . GLY B 1 103 ? -13 -9.211 -21.969 1 98.69 103 GLY B N 1
ATOM 5452 C CA . GLY B 1 103 ? -12.938 -10.383 -21.109 1 98.69 103 GLY B CA 1
ATOM 5453 C C . GLY B 1 103 ? -11.609 -10.531 -20.391 1 98.69 103 GLY B C 1
ATOM 5454 O O . GLY B 1 103 ? -10.562 -10.148 -20.922 1 98.69 103 GLY B O 1
ATOM 5455 N N . ILE B 1 104 ? -11.672 -11.055 -19.203 1 98.88 104 ILE B N 1
ATOM 5456 C CA . ILE B 1 104 ? -10.492 -11.266 -18.375 1 98.88 104 ILE B CA 1
ATOM 5457 C C . ILE B 1 104 ? -10.484 -12.695 -17.844 1 98.88 104 ILE B C 1
ATOM 5459 O O . ILE B 1 104 ? -11.523 -13.219 -17.422 1 98.88 104 ILE B O 1
ATOM 5463 N N . SER B 1 105 ? -9.406 -13.375 -17.906 1 98.81 105 SER B N 1
ATOM 5464 C CA . SER B 1 105 ? -9.062 -14.609 -17.203 1 98.81 105 SER B CA 1
ATOM 5465 C C . SER B 1 105 ? -7.617 -14.586 -16.734 1 98.81 105 SER B C 1
ATOM 5467 O O . SER B 1 105 ? -7.008 -13.523 -16.625 1 98.81 105 SER B O 1
ATOM 5469 N N . GLY B 1 106 ? -7.16 -15.711 -16.344 1 97.94 106 GLY B N 1
ATOM 5470 C CA . GLY B 1 106 ? -5.773 -15.711 -15.906 1 97.94 106 GLY B CA 1
ATOM 5471 C C . GLY B 1 106 ? -5.344 -17.016 -15.281 1 97.94 106 GLY B C 1
ATOM 5472 O O . GLY B 1 106 ? -6.105 -17.984 -15.266 1 97.94 106 GLY B O 1
ATOM 5473 N N . SER B 1 107 ? -4.082 -17.016 -14.875 1 97.56 107 SER B N 1
ATOM 5474 C CA . SER B 1 107 ? -3.449 -18.141 -14.18 1 97.56 107 SER B CA 1
ATOM 5475 C C . SER B 1 107 ? -2.709 -17.672 -12.938 1 97.56 107 SER B C 1
ATOM 5477 O O . SER B 1 107 ? -2.252 -16.516 -12.867 1 97.56 107 SER B O 1
ATOM 5479 N N . CYS B 1 108 ? -2.705 -18.5 -11.969 1 98.25 108 CYS B N 1
ATOM 5480 C CA . CYS B 1 108 ? -1.987 -18.203 -10.734 1 98.25 108 CYS B CA 1
ATOM 5481 C C . CYS B 1 108 ? -1.184 -19.406 -10.266 1 98.25 108 CYS B C 1
ATOM 5483 O O . CYS B 1 108 ? -1.417 -20.531 -10.727 1 98.25 108 CYS B O 1
ATOM 5485 N N . GLN B 1 109 ? -0.164 -19.125 -9.445 1 96.94 109 GLN B N 1
ATOM 5486 C CA . GLN B 1 109 ? 0.559 -20.219 -8.805 1 96.94 109 GLN B CA 1
ATOM 5487 C C . GLN B 1 109 ? -0.404 -21.234 -8.188 1 96.94 109 GLN B C 1
ATOM 5489 O O . GLN B 1 109 ? -1.367 -20.844 -7.52 1 96.94 109 GLN B O 1
ATOM 5494 N N . GLN B 1 110 ? -0.149 -22.484 -8.391 1 96.81 110 GLN B N 1
ATOM 5495 C CA . GLN B 1 110 ? -1.063 -23.531 -7.945 1 96.81 110 GLN B CA 1
ATOM 5496 C C . GLN B 1 110 ? -0.876 -23.828 -6.457 1 96.81 110 GLN B C 1
ATOM 5498 O O . GLN B 1 110 ? 0.157 -23.484 -5.879 1 96.81 110 GLN B O 1
ATOM 5503 N N . HIS B 1 111 ? -1.871 -24.391 -5.836 1 97.19 111 HIS B N 1
ATOM 5504 C CA . HIS B 1 111 ? -1.895 -25.016 -4.516 1 97.19 111 HIS B CA 1
ATOM 5505 C C . HIS B 1 111 ? -2.066 -23.969 -3.416 1 97.19 111 HIS B C 1
ATOM 5507 O O . HIS B 1 111 ? -2.514 -24.297 -2.312 1 97.19 111 HIS B O 1
ATOM 5513 N N . GLY B 1 112 ? -1.641 -22.75 -3.688 1 97.88 112 GLY B N 1
ATOM 5514 C CA . GLY B 1 112 ? -1.858 -21.719 -2.684 1 97.88 112 GLY B CA 1
ATOM 5515 C C . GLY B 1 112 ? -3.326 -21.484 -2.377 1 97.88 112 GLY B C 1
ATOM 5516 O O . GLY B 1 112 ? -4.191 -21.75 -3.213 1 97.88 112 GLY B O 1
ATOM 5517 N N . SER B 1 113 ? -3.586 -20.984 -1.148 1 98.69 113 SER B N 1
ATOM 5518 C CA . SER B 1 113 ? -4.957 -20.75 -0.714 1 98.69 113 SER B CA 1
ATOM 5519 C C . SER B 1 113 ? -5.086 -19.406 -0.002 1 98.69 113 SER B C 1
ATOM 5521 O O . SER B 1 113 ? -4.121 -18.922 0.587 1 98.69 113 SER B O 1
ATOM 5523 N N . VAL B 1 114 ? -6.168 -18.797 -0.113 1 98.88 114 VAL B N 1
ATOM 5524 C CA . VAL B 1 114 ? -6.512 -17.547 0.56 1 98.88 114 VAL B CA 1
ATOM 5525 C C . VAL B 1 114 ? -7.781 -17.734 1.386 1 98.88 114 VAL B C 1
ATOM 5527 O O . VAL B 1 114 ? -8.742 -18.359 0.922 1 98.88 114 VAL B O 1
ATOM 5530 N N . TYR B 1 115 ? -7.828 -17.25 2.609 1 98.94 115 TYR B N 1
ATOM 5531 C CA . TYR B 1 115 ? -8.891 -17.484 3.574 1 98.94 115 TYR B CA 1
ATOM 5532 C C . TYR B 1 115 ? -9.719 -16.234 3.811 1 98.94 115 TYR B C 1
ATOM 5534 O O . TYR B 1 115 ? -9.211 -15.242 4.352 1 98.94 115 TYR B O 1
ATOM 5542 N N . TRP B 1 116 ? -10.969 -16.266 3.375 1 98.88 116 TRP B N 1
ATOM 5543 C CA . TRP B 1 116 ? -11.906 -15.164 3.516 1 98.88 116 TRP B CA 1
ATOM 5544 C C . TRP B 1 116 ? -12.672 -15.258 4.828 1 98.88 116 TRP B C 1
ATOM 5546 O O . TRP B 1 116 ? -13.047 -16.359 5.258 1 98.88 116 TRP B O 1
ATOM 5556 N N . ASN B 1 117 ? -12.945 -14.109 5.469 1 98.44 117 ASN B N 1
ATOM 5557 C CA . ASN B 1 117 ? -13.781 -14.117 6.664 1 98.44 117 ASN B CA 1
ATOM 5558 C C . ASN B 1 117 ? -15.242 -13.82 6.328 1 98.44 117 ASN B C 1
ATOM 5560 O O . ASN B 1 117 ? -15.625 -13.805 5.156 1 98.44 117 ASN B O 1
ATOM 5564 N N . GLY B 1 118 ? -16.062 -13.664 7.293 1 97.81 118 GLY B N 1
ATOM 5565 C CA . GLY B 1 118 ? -17.5 -13.516 7.121 1 97.81 118 GLY B CA 1
ATOM 5566 C C . GLY B 1 118 ? -17.906 -12.203 6.473 1 97.81 118 GLY B C 1
ATOM 5567 O O . GLY B 1 118 ? -19.031 -12.055 6.008 1 97.81 118 GLY B O 1
ATOM 5568 N N . ASN B 1 119 ? -16.984 -11.227 6.344 1 96.12 119 ASN B N 1
ATOM 5569 C CA . ASN B 1 119 ? -17.281 -9.914 5.777 1 96.12 119 ASN B CA 1
ATOM 5570 C C . ASN B 1 119 ? -16.906 -9.836 4.301 1 96.12 119 ASN B C 1
ATOM 5572 O O . ASN B 1 119 ? -17.125 -8.82 3.648 1 96.12 119 ASN B O 1
ATOM 5576 N N . ALA B 1 120 ? -16.391 -10.906 3.768 1 98 120 ALA B N 1
ATOM 5577 C CA . ALA B 1 120 ? -15.812 -10.898 2.428 1 98 120 ALA B CA 1
ATOM 5578 C C . ALA B 1 120 ? -16.844 -10.477 1.386 1 98 120 ALA B C 1
ATOM 5580 O O . ALA B 1 120 ? -16.562 -9.641 0.521 1 98 120 ALA B O 1
ATOM 5581 N N . TYR B 1 121 ? -18.031 -11.008 1.474 1 96.94 121 TYR B N 1
ATOM 5582 C CA . TYR B 1 121 ? -19.062 -10.695 0.492 1 96.94 121 TYR B CA 1
ATOM 5583 C C . TYR B 1 121 ? -19.391 -9.211 0.495 1 96.94 121 TYR B C 1
ATOM 5585 O O . TYR B 1 121 ? -19.422 -8.57 -0.561 1 96.94 121 TYR B O 1
ATOM 5593 N N . GLU B 1 122 ? -19.594 -8.68 1.658 1 96.75 122 GLU B N 1
ATOM 5594 C CA . GLU B 1 122 ? -19.969 -7.277 1.798 1 96.75 122 GLU B CA 1
ATOM 5595 C C . GLU B 1 122 ? -18.844 -6.359 1.315 1 96.75 122 GLU B C 1
ATOM 5597 O O . GLU B 1 122 ? -19.109 -5.387 0.604 1 96.75 122 GLU B O 1
ATOM 5602 N N . ILE B 1 123 ? -17.688 -6.629 1.705 1 97.5 123 ILE B N 1
ATOM 5603 C CA . ILE B 1 123 ? -16.547 -5.77 1.376 1 97.5 123 ILE B CA 1
ATOM 5604 C C . ILE B 1 123 ? -16.281 -5.828 -0.125 1 97.5 123 ILE B C 1
ATOM 5606 O O . ILE B 1 123 ? -16.094 -4.797 -0.772 1 97.5 123 ILE B O 1
ATOM 5610 N N . LEU B 1 124 ? -16.297 -7.051 -0.752 1 98.31 124 LEU B N 1
ATOM 5611 C CA . LEU B 1 124 ? -16.047 -7.223 -2.18 1 98.31 124 LEU B CA 1
ATOM 5612 C C . LEU B 1 124 ? -17.094 -6.477 -3.004 1 98.31 124 LEU B C 1
ATOM 5614 O O . LEU B 1 124 ? -16.781 -5.898 -4.043 1 98.31 124 LEU B O 1
ATOM 5618 N N . HIS B 1 125 ? -18.281 -6.445 -2.488 1 97 125 HIS B N 1
ATOM 5619 C CA . HIS B 1 125 ? -19.391 -5.887 -3.248 1 97 125 HIS B CA 1
ATOM 5620 C C . HIS B 1 125 ? -19.422 -4.363 -3.146 1 97 125 HIS B C 1
ATOM 5622 O O . HIS B 1 125 ? -20.078 -3.695 -3.943 1 97 125 HIS B O 1
ATOM 5628 N N . HIS B 1 126 ? -18.672 -3.799 -2.143 1 96.44 126 HIS B N 1
ATOM 5629 C CA . HIS B 1 126 ? -18.781 -2.367 -1.888 1 96.44 126 HIS B CA 1
ATOM 5630 C C . HIS B 1 126 ? -17.406 -1.703 -1.862 1 96.44 126 HIS B C 1
ATOM 5632 O O . HIS B 1 126 ? -17.156 -0.837 -1.023 1 96.44 126 HIS B O 1
ATOM 5638 N N . LEU B 1 127 ? -16.578 -2.152 -2.723 1 97.5 127 LEU B N 1
ATOM 5639 C CA . LEU B 1 127 ? -15.25 -1.552 -2.803 1 97.5 127 LEU B CA 1
ATOM 5640 C C . LEU B 1 127 ? -15.344 -0.084 -3.205 1 97.5 127 LEU B C 1
ATOM 5642 O O . LEU B 1 127 ? -16.109 0.271 -4.105 1 97.5 127 LEU B O 1
ATOM 5646 N N . ASP B 1 128 ? -14.648 0.817 -2.527 1 96.38 128 ASP B N 1
ATOM 5647 C CA . ASP B 1 128 ? -14.547 2.244 -2.818 1 96.38 128 ASP B CA 1
ATOM 5648 C C . ASP B 1 128 ? -13.43 2.525 -3.82 1 96.38 128 ASP B C 1
ATOM 5650 O O . ASP B 1 128 ? -12.258 2.322 -3.518 1 96.38 128 ASP B O 1
ATOM 5654 N N . PRO B 1 129 ? -13.789 2.971 -5.031 1 96.75 129 PRO B N 1
ATOM 5655 C CA . PRO B 1 129 ? -12.766 3.166 -6.062 1 96.75 129 PRO B CA 1
ATOM 5656 C C . PRO B 1 129 ? -11.773 4.27 -5.711 1 96.75 129 PRO B C 1
ATOM 5658 O O . PRO B 1 129 ? -10.742 4.418 -6.375 1 96.75 129 PRO B O 1
ATOM 5661 N N . ARG B 1 130 ? -12.016 5.086 -4.668 1 95 130 ARG B N 1
ATOM 5662 C CA . ARG B 1 130 ? -11.117 6.164 -4.258 1 95 130 ARG B CA 1
ATOM 5663 C C . ARG B 1 130 ? -9.961 5.629 -3.418 1 95 130 ARG B C 1
ATOM 5665 O O . ARG B 1 130 ? -8.977 6.336 -3.189 1 95 130 ARG B O 1
ATOM 5672 N N . LEU B 1 131 ? -10.047 4.406 -2.887 1 97.06 131 LEU B N 1
ATOM 5673 C CA . LEU B 1 131 ? -9.016 3.756 -2.082 1 97.06 131 LEU B CA 1
ATOM 5674 C C . LEU B 1 131 ? -8.453 2.535 -2.801 1 97.06 131 LEU B C 1
ATOM 5676 O O . LEU B 1 131 ? -9.195 1.803 -3.461 1 97.06 131 LEU B O 1
ATOM 5680 N N . PRO B 1 132 ? -7.152 2.293 -2.693 1 97.75 132 PRO B N 1
ATOM 5681 C CA . PRO B 1 132 ? -6.594 1.08 -3.295 1 97.75 132 PRO B CA 1
ATOM 5682 C C . PRO B 1 132 ? -7.125 -0.198 -2.65 1 97.75 132 PRO B C 1
ATOM 5684 O O . PRO B 1 132 ? -7.598 -0.167 -1.511 1 97.75 132 PRO B O 1
ATOM 5687 N N . LEU B 1 133 ? -6.984 -1.311 -3.361 1 98.56 133 LEU B N 1
ATOM 5688 C CA . LEU B 1 133 ? -7.461 -2.609 -2.896 1 98.56 133 LEU B CA 1
ATOM 5689 C C . LEU B 1 133 ? -6.809 -2.984 -1.57 1 98.56 133 LEU B C 1
ATOM 5691 O O . LEU B 1 133 ? -7.469 -3.525 -0.681 1 98.56 133 LEU B O 1
ATOM 5695 N N . VAL B 1 134 ? -5.535 -2.713 -1.389 1 98.06 134 VAL B N 1
ATOM 5696 C CA . VAL B 1 134 ? -4.738 -3.156 -0.25 1 98.06 134 VAL B CA 1
ATOM 5697 C C . VAL B 1 134 ? -5.238 -2.482 1.025 1 98.06 134 VAL B C 1
ATOM 5699 O O . VAL B 1 134 ? -5.02 -2.99 2.129 1 98.06 134 VAL B O 1
ATOM 5702 N N . VAL B 1 135 ? -5.98 -1.327 0.911 1 97 135 VAL B N 1
ATOM 5703 C CA . VAL B 1 135 ? -6.5 -0.598 2.062 1 97 135 VAL B CA 1
ATOM 5704 C C . VAL B 1 135 ? -7.797 -1.245 2.543 1 97 135 VAL B C 1
ATOM 5706 O O . VAL B 1 135 ? -8.133 -1.173 3.727 1 97 135 VAL B O 1
ATOM 5709 N N . GLN B 1 136 ? -8.508 -1.957 1.706 1 97.12 136 GLN B N 1
ATOM 5710 C CA . GLN B 1 136 ? -9.891 -2.342 1.97 1 97.12 136 GLN B CA 1
ATOM 5711 C C . GLN B 1 136 ? -10.023 -3.854 2.129 1 97.12 136 GLN B C 1
ATOM 5713 O O . GLN B 1 136 ? -10.719 -4.328 3.025 1 97.12 136 GLN B O 1
ATOM 5718 N N . LEU B 1 137 ? -9.266 -4.625 1.374 1 97.81 137 LEU B N 1
ATOM 5719 C CA . LEU B 1 137 ? -9.586 -6.039 1.21 1 97.81 137 LEU B CA 1
ATOM 5720 C C . LEU B 1 137 ? -8.914 -6.879 2.293 1 97.81 137 LEU B C 1
ATOM 5722 O O . LEU B 1 137 ? -9.367 -7.984 2.596 1 97.81 137 LEU B O 1
ATOM 5726 N N . PRO B 1 138 ? -7.797 -6.426 2.883 1 96.5 138 PRO B N 1
ATOM 5727 C CA . PRO B 1 138 ? -7.27 -7.234 3.984 1 96.5 138 PRO B CA 1
ATOM 5728 C C . PRO B 1 138 ? -8.297 -7.465 5.09 1 96.5 138 PRO B C 1
ATOM 5730 O O . PRO B 1 138 ? -8.258 -8.5 5.762 1 96.5 138 PRO B O 1
ATOM 5733 N N . GLN B 1 139 ? -9.266 -6.602 5.203 1 94.69 139 GLN B N 1
ATOM 5734 C CA . GLN B 1 139 ? -10.312 -6.719 6.219 1 94.69 139 GLN B CA 1
ATOM 5735 C C . GLN B 1 139 ? -11.258 -7.871 5.898 1 94.69 139 GLN B C 1
ATOM 5737 O O . GLN B 1 139 ? -12.016 -8.312 6.766 1 94.69 139 GLN B O 1
ATOM 5742 N N . ALA B 1 140 ? -11.219 -8.305 4.695 1 97.88 140 ALA B N 1
ATOM 5743 C CA . ALA B 1 140 ? -12.086 -9.391 4.254 1 97.88 140 ALA B CA 1
ATOM 5744 C C . ALA B 1 140 ? -11.438 -10.75 4.48 1 97.88 140 ALA B C 1
ATOM 5746 O O . ALA B 1 140 ? -12.039 -11.789 4.215 1 97.88 140 ALA B O 1
ATOM 5747 N N . LEU B 1 141 ? -10.203 -10.797 5.062 1 98.38 141 LEU B N 1
ATOM 5748 C CA . LEU B 1 141 ? -9.438 -12.031 5.188 1 98.38 141 LEU B CA 1
ATOM 5749 C C . LEU B 1 141 ? -9.375 -12.484 6.645 1 98.38 141 LEU B C 1
ATOM 5751 O O . LEU B 1 141 ? -9.25 -11.656 7.551 1 98.38 141 LEU B O 1
ATOM 5755 N N . SER B 1 142 ? -9.5 -13.75 6.898 1 98.25 142 SER B N 1
ATOM 5756 C CA . SER B 1 142 ? -9.25 -14.305 8.219 1 98.25 142 SER B CA 1
ATOM 5757 C C . SER B 1 142 ? -7.77 -14.633 8.414 1 98.25 142 SER B C 1
ATOM 5759 O O . SER B 1 142 ? -7.32 -14.859 9.539 1 98.25 142 SER B O 1
ATOM 5761 N N . HIS B 1 143 ? -7.043 -14.703 7.293 1 97.94 143 HIS B N 1
ATOM 5762 C CA . HIS B 1 143 ? -5.613 -14.977 7.297 1 97.94 143 HIS B CA 1
ATOM 5763 C C . HIS B 1 143 ? -4.887 -14.133 6.25 1 97.94 143 HIS B C 1
ATOM 5765 O O . HIS B 1 143 ? -5.223 -14.188 5.062 1 97.94 143 HIS B O 1
ATOM 5771 N N . GLN B 1 144 ? -3.867 -13.414 6.621 1 97.94 144 GLN B N 1
ATOM 5772 C CA . GLN B 1 144 ? -3.232 -12.43 5.754 1 97.94 144 GLN B CA 1
ATOM 5773 C C . GLN B 1 144 ? -2.188 -13.086 4.852 1 97.94 144 GLN B C 1
ATOM 5775 O O . GLN B 1 144 ? -1.629 -12.438 3.967 1 97.94 144 GLN B O 1
ATOM 5780 N N . TRP B 1 145 ? -1.936 -14.398 5.031 1 97.81 145 TRP B N 1
ATOM 5781 C CA . TRP B 1 145 ? -0.842 -15.102 4.371 1 97.81 145 TRP B CA 1
ATOM 5782 C C . TRP B 1 145 ? -1.367 -16.266 3.541 1 97.81 145 TRP B C 1
ATOM 5784 O O . TRP B 1 145 ? -2.338 -16.922 3.926 1 97.81 145 TRP B O 1
ATOM 5794 N N . SER B 1 146 ? -0.749 -16.531 2.463 1 98.62 146 SER B N 1
ATOM 5795 C CA . SER B 1 146 ? -1.053 -17.688 1.628 1 98.62 146 SER B CA 1
ATOM 5796 C C . SER B 1 146 ? 0.121 -18.656 1.58 1 98.62 146 SER B C 1
ATOM 5798 O O . SER B 1 146 ? 1.241 -18.281 1.24 1 98.62 146 SER B O 1
ATOM 5800 N N . PRO B 1 147 ? -0.15 -19.891 1.916 1 97.75 147 PRO B N 1
ATOM 5801 C CA . PRO B 1 147 ? 0.92 -20.875 1.701 1 97.75 147 PRO B CA 1
ATOM 5802 C C . PRO B 1 147 ? 1.374 -20.938 0.244 1 97.75 147 PRO B C 1
ATOM 5804 O O . PRO B 1 147 ? 0.546 -20.859 -0.667 1 97.75 147 PRO B O 1
ATOM 5807 N N . ASN B 1 148 ? 2.662 -21.016 0.123 1 94.69 148 ASN B N 1
ATOM 5808 C CA . ASN B 1 148 ? 3.277 -21.109 -1.197 1 94.69 148 ASN B CA 1
ATOM 5809 C C . ASN B 1 148 ? 3.611 -22.547 -1.563 1 94.69 148 ASN B C 1
ATOM 5811 O O . ASN B 1 148 ? 3.756 -23.406 -0.684 1 94.69 148 ASN B O 1
ATOM 5815 N N . TRP B 1 149 ? 3.682 -22.875 -2.859 1 93.25 149 TRP B N 1
ATOM 5816 C CA . TRP B 1 149 ? 3.918 -24.234 -3.342 1 93.25 149 TRP B CA 1
ATOM 5817 C C . TRP B 1 149 ? 5.273 -24.75 -2.873 1 93.25 149 TRP B C 1
ATOM 5819 O O . TRP B 1 149 ? 5.523 -25.969 -2.883 1 93.25 149 TRP B O 1
ATOM 5829 N N . GLN B 1 150 ? 6.164 -23.891 -2.367 1 89.75 150 GLN B N 1
ATOM 5830 C CA . GLN B 1 150 ? 7.48 -24.297 -1.88 1 89.75 150 GLN B CA 1
ATOM 5831 C C . GLN B 1 150 ? 7.406 -24.812 -0.447 1 89.75 150 GLN B C 1
ATOM 5833 O O . GLN B 1 150 ? 8.398 -25.297 0.093 1 89.75 150 GLN B O 1
ATOM 5838 N N . ASP B 1 151 ? 6.277 -24.703 0.182 1 94.38 151 ASP B N 1
ATOM 5839 C CA . ASP B 1 151 ? 6.109 -25.078 1.583 1 94.38 151 ASP B CA 1
ATOM 5840 C C . ASP B 1 151 ? 6.328 -26.578 1.783 1 94.38 151 ASP B C 1
ATOM 5842 O O . ASP B 1 151 ? 5.871 -27.391 0.977 1 94.38 151 ASP B O 1
ATOM 5846 N N . GLN B 1 152 ? 7.043 -26.984 2.818 1 90.88 152 GLN B N 1
ATOM 5847 C CA . GLN B 1 152 ? 7.352 -28.375 3.119 1 90.88 152 GLN B CA 1
ATOM 5848 C C . GLN B 1 152 ? 6.977 -28.734 4.559 1 90.88 152 GLN B C 1
ATOM 5850 O O . GLN B 1 152 ? 7.543 -29.656 5.145 1 90.88 152 GLN B O 1
ATOM 5855 N N . SER B 1 153 ? 6.039 -28.031 5.105 1 94.19 153 SER B N 1
ATOM 5856 C CA . SER B 1 153 ? 5.77 -28.109 6.535 1 94.19 153 SER B CA 1
ATOM 5857 C C . SER B 1 153 ? 4.695 -29.156 6.84 1 94.19 153 SER B C 1
ATOM 5859 O O . SER B 1 153 ? 4.27 -29.297 7.988 1 94.19 153 SER B O 1
ATOM 5861 N N . THR B 1 154 ? 4.27 -29.922 5.871 1 97.06 154 THR B N 1
ATOM 5862 C CA . THR B 1 154 ? 3.078 -30.734 6.086 1 97.06 154 THR B CA 1
ATOM 5863 C C . THR B 1 154 ? 3.391 -32.219 5.895 1 97.06 154 THR B C 1
ATOM 5865 O O . THR B 1 154 ? 2.588 -32.969 5.316 1 97.06 154 THR B O 1
ATOM 5868 N N . GLN B 1 155 ? 4.512 -32.688 6.367 1 93.62 155 GLN B N 1
ATOM 5869 C CA . GLN B 1 155 ? 4.859 -34.094 6.152 1 93.62 155 GLN B CA 1
ATOM 5870 C C . GLN B 1 155 ? 3.861 -35.031 6.844 1 93.62 155 GLN B C 1
ATOM 5872 O O . GLN B 1 155 ? 3.416 -36 6.258 1 93.62 155 GLN B O 1
ATOM 5877 N N . ALA B 1 156 ? 3.506 -34.719 8.102 1 96.81 156 ALA B N 1
ATOM 5878 C CA . ALA B 1 156 ? 2.549 -35.531 8.82 1 96.81 156 ALA B CA 1
ATOM 5879 C C . ALA B 1 156 ? 1.21 -35.594 8.094 1 96.81 156 ALA B C 1
ATOM 5881 O O . ALA B 1 156 ? 0.576 -36.656 8.039 1 96.81 156 ALA B O 1
ATOM 5882 N N . GLU B 1 157 ? 0.774 -34.469 7.605 1 98 157 GLU B N 1
ATOM 5883 C CA . GLU B 1 157 ? -0.467 -34.406 6.84 1 98 157 GLU B CA 1
ATOM 5884 C C . GLU B 1 157 ? -0.369 -35.219 5.555 1 98 157 GLU B C 1
ATOM 5886 O O . GLU B 1 157 ? -1.322 -35.906 5.172 1 98 157 GLU B O 1
ATOM 5891 N N . CYS B 1 158 ? 0.75 -35.188 4.887 1 96.69 158 CYS B N 1
ATOM 5892 C CA . CYS B 1 158 ? 0.955 -35.969 3.674 1 96.69 158 CYS B CA 1
ATOM 5893 C C . CYS B 1 158 ? 0.863 -37.469 3.969 1 96.69 158 CYS B C 1
ATOM 5895 O O . CYS B 1 158 ? 0.237 -38.188 3.215 1 96.69 158 CYS B O 1
ATOM 5897 N N . ASP B 1 159 ? 1.46 -37.844 5.07 1 96.88 159 ASP B N 1
ATOM 5898 C CA . ASP B 1 159 ? 1.394 -39.25 5.465 1 96.88 159 ASP B CA 1
ATOM 5899 C C . ASP B 1 159 ? -0.05 -39.688 5.703 1 96.88 159 ASP B C 1
ATOM 5901 O O . ASP B 1 159 ? -0.449 -40.781 5.293 1 96.88 159 ASP B O 1
ATOM 5905 N N . ALA B 1 160 ? -0.781 -38.844 6.293 1 98.12 160 ALA B N 1
ATOM 5906 C CA . ALA B 1 160 ? -2.184 -39.156 6.574 1 98.12 160 ALA B CA 1
ATOM 5907 C C . ALA B 1 160 ? -2.994 -39.25 5.285 1 98.12 160 ALA B C 1
ATOM 5909 O O . ALA B 1 160 ? -3.824 -40.156 5.133 1 98.12 160 ALA B O 1
ATOM 5910 N N . PHE B 1 161 ? -2.797 -38.375 4.383 1 98.31 161 PHE B N 1
ATOM 5911 C CA . PHE B 1 161 ? -3.514 -38.406 3.111 1 98.31 161 PHE B CA 1
ATOM 5912 C C . PHE B 1 161 ? -3.166 -39.656 2.307 1 98.31 161 PHE B C 1
ATOM 5914 O O . PHE B 1 161 ? -4.051 -40.281 1.742 1 98.31 161 PHE B O 1
ATOM 5921 N N . ASP B 1 162 ? -1.913 -39.969 2.268 1 96 162 ASP B N 1
ATOM 5922 C CA . ASP B 1 162 ? -1.493 -41.156 1.526 1 96 162 ASP B CA 1
ATOM 5923 C C . ASP B 1 162 ? -2.123 -42.406 2.111 1 96 162 ASP B C 1
ATOM 5925 O O . ASP B 1 162 ? -2.453 -43.344 1.375 1 96 162 ASP B O 1
ATOM 5929 N N . ALA B 1 163 ? -2.352 -42.375 3.357 1 96.69 163 ALA B N 1
ATOM 5930 C CA . ALA B 1 163 ? -2.871 -43.562 4.031 1 96.69 163 ALA B CA 1
ATOM 5931 C C . ALA B 1 163 ? -4.395 -43.594 3.969 1 96.69 163 ALA B C 1
ATOM 5933 O O . ALA B 1 163 ? -5 -44.656 4.098 1 96.69 163 ALA B O 1
ATOM 5934 N N . ALA B 1 164 ? -5 -42.5 3.738 1 96.56 164 ALA B N 1
ATOM 5935 C CA . ALA B 1 164 ? -6.43 -42.281 3.961 1 96.56 164 ALA B CA 1
ATOM 5936 C C . ALA B 1 164 ? -7.25 -43.25 3.102 1 96.56 164 ALA B C 1
ATOM 5938 O O . ALA B 1 164 ? -8.32 -43.719 3.518 1 96.56 164 ALA B O 1
ATOM 5939 N N . LEU B 1 165 ? -6.809 -43.531 1.903 1 96.62 165 LEU B N 1
ATOM 5940 C CA . LEU B 1 165 ? -7.578 -44.344 0.983 1 96.62 165 LEU B CA 1
ATOM 5941 C C . LEU B 1 165 ? -6.898 -45.719 0.768 1 96.62 165 LEU B C 1
ATOM 5943 O O . LEU B 1 165 ? -7.297 -46.469 -0.11 1 96.62 165 LEU B O 1
ATOM 5947 N N . GLY B 1 166 ? -5.859 -45.969 1.464 1 96.31 166 GLY B N 1
ATOM 5948 C CA . GLY B 1 166 ? -5.211 -47.281 1.383 1 96.31 166 GLY B CA 1
ATOM 5949 C C . GLY B 1 166 ? -3.814 -47.219 0.794 1 96.31 166 GLY B C 1
ATOM 5950 O O . GLY B 1 166 ? -3.197 -48.25 0.529 1 96.31 166 GLY B O 1
ATOM 5951 N N . GLY B 1 167 ? -3.361 -46.094 0.551 1 96.12 167 GLY B N 1
ATOM 5952 C CA . GLY B 1 167 ? -2.002 -45.906 0.068 1 96.12 167 GLY B CA 1
ATOM 5953 C C . GLY B 1 167 ? -1.863 -44.781 -0.935 1 96.12 167 GLY B C 1
ATOM 5954 O O . GLY B 1 167 ? -2.863 -44.25 -1.433 1 96.12 167 GLY B O 1
ATOM 5955 N N . ARG B 1 168 ? -0.623 -44.438 -1.218 1 94.88 168 ARG B N 1
ATOM 5956 C CA . ARG B 1 168 ? -0.293 -43.344 -2.115 1 94.88 168 ARG B CA 1
ATOM 5957 C C . ARG B 1 168 ? -0.876 -43.562 -3.506 1 94.88 168 ARG B C 1
ATOM 5959 O O . ARG B 1 168 ? -1.412 -42.625 -4.121 1 94.88 168 ARG B O 1
ATOM 5966 N N . GLN B 1 169 ? -0.788 -44.75 -4.016 1 95 169 GLN B N 1
ATOM 5967 C CA . GLN B 1 169 ? -1.306 -45.062 -5.34 1 95 169 GLN B CA 1
ATOM 5968 C C . GLN B 1 169 ? -2.824 -44.938 -5.387 1 95 169 GLN B C 1
ATOM 5970 O O . GLN B 1 169 ? -3.373 -44.406 -6.359 1 95 169 GLN B O 1
ATOM 5975 N N . LYS B 1 170 ? -3.486 -45.375 -4.406 1 97.38 170 LYS B N 1
ATOM 5976 C CA . LYS B 1 170 ? -4.941 -45.281 -4.359 1 97.38 170 LYS B CA 1
ATOM 5977 C C . LYS B 1 170 ? -5.379 -43.812 -4.285 1 97.38 170 LYS B C 1
ATOM 5979 O O . LYS B 1 170 ? -6.379 -43.438 -4.891 1 97.38 170 LYS B O 1
ATOM 5984 N N . LEU B 1 171 ? -4.625 -43.062 -3.469 1 98 171 LEU B N 1
ATOM 5985 C CA . LEU B 1 171 ? -4.895 -41.625 -3.438 1 98 171 LEU B CA 1
ATOM 5986 C C . LEU B 1 171 ? -4.777 -41 -4.832 1 98 171 LEU B C 1
ATOM 5988 O O . LEU B 1 171 ? -5.641 -40.25 -5.25 1 98 171 LEU B O 1
ATOM 5992 N N . ALA B 1 172 ? -3.738 -41.344 -5.574 1 97.19 172 ALA B N 1
ATOM 5993 C CA . ALA B 1 172 ? -3.508 -40.844 -6.922 1 97.19 172 ALA B CA 1
ATOM 5994 C C . ALA B 1 172 ? -4.625 -41.281 -7.867 1 97.19 172 ALA B C 1
ATOM 5996 O O . ALA B 1 172 ? -5.039 -40.5 -8.734 1 97.19 172 ALA B O 1
ATOM 5997 N N . GLU B 1 173 ? -5.086 -42.5 -7.715 1 97.56 173 GLU B N 1
ATOM 5998 C CA . GLU B 1 173 ? -6.168 -42.969 -8.555 1 97.56 173 GLU B CA 1
ATOM 5999 C C . GLU B 1 173 ? -7.43 -42.125 -8.383 1 97.56 173 GLU B C 1
ATOM 6001 O O . GLU B 1 173 ? -8.172 -41.906 -9.336 1 97.56 173 GLU B O 1
ATOM 6006 N N . VAL B 1 174 ? -7.582 -41.688 -7.176 1 98.12 174 VAL B N 1
ATOM 6007 C CA . VAL B 1 174 ? -8.797 -40.938 -6.871 1 98.12 174 VAL B CA 1
ATOM 6008 C C . VAL B 1 174 ? -8.609 -39.469 -7.234 1 98.12 174 VAL B C 1
ATOM 6010 O O . VAL B 1 174 ? -9.469 -38.875 -7.871 1 98.12 174 VAL B O 1
ATOM 6013 N N . THR B 1 175 ? -7.473 -38.875 -6.883 1 98.44 175 THR B N 1
ATOM 6014 C CA . THR B 1 175 ? -7.352 -37.406 -6.941 1 98.44 175 THR B CA 1
ATOM 6015 C C . THR B 1 175 ? -6.43 -37 -8.078 1 98.44 175 THR B C 1
ATOM 6017 O O . THR B 1 175 ? -6.305 -35.812 -8.375 1 98.44 175 THR B O 1
ATOM 6020 N N . GLY B 1 176 ? -5.762 -37.906 -8.711 1 97.44 176 GLY B N 1
ATOM 6021 C CA . GLY B 1 176 ? -4.832 -37.625 -9.789 1 97.44 176 GLY B CA 1
ATOM 6022 C C . GLY B 1 176 ? -3.4 -37.438 -9.32 1 97.44 176 GLY B C 1
ATOM 6023 O O . GLY B 1 176 ? -2.479 -37.375 -10.133 1 97.44 176 GLY B O 1
ATOM 6024 N N . SER B 1 177 ? -3.18 -37.406 -7.969 1 96.56 177 SER B N 1
ATOM 6025 C CA . SER B 1 177 ? -1.852 -37.188 -7.406 1 96.56 177 SER B CA 1
ATOM 6026 C C . SER B 1 177 ? -1.705 -37.844 -6.043 1 96.56 177 SER B C 1
ATOM 6028 O O . SER B 1 177 ? -2.689 -38.031 -5.32 1 96.56 177 SER B O 1
ATOM 6030 N N . GLY B 1 178 ? -0.518 -38.312 -5.762 1 95.5 178 GLY B N 1
ATOM 6031 C CA . GLY B 1 178 ? -0.224 -38.594 -4.367 1 95.5 178 GLY B CA 1
ATOM 6032 C C . GLY B 1 178 ? -0.2 -37.375 -3.494 1 95.5 178 GLY B C 1
ATOM 6033 O O . GLY B 1 178 ? -0.434 -36.25 -3.977 1 95.5 178 GLY B O 1
ATOM 6034 N N . ALA B 1 179 ? 0.048 -37.594 -2.191 1 96 179 ALA B N 1
ATOM 6035 C CA . ALA B 1 179 ? 0.069 -36.438 -1.277 1 96 179 ALA B CA 1
ATOM 6036 C C . ALA B 1 179 ? 1.348 -35.625 -1.448 1 96 179 ALA B C 1
ATOM 6038 O O . ALA B 1 179 ? 2.428 -36.188 -1.643 1 96 179 ALA B O 1
ATOM 6039 N N . HIS B 1 180 ? 1.213 -34.344 -1.48 1 93.06 180 HIS B N 1
ATOM 6040 C CA . HIS B 1 180 ? 2.328 -33.406 -1.536 1 93.06 180 HIS B CA 1
ATOM 6041 C C . HIS B 1 180 ? 2.191 -32.312 -0.474 1 93.06 180 HIS B C 1
ATOM 6043 O O . HIS B 1 180 ? 1.079 -31.875 -0.167 1 93.06 180 HIS B O 1
ATOM 6049 N N . HIS B 1 181 ? 3.357 -31.812 0.064 1 93.19 181 HIS B N 1
ATOM 6050 C CA . HIS B 1 181 ? 3.385 -30.828 1.151 1 93.19 181 HIS B CA 1
ATOM 6051 C C . HIS B 1 181 ? 2.594 -29.578 0.792 1 93.19 181 HIS B C 1
ATOM 6053 O O . HIS B 1 181 ? 1.91 -29.016 1.644 1 93.19 181 HIS B O 1
ATOM 6059 N N . ARG B 1 182 ? 2.701 -29.203 -0.427 1 93.5 182 ARG B N 1
ATOM 6060 C CA . ARG B 1 182 ? 2.203 -27.922 -0.896 1 93.5 182 ARG B CA 1
ATOM 6061 C C . ARG B 1 182 ? 0.712 -27.984 -1.204 1 93.5 182 ARG B C 1
ATOM 6063 O O . ARG B 1 182 ? 0.051 -26.953 -1.328 1 93.5 182 ARG B O 1
ATOM 6070 N N . PHE B 1 183 ? 0.101 -29.156 -1.387 1 97.56 183 PHE B N 1
ATOM 6071 C CA . PHE B 1 183 ? -1.283 -29.266 -1.832 1 97.56 183 PHE B CA 1
ATOM 6072 C C . PHE B 1 183 ? -2.23 -28.656 -0.799 1 97.56 183 PHE B C 1
ATOM 6074 O O . PHE B 1 183 ? -2 -28.781 0.406 1 97.56 183 PHE B O 1
ATOM 6081 N N . THR B 1 184 ? -3.275 -28.094 -1.258 1 98.62 184 THR B N 1
ATOM 6082 C CA . THR B 1 184 ? -4.172 -27.266 -0.466 1 98.62 184 THR B CA 1
ATOM 6083 C C . THR B 1 184 ? -4.809 -28.062 0.662 1 98.62 184 THR B C 1
ATOM 6085 O O . THR B 1 184 ? -4.988 -27.562 1.77 1 98.62 184 THR B O 1
ATOM 6088 N N . GLY B 1 185 ? -5.203 -29.328 0.38 1 98.75 185 GLY B N 1
ATOM 6089 C CA . GLY B 1 185 ? -5.809 -30.172 1.407 1 98.75 185 GLY B CA 1
ATOM 6090 C C . GLY B 1 185 ? -4.922 -30.359 2.621 1 98.75 185 GLY B C 1
ATOM 6091 O O . GLY B 1 185 ? -5.371 -30.203 3.758 1 98.75 185 GLY B O 1
ATOM 6092 N N . THR B 1 186 ? -3.641 -30.703 2.412 1 98.25 186 THR B N 1
ATOM 6093 C CA . THR B 1 186 ? -2.691 -30.906 3.502 1 98.25 186 THR B CA 1
ATOM 6094 C C . THR B 1 186 ? -2.469 -29.594 4.262 1 98.25 186 THR B C 1
ATOM 6096 O O . THR B 1 186 ? -2.361 -29.594 5.492 1 98.25 186 THR B O 1
ATOM 6099 N N . GLN B 1 187 ? -2.422 -28.5 3.51 1 98.5 187 GLN B N 1
ATOM 6100 C CA . GLN B 1 187 ? -2.221 -27.203 4.125 1 98.5 187 GLN B CA 1
ATOM 6101 C C . GLN B 1 187 ? -3.416 -26.812 4.992 1 98.5 187 GLN B C 1
ATOM 6103 O O . GLN B 1 187 ? -3.246 -26.266 6.086 1 98.5 187 GLN B O 1
ATOM 6108 N N . ILE B 1 188 ? -4.641 -27.016 4.496 1 98.81 188 ILE B N 1
ATOM 6109 C CA . ILE B 1 188 ? -5.848 -26.734 5.266 1 98.81 188 ILE B CA 1
ATOM 6110 C C . ILE B 1 188 ? -5.832 -27.547 6.562 1 98.81 188 ILE B C 1
ATOM 6112 O O . ILE B 1 188 ? -6.125 -27 7.633 1 98.81 188 ILE B O 1
ATOM 6116 N N . MET B 1 189 ? -5.512 -28.828 6.449 1 98.75 189 MET B N 1
ATOM 6117 C CA . MET B 1 189 ? -5.457 -29.703 7.617 1 98.75 189 MET B CA 1
ATOM 6118 C C . MET B 1 189 ? -4.484 -29.156 8.664 1 98.75 189 MET B C 1
ATOM 6120 O O . MET B 1 189 ? -4.816 -29.094 9.844 1 98.75 189 MET B O 1
ATOM 6124 N N . ARG B 1 190 ? -3.361 -28.781 8.266 1 98.31 190 ARG B N 1
ATOM 6125 C CA . ARG B 1 190 ? -2.359 -28.234 9.172 1 98.31 190 ARG B CA 1
ATOM 6126 C C . ARG B 1 190 ? -2.83 -26.906 9.781 1 98.31 190 ARG B C 1
ATOM 6128 O O . ARG B 1 190 ? -2.725 -26.703 10.992 1 98.31 190 ARG B O 1
ATOM 6135 N N . LEU B 1 191 ? -3.32 -25.984 8.93 1 98.19 191 LEU B N 1
ATOM 6136 C CA . LEU B 1 191 ? -3.709 -24.656 9.383 1 98.19 191 LEU B CA 1
ATOM 6137 C C . LEU B 1 191 ? -4.863 -24.734 10.375 1 98.19 191 LEU B C 1
ATOM 6139 O O . LEU B 1 191 ? -4.914 -23.953 11.336 1 98.19 191 LEU B O 1
ATOM 6143 N N . LYS B 1 192 ? -5.789 -25.609 10.086 1 98.31 192 LYS B N 1
ATOM 6144 C CA . LYS B 1 192 ? -6.875 -25.797 11.047 1 98.31 192 LYS B CA 1
ATOM 6145 C C . LYS B 1 192 ? -6.332 -26.203 12.414 1 98.31 192 LYS B C 1
ATOM 6147 O O . LYS B 1 192 ? -6.812 -25.719 13.445 1 98.31 192 LYS B O 1
ATOM 6152 N N . LYS B 1 193 ? -5.375 -27.062 12.422 1 97.69 193 LYS B N 1
ATOM 6153 C CA . LYS B 1 193 ? -4.762 -27.547 13.656 1 97.69 193 LYS B CA 1
ATOM 6154 C C . LYS B 1 193 ? -3.951 -26.438 14.336 1 97.69 193 LYS B C 1
ATOM 6156 O O . LYS B 1 193 ? -4.102 -26.203 15.531 1 97.69 193 LYS B O 1
ATOM 6161 N N . ASP B 1 194 ? -3.143 -25.766 13.578 1 97.12 194 ASP B N 1
ATOM 6162 C CA . ASP B 1 194 ? -2.17 -24.812 14.117 1 97.12 194 ASP B CA 1
ATOM 6163 C C . ASP B 1 194 ? -2.83 -23.484 14.461 1 97.12 194 ASP B C 1
ATOM 6165 O O . ASP B 1 194 ? -2.385 -22.781 15.367 1 97.12 194 ASP B O 1
ATOM 6169 N N . LEU B 1 195 ? -3.885 -23.094 13.734 1 97.94 195 LEU B N 1
ATOM 6170 C CA . LEU B 1 195 ? -4.551 -21.797 13.898 1 97.94 195 LEU B CA 1
ATOM 6171 C C . LEU B 1 195 ? -6.062 -21.984 13.977 1 97.94 195 LEU B C 1
ATOM 6173 O O . LEU B 1 195 ? -6.797 -21.438 13.141 1 97.94 195 LEU B O 1
ATOM 6177 N N . PRO B 1 196 ? -6.535 -22.594 15.031 1 97.94 196 PRO B N 1
ATOM 6178 C CA . PRO B 1 196 ? -7.957 -22.953 15.117 1 97.94 196 PRO B CA 1
ATOM 6179 C C . PRO B 1 196 ? -8.867 -21.719 15.133 1 97.94 196 PRO B C 1
ATOM 6181 O O . PRO B 1 196 ? -9.961 -21.75 14.555 1 97.94 196 PRO B O 1
ATOM 6184 N N . ASP B 1 197 ? -8.453 -20.578 15.734 1 97.75 197 ASP B N 1
ATOM 6185 C CA . ASP B 1 197 ? -9.273 -19.375 15.773 1 97.75 197 ASP B CA 1
ATOM 6186 C C . ASP B 1 197 ? -9.406 -18.766 14.383 1 97.75 197 ASP B C 1
ATOM 6188 O O . ASP B 1 197 ? -10.492 -18.344 13.984 1 97.75 197 ASP B O 1
ATOM 6192 N N . MET B 1 198 ? -8.281 -18.703 13.734 1 97.62 198 MET B N 1
ATOM 6193 C CA . MET B 1 198 ? -8.289 -18.219 12.359 1 97.62 198 MET B CA 1
ATOM 6194 C C . MET B 1 198 ? -9.227 -19.062 11.5 1 97.62 198 MET B C 1
ATOM 6196 O O . MET B 1 198 ? -10.047 -18.516 10.75 1 97.62 198 MET B O 1
ATOM 6200 N N . TYR B 1 199 ? -9.141 -20.375 11.578 1 98.5 199 TYR B N 1
ATOM 6201 C CA . TYR B 1 199 ? -9.953 -21.281 10.781 1 98.5 199 TYR B CA 1
ATOM 6202 C C . TYR B 1 199 ? -11.438 -21.109 11.102 1 98.5 199 TYR B C 1
ATOM 6204 O O . TYR B 1 199 ? -12.273 -21.141 10.195 1 98.5 199 TYR B O 1
ATOM 6212 N N . ALA B 1 200 ? -11.719 -20.891 12.367 1 98.12 200 ALA B N 1
ATOM 6213 C CA . ALA B 1 200 ? -13.102 -20.688 12.789 1 98.12 200 ALA B CA 1
ATOM 6214 C C . ALA B 1 200 ? -13.688 -19.422 12.188 1 98.12 200 ALA B C 1
ATOM 6216 O O . ALA B 1 200 ? -14.883 -19.375 11.867 1 98.12 200 ALA B O 1
ATOM 6217 N N . LYS B 1 201 ? -12.828 -18.422 11.945 1 98.06 201 LYS B N 1
ATOM 6218 C CA . LYS B 1 201 ? -13.258 -17.125 11.398 1 98.06 201 LYS B CA 1
ATOM 6219 C C . LYS B 1 201 ? -13.32 -17.172 9.875 1 98.06 201 LYS B C 1
ATOM 6221 O O . LYS B 1 201 ? -13.75 -16.203 9.242 1 98.06 201 LYS B O 1
ATOM 6226 N N . THR B 1 202 ? -12.961 -18.297 9.289 1 98.81 202 THR B N 1
ATOM 6227 C CA . THR B 1 202 ? -12.93 -18.422 7.836 1 98.81 202 THR B CA 1
ATOM 6228 C C . THR B 1 202 ? -14.305 -18.812 7.305 1 98.81 202 THR B C 1
ATOM 6230 O O . THR B 1 202 ? -14.883 -19.812 7.742 1 98.81 202 THR B O 1
ATOM 6233 N N . ALA B 1 203 ? -14.789 -18.016 6.434 1 98.75 203 ALA B N 1
ATOM 6234 C CA . ALA B 1 203 ? -16.094 -18.281 5.816 1 98.75 203 ALA B CA 1
ATOM 6235 C C . ALA B 1 203 ? -15.914 -18.969 4.461 1 98.75 203 ALA B C 1
ATOM 6237 O O . ALA B 1 203 ? -16.781 -19.734 4.035 1 98.75 203 ALA B O 1
ATOM 6238 N N . HIS B 1 204 ? -14.844 -18.688 3.764 1 98.88 204 HIS B N 1
ATOM 6239 C CA . HIS B 1 204 ? -14.578 -19.266 2.447 1 98.88 204 HIS B CA 1
ATOM 6240 C C . HIS B 1 204 ? -13.078 -19.438 2.215 1 98.88 204 HIS B C 1
ATOM 6242 O O . HIS B 1 204 ? -12.273 -18.641 2.703 1 98.88 204 HIS B O 1
ATOM 6248 N N . ILE B 1 205 ? -12.711 -20.484 1.495 1 98.94 205 ILE B N 1
ATOM 6249 C CA . ILE B 1 205 ? -11.328 -20.734 1.106 1 98.94 205 ILE B CA 1
ATOM 6250 C C . ILE B 1 205 ? -11.211 -20.734 -0.417 1 98.94 205 ILE B C 1
ATOM 6252 O O . ILE B 1 205 ? -11.898 -21.5 -1.094 1 98.94 205 ILE B O 1
ATOM 6256 N N . SER B 1 206 ? -10.398 -19.891 -0.941 1 98.88 206 SER B N 1
ATOM 6257 C CA . SER B 1 206 ? -10.117 -19.828 -2.373 1 98.88 206 SER B CA 1
ATOM 6258 C C . SER B 1 206 ? -8.727 -20.375 -2.686 1 98.88 206 SER B C 1
ATOM 6260 O O . SER B 1 206 ? -7.836 -20.344 -1.833 1 98.88 206 SER B O 1
ATOM 6262 N N . LEU B 1 207 ? -8.594 -20.938 -3.852 1 98.81 207 LEU B N 1
ATOM 6263 C CA . LEU B 1 207 ? -7.262 -21.031 -4.43 1 98.81 207 LEU B CA 1
ATOM 6264 C C . LEU B 1 207 ? -6.789 -19.672 -4.922 1 98.81 207 LEU B C 1
ATOM 6266 O O . LEU B 1 207 ? -7.594 -18.734 -5.051 1 98.81 207 LEU B O 1
ATOM 6270 N N . VAL B 1 208 ? -5.504 -19.5 -5.16 1 98.88 208 VAL B N 1
ATOM 6271 C CA . VAL B 1 208 ? -4.988 -18.188 -5.566 1 98.88 208 VAL B CA 1
ATOM 6272 C C . VAL B 1 208 ? -5.668 -17.75 -6.859 1 98.88 208 VAL B C 1
ATOM 6274 O O . VAL B 1 208 ? -5.973 -16.562 -7.031 1 98.88 208 VAL B O 1
ATOM 6277 N N . SER B 1 209 ? -5.945 -18.703 -7.742 1 98.81 209 SER B N 1
ATOM 6278 C CA . SER B 1 209 ? -6.582 -18.375 -9.016 1 98.81 209 SER B CA 1
ATOM 6279 C C . SER B 1 209 ? -8 -17.859 -8.812 1 98.81 209 SER B C 1
ATOM 6281 O O . SER B 1 209 ? -8.367 -16.812 -9.336 1 98.81 209 SER B O 1
ATOM 6283 N N . SER B 1 210 ? -8.836 -18.578 -8.039 1 98.88 210 SER B N 1
ATOM 6284 C CA . SER B 1 210 ? -10.211 -18.141 -7.816 1 98.88 210 SER B CA 1
ATOM 6285 C C . SER B 1 210 ? -10.266 -16.891 -6.941 1 98.88 210 SER B C 1
ATOM 6287 O O . SER B 1 210 ? -11.219 -16.109 -7.012 1 98.88 210 SER B O 1
ATOM 6289 N N . TRP B 1 211 ? -9.25 -16.719 -6.102 1 98.88 211 TRP B N 1
ATOM 6290 C CA . TRP B 1 211 ? -9.141 -15.492 -5.336 1 98.88 211 TRP B CA 1
ATOM 6291 C C . TRP B 1 211 ? -8.992 -14.289 -6.262 1 98.88 211 TRP B C 1
ATOM 6293 O O . TRP B 1 211 ? -9.695 -13.289 -6.109 1 98.88 211 TRP B O 1
ATOM 6303 N N . LEU B 1 212 ? -8.039 -14.375 -7.203 1 98.94 212 LEU B N 1
ATOM 6304 C CA . LEU B 1 212 ? -7.832 -13.258 -8.117 1 98.94 212 LEU B CA 1
ATOM 6305 C C . LEU B 1 212 ? -9.078 -13.008 -8.961 1 98.94 212 LEU B C 1
ATOM 6307 O O . LEU B 1 212 ? -9.453 -11.859 -9.188 1 98.94 212 LEU B O 1
ATOM 6311 N N . ALA B 1 213 ? -9.727 -14.086 -9.398 1 98.94 213 ALA B N 1
ATOM 6312 C CA . ALA B 1 213 ? -11 -13.945 -10.109 1 98.94 213 ALA B CA 1
ATOM 6313 C C . ALA B 1 213 ? -12.031 -13.234 -9.234 1 98.94 213 ALA B C 1
ATOM 6315 O O . ALA B 1 213 ? -12.797 -12.398 -9.727 1 98.94 213 ALA B O 1
ATOM 6316 N N . SER B 1 214 ? -12.102 -13.578 -7.938 1 98.88 214 SER B N 1
ATOM 6317 C CA . SER B 1 214 ? -13.039 -12.977 -6.996 1 98.88 214 SER B CA 1
ATOM 6318 C C . SER B 1 214 ? -12.828 -11.469 -6.887 1 98.88 214 SER B C 1
ATOM 6320 O O . SER B 1 214 ? -13.789 -10.703 -6.836 1 98.88 214 SER B O 1
ATOM 6322 N N . VAL B 1 215 ? -11.57 -11.078 -6.848 1 98.88 215 VAL B N 1
ATOM 6323 C CA . VAL B 1 215 ? -11.227 -9.664 -6.734 1 98.88 215 VAL B CA 1
ATOM 6324 C C . VAL B 1 215 ? -11.773 -8.898 -7.934 1 98.88 215 VAL B C 1
ATOM 6326 O O . VAL B 1 215 ? -12.406 -7.848 -7.777 1 98.88 215 VAL B O 1
ATOM 6329 N N . PHE B 1 216 ? -11.625 -9.398 -9.156 1 98.88 216 PHE B N 1
ATOM 6330 C CA . PHE B 1 216 ? -12.078 -8.727 -10.359 1 98.88 216 PHE B CA 1
ATOM 6331 C C . PHE B 1 216 ? -13.602 -8.789 -10.477 1 98.88 216 PHE B C 1
ATOM 6333 O O . PHE B 1 216 ? -14.227 -7.863 -10.992 1 98.88 216 PHE B O 1
ATOM 6340 N N . LEU B 1 217 ? -14.125 -9.883 -10.008 1 98.69 217 LEU B N 1
ATOM 6341 C CA . LEU B 1 217 ? -15.562 -10.094 -10.062 1 98.69 217 LEU B CA 1
ATOM 6342 C C . LEU B 1 217 ? -16.281 -9.227 -9.039 1 98.69 217 LEU B C 1
ATOM 6344 O O . LEU B 1 217 ? -17.438 -8.836 -9.242 1 98.69 217 LEU B O 1
ATOM 6348 N N . GLY B 1 218 ? -15.617 -8.914 -7.91 1 98.5 218 GLY B N 1
ATOM 6349 C CA . GLY B 1 218 ? -16.266 -8.273 -6.777 1 98.5 218 GLY B CA 1
ATOM 6350 C C . GLY B 1 218 ? -17.188 -9.203 -6.016 1 98.5 218 GLY B C 1
ATOM 6351 O O . GLY B 1 218 ? -18.156 -8.766 -5.402 1 98.5 218 GLY B O 1
ATOM 6352 N N . ALA B 1 219 ? -16.984 -10.438 -6.145 1 98.44 219 ALA B N 1
ATOM 6353 C CA . ALA B 1 219 ? -17.703 -11.531 -5.508 1 98.44 219 ALA B CA 1
ATOM 6354 C C . ALA B 1 219 ? -16.859 -12.797 -5.465 1 98.44 219 ALA B C 1
ATOM 6356 O O . ALA B 1 219 ? -15.891 -12.938 -6.215 1 98.44 219 ALA B O 1
ATOM 6357 N N . ILE B 1 220 ? -17.219 -13.734 -4.598 1 98.56 220 ILE B N 1
ATOM 6358 C CA . ILE B 1 220 ? -16.453 -14.961 -4.492 1 98.56 220 ILE B CA 1
ATOM 6359 C C . ILE B 1 220 ? -16.641 -15.805 -5.754 1 98.56 220 ILE B C 1
ATOM 6361 O O . ILE B 1 220 ? -17.766 -16.172 -6.102 1 98.56 220 ILE B O 1
ATOM 6365 N N . ALA B 1 221 ? -15.578 -16.047 -6.461 1 98.75 221 ALA B N 1
ATOM 6366 C CA . ALA B 1 221 ? -15.578 -16.875 -7.668 1 98.75 221 ALA B CA 1
ATOM 6367 C C . ALA B 1 221 ? -15.336 -18.344 -7.328 1 98.75 221 ALA B C 1
ATOM 6369 O O . ALA B 1 221 ? -14.609 -18.656 -6.387 1 98.75 221 ALA B O 1
ATOM 6370 N N . PRO B 1 222 ? -15.93 -19.219 -8.055 1 98.69 222 PRO B N 1
ATOM 6371 C CA . PRO B 1 222 ? -15.656 -20.656 -7.859 1 98.69 222 PRO B CA 1
ATOM 6372 C C . PRO B 1 222 ? -14.266 -21.062 -8.344 1 98.69 222 PRO B C 1
ATOM 6374 O O . PRO B 1 222 ? -13.672 -20.375 -9.18 1 98.69 222 PRO B O 1
ATOM 6377 N N . MET B 1 223 ? -13.766 -22.172 -7.77 1 98.62 223 MET B N 1
ATOM 6378 C CA . MET B 1 223 ? -12.539 -22.766 -8.281 1 98.62 223 MET B CA 1
ATOM 6379 C C . MET B 1 223 ? -12.758 -23.344 -9.68 1 98.62 223 MET B C 1
ATOM 6381 O O . MET B 1 223 ? -13.883 -23.703 -10.039 1 98.62 223 MET B O 1
ATOM 6385 N N . ASP B 1 224 ? -11.672 -23.312 -10.414 1 97.5 224 ASP B N 1
ATOM 6386 C CA . ASP B 1 224 ? -11.734 -23.828 -11.781 1 97.5 224 ASP B CA 1
ATOM 6387 C C . ASP B 1 224 ? -11.555 -25.344 -11.812 1 97.5 224 ASP B C 1
ATOM 6389 O O . ASP B 1 224 ? -11.008 -25.922 -10.875 1 97.5 224 ASP B O 1
ATOM 6393 N N . VAL B 1 225 ? -11.984 -25.938 -12.883 1 97.44 225 VAL B N 1
ATOM 6394 C CA . VAL B 1 225 ? -12.086 -27.375 -13.07 1 97.44 225 VAL B CA 1
ATOM 6395 C C . VAL B 1 225 ? -10.695 -28.016 -12.992 1 97.44 225 VAL B C 1
ATOM 6397 O O . VAL B 1 225 ? -10.547 -29.141 -12.516 1 97.44 225 VAL B O 1
ATOM 6400 N N . SER B 1 226 ? -9.727 -27.297 -13.367 1 98.44 226 SER B N 1
ATOM 6401 C CA . SER B 1 226 ? -8.375 -27.859 -13.383 1 98.44 226 SER B CA 1
ATOM 6402 C C . SER B 1 226 ? -7.652 -27.594 -12.07 1 98.44 226 SER B C 1
ATOM 6404 O O . SER B 1 226 ? -7.055 -28.5 -11.492 1 98.44 226 SER B O 1
ATOM 6406 N N . ASP B 1 227 ? -7.758 -26.406 -11.562 1 98.38 227 ASP B N 1
ATOM 6407 C CA . ASP B 1 227 ? -6.988 -26 -10.391 1 98.38 227 ASP B CA 1
ATOM 6408 C C . ASP B 1 227 ? -7.453 -26.734 -9.141 1 98.38 227 ASP B C 1
ATOM 6410 O O . ASP B 1 227 ? -6.656 -26.984 -8.234 1 98.38 227 ASP B O 1
ATOM 6414 N N . VAL B 1 228 ? -8.695 -27.109 -9.078 1 98.62 228 VAL B N 1
ATOM 6415 C CA . VAL B 1 228 ? -9.25 -27.812 -7.93 1 98.62 228 VAL B CA 1
ATOM 6416 C C . VAL B 1 228 ? -8.539 -29.156 -7.758 1 98.62 228 VAL B C 1
ATOM 6418 O O . VAL B 1 228 ? -8.438 -29.672 -6.645 1 98.62 228 VAL B O 1
ATOM 6421 N N . CYS B 1 229 ? -7.953 -29.656 -8.812 1 98.44 229 CYS B N 1
ATOM 6422 C CA . CYS B 1 229 ? -7.32 -30.984 -8.805 1 98.44 229 CYS B CA 1
ATOM 6423 C C . CYS B 1 229 ? -6.012 -30.953 -8.031 1 98.44 229 CYS B C 1
ATOM 6425 O O . CYS B 1 229 ? -5.48 -32 -7.66 1 98.44 229 CYS B O 1
ATOM 6427 N N . GLY B 1 230 ? -5.535 -29.766 -7.781 1 97.56 230 GLY B N 1
ATOM 6428 C CA . GLY B 1 230 ? -4.27 -29.641 -7.074 1 97.56 230 GLY B CA 1
ATOM 6429 C C . GLY B 1 230 ? -4.434 -29.547 -5.566 1 97.56 230 GLY B C 1
ATOM 6430 O O . GLY B 1 230 ? -3.566 -29.016 -4.871 1 97.56 230 GLY B O 1
ATOM 6431 N N . MET B 1 231 ? -5.543 -30.094 -5.016 1 98.56 231 MET B N 1
ATOM 6432 C CA . MET B 1 231 ? -5.82 -29.938 -3.594 1 98.56 231 MET B CA 1
ATOM 6433 C C . MET B 1 231 ? -5.73 -31.266 -2.867 1 98.56 231 MET B C 1
ATOM 6435 O O . MET B 1 231 ? -5.691 -31.312 -1.637 1 98.56 231 MET B O 1
ATOM 6439 N N . ASN B 1 232 ? -5.742 -32.469 -3.541 1 98.19 232 ASN B N 1
ATOM 6440 C CA . ASN B 1 232 ? -5.902 -33.812 -2.996 1 98.19 232 ASN B CA 1
ATOM 6441 C C . ASN B 1 232 ? -7.242 -33.969 -2.283 1 98.19 232 ASN B C 1
ATOM 6443 O O . ASN B 1 232 ? -7.344 -34.688 -1.295 1 98.19 232 ASN B O 1
ATOM 6447 N N . LEU B 1 233 ? -8.203 -33.188 -2.727 1 98.81 233 LEU B N 1
ATOM 6448 C CA . LEU B 1 233 ? -9.531 -33.281 -2.131 1 98.81 233 LEU B CA 1
ATOM 6449 C C . LEU B 1 233 ? -10.578 -33.625 -3.182 1 98.81 233 LEU B C 1
ATOM 6451 O O . LEU B 1 233 ? -11.711 -34 -2.844 1 98.81 233 LEU B O 1
ATOM 6455 N N . TRP B 1 234 ? -10.234 -33.531 -4.426 1 98.69 234 TRP B N 1
ATOM 6456 C CA . TRP B 1 234 ? -11.164 -33.688 -5.539 1 98.69 234 TRP B CA 1
ATOM 6457 C C . TRP B 1 234 ? -11.07 -35.094 -6.125 1 98.69 234 TRP B C 1
ATOM 6459 O O . TRP B 1 234 ? -9.977 -35.562 -6.457 1 98.69 234 TRP B O 1
ATOM 6469 N N . ASP B 1 235 ? -12.141 -35.719 -6.18 1 98.12 235 ASP B N 1
ATOM 6470 C CA . ASP B 1 235 ? -12.25 -37.031 -6.848 1 98.12 235 ASP B CA 1
ATOM 6471 C C . ASP B 1 235 ? -12.422 -36.844 -8.359 1 98.12 235 ASP B C 1
ATOM 6473 O O . ASP B 1 235 ? -13.5 -36.5 -8.828 1 98.12 235 ASP B O 1
ATOM 6477 N N . MET B 1 236 ? -11.406 -37.188 -9.094 1 96.81 236 MET B N 1
ATOM 6478 C CA . MET B 1 236 ? -11.336 -36.906 -10.523 1 96.81 236 MET B CA 1
ATOM 6479 C C . MET B 1 236 ? -12.289 -37.781 -11.312 1 96.81 23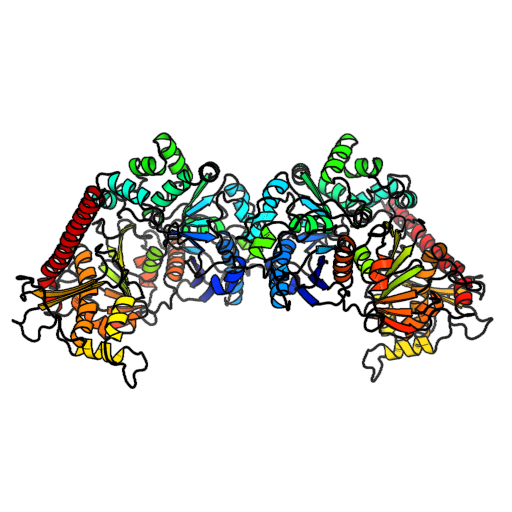6 MET B C 1
ATOM 6481 O O . MET B 1 236 ? -12.82 -37.375 -12.344 1 96.81 236 MET B O 1
ATOM 6485 N N . SER B 1 237 ? -12.508 -38.969 -10.906 1 94.12 237 SER B N 1
ATOM 6486 C CA . SER B 1 237 ? -13.398 -39.875 -11.602 1 94.12 237 SER B CA 1
ATOM 6487 C C . SER B 1 237 ? -14.859 -39.469 -11.438 1 94.12 237 SER B C 1
ATOM 6489 O O . SER B 1 237 ? -15.641 -39.562 -12.391 1 94.12 237 SER B O 1
ATOM 6491 N N . ARG B 1 238 ? -15.164 -39 -10.25 1 95.81 238 ARG B N 1
ATOM 6492 C CA . ARG B 1 238 ? -16.547 -38.656 -9.953 1 95.81 238 ARG B CA 1
ATOM 6493 C C . ARG B 1 238 ? -16.797 -37.156 -10.148 1 95.81 238 ARG B C 1
ATOM 6495 O O . ARG B 1 238 ? -17.938 -36.719 -10.18 1 95.81 238 ARG B O 1
ATOM 6502 N N . GLN B 1 239 ? -15.781 -36.375 -10.281 1 97.06 239 GLN B N 1
ATOM 6503 C CA . GLN B 1 239 ? -15.844 -34.938 -10.43 1 97.06 239 GLN B CA 1
ATOM 6504 C C . GLN B 1 239 ? -16.641 -34.312 -9.289 1 97.06 239 GLN B C 1
ATOM 6506 O O . GLN B 1 239 ? -17.562 -33.531 -9.523 1 97.06 239 GLN B O 1
ATOM 6511 N N . THR B 1 240 ? -16.281 -34.688 -8.102 1 98.06 240 THR B N 1
ATOM 6512 C CA . THR B 1 240 ? -16.828 -34.156 -6.848 1 98.06 240 THR B CA 1
ATOM 6513 C C . THR B 1 240 ? -15.781 -34.219 -5.738 1 98.06 240 THR B C 1
ATOM 6515 O O . THR B 1 240 ? -14.758 -34.875 -5.883 1 98.06 240 THR B O 1
ATOM 6518 N N . TYR B 1 241 ? -16.016 -33.531 -4.672 1 98.62 241 TYR B N 1
ATOM 6519 C CA . TYR B 1 241 ? -15.117 -33.656 -3.529 1 98.62 241 TYR B CA 1
ATOM 6520 C C . TYR B 1 241 ? -15.141 -35.062 -2.965 1 98.62 241 TYR B C 1
ATOM 6522 O O . TYR B 1 241 ? -16.203 -35.719 -2.891 1 98.62 241 TYR B O 1
ATOM 6530 N N . SER B 1 242 ? -13.977 -35.562 -2.592 1 98.56 242 SER B N 1
ATOM 6531 C CA . SER B 1 242 ? -13.875 -36.844 -1.919 1 98.56 242 SER B CA 1
ATOM 6532 C C . SER B 1 242 ? -14.273 -36.75 -0.451 1 98.56 242 SER B C 1
ATOM 6534 O O . SER B 1 242 ? -13.578 -36.094 0.341 1 98.56 242 SER B O 1
ATOM 6536 N N . GLU B 1 243 ? -15.328 -37.406 -0.033 1 97.81 243 GLU B N 1
ATOM 6537 C CA . GLU B 1 243 ? -15.844 -37.312 1.329 1 97.81 243 GLU B CA 1
ATOM 6538 C C . GLU B 1 243 ? -14.812 -37.781 2.348 1 97.81 243 GLU B C 1
ATOM 6540 O O . GLU B 1 243 ? -14.562 -37.125 3.348 1 97.81 243 GLU B O 1
ATOM 6545 N N . PRO B 1 244 ? -14.141 -38.938 2.1 1 98.19 244 PRO B N 1
ATOM 6546 C CA . PRO B 1 244 ? -13.148 -39.375 3.078 1 98.19 244 PRO B CA 1
ATOM 6547 C C . PRO B 1 244 ? -11.984 -38.406 3.219 1 98.19 244 PRO B C 1
ATOM 6549 O O . PRO B 1 244 ? -11.445 -38.219 4.316 1 98.19 244 PRO B O 1
ATOM 6552 N N . LEU B 1 245 ? -11.617 -37.781 2.148 1 98.75 245 LEU B N 1
ATOM 6553 C CA . LEU B 1 245 ? -10.492 -36.875 2.205 1 98.75 245 LEU B CA 1
ATOM 6554 C C . LEU B 1 245 ? -10.906 -35.562 2.861 1 98.75 245 LEU B C 1
ATOM 6556 O O . LEU B 1 245 ? -10.109 -34.938 3.574 1 98.75 245 LEU B O 1
ATOM 6560 N N . LEU B 1 246 ? -12.148 -35.094 2.59 1 98.75 246 LEU B N 1
ATOM 6561 C CA . LEU B 1 246 ? -12.672 -33.938 3.316 1 98.75 246 LEU B CA 1
ATOM 6562 C C . LEU B 1 246 ? -12.695 -34.219 4.816 1 98.75 246 LEU B C 1
ATOM 6564 O O . LEU B 1 246 ? -12.359 -33.344 5.617 1 98.75 246 LEU B O 1
ATOM 6568 N N . GLU B 1 247 ? -13.188 -35.438 5.168 1 98.62 247 GLU B N 1
ATOM 6569 C CA . GLU B 1 247 ? -13.25 -35.812 6.574 1 98.62 247 GLU B CA 1
ATOM 6570 C C . GLU B 1 247 ? -11.859 -35.812 7.211 1 98.62 247 GLU B C 1
ATOM 6572 O O . GLU B 1 247 ? -11.695 -35.344 8.336 1 98.62 247 GLU B O 1
ATOM 6577 N N . LEU B 1 248 ? -10.93 -36.312 6.484 1 98.62 248 LEU B N 1
ATOM 6578 C CA . LEU B 1 248 ? -9.555 -36.312 6.98 1 98.62 248 LEU B CA 1
ATOM 6579 C C . LEU B 1 248 ? -9.055 -34.906 7.227 1 98.62 248 LEU B C 1
ATOM 6581 O O . LEU B 1 248 ? -8.555 -34.594 8.312 1 98.62 248 LEU B O 1
ATOM 6585 N N . ALA B 1 249 ? -9.18 -34 6.223 1 98.69 249 ALA B N 1
ATOM 6586 C CA . ALA B 1 249 ? -8.664 -32.625 6.305 1 98.69 249 ALA B CA 1
ATOM 6587 C C . ALA B 1 249 ? -9.383 -31.859 7.402 1 98.69 249 ALA B C 1
ATOM 6589 O O . ALA B 1 249 ? -8.766 -31.031 8.086 1 98.69 249 ALA B O 1
ATOM 6590 N N . ALA B 1 250 ? -10.648 -32.156 7.578 1 98 250 ALA B N 1
ATOM 6591 C CA . ALA B 1 250 ? -11.477 -31.375 8.508 1 98 250 ALA B CA 1
ATOM 6592 C C . ALA B 1 250 ? -11.414 -31.969 9.914 1 98 250 ALA B C 1
ATOM 6594 O O . ALA B 1 250 ? -11.641 -31.266 10.898 1 98 250 ALA B O 1
ATOM 6595 N N . GLY B 1 251 ? -11.211 -33.25 10 1 97 251 GLY B N 1
ATOM 6596 C CA . GLY B 1 251 ? -11.031 -33.875 11.305 1 97 251 GLY B CA 1
ATOM 6597 C C . GLY B 1 251 ? -12.227 -34.688 11.742 1 97 251 GLY B C 1
ATOM 6598 O O . GLY B 1 251 ? -12.141 -35.469 12.688 1 97 251 GLY B O 1
ATOM 6599 N N . SER B 1 252 ? -13.453 -34.5 11.109 1 96.88 252 SER B N 1
ATOM 6600 C CA . SER B 1 252 ? -14.656 -35.281 11.398 1 96.88 252 SER B CA 1
ATOM 6601 C C . SER B 1 252 ? -15.656 -35.188 10.258 1 96.88 252 SER B C 1
ATOM 6603 O O . SER B 1 252 ? -15.508 -34.375 9.352 1 96.88 252 SER B O 1
ATOM 6605 N N . LYS B 1 253 ? -16.625 -36.031 10.312 1 96 253 LYS B N 1
ATOM 6606 C CA . LYS B 1 253 ? -17.672 -36.031 9.289 1 96 253 LYS B CA 1
ATOM 6607 C C . LYS B 1 253 ? -18.453 -34.719 9.305 1 96 253 LYS B C 1
ATOM 6609 O O . LYS B 1 253 ? -18.781 -34.156 8.25 1 96 253 LYS B O 1
ATOM 6614 N N . ARG B 1 254 ? -18.719 -34.25 10.477 1 95.69 254 ARG B N 1
ATOM 6615 C CA . ARG B 1 254 ? -19.438 -33 10.617 1 95.69 254 ARG B CA 1
ATOM 6616 C C . ARG B 1 254 ? -18.594 -31.844 10.078 1 95.69 254 ARG B C 1
ATOM 6618 O O . ARG B 1 254 ? -19.109 -30.969 9.359 1 95.69 254 ARG B O 1
ATOM 6625 N N . ASP B 1 255 ? -17.375 -31.844 10.352 1 97.19 255 ASP B N 1
ATOM 6626 C CA . ASP B 1 255 ? -16.469 -30.766 9.922 1 97.19 255 ASP B CA 1
ATOM 6627 C C . ASP B 1 255 ? -16.219 -30.844 8.422 1 97.19 255 ASP B C 1
ATOM 6629 O O . ASP B 1 255 ? -15.898 -29.828 7.793 1 97.19 255 ASP B O 1
ATOM 6633 N N . ALA B 1 256 ? -16.375 -32.031 7.902 1 98 256 ALA B N 1
ATOM 6634 C CA . ALA B 1 256 ? -16.219 -32.219 6.461 1 98 256 ALA B CA 1
ATOM 6635 C C . ALA B 1 256 ? -17.266 -31.406 5.699 1 98 256 ALA B C 1
ATOM 6637 O O . ALA B 1 256 ? -16.969 -30.812 4.66 1 98 256 ALA B O 1
ATOM 6638 N N . LEU B 1 257 ? -18.484 -31.422 6.258 1 97.62 257 LEU B N 1
ATOM 6639 C CA . LEU B 1 257 ? -19.562 -30.641 5.645 1 97.62 257 LEU B CA 1
ATOM 6640 C C . LEU B 1 257 ? -19.25 -29.156 5.688 1 97.62 257 LEU B C 1
ATOM 6642 O O . LEU B 1 257 ? -19.484 -28.438 4.715 1 97.62 257 LEU B O 1
ATOM 6646 N N . ASN B 1 258 ? -18.734 -28.719 6.785 1 97.81 258 ASN B N 1
ATOM 6647 C CA . ASN B 1 258 ? -18.359 -27.312 6.934 1 97.81 258 ASN B CA 1
ATOM 6648 C C . ASN B 1 258 ? -17.219 -26.953 5.98 1 97.81 258 ASN B C 1
ATOM 6650 O O . ASN B 1 258 ? -17.219 -25.859 5.402 1 97.81 258 ASN B O 1
ATOM 6654 N N . LEU B 1 259 ? -16.25 -27.828 5.879 1 98.75 259 LEU B N 1
ATOM 6655 C CA . LEU B 1 259 ? -15.141 -27.578 4.965 1 98.75 259 LEU B CA 1
ATOM 6656 C C . LEU B 1 259 ? -15.633 -27.469 3.525 1 98.75 259 LEU B C 1
ATOM 6658 O O . LEU B 1 259 ? -15.203 -26.594 2.777 1 98.75 259 LEU B O 1
ATOM 6662 N N . ARG B 1 260 ? -16.5 -28.406 3.152 1 98.56 260 ARG B N 1
ATOM 6663 C CA . ARG B 1 260 ? -17.047 -28.344 1.803 1 98.56 260 ARG B CA 1
ATOM 6664 C C . ARG B 1 260 ? -17.75 -27.016 1.555 1 98.56 260 ARG B C 1
ATOM 6666 O O . ARG B 1 260 ? -17.609 -26.422 0.479 1 98.56 260 ARG B O 1
ATOM 6673 N N . LYS B 1 261 ? -18.484 -26.531 2.52 1 98.19 261 LYS B N 1
ATOM 6674 C CA . LYS B 1 261 ? -19.141 -25.234 2.42 1 98.19 261 LYS B CA 1
ATOM 6675 C C . LYS B 1 261 ? -18.125 -24.109 2.27 1 98.19 261 LYS B C 1
ATOM 6677 O O . LYS B 1 261 ? -18.312 -23.188 1.472 1 98.19 261 LYS B O 1
ATOM 6682 N N . LYS B 1 262 ? -17.031 -24.156 3.023 1 98.69 262 LYS B N 1
ATOM 6683 C CA . LYS B 1 262 ? -15.961 -23.156 2.934 1 98.69 262 LYS B CA 1
ATOM 6684 C C . LYS B 1 262 ? -15.312 -23.172 1.552 1 98.69 262 LYS B C 1
ATOM 6686 O O . LYS B 1 262 ? -14.883 -22.125 1.058 1 98.69 262 LYS B O 1
ATOM 6691 N N . LEU B 1 263 ? -15.242 -24.328 0.953 1 98.81 263 LEU B N 1
ATOM 6692 C CA . LEU B 1 263 ? -14.57 -24.453 -0.335 1 98.81 263 LEU B CA 1
ATOM 6693 C C . LEU B 1 263 ? -15.5 -24.047 -1.476 1 98.81 263 LEU B C 1
ATOM 6695 O O . LEU B 1 263 ? -15.047 -23.547 -2.5 1 98.81 263 LEU B O 1
ATOM 6699 N N . GLY B 1 264 ? -16.797 -24.234 -1.277 1 98.31 264 GLY B N 1
ATOM 6700 C CA . GLY B 1 264 ? -17.75 -24.062 -2.373 1 98.31 264 GLY B CA 1
ATOM 6701 C C . GLY B 1 264 ? -17.609 -25.125 -3.443 1 98.31 264 GLY B C 1
ATOM 6702 O O . GLY B 1 264 ? -16.812 -26.047 -3.311 1 98.31 264 GLY B O 1
ATOM 6703 N N . GLU B 1 265 ? -18.438 -25.031 -4.453 1 98.38 265 GLU B N 1
ATOM 6704 C CA . GLU B 1 265 ? -18.406 -25.984 -5.566 1 98.38 265 GLU B CA 1
ATOM 6705 C C . GLU B 1 265 ? -17.656 -25.406 -6.758 1 98.38 265 GLU B C 1
ATOM 6707 O O . GLU B 1 265 ? -17.844 -24.234 -7.121 1 98.38 265 GLU B O 1
ATOM 6712 N N . PRO B 1 266 ? -16.75 -26.203 -7.363 1 98.31 266 PRO B N 1
ATOM 6713 C CA . PRO B 1 266 ? -15.984 -25.719 -8.516 1 98.31 266 PRO B CA 1
ATOM 6714 C C . PRO B 1 266 ? -16.859 -25.5 -9.75 1 98.31 266 PRO B C 1
ATOM 6716 O O . PRO B 1 266 ? -17.938 -26.094 -9.859 1 98.31 266 PRO B O 1
ATOM 6719 N N . CYS B 1 267 ? -16.406 -24.609 -10.578 1 98.06 267 CYS B N 1
ATOM 6720 C CA . CYS B 1 267 ? -16.984 -24.438 -11.906 1 98.06 267 CYS B CA 1
ATOM 6721 C C . CYS B 1 267 ? -16.391 -25.438 -12.883 1 98.06 267 CYS B C 1
ATOM 6723 O O . CYS B 1 267 ? -15.219 -25.328 -13.258 1 98.06 267 CYS B O 1
ATOM 6725 N N . LEU B 1 268 ? -17.172 -26.391 -13.375 1 96.94 268 LEU B N 1
ATOM 6726 C CA . LEU B 1 268 ? -16.641 -27.453 -14.203 1 96.94 268 LEU B CA 1
ATOM 6727 C C . LEU B 1 268 ? -16.609 -27.047 -15.672 1 96.94 268 LEU B C 1
ATOM 6729 O O . LEU B 1 268 ? -15.945 -27.703 -16.484 1 96.94 268 LEU B O 1
ATOM 6733 N N . ASP B 1 269 ? -17.312 -25.938 -15.992 1 96.44 269 ASP B N 1
ATOM 6734 C CA . ASP B 1 269 ? -17.266 -25.391 -17.344 1 96.44 269 ASP B CA 1
ATOM 6735 C C . ASP B 1 269 ? -16.109 -24.391 -17.484 1 96.44 269 ASP B C 1
ATOM 6737 O O . ASP B 1 269 ? -16.188 -23.266 -16.969 1 96.44 269 ASP B O 1
ATOM 6741 N N . GLY B 1 270 ? -15.109 -24.797 -18.25 1 95.88 270 GLY B N 1
ATOM 6742 C CA . GLY B 1 270 ? -13.938 -23.953 -18.422 1 95.88 270 GLY B CA 1
ATOM 6743 C C . GLY B 1 270 ? -14.234 -22.656 -19.156 1 95.88 270 GLY B C 1
ATOM 6744 O O . GLY B 1 270 ? -13.461 -21.703 -19.094 1 95.88 270 GLY B O 1
ATOM 6745 N N . ALA B 1 271 ? -15.367 -22.578 -19.812 1 95.06 271 ALA B N 1
ATOM 6746 C CA . ALA B 1 271 ? -15.734 -21.422 -20.625 1 95.06 271 ALA B CA 1
ATOM 6747 C C . ALA B 1 271 ? -16.812 -20.594 -19.938 1 95.06 271 ALA B C 1
ATOM 6749 O O . ALA B 1 271 ? -17.375 -19.672 -20.531 1 95.06 271 ALA B O 1
ATOM 6750 N N . ALA B 1 272 ? -17.094 -20.891 -18.703 1 97.62 272 ALA B N 1
ATOM 6751 C CA . ALA B 1 272 ? -18.156 -20.188 -17.984 1 97.62 272 ALA B CA 1
ATOM 6752 C C . ALA B 1 272 ? -17.891 -18.688 -17.953 1 97.62 272 ALA B C 1
ATOM 6754 O O . ALA B 1 272 ? -16.734 -18.25 -17.875 1 97.62 272 ALA B O 1
ATOM 6755 N N . VAL B 1 273 ? -18.891 -17.922 -18.172 1 98.44 273 VAL B N 1
ATOM 6756 C CA . VAL B 1 273 ? -18.859 -16.484 -17.906 1 98.44 273 VAL B CA 1
ATOM 6757 C C . VAL B 1 273 ? -19.375 -16.203 -16.484 1 98.44 273 VAL B C 1
ATOM 6759 O O . VAL B 1 273 ? -20.562 -16.328 -16.219 1 98.44 273 VAL B O 1
ATOM 6762 N N . LEU B 1 274 ? -18.484 -15.844 -15.57 1 98.62 274 LEU B N 1
ATOM 6763 C CA . LEU B 1 274 ? -18.797 -15.758 -14.148 1 98.62 274 LEU B CA 1
ATOM 6764 C C . LEU B 1 274 ? -19.609 -14.508 -13.844 1 98.62 274 LEU B C 1
ATOM 6766 O O . LEU B 1 274 ? -20.406 -14.484 -12.898 1 98.62 274 LEU B O 1
ATOM 6770 N N . GLY B 1 275 ? -19.359 -13.406 -14.562 1 98.62 275 GLY B N 1
ATOM 6771 C CA . GLY B 1 275 ? -20.062 -12.148 -14.375 1 98.62 275 GLY B CA 1
ATOM 6772 C C . GLY B 1 275 ? -19.266 -10.938 -14.836 1 98.62 275 GLY B C 1
ATOM 6773 O O . GLY B 1 275 ? -18.125 -11.078 -15.305 1 98.62 275 GLY B O 1
ATOM 6774 N N . SER B 1 276 ? -19.906 -9.812 -14.719 1 98.62 276 SER B N 1
ATOM 6775 C CA . SER B 1 276 ? -19.266 -8.562 -15.117 1 98.62 276 SER B CA 1
ATOM 6776 C C . SER B 1 276 ? -18.203 -8.148 -14.109 1 98.62 276 SER B C 1
ATOM 6778 O O . SER B 1 276 ? -18.281 -8.5 -12.93 1 98.62 276 SER B O 1
ATOM 6780 N N . ILE B 1 277 ? -17.281 -7.445 -14.594 1 98.81 277 ILE B N 1
ATOM 6781 C CA . ILE B 1 277 ? -16.188 -6.914 -13.773 1 98.81 277 ILE B CA 1
ATOM 6782 C C . ILE B 1 277 ? -16.766 -6.027 -12.672 1 98.81 277 ILE B C 1
ATOM 6784 O O . ILE B 1 277 ? -17.781 -5.363 -12.867 1 98.81 277 ILE B O 1
ATOM 6788 N N . SER B 1 278 ? -16.172 -6.016 -11.484 1 98.75 278 SER B N 1
ATOM 6789 C CA . SER B 1 278 ? -16.547 -5.176 -10.352 1 98.75 278 SER B CA 1
ATOM 6790 C C . SER B 1 278 ? -16.594 -3.701 -10.742 1 98.75 278 SER B C 1
ATOM 6792 O O . SER B 1 278 ? -15.711 -3.225 -11.461 1 98.75 278 SER B O 1
ATOM 6794 N N . PRO B 1 279 ? -17.5 -2.904 -10.25 1 98.62 279 PRO B N 1
ATOM 6795 C CA . PRO B 1 279 ? -17.547 -1.459 -10.492 1 98.62 279 PRO B CA 1
ATOM 6796 C C . PRO B 1 279 ? -16.266 -0.751 -10.047 1 98.62 279 PRO B C 1
ATOM 6798 O O . PRO B 1 279 ? -15.906 0.286 -10.602 1 98.62 279 PRO B O 1
ATOM 6801 N N . TYR B 1 280 ? -15.625 -1.33 -9.047 1 98.5 280 TYR B N 1
ATOM 6802 C CA . TYR B 1 280 ? -14.359 -0.771 -8.594 1 98.5 280 TYR B CA 1
ATOM 6803 C C . TYR B 1 280 ? -13.414 -0.538 -9.766 1 98.5 280 TYR B C 1
ATOM 6805 O O . TYR B 1 280 ? -12.82 0.537 -9.891 1 98.5 280 TYR B O 1
ATOM 6813 N N . PHE B 1 281 ? -13.297 -1.553 -10.656 1 98.81 281 PHE B N 1
ATOM 6814 C CA . PHE B 1 281 ? -12.328 -1.496 -11.75 1 98.81 281 PHE B CA 1
ATOM 6815 C C . PHE B 1 281 ? -12.836 -0.598 -12.867 1 98.81 281 PHE B C 1
ATOM 6817 O O . PHE B 1 281 ? -12.047 -0.047 -13.633 1 98.81 281 PHE B O 1
ATOM 6824 N N . VAL B 1 282 ? -14.125 -0.47 -13.031 1 98.38 282 VAL B N 1
ATOM 6825 C CA . VAL B 1 282 ? -14.711 0.458 -13.992 1 98.38 282 VAL B CA 1
ATOM 6826 C C . VAL B 1 282 ? -14.375 1.894 -13.594 1 98.38 282 VAL B C 1
ATOM 6828 O O . VAL B 1 282 ? -13.836 2.656 -14.398 1 98.38 282 VAL B O 1
ATOM 6831 N N . ASP B 1 283 ? -14.586 2.215 -12.328 1 97.62 283 ASP B N 1
ATOM 6832 C CA . ASP B 1 283 ? -14.461 3.59 -11.852 1 97.62 283 ASP B CA 1
ATOM 6833 C C . ASP B 1 283 ? -13 3.967 -11.641 1 97.62 283 ASP B C 1
ATOM 6835 O O . ASP B 1 283 ? -12.586 5.086 -11.953 1 97.62 283 ASP B O 1
ATOM 6839 N N . ARG B 1 284 ? -12.234 3.076 -11.172 1 97.06 284 ARG B N 1
ATOM 6840 C CA . ARG B 1 284 ? -10.867 3.406 -10.805 1 97.06 284 ARG B CA 1
ATOM 6841 C C . ARG B 1 284 ? -9.922 3.236 -11.992 1 97.06 284 ARG B C 1
ATOM 6843 O O . ARG B 1 284 ? -8.992 4.023 -12.172 1 97.06 284 ARG B O 1
ATOM 6850 N N . HIS B 1 285 ? -10.133 2.137 -12.836 1 97.75 285 HIS B N 1
ATOM 6851 C CA . HIS B 1 285 ? -9.133 1.783 -13.836 1 97.75 285 HIS B CA 1
ATOM 6852 C C . HIS B 1 285 ? -9.672 1.974 -15.25 1 97.75 285 HIS B C 1
ATOM 6854 O O . HIS B 1 285 ? -8.938 1.832 -16.219 1 97.75 285 HIS B O 1
ATOM 6860 N N . GLY B 1 286 ? -10.969 2.262 -15.352 1 97.31 286 GLY B N 1
ATOM 6861 C CA . GLY B 1 286 ? -11.508 2.648 -16.641 1 97.31 286 GLY B CA 1
ATOM 6862 C C . GLY B 1 286 ? -11.945 1.465 -17.484 1 97.31 286 GLY B C 1
ATOM 6863 O O . GLY B 1 286 ? -12.039 1.571 -18.719 1 97.31 286 GLY B O 1
ATOM 6864 N N . PHE B 1 287 ? -12.211 0.288 -16.906 1 98.38 287 PHE B N 1
ATOM 6865 C CA . PHE B 1 287 ? -12.75 -0.847 -17.656 1 98.38 287 PHE B CA 1
ATOM 6866 C C . PHE B 1 287 ? -14.195 -0.581 -18.078 1 98.38 287 PHE B C 1
ATOM 6868 O O . PHE B 1 287 ? -14.875 0.263 -17.484 1 98.38 287 PHE B O 1
ATOM 6875 N N . HIS B 1 288 ? -14.602 -1.224 -19.172 1 97.12 288 HIS B N 1
ATOM 6876 C CA . HIS B 1 288 ? -16.016 -1.189 -19.531 1 97.12 288 HIS B CA 1
ATOM 6877 C C . HIS B 1 288 ? -16.859 -2.008 -18.562 1 97.12 288 HIS B C 1
ATOM 6879 O O . HIS B 1 288 ? -16.453 -3.094 -18.141 1 97.12 288 HIS B O 1
ATOM 6885 N N . PRO B 1 289 ? -18.016 -1.479 -18.156 1 97.69 289 PRO B N 1
ATOM 6886 C CA . PRO B 1 289 ? -18.844 -2.205 -17.203 1 97.69 289 PRO B CA 1
ATOM 6887 C C . PRO B 1 289 ? -19.297 -3.562 -17.734 1 97.69 289 PRO B C 1
ATOM 6889 O O . PRO B 1 289 ? -19.672 -4.441 -16.938 1 97.69 289 PRO B O 1
ATOM 6892 N N . ASP B 1 290 ? -19.219 -3.791 -19.016 1 97.25 290 ASP B N 1
ATOM 6893 C CA . ASP B 1 290 ? -19.656 -5.047 -19.625 1 97.25 290 ASP B CA 1
ATOM 6894 C C . ASP B 1 290 ? -18.5 -6.043 -19.719 1 97.25 290 ASP B C 1
ATOM 6896 O O . ASP B 1 290 ? -18.688 -7.168 -20.188 1 97.25 290 ASP B O 1
ATOM 6900 N N . CYS B 1 291 ? -17.312 -5.621 -19.312 1 98.56 291 CYS B N 1
ATOM 6901 C CA . CYS B 1 291 ? -16.203 -6.559 -19.297 1 98.56 291 CYS B CA 1
ATOM 6902 C C . CYS B 1 291 ? -16.516 -7.777 -18.438 1 98.56 291 CYS B C 1
ATOM 6904 O O . CYS B 1 291 ? -16.984 -7.637 -17.312 1 98.56 291 CYS B O 1
ATOM 6906 N N . GLN B 1 292 ? -16.281 -8.977 -19 1 98.81 292 GLN B N 1
ATOM 6907 C CA . GLN B 1 292 ? -16.688 -10.211 -18.328 1 98.81 292 GLN B CA 1
ATOM 6908 C C . GLN B 1 292 ? -15.484 -10.906 -17.703 1 98.81 292 GLN B C 1
ATOM 6910 O O . GLN B 1 292 ? -14.383 -10.883 -18.25 1 98.81 292 GLN B O 1
ATOM 6915 N N . ILE B 1 293 ? -15.742 -11.539 -16.562 1 98.88 293 ILE B N 1
ATOM 6916 C CA . ILE B 1 293 ? -14.758 -12.359 -15.875 1 98.88 293 ILE B CA 1
ATOM 6917 C C . ILE B 1 293 ? -15.039 -13.844 -16.125 1 98.88 293 ILE B C 1
ATOM 6919 O O . ILE B 1 293 ? -16.172 -14.297 -15.984 1 98.88 293 ILE B O 1
ATOM 6923 N N . THR B 1 294 ? -14.055 -14.555 -16.578 1 98.75 294 THR B N 1
ATOM 6924 C CA . THR B 1 294 ? -14.133 -16 -16.75 1 98.75 294 THR B CA 1
ATOM 6925 C C . THR B 1 294 ? -13.227 -16.719 -15.758 1 98.75 294 THR B C 1
ATOM 6927 O O . THR B 1 294 ? -12.445 -16.078 -15.047 1 98.75 294 THR B O 1
ATOM 6930 N N . PRO B 1 295 ? -13.352 -18.031 -15.594 1 98.62 295 PRO B N 1
ATOM 6931 C CA . PRO B 1 295 ? -12.578 -18.719 -14.57 1 98.62 295 PRO B CA 1
ATOM 6932 C C . PRO B 1 295 ? -11.07 -18.578 -14.773 1 98.62 295 PRO B C 1
ATOM 6934 O O . PRO B 1 295 ? -10.586 -18.641 -15.906 1 98.62 295 PRO B O 1
ATOM 6937 N N . PHE B 1 296 ? -10.391 -18.312 -13.672 1 98.81 296 PHE B N 1
ATOM 6938 C CA . PHE B 1 296 ? -8.938 -18.375 -13.617 1 98.81 296 PHE B CA 1
ATOM 6939 C C . PHE B 1 296 ? -8.469 -19.797 -13.289 1 98.81 296 PHE B C 1
ATOM 6941 O O . PHE B 1 296 ? -9.18 -20.562 -12.633 1 98.81 296 PHE B O 1
ATOM 6948 N N . THR B 1 297 ? -7.309 -20.172 -13.75 1 98.62 297 THR B N 1
ATOM 6949 C CA . THR B 1 297 ? -6.809 -21.516 -13.539 1 98.62 297 THR B CA 1
ATOM 6950 C C . THR B 1 297 ? -5.395 -21.5 -12.969 1 98.62 297 THR B C 1
ATOM 6952 O O . THR B 1 297 ? -4.922 -20.438 -12.523 1 98.62 297 THR B O 1
ATOM 6955 N N . GLY B 1 298 ? -4.805 -22.656 -12.828 1 97.56 298 GLY B N 1
ATOM 6956 C CA . GLY B 1 298 ? -3.451 -22.75 -12.305 1 97.56 298 GLY B CA 1
ATOM 6957 C C . GLY B 1 298 ? -2.391 -22.406 -13.336 1 97.56 298 GLY B C 1
ATOM 6958 O O . GLY B 1 298 ? -2.686 -22.297 -14.523 1 97.56 298 GLY B O 1
ATOM 6959 N N . ASP B 1 299 ? -1.152 -22.219 -12.898 1 94.44 299 ASP B N 1
ATOM 6960 C CA . ASP B 1 299 ? -0.065 -21.797 -13.781 1 94.44 299 ASP B CA 1
ATOM 6961 C C . ASP B 1 299 ? 0.237 -22.875 -14.82 1 94.44 299 ASP B C 1
ATOM 6963 O O . ASP B 1 299 ? 0.389 -22.578 -16 1 94.44 299 ASP B O 1
ATOM 6967 N N . ASN B 1 300 ? 0.256 -24.172 -14.438 1 92.88 300 ASN B N 1
ATOM 6968 C CA . ASN B 1 300 ? 0.517 -25.234 -15.406 1 92.88 300 ASN B CA 1
ATOM 6969 C C . ASN B 1 300 ? -0.636 -25.391 -16.391 1 92.88 300 ASN B C 1
ATOM 6971 O O . ASN B 1 300 ? -0.419 -25.422 -17.609 1 92.88 300 ASN B O 1
ATOM 6975 N N . PRO B 1 301 ? -1.847 -25.438 -15.883 1 95.88 301 PRO B N 1
ATOM 6976 C CA . PRO B 1 301 ? -2.953 -25.422 -16.844 1 95.88 301 PRO B CA 1
ATOM 6977 C C . PRO B 1 301 ? -2.939 -24.172 -17.734 1 95.88 301 PRO B C 1
ATOM 6979 O O . PRO B 1 301 ? -3.293 -24.25 -18.906 1 95.88 301 PRO B O 1
ATOM 6982 N N . GLY B 1 302 ? -2.568 -23.062 -17.203 1 94.69 302 GLY B N 1
ATOM 6983 C CA . GLY B 1 302 ? -2.443 -21.859 -18 1 94.69 302 GLY B CA 1
ATOM 6984 C C . GLY B 1 302 ? -1.395 -21.984 -19.094 1 94.69 302 GLY B C 1
ATOM 6985 O O . GLY B 1 302 ? -1.585 -21.469 -20.203 1 94.69 302 GLY B O 1
ATOM 6986 N N . THR B 1 303 ? -0.334 -22.609 -18.781 1 91 303 THR B N 1
ATOM 6987 C CA . THR B 1 303 ? 0.754 -22.812 -19.734 1 91 303 THR B CA 1
ATOM 6988 C C . THR B 1 303 ? 0.281 -23.625 -20.938 1 91 303 THR B C 1
ATOM 6990 O O . THR B 1 303 ? 0.589 -23.281 -22.078 1 91 303 THR B O 1
ATOM 6993 N N . ILE B 1 304 ? -0.472 -24.688 -20.766 1 91.75 304 ILE B N 1
ATOM 6994 C CA . ILE B 1 304 ? -0.851 -25.547 -21.875 1 91.75 304 ILE B CA 1
ATOM 6995 C C . ILE B 1 304 ? -1.859 -24.828 -22.766 1 91.75 304 ILE B C 1
ATOM 6997 O O . ILE B 1 304 ? -2.057 -25.219 -23.922 1 91.75 304 ILE B O 1
ATOM 7001 N N . LEU B 1 305 ? -2.463 -23.781 -22.219 1 94.25 305 LEU B N 1
ATOM 7002 C CA . LEU B 1 305 ? -3.439 -23.031 -23 1 94.25 305 LEU B CA 1
ATOM 7003 C C . LEU B 1 305 ? -2.75 -22 -23.875 1 94.25 305 LEU B C 1
ATOM 7005 O O . LEU B 1 305 ? -3.385 -21.391 -24.75 1 94.25 305 LEU B O 1
ATOM 7009 N N . ALA B 1 306 ? -1.486 -21.781 -23.719 1 90.94 306 ALA B N 1
ATOM 7010 C CA . ALA B 1 306 ? -0.763 -20.75 -24.484 1 90.94 306 ALA B CA 1
ATOM 7011 C C . ALA B 1 306 ? -0.53 -21.203 -25.922 1 90.94 306 ALA B C 1
ATOM 7013 O O . ALA B 1 306 ? -0.138 -20.391 -26.766 1 90.94 306 ALA B O 1
ATOM 7014 N N . LEU B 1 307 ? -0.716 -22.438 -26.281 1 85.88 307 LEU B N 1
ATOM 7015 C CA . LEU B 1 307 ? -0.576 -22.969 -27.641 1 85.88 307 LEU B CA 1
ATOM 7016 C C . LEU B 1 307 ? -1.687 -23.953 -27.953 1 85.88 307 LEU B C 1
ATOM 7018 O O . LEU B 1 307 ? -2.277 -24.547 -27.031 1 85.88 307 LEU B O 1
ATOM 7022 N N . PRO B 1 308 ? -2.033 -23.953 -29.156 1 85.44 308 PRO B N 1
ATOM 7023 C CA . PRO B 1 308 ? -3.039 -24.953 -29.516 1 85.44 308 PRO B CA 1
ATOM 7024 C C . PRO B 1 308 ? -2.512 -26.391 -29.406 1 85.44 308 PRO B C 1
ATOM 7026 O O . PRO B 1 308 ? -2.328 -27.062 -30.438 1 85.44 308 PRO B O 1
ATOM 7029 N N . LEU B 1 309 ? -2.301 -26.797 -28.234 1 86.62 309 LEU B N 1
ATOM 7030 C CA . LEU B 1 309 ? -1.756 -28.125 -27.969 1 86.62 309 LEU B CA 1
ATOM 7031 C C . LEU B 1 309 ? -2.77 -29.219 -28.312 1 86.62 309 LEU B C 1
ATOM 7033 O O . LEU B 1 309 ? -3.793 -29.344 -27.625 1 86.62 309 LEU B O 1
ATOM 7037 N N . ARG B 1 310 ? -2.488 -29.922 -29.297 1 85.25 310 ARG B N 1
ATOM 7038 C CA . ARG B 1 310 ? -3.34 -31.047 -29.672 1 85.25 310 ARG B CA 1
ATOM 7039 C C . ARG B 1 310 ? -3.074 -32.25 -28.797 1 85.25 310 ARG B C 1
ATOM 7041 O O . ARG B 1 310 ? -2.039 -32.344 -28.125 1 85.25 310 ARG B O 1
ATOM 7048 N N . PRO B 1 311 ? -4.055 -33.125 -28.812 1 85.94 311 PRO B N 1
ATOM 7049 C CA . PRO B 1 311 ? -3.775 -34.375 -28.094 1 85.94 311 PRO B CA 1
ATOM 7050 C C . PRO B 1 311 ? -2.457 -35.031 -28.516 1 85.94 311 PRO B C 1
ATOM 7052 O O . PRO B 1 311 ? -2.129 -35.031 -29.703 1 85.94 311 PRO B O 1
ATOM 7055 N N . LEU B 1 312 ? -1.618 -35.469 -27.562 1 88.69 312 LEU B N 1
ATOM 7056 C CA . LEU B 1 312 ? -0.355 -36.188 -27.719 1 88.69 312 LEU B CA 1
ATOM 7057 C C . LEU B 1 312 ? 0.798 -35.188 -27.922 1 88.69 312 LEU B C 1
ATOM 7059 O O . LEU B 1 312 ? 1.954 -35.594 -28.031 1 88.69 312 LEU B O 1
ATOM 7063 N N . ASP B 1 313 ? 0.457 -33.875 -27.984 1 91.94 313 ASP B N 1
ATOM 7064 C CA . ASP B 1 313 ? 1.544 -32.906 -27.922 1 91.94 313 ASP B CA 1
ATOM 7065 C C . ASP B 1 313 ? 2.105 -32.812 -26.516 1 91.94 313 ASP B C 1
ATOM 7067 O O . ASP B 1 313 ? 1.382 -33 -25.531 1 91.94 313 ASP B O 1
ATOM 7071 N N . ALA B 1 314 ? 3.35 -32.5 -26.453 1 94.5 314 ALA B N 1
ATOM 7072 C CA . ALA B 1 314 ? 3.992 -32.375 -25.156 1 94.5 314 ALA B CA 1
ATOM 7073 C C . ALA B 1 314 ? 4.801 -31.094 -25.062 1 94.5 314 ALA B C 1
ATOM 7075 O O . ALA B 1 314 ? 5.34 -30.625 -26.078 1 94.5 314 ALA B O 1
ATOM 7076 N N . ILE B 1 315 ? 4.777 -30.547 -23.906 1 93.5 315 ILE B N 1
ATOM 7077 C CA . ILE B 1 315 ? 5.652 -29.422 -23.594 1 93.5 315 ILE B CA 1
ATOM 7078 C C . ILE B 1 315 ? 6.727 -29.859 -22.594 1 93.5 315 ILE B C 1
ATOM 7080 O O . ILE B 1 315 ? 6.418 -30.484 -21.578 1 93.5 315 ILE B O 1
ATOM 7084 N N . VAL B 1 316 ? 7.957 -29.609 -22.875 1 94.44 316 VAL B N 1
ATOM 7085 C CA . VAL B 1 316 ? 9.078 -29.859 -21.969 1 94.44 316 VAL B CA 1
ATOM 7086 C C . VAL B 1 316 ? 9.742 -28.531 -21.594 1 94.44 316 VAL B C 1
ATOM 7088 O O . VAL B 1 316 ? 10.344 -27.875 -22.438 1 94.44 316 VAL B O 1
ATOM 7091 N N . SER B 1 317 ? 9.586 -28.219 -20.406 1 91 317 SER B N 1
ATOM 7092 C CA . SER B 1 317 ? 10.258 -27.031 -19.891 1 91 317 SER B CA 1
ATOM 7093 C C . SER B 1 317 ? 11.633 -27.359 -19.344 1 91 317 SER B C 1
ATOM 7095 O O . SER B 1 317 ? 11.75 -28.062 -18.328 1 91 317 SER B O 1
ATOM 7097 N N . LEU B 1 318 ? 12.633 -26.812 -19.953 1 91.88 318 LEU B N 1
ATOM 7098 C CA . LEU B 1 318 ? 14.016 -27.125 -19.594 1 91.88 318 LEU B CA 1
ATOM 7099 C C . LEU B 1 318 ? 14.656 -25.984 -18.828 1 91.88 318 LEU B C 1
ATOM 7101 O O . LEU B 1 318 ? 15.555 -25.297 -19.328 1 91.88 318 LEU B O 1
ATOM 7105 N N . GLY B 1 319 ? 14.305 -25.828 -17.562 1 86.06 319 GLY B N 1
ATOM 7106 C CA . GLY B 1 319 ? 14.906 -24.875 -16.641 1 86.06 319 GLY B CA 1
ATOM 7107 C C . GLY B 1 319 ? 15.805 -25.547 -15.609 1 86.06 319 GLY B C 1
ATOM 7108 O O . GLY B 1 319 ? 16.312 -26.641 -15.836 1 86.06 319 GLY B O 1
ATOM 7109 N N . THR B 1 320 ? 16.016 -24.75 -14.375 1 84.06 320 THR B N 1
ATOM 7110 C CA . THR B 1 320 ? 16.75 -25.359 -13.273 1 84.06 320 THR B CA 1
ATOM 7111 C C . THR B 1 320 ? 16.125 -26.703 -12.883 1 84.06 320 THR B C 1
ATOM 7113 O O . THR B 1 320 ? 16.828 -27.688 -12.648 1 84.06 320 THR B O 1
ATOM 7116 N N . SER B 1 321 ? 14.742 -26.641 -12.883 1 87.19 321 SER B N 1
ATOM 7117 C CA . SER B 1 321 ? 13.938 -27.859 -12.852 1 87.19 321 SER B CA 1
ATOM 7118 C C . SER B 1 321 ? 13.344 -28.156 -14.227 1 87.19 321 SER B C 1
ATOM 7120 O O . SER B 1 321 ? 13.414 -27.328 -15.133 1 87.19 321 SER B O 1
ATOM 7122 N N . THR B 1 322 ? 12.969 -29.375 -14.469 1 91.94 322 THR B N 1
ATOM 7123 C CA . THR B 1 322 ? 12.344 -29.766 -15.719 1 91.94 322 THR B CA 1
ATOM 7124 C C . THR B 1 322 ? 10.898 -30.203 -15.492 1 91.94 322 THR B C 1
ATOM 7126 O O . THR B 1 322 ? 10.602 -30.891 -14.516 1 91.94 322 THR B O 1
ATOM 7129 N N . THR B 1 323 ? 10.023 -29.734 -16.344 1 92.44 323 THR B N 1
ATOM 7130 C CA . THR B 1 323 ? 8.625 -30.141 -16.297 1 92.44 323 THR B CA 1
ATOM 7131 C C . THR B 1 323 ? 8.172 -30.688 -17.641 1 92.44 323 THR B C 1
ATOM 7133 O O . THR B 1 323 ? 8.586 -30.188 -18.703 1 92.44 323 THR B O 1
ATOM 7136 N N . PHE B 1 324 ? 7.5 -31.766 -17.641 1 95.12 324 PHE B N 1
ATOM 7137 C CA . PHE B 1 324 ? 6.867 -32.375 -18.797 1 95.12 324 PHE B CA 1
ATOM 7138 C C . PHE B 1 324 ? 5.348 -32.312 -18.688 1 95.12 324 PHE B C 1
ATOM 7140 O O . PHE B 1 324 ? 4.766 -32.812 -17.719 1 95.12 324 PHE B O 1
ATOM 7147 N N . LEU B 1 325 ? 4.695 -31.625 -19.656 1 95.5 325 LEU B N 1
ATOM 7148 C CA . LEU B 1 325 ? 3.244 -31.484 -19.688 1 95.5 325 LEU B CA 1
ATOM 7149 C C . LEU B 1 325 ? 2.664 -32.094 -20.953 1 95.5 325 LEU B C 1
ATOM 7151 O O . LEU B 1 325 ? 3.244 -31.969 -22.047 1 95.5 325 LEU B O 1
ATOM 7155 N N . MET B 1 326 ? 1.57 -32.719 -20.797 1 94.25 326 MET B N 1
ATOM 7156 C CA . MET B 1 326 ? 0.907 -33.312 -21.953 1 94.25 326 MET B CA 1
ATOM 7157 C C . MET B 1 326 ? -0.609 -33.25 -21.812 1 94.25 326 MET B C 1
ATOM 7159 O O . MET B 1 326 ? -1.141 -33.406 -20.703 1 94.25 326 MET B O 1
ATOM 7163 N N . ASN B 1 327 ? -1.251 -32.938 -22.922 1 92.25 327 ASN B N 1
ATOM 7164 C CA . ASN B 1 327 ? -2.695 -33.094 -23.031 1 92.25 327 ASN B CA 1
ATOM 7165 C C . ASN B 1 327 ? -3.059 -34.531 -23.469 1 92.25 327 ASN B C 1
ATOM 7167 O O . ASN B 1 327 ? -2.643 -34.969 -24.531 1 92.25 327 ASN B O 1
ATOM 7171 N N . THR B 1 328 ? -3.895 -35.25 -22.656 1 91.62 328 THR B N 1
ATOM 7172 C CA . THR B 1 328 ? -4.23 -36.625 -22.984 1 91.62 328 THR B CA 1
ATOM 7173 C C . THR B 1 328 ? -5.688 -36.906 -22.641 1 91.62 328 THR B C 1
ATOM 7175 O O . THR B 1 328 ? -6.207 -36.438 -21.641 1 91.62 328 THR B O 1
ATOM 7178 N N . PRO B 1 329 ? -6.324 -37.719 -23.422 1 90.56 329 PRO B N 1
ATOM 7179 C CA . PRO B 1 329 ? -7.672 -38.188 -23.078 1 90.56 329 PRO B CA 1
ATOM 7180 C C . PRO B 1 329 ? -7.664 -39.406 -22.172 1 90.56 329 PRO B C 1
ATOM 7182 O O . PRO B 1 329 ? -8.727 -39.906 -21.797 1 90.56 329 PRO B O 1
ATOM 7185 N N . LYS B 1 330 ? -6.477 -39.875 -21.781 1 91.94 330 LYS B N 1
ATOM 7186 C CA . LYS B 1 330 ? -6.344 -41.062 -20.953 1 91.94 330 LYS B CA 1
ATOM 7187 C C . LYS B 1 330 ? -6.07 -40.688 -19.5 1 91.94 330 LYS B C 1
ATOM 7189 O O . LYS B 1 330 ? -5.23 -39.844 -19.219 1 91.94 330 LYS B O 1
ATOM 7194 N N . TYR B 1 331 ? -6.828 -41.281 -18.641 1 93.75 331 TYR B N 1
ATOM 7195 C CA . TYR B 1 331 ? -6.594 -41.125 -17.219 1 93.75 331 TYR B CA 1
ATOM 7196 C C . TYR B 1 331 ? -5.82 -42.312 -16.641 1 93.75 331 TYR B C 1
ATOM 7198 O O . TYR B 1 331 ? -6.387 -43.375 -16.406 1 93.75 331 TYR B O 1
ATOM 7206 N N . LYS B 1 332 ? -4.559 -42.156 -16.438 1 93.56 332 LYS B N 1
ATOM 7207 C CA . LYS B 1 332 ? -3.67 -43.156 -15.906 1 93.56 332 LYS B CA 1
ATOM 7208 C C . LYS B 1 332 ? -2.844 -42.625 -14.742 1 93.56 332 LYS B C 1
ATOM 7210 O O . LYS B 1 332 ? -1.619 -42.531 -14.844 1 93.56 332 LYS B O 1
ATOM 7215 N N . PRO B 1 333 ? -3.541 -42.375 -13.633 1 94.25 333 PRO B N 1
ATOM 7216 C CA . PRO B 1 333 ? -2.859 -41.75 -12.508 1 94.25 333 PRO B CA 1
ATOM 7217 C C . PRO B 1 333 ? -1.823 -42.656 -11.844 1 94.25 333 PRO B C 1
ATOM 7219 O O . PRO B 1 333 ? -1.927 -43.875 -11.922 1 94.25 333 PRO B O 1
ATOM 7222 N N . ASP B 1 334 ? -0.865 -42.062 -11.266 1 91.44 334 ASP B N 1
ATOM 7223 C CA . ASP B 1 334 ? 0.207 -42.688 -10.508 1 91.44 334 ASP B CA 1
ATOM 7224 C C . ASP B 1 334 ? 0.689 -41.781 -9.375 1 91.44 334 ASP B C 1
ATOM 7226 O O . ASP B 1 334 ? 0.666 -40.562 -9.508 1 91.44 334 ASP B O 1
ATOM 7230 N N . GLY B 1 335 ? 1.146 -42.438 -8.281 1 89.75 335 GLY B N 1
ATOM 7231 C CA . GLY B 1 335 ? 1.615 -41.688 -7.137 1 89.75 335 GLY B CA 1
ATOM 7232 C C . GLY B 1 335 ? 2.836 -40.812 -7.441 1 89.75 335 GLY B C 1
ATOM 7233 O O . GLY B 1 335 ? 3.152 -39.906 -6.699 1 89.75 335 GLY B O 1
ATOM 7234 N N . ALA B 1 336 ? 3.488 -41.062 -8.539 1 85.69 336 ALA B N 1
ATOM 7235 C CA . ALA B 1 336 ? 4.77 -40.406 -8.844 1 85.69 336 ALA B CA 1
ATOM 7236 C C . A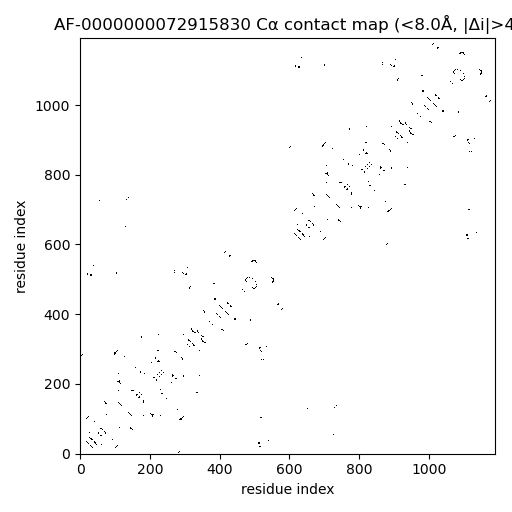LA B 1 336 ? 4.566 -39.156 -9.672 1 85.69 336 ALA B C 1
ATOM 7238 O O . ALA B 1 336 ? 5.48 -38.312 -9.797 1 85.69 336 ALA B O 1
ATOM 7239 N N . TYR B 1 337 ? 3.418 -38.938 -10.289 1 91.88 337 TYR B N 1
ATOM 7240 C CA . TYR B 1 337 ? 3.191 -37.781 -11.125 1 91.88 337 TYR B CA 1
ATOM 7241 C C . TYR B 1 337 ? 1.765 -37.281 -10.977 1 91.88 337 TYR B C 1
ATOM 7243 O O . TYR B 1 337 ? 1.025 -37.719 -10.102 1 91.88 337 TYR B O 1
ATOM 7251 N N . HIS B 1 338 ? 1.379 -36.219 -11.719 1 95.25 338 HIS B N 1
ATOM 7252 C CA . HIS B 1 338 ? 0.107 -35.531 -11.5 1 95.25 338 HIS B CA 1
ATOM 7253 C C . HIS B 1 338 ? -0.799 -35.656 -12.719 1 95.25 338 HIS B C 1
ATOM 7255 O O . HIS B 1 338 ? -0.328 -35.562 -13.859 1 95.25 338 HIS B O 1
ATOM 7261 N N . PHE B 1 339 ? -2.033 -35.906 -12.469 1 96.75 339 PHE B N 1
ATOM 7262 C CA . PHE B 1 339 ? -3.111 -35.688 -13.43 1 96.75 339 PHE B CA 1
ATOM 7263 C C . PHE B 1 339 ? -4.078 -34.625 -12.953 1 96.75 339 PHE B C 1
ATOM 7265 O O . PHE B 1 339 ? -4.504 -34.625 -11.797 1 96.75 339 PHE B O 1
ATOM 7272 N N . PHE B 1 340 ? -4.344 -33.688 -13.781 1 98 340 PHE B N 1
ATOM 7273 C CA . PHE B 1 340 ? -5.387 -32.719 -13.555 1 98 340 PHE B CA 1
ATOM 7274 C C . PHE B 1 340 ? -6.383 -32.688 -14.711 1 98 340 PHE B C 1
ATOM 7276 O O . PHE B 1 340 ? -6.035 -33.062 -15.836 1 98 340 PHE B O 1
ATOM 7283 N N . ASN B 1 341 ? -7.625 -32.344 -14.406 1 98 341 ASN B N 1
ATOM 7284 C CA . ASN B 1 341 ? -8.539 -32.031 -15.508 1 98 341 ASN B CA 1
ATOM 7285 C C . ASN B 1 341 ? -7.973 -30.953 -16.422 1 98 341 ASN B C 1
ATOM 7287 O O . ASN B 1 341 ? -7.344 -30 -15.961 1 98 341 ASN B O 1
ATOM 7291 N N . HIS B 1 342 ? -8.172 -31.234 -17.734 1 96.12 342 HIS B N 1
ATOM 7292 C CA . HIS B 1 342 ? -7.852 -30.141 -18.656 1 96.12 342 HIS B CA 1
ATOM 7293 C C . HIS B 1 342 ? -8.703 -28.922 -18.359 1 96.12 342 HIS B C 1
ATOM 7295 O O . HIS B 1 342 ? -9.898 -29.031 -18.078 1 96.12 342 HIS B O 1
ATOM 7301 N N . PRO B 1 343 ? -8.188 -27.719 -18.391 1 97.06 343 PRO B N 1
ATOM 7302 C CA . PRO B 1 343 ? -8.938 -26.531 -18 1 97.06 343 PRO B CA 1
ATOM 7303 C C . PRO B 1 343 ? -10.016 -26.141 -19 1 97.06 343 PRO B C 1
ATOM 7305 O O . PRO B 1 343 ? -10.938 -25.391 -18.656 1 97.06 343 PRO B O 1
ATOM 7308 N N . THR B 1 344 ? -9.945 -26.656 -20.297 1 96.25 344 THR B N 1
ATOM 7309 C CA . THR B 1 344 ? -10.906 -26.188 -21.281 1 96.25 344 THR B CA 1
ATOM 7310 C C . THR B 1 344 ? -11.523 -27.359 -22.047 1 96.25 344 THR B C 1
ATOM 7312 O O . THR B 1 344 ? -12.492 -27.172 -22.781 1 96.25 344 THR B O 1
ATOM 7315 N N . THR B 1 345 ? -10.992 -28.516 -21.906 1 93.19 345 THR B N 1
ATOM 7316 C CA . THR B 1 345 ? -11.461 -29.625 -22.719 1 93.19 345 THR B CA 1
ATOM 7317 C C . THR B 1 345 ? -12.008 -30.75 -21.828 1 93.19 345 THR B C 1
ATOM 7319 O O . THR B 1 345 ? -11.242 -31.516 -21.25 1 93.19 345 THR B O 1
ATOM 7322 N N . ASP B 1 346 ? -13.273 -30.859 -21.875 1 92.5 346 ASP B N 1
ATOM 7323 C CA . ASP B 1 346 ? -13.938 -31.875 -21.062 1 92.5 346 ASP B CA 1
ATOM 7324 C C . ASP B 1 346 ? -13.469 -33.281 -21.469 1 92.5 346 ASP B C 1
ATOM 7326 O O . ASP B 1 346 ? -13.352 -33.594 -22.656 1 92.5 346 ASP B O 1
ATOM 7330 N N . GLY B 1 347 ? -13.102 -34.062 -20.484 1 92.25 347 GLY B N 1
ATOM 7331 C CA . GLY B 1 347 ? -12.688 -35.406 -20.734 1 92.25 347 GLY B CA 1
ATOM 7332 C C . GLY B 1 347 ? -11.195 -35.562 -20.969 1 92.25 347 GLY B C 1
ATOM 7333 O O . GLY B 1 347 ? -10.672 -36.656 -21.078 1 92.25 347 GLY B O 1
ATOM 7334 N N . HIS B 1 348 ? -10.531 -34.5 -21.078 1 93.88 348 HIS B N 1
ATOM 7335 C CA . HIS B 1 348 ? -9.086 -34.562 -21.219 1 93.88 348 HIS B CA 1
ATOM 7336 C C . HIS B 1 348 ? -8.398 -34.188 -19.906 1 93.88 348 HIS B C 1
ATOM 7338 O O . HIS B 1 348 ? -9.023 -33.625 -19 1 93.88 348 HIS B O 1
ATOM 7344 N N . TYR B 1 349 ? -7.148 -34.562 -19.859 1 95.12 349 TYR B N 1
ATOM 7345 C CA . TYR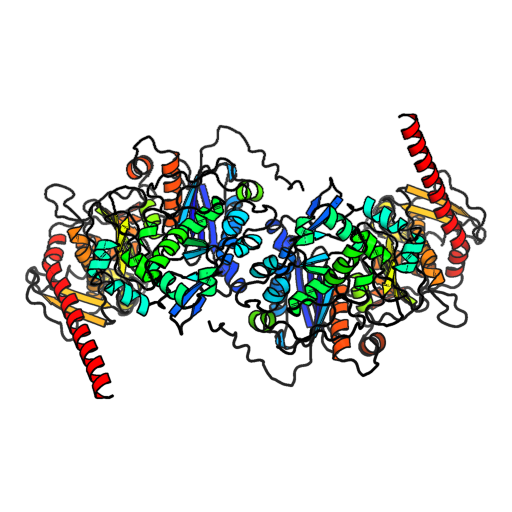 B 1 349 ? -6.344 -34.375 -18.672 1 95.12 349 TYR B CA 1
ATOM 7346 C C . TYR B 1 349 ? -4.996 -33.719 -19.016 1 95.12 349 TYR B C 1
ATOM 7348 O O . TYR B 1 349 ? -4.512 -33.875 -20.141 1 95.12 349 TYR B O 1
ATOM 7356 N N . MET B 1 350 ? -4.551 -33 -18.078 1 95.5 350 MET B N 1
ATOM 7357 C CA . MET B 1 350 ? -3.152 -32.562 -18.094 1 95.5 350 MET B CA 1
ATOM 7358 C C . MET B 1 350 ? -2.287 -33.531 -17.281 1 95.5 350 MET B C 1
ATOM 7360 O O . MET B 1 350 ? -2.506 -33.688 -16.078 1 95.5 350 MET B O 1
ATOM 7364 N N . PHE B 1 351 ? -1.406 -34.219 -17.969 1 95.38 351 PHE B N 1
ATOM 7365 C CA . PHE B 1 351 ? -0.379 -35.062 -17.359 1 95.38 351 PHE B CA 1
ATOM 7366 C C . PHE B 1 351 ? 0.884 -34.25 -17.094 1 95.38 351 PHE B C 1
ATOM 7368 O O . PHE B 1 351 ? 1.349 -33.5 -17.969 1 95.38 351 PHE B O 1
ATOM 7375 N N . MET B 1 352 ? 1.382 -34.344 -15.836 1 95.69 352 MET B N 1
ATOM 7376 C CA . MET B 1 352 ? 2.512 -33.5 -15.492 1 95.69 352 MET B CA 1
ATOM 7377 C C . MET B 1 352 ? 3.584 -34.281 -14.75 1 95.69 352 MET B C 1
ATOM 7379 O O . MET B 1 352 ? 3.291 -34.969 -13.766 1 95.69 352 MET B O 1
ATOM 7383 N N . LEU B 1 353 ? 4.832 -34.188 -15.211 1 94.69 353 LEU B N 1
ATOM 7384 C CA . LEU B 1 353 ? 6.031 -34.656 -14.523 1 94.69 353 LEU B CA 1
ATOM 7385 C C . LEU B 1 353 ? 6.891 -33.469 -14.078 1 94.69 353 LEU B C 1
ATOM 7387 O O . LEU B 1 353 ? 7.133 -32.531 -14.859 1 94.69 353 LEU B O 1
ATOM 7391 N N . CYS B 1 354 ? 7.223 -33.469 -12.852 1 89.94 354 CYS B N 1
ATOM 7392 C CA . CYS B 1 354 ? 8.086 -32.438 -12.32 1 89.94 354 CYS B CA 1
ATOM 7393 C C . CYS B 1 354 ? 9.391 -33 -11.789 1 89.94 354 CYS B C 1
ATOM 7395 O O . CYS B 1 354 ? 9.375 -33.844 -10.867 1 89.94 354 CYS B O 1
ATOM 7397 N N . TYR B 1 355 ? 10.562 -32.531 -12.32 1 92.81 355 TYR B N 1
ATOM 7398 C CA . TYR B 1 355 ? 11.883 -33.031 -11.938 1 92.81 355 TYR B CA 1
ATOM 7399 C C . TYR B 1 355 ? 12.695 -31.938 -11.25 1 92.81 355 TYR B C 1
ATOM 7401 O O . TYR B 1 355 ? 12.742 -30.797 -11.711 1 92.81 355 TYR B O 1
ATOM 7409 N N . LYS B 1 356 ? 13.281 -32.25 -10.156 1 87.94 356 LYS B N 1
ATOM 7410 C CA . LYS B 1 356 ? 14.133 -31.297 -9.445 1 87.94 356 LYS B CA 1
ATOM 7411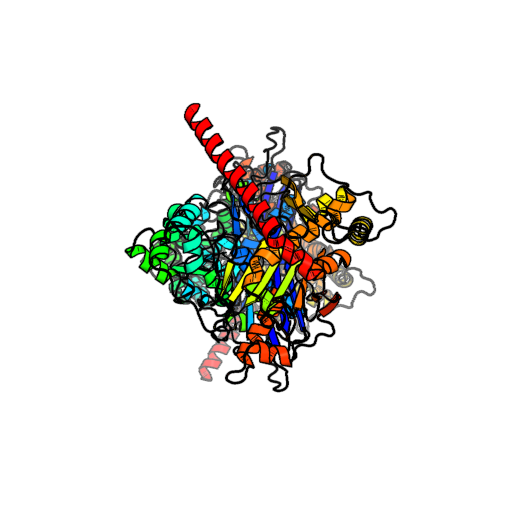 C C . LYS B 1 356 ? 15.477 -31.141 -10.141 1 87.94 356 LYS B C 1
ATOM 7413 O O . LYS B 1 356 ? 16.047 -30.047 -10.141 1 87.94 356 LYS B O 1
ATOM 7418 N N . ASN B 1 357 ? 15.977 -32.281 -10.617 1 93.25 357 ASN B N 1
ATOM 7419 C CA . ASN B 1 357 ? 17.297 -32.281 -11.227 1 93.25 357 ASN B CA 1
ATOM 7420 C C . ASN B 1 357 ? 17.234 -32.062 -12.734 1 93.25 357 ASN B C 1
ATOM 7422 O O . ASN B 1 357 ? 17.562 -32.969 -13.516 1 93.25 357 ASN B O 1
ATOM 7426 N N . GLY B 1 358 ? 16.906 -30.781 -13.102 1 94.19 358 GLY B N 1
ATOM 7427 C CA . GLY B 1 358 ? 16.859 -30.422 -14.508 1 94.19 358 GLY B CA 1
ATOM 7428 C C . GLY B 1 358 ? 18.141 -29.781 -15.008 1 94.19 358 GLY B C 1
ATOM 7429 O O . GLY B 1 358 ? 19.172 -30.453 -15.086 1 94.19 358 GLY B O 1
ATOM 7430 N N . GLY B 1 359 ? 18.109 -28.547 -15.258 1 91.88 359 GLY B N 1
ATOM 7431 C CA . GLY B 1 359 ? 19.281 -27.797 -15.695 1 91.88 359 GLY B CA 1
ATOM 7432 C C . GLY B 1 359 ? 20.391 -27.781 -14.672 1 91.88 359 GLY B C 1
ATOM 7433 O O . GLY B 1 359 ? 21.578 -27.766 -15.031 1 91.88 359 GLY B O 1
ATOM 7434 N N . LEU B 1 360 ? 20.016 -27.797 -13.453 1 91 360 LEU B N 1
ATOM 7435 C CA . LEU B 1 360 ? 21.031 -27.812 -12.398 1 91 360 LEU B CA 1
ATOM 7436 C C . LEU B 1 360 ? 21.938 -29.016 -12.547 1 91 360 LEU B C 1
ATOM 7438 O O . LEU B 1 360 ? 23.156 -28.922 -12.375 1 91 360 LEU B O 1
ATOM 7442 N N . ALA B 1 361 ? 21.312 -30.125 -12.805 1 95.25 361 ALA B N 1
ATOM 7443 C CA . ALA B 1 361 ? 22.094 -31.359 -12.969 1 95.25 361 ALA B CA 1
ATOM 7444 C C . ALA B 1 361 ? 22.938 -31.312 -14.234 1 95.25 361 ALA B C 1
ATOM 7446 O O . ALA B 1 361 ? 24.109 -31.719 -14.234 1 95.25 361 ALA B O 1
ATOM 7447 N N . ARG B 1 362 ? 22.391 -30.828 -15.344 1 96.62 362 ARG B N 1
ATOM 7448 C CA . ARG B 1 362 ? 23.141 -30.703 -16.594 1 96.62 362 ARG B CA 1
ATOM 7449 C C . ARG B 1 362 ? 24.312 -29.75 -16.438 1 96.62 362 ARG B C 1
ATOM 7451 O O . ARG B 1 362 ? 25.391 -29.984 -16.984 1 96.62 362 ARG B O 1
ATOM 7458 N N . GLU B 1 363 ? 24.141 -28.734 -15.719 1 95.38 363 GLU B N 1
ATOM 7459 C CA . GLU B 1 363 ? 25.203 -27.766 -15.461 1 95.38 363 GLU B CA 1
ATOM 7460 C C . GLU B 1 363 ? 26.344 -28.406 -14.68 1 95.38 363 GLU B C 1
ATOM 7462 O O . GLU B 1 363 ? 27.516 -28.141 -14.945 1 95.38 363 GLU B O 1
ATOM 7467 N N . ARG B 1 364 ? 25.984 -29.203 -13.719 1 95.56 364 ARG B N 1
ATOM 7468 C CA . ARG B 1 364 ? 27.016 -29.875 -12.93 1 95.56 364 ARG B CA 1
ATOM 7469 C C . ARG B 1 364 ? 27.859 -30.781 -13.812 1 95.56 364 ARG B C 1
ATOM 7471 O O . ARG B 1 364 ? 29.062 -30.906 -13.602 1 95.56 364 ARG B O 1
ATOM 7478 N N . VAL B 1 365 ? 27.203 -31.469 -14.68 1 96.62 365 VAL B N 1
ATOM 7479 C CA . VAL B 1 365 ? 27.922 -32.344 -15.609 1 96.62 365 VAL B CA 1
ATOM 7480 C C . VAL B 1 365 ? 28.766 -31.484 -16.562 1 96.62 365 VAL B C 1
ATOM 7482 O O . VAL B 1 365 ? 29.938 -31.797 -16.812 1 96.62 365 VAL B O 1
ATOM 7485 N N . ARG B 1 366 ? 28.156 -30.422 -17.125 1 96.38 366 ARG B N 1
ATOM 7486 C CA . ARG B 1 366 ? 28.859 -29.484 -17.984 1 96.38 366 ARG B CA 1
ATOM 7487 C C . ARG B 1 366 ? 30.125 -28.953 -17.312 1 96.38 366 ARG B C 1
ATOM 7489 O O . ARG B 1 366 ? 31.172 -28.875 -17.938 1 96.38 366 ARG B O 1
ATOM 7496 N N . ASP B 1 367 ? 30.031 -28.688 -16.109 1 95.69 367 ASP B N 1
ATOM 7497 C CA . ASP B 1 367 ? 31.109 -28.016 -15.375 1 95.69 367 ASP B CA 1
ATOM 7498 C C . ASP B 1 367 ? 32.25 -28.984 -15.109 1 95.69 367 ASP B C 1
ATOM 7500 O O . ASP B 1 367 ? 33.344 -28.547 -14.727 1 95.69 367 ASP B O 1
ATOM 7504 N N . GLN B 1 368 ? 32.062 -30.234 -15.273 1 94.69 368 GLN B N 1
ATOM 7505 C CA . GLN B 1 368 ? 33.125 -31.203 -15.164 1 94.69 368 GLN B CA 1
ATOM 7506 C C . GLN B 1 368 ? 33.969 -31.25 -16.438 1 94.69 368 GLN B C 1
ATOM 7508 O O . GLN B 1 368 ? 35.062 -31.797 -16.438 1 94.69 368 GLN B O 1
ATOM 7513 N N . LEU B 1 369 ? 33.469 -30.719 -17.562 1 95.44 369 LEU B N 1
ATOM 7514 C CA . LEU B 1 369 ? 34.188 -30.656 -18.828 1 95.44 369 LEU B CA 1
ATOM 7515 C C . LEU B 1 369 ? 35.031 -29.391 -18.906 1 95.44 369 LEU B C 1
ATOM 7517 O O . LEU B 1 369 ? 34.812 -28.422 -18.188 1 95.44 369 LEU B O 1
ATOM 7521 N N . PRO B 1 370 ? 36.062 -29.438 -19.766 1 92.19 370 PRO B N 1
ATOM 7522 C CA . PRO B 1 370 ? 36.844 -28.203 -19.938 1 92.19 370 PRO B CA 1
ATOM 7523 C C . PRO B 1 370 ? 36 -27.031 -20.406 1 92.19 370 PRO B C 1
ATOM 7525 O O . PRO B 1 370 ? 35.094 -27.203 -21.234 1 92.19 370 PRO B O 1
ATOM 7528 N N . LYS B 1 371 ? 36.312 -25.859 -19.875 1 89.81 371 LYS B N 1
ATOM 7529 C CA . LYS B 1 371 ? 35.625 -24.641 -20.328 1 89.81 371 LYS B CA 1
ATOM 7530 C C . LYS B 1 371 ? 35.906 -24.359 -21.797 1 89.81 371 LYS B C 1
ATOM 7532 O O . LYS B 1 371 ? 37.062 -24.531 -22.25 1 89.81 371 LYS B O 1
ATOM 7537 N N . PRO B 1 372 ? 34.906 -24.016 -22.438 1 86.88 372 PRO B N 1
ATOM 7538 C CA . PRO B 1 372 ? 35.188 -23.688 -23.844 1 86.88 372 PRO B CA 1
ATOM 7539 C C . PRO B 1 372 ? 36 -22.422 -24 1 86.88 372 PRO B C 1
ATOM 7541 O O . PRO B 1 372 ? 35.844 -21.453 -23.25 1 86.88 372 PRO B O 1
ATOM 7544 N N . GLU B 1 373 ? 37.188 -22.391 -24.656 1 77.88 373 GLU B N 1
ATOM 7545 C CA . GLU B 1 373 ? 38.094 -21.266 -24.844 1 77.88 373 GLU B CA 1
ATOM 7546 C C . GLU B 1 373 ? 37.375 -20.062 -25.453 1 77.88 373 GLU B C 1
ATOM 7548 O O . GLU B 1 373 ? 37.594 -18.922 -25.047 1 77.88 373 GLU B O 1
ATOM 7553 N N . ASN B 1 374 ? 36.25 -20.219 -26.328 1 73.94 374 ASN B N 1
ATOM 7554 C CA . ASN B 1 374 ? 35.625 -19.109 -27.016 1 73.94 374 ASN B CA 1
ATOM 7555 C C . ASN B 1 374 ? 34.125 -19.328 -27.219 1 73.94 374 ASN B C 1
ATOM 7557 O O . ASN B 1 374 ? 33.562 -18.844 -28.172 1 73.94 374 ASN B O 1
ATOM 7561 N N . GLY B 1 375 ? 33.719 -19.859 -26.219 1 72.62 375 GLY B N 1
ATOM 7562 C CA . GLY B 1 375 ? 32.312 -20.156 -26.484 1 72.62 375 GLY B CA 1
ATOM 7563 C C . GLY B 1 375 ? 31.359 -19.141 -25.875 1 72.62 375 GLY B C 1
ATOM 7564 O O . GLY B 1 375 ? 31.469 -18.828 -24.688 1 72.62 375 GLY B O 1
ATOM 7565 N N . PRO B 1 376 ? 30.453 -18.547 -26.656 1 75.06 376 PRO B N 1
ATOM 7566 C CA . PRO B 1 376 ? 29.562 -17.484 -26.188 1 75.06 376 PRO B CA 1
ATOM 7567 C C . PRO B 1 376 ? 28.547 -17.984 -25.156 1 75.06 376 PRO B C 1
ATOM 7569 O O . PRO B 1 376 ? 28.016 -17.188 -24.375 1 75.06 376 PRO B O 1
ATOM 7572 N N . THR B 1 377 ? 28.281 -19.266 -25.047 1 80.62 377 THR B N 1
ATOM 7573 C CA . THR B 1 377 ? 27.172 -19.734 -24.219 1 80.62 377 THR B CA 1
ATOM 7574 C C . THR B 1 377 ? 27.703 -20.5 -23 1 80.62 377 THR B C 1
ATOM 7576 O O . THR B 1 377 ? 26.984 -20.688 -22.016 1 80.62 377 THR B O 1
ATOM 7579 N N . GLY B 1 378 ? 28.984 -21.016 -23.141 1 87.38 378 GLY B N 1
ATOM 7580 C CA . GLY B 1 378 ? 29.547 -21.859 -22.109 1 87.38 378 GLY B CA 1
ATOM 7581 C C . GLY B 1 378 ? 29.156 -23.328 -22.234 1 87.38 378 GLY B C 1
ATOM 7582 O O . GLY B 1 378 ? 29.594 -24.156 -21.453 1 87.38 378 GLY B O 1
ATOM 7583 N N . TRP B 1 379 ? 28.297 -23.656 -23.234 1 94.5 379 TRP B N 1
ATOM 7584 C CA . TRP B 1 379 ? 27.766 -25.016 -23.391 1 94.5 379 TRP B CA 1
ATOM 7585 C C . TRP B 1 379 ? 28.406 -25.719 -24.562 1 94.5 379 TRP B C 1
ATOM 7587 O O . TRP B 1 379 ? 28.094 -26.875 -24.859 1 94.5 379 TRP B O 1
ATOM 7597 N N . GLU B 1 380 ? 29.375 -25.094 -25.266 1 94.38 380 GLU B N 1
ATOM 7598 C CA . GLU B 1 380 ? 29.906 -25.594 -26.531 1 94.38 380 GLU B CA 1
ATOM 7599 C C . GLU B 1 380 ? 30.578 -26.953 -26.359 1 94.38 380 GLU B C 1
ATOM 7601 O O . GLU B 1 380 ? 30.359 -27.859 -27.172 1 94.38 380 GLU B O 1
ATOM 7606 N N . ASN B 1 381 ? 31.359 -27.094 -25.328 1 95.56 381 ASN B N 1
ATOM 7607 C CA . ASN B 1 381 ? 32.031 -28.359 -25.094 1 95.56 381 ASN B CA 1
ATOM 7608 C C . ASN B 1 381 ? 31.031 -29.453 -24.688 1 95.56 381 ASN B C 1
ATOM 7610 O O . ASN B 1 381 ? 31.219 -30.625 -25.016 1 95.56 381 ASN B O 1
ATOM 7614 N N . PHE B 1 382 ? 30.047 -29.078 -23.984 1 96.62 382 PHE B N 1
ATOM 7615 C CA . PHE B 1 382 ? 28.969 -29.984 -23.625 1 96.62 382 PHE B CA 1
ATOM 7616 C C . PHE B 1 382 ? 28.266 -30.5 -24.875 1 96.62 382 PHE B C 1
ATOM 7618 O O . PHE B 1 382 ? 28.047 -31.703 -25.016 1 96.62 382 PHE B O 1
ATOM 7625 N N . ASN B 1 383 ? 27.969 -29.625 -25.766 1 96.5 383 ASN B N 1
ATOM 7626 C CA . ASN B 1 383 ? 27.312 -29.969 -27.016 1 96.5 383 ASN B CA 1
ATOM 7627 C C . ASN B 1 383 ? 28.172 -30.891 -27.875 1 96.5 383 ASN B C 1
ATOM 7629 O O . ASN B 1 383 ? 27.672 -31.875 -28.438 1 96.5 383 ASN B O 1
ATOM 7633 N N . LYS B 1 384 ? 29.375 -30.5 -27.922 1 96.06 384 LYS B N 1
ATOM 7634 C CA . LYS B 1 384 ? 30.312 -31.328 -28.688 1 96.06 384 LYS B CA 1
ATOM 7635 C C . LYS B 1 384 ? 30.391 -32.75 -28.125 1 96.06 384 LYS B C 1
ATOM 7637 O O . LYS B 1 384 ? 30.438 -33.719 -28.875 1 96.06 384 LYS B O 1
ATOM 7642 N N . ALA B 1 385 ? 30.438 -32.781 -26.844 1 97.38 385 ALA B N 1
ATOM 7643 C CA . ALA B 1 385 ? 30.484 -34.062 -26.188 1 97.38 385 ALA B CA 1
ATOM 7644 C C . ALA B 1 385 ? 29.25 -34.906 -26.516 1 97.38 385 ALA B C 1
ATOM 7646 O O . ALA B 1 385 ? 29.344 -36.094 -26.766 1 97.38 385 ALA B O 1
ATOM 7647 N N . ILE B 1 386 ? 28.047 -34.344 -26.5 1 97.81 386 ILE B N 1
ATOM 7648 C CA . ILE B 1 386 ? 26.797 -35 -26.828 1 97.81 386 ILE B CA 1
ATOM 7649 C C . ILE B 1 386 ? 26.844 -35.531 -28.266 1 97.81 386 ILE B C 1
ATOM 7651 O O . ILE B 1 386 ? 26.531 -36.688 -28.531 1 97.81 386 ILE B O 1
ATOM 7655 N N . GLU B 1 387 ? 27.344 -34.688 -29.141 1 96.56 387 GLU B N 1
ATOM 7656 C CA . GLU B 1 387 ? 27.359 -35 -30.578 1 96.56 387 GLU B CA 1
ATOM 7657 C C . GLU B 1 387 ? 28.359 -36.125 -30.891 1 96.56 387 GLU B C 1
ATOM 7659 O O . GLU B 1 387 ? 28.125 -36.906 -31.812 1 96.56 387 GLU B O 1
ATOM 7664 N N . ASN B 1 388 ? 29.375 -36.094 -30.109 1 96.88 388 ASN B N 1
ATOM 7665 C CA . ASN B 1 388 ? 30.453 -37.062 -30.391 1 96.88 388 ASN B CA 1
ATOM 7666 C C . ASN B 1 388 ? 30.203 -38.375 -29.703 1 96.88 388 ASN B C 1
ATOM 7668 O O . ASN B 1 388 ? 30.953 -39.344 -29.922 1 96.88 388 ASN B O 1
ATOM 7672 N N . THR B 1 389 ? 29.25 -38.469 -28.906 1 97.31 389 THR B N 1
ATOM 7673 C CA . THR B 1 389 ? 28.922 -39.719 -28.203 1 97.31 389 THR B CA 1
ATOM 7674 C C . THR B 1 389 ? 27.75 -40.406 -28.875 1 97.31 389 THR B C 1
ATOM 7676 O O . THR B 1 389 ? 26.672 -39.812 -29.016 1 97.31 389 THR B O 1
ATOM 7679 N N . PRO B 1 390 ? 27.938 -41.656 -29.297 1 96.38 390 PRO B N 1
ATOM 7680 C CA . PRO B 1 390 ? 26.812 -42.344 -29.922 1 96.38 390 PRO B CA 1
ATOM 7681 C C . PRO B 1 390 ? 25.656 -42.562 -28.953 1 96.38 390 PRO B C 1
ATOM 7683 O O . PRO B 1 390 ? 25.844 -42.594 -27.734 1 96.38 390 PRO B O 1
ATOM 7686 N N . ALA B 1 391 ? 24.453 -42.781 -29.516 1 97.19 391 ALA B N 1
ATOM 7687 C CA . ALA B 1 391 ? 23.266 -43.062 -28.719 1 97.19 391 ALA B CA 1
ATOM 7688 C C . ALA B 1 391 ? 23.516 -44.25 -27.766 1 97.19 391 ALA B C 1
ATOM 7690 O O . ALA B 1 391 ? 24.031 -45.281 -28.188 1 97.19 391 ALA B O 1
ATOM 7691 N N . LEU B 1 392 ? 23.266 -44 -26.5 1 97.94 392 LEU B N 1
ATOM 7692 C CA . LEU B 1 392 ? 23.406 -45 -25.438 1 97.94 392 LEU B CA 1
ATOM 7693 C C . LEU B 1 392 ? 24.859 -45.406 -25.281 1 97.94 392 LEU B C 1
ATOM 7695 O O . LEU B 1 392 ? 25.141 -46.5 -24.797 1 97.94 392 LEU B O 1
ATOM 7699 N N . GLY B 1 393 ? 25.766 -44.594 -25.797 1 95.88 393 GLY B N 1
ATOM 7700 C CA . GLY B 1 393 ? 27.188 -44.875 -25.703 1 95.88 393 GLY B CA 1
ATOM 7701 C C . GLY B 1 393 ? 27.625 -46.062 -26.531 1 95.88 393 GLY B C 1
ATOM 7702 O O . GLY B 1 393 ? 28.656 -46.688 -26.25 1 95.88 393 GLY B O 1
ATOM 7703 N N . ALA B 1 394 ? 26.828 -46.469 -27.469 1 95.38 394 ALA B N 1
ATOM 7704 C CA . ALA B 1 394 ? 27.078 -47.688 -28.234 1 95.38 394 ALA B CA 1
ATOM 7705 C C . ALA B 1 394 ? 27.422 -47.375 -29.688 1 95.38 394 ALA B C 1
ATOM 7707 O O . ALA B 1 394 ? 26.547 -47 -30.469 1 95.38 394 ALA B O 1
ATOM 7708 N N . ALA B 1 395 ? 28.609 -47.562 -30.031 1 92 395 ALA B N 1
ATOM 7709 C CA . ALA B 1 395 ? 29.062 -47.281 -31.406 1 92 395 ALA B CA 1
ATOM 7710 C C . ALA B 1 395 ? 28.672 -48.406 -32.344 1 92 395 ALA B C 1
ATOM 7712 O O . ALA B 1 395 ? 28.422 -48.188 -33.531 1 92 395 ALA B O 1
ATOM 7713 N N . LYS B 1 396 ? 28.672 -49.562 -31.719 1 94.19 396 LYS B N 1
ATOM 7714 C CA . LYS B 1 396 ? 28.312 -50.75 -32.5 1 94.19 396 LYS B CA 1
ATOM 7715 C C . LYS B 1 396 ? 27.016 -51.344 -32 1 94.19 396 LYS B C 1
ATOM 7717 O O . LYS B 1 396 ? 26.609 -51.125 -30.859 1 94.19 396 LYS B O 1
ATOM 7722 N N . GLU B 1 397 ? 26.469 -52.125 -32.812 1 92.75 397 GLU B N 1
ATOM 7723 C CA . GLU B 1 397 ? 25.156 -52.719 -32.531 1 92.75 397 GLU B CA 1
ATOM 7724 C C . GLU B 1 397 ? 25.188 -53.625 -31.328 1 92.75 397 GLU B C 1
ATOM 7726 O O . GLU B 1 397 ? 24.234 -53.719 -30.562 1 92.75 397 GLU B O 1
ATOM 7731 N N . ASP B 1 398 ? 26.344 -54.281 -31.172 1 94.06 398 ASP B N 1
ATOM 7732 C CA . ASP B 1 398 ? 26.422 -55.281 -30.125 1 94.06 398 ASP B CA 1
ATOM 7733 C C . ASP B 1 398 ? 27.062 -54.688 -28.859 1 94.06 398 ASP B C 1
ATOM 7735 O O . ASP B 1 398 ? 27.172 -55.375 -27.844 1 94.06 398 ASP B O 1
ATOM 7739 N N . ASP B 1 399 ? 27.375 -53.406 -28.969 1 96.06 399 ASP B N 1
ATOM 7740 C CA . ASP B 1 399 ? 27.938 -52.781 -27.781 1 96.06 399 ASP B CA 1
ATOM 7741 C C . ASP B 1 399 ? 26.922 -52.719 -26.641 1 96.06 399 ASP B C 1
ATOM 7743 O O . ASP B 1 399 ? 25.734 -52.531 -26.891 1 96.06 399 ASP B O 1
ATOM 7747 N N . ARG B 1 400 ? 27.375 -52.875 -25.422 1 96.69 400 ARG B N 1
ATOM 7748 C CA . ARG B 1 400 ? 26.5 -52.625 -24.281 1 96.69 400 ARG B CA 1
ATOM 7749 C C . ARG B 1 400 ? 26.016 -51.188 -24.266 1 96.69 400 ARG B C 1
ATOM 7751 O O . ARG B 1 400 ? 26.719 -50.281 -24.734 1 96.69 400 ARG B O 1
ATOM 7758 N N . ARG B 1 401 ? 24.828 -51.031 -23.828 1 98.12 401 ARG B N 1
ATOM 7759 C CA . ARG B 1 401 ? 24.219 -49.719 -23.719 1 98.12 401 ARG B CA 1
ATOM 7760 C C . ARG B 1 401 ? 24.516 -49.062 -22.375 1 98.12 401 ARG B C 1
ATOM 7762 O O . ARG B 1 401 ? 24.547 -49.75 -21.344 1 98.12 401 ARG B O 1
ATOM 7769 N N . MET B 1 402 ? 24.703 -47.812 -22.359 1 98.06 402 MET B N 1
ATOM 7770 C CA . MET B 1 402 ? 25.047 -47.094 -21.141 1 98.06 402 MET B CA 1
ATOM 7771 C C . MET B 1 402 ? 23.828 -46.344 -20.578 1 98.06 402 MET B C 1
ATOM 7773 O O . MET B 1 402 ? 23.141 -45.625 -21.312 1 98.06 402 MET B O 1
ATOM 7777 N N . LEU B 1 403 ? 23.5 -46.594 -19.328 1 98.06 403 LEU B N 1
ATOM 7778 C CA . LEU B 1 403 ? 22.406 -45.969 -18.594 1 98.06 403 LEU B CA 1
ATOM 7779 C C . LEU B 1 403 ? 22.922 -45.281 -17.312 1 98.06 403 LEU B C 1
ATOM 7781 O O . LEU B 1 403 ? 23.797 -45.844 -16.625 1 98.06 403 LEU B O 1
ATOM 7785 N N . GLY B 1 404 ? 22.453 -44.062 -17.031 1 96.94 404 GLY B N 1
ATOM 7786 C CA . GLY B 1 404 ? 22.875 -43.375 -15.828 1 96.94 404 GLY B CA 1
ATOM 7787 C C . GLY B 1 404 ? 21.75 -42.594 -15.164 1 96.94 404 GLY B C 1
ATOM 7788 O O . GLY B 1 404 ? 20.719 -42.344 -15.789 1 96.94 404 GLY B O 1
ATOM 7789 N N . LEU B 1 405 ? 21.844 -42.344 -13.906 1 97.12 405 LEU B N 1
ATOM 7790 C CA . LEU B 1 405 ? 21.047 -41.438 -13.125 1 97.12 405 LEU B CA 1
ATOM 7791 C C . LEU B 1 405 ? 21.922 -40.344 -12.508 1 97.12 405 LEU B C 1
ATOM 7793 O O . LEU B 1 405 ? 22.984 -40.625 -11.969 1 97.12 405 LEU B O 1
ATOM 7797 N N . TYR B 1 406 ? 21.562 -39.094 -12.672 1 97 406 TYR B N 1
ATOM 7798 C CA . TYR B 1 406 ? 22.328 -37.938 -12.203 1 97 406 TYR B CA 1
ATOM 7799 C C . TYR B 1 406 ? 21.469 -37.062 -11.297 1 97 406 TYR B C 1
ATOM 7801 O O . TYR B 1 406 ? 20.891 -36.062 -11.75 1 97 406 TYR B O 1
ATOM 7809 N N . PHE B 1 407 ? 21.406 -37.438 -10.023 1 96.25 407 PHE B N 1
ATOM 7810 C CA . PHE B 1 407 ? 20.609 -36.719 -9.047 1 96.25 407 PHE B CA 1
ATOM 7811 C C . PHE B 1 407 ? 21.5 -36 -8.047 1 96.25 407 PHE B C 1
ATOM 7813 O O . PHE B 1 407 ? 21.969 -36.594 -7.082 1 96.25 407 PHE B O 1
ATOM 7820 N N . TYR B 1 408 ? 21.656 -34.75 -8.234 1 93.94 408 TYR B N 1
ATOM 7821 C CA . TYR B 1 408 ? 22.469 -33.969 -7.312 1 93.94 408 TYR B CA 1
ATOM 7822 C C . TYR B 1 408 ? 21.625 -33.469 -6.137 1 93.94 408 TYR B C 1
ATOM 7824 O O . TYR B 1 408 ? 22.172 -33.062 -5.109 1 93.94 408 TYR B O 1
ATOM 7832 N N . LEU B 1 409 ? 20.406 -33.406 -6.258 1 89.06 409 LEU B N 1
ATOM 7833 C CA . LEU B 1 409 ? 19.406 -33.281 -5.211 1 89.06 409 LEU B CA 1
ATOM 7834 C C . LEU B 1 409 ? 18.516 -34.531 -5.148 1 89.06 409 LEU B C 1
ATOM 7836 O O . LEU B 1 409 ? 18.422 -35.281 -6.125 1 89.06 409 LEU B O 1
ATOM 7840 N N . THR B 1 410 ? 17.938 -34.719 -4.02 1 88.56 410 THR B N 1
ATOM 7841 C CA . THR B 1 410 ? 16.938 -35.75 -3.979 1 88.56 410 THR B CA 1
ATOM 7842 C C . THR B 1 410 ? 15.844 -35.531 -5.016 1 88.56 410 THR B C 1
ATOM 7844 O O . THR B 1 410 ? 15.258 -34.438 -5.059 1 88.56 410 THR B O 1
ATOM 7847 N N . GLU B 1 411 ? 15.633 -36.5 -5.832 1 89.69 411 GLU B N 1
ATOM 7848 C CA . GLU B 1 411 ? 14.68 -36.344 -6.934 1 89.69 411 GLU B CA 1
ATOM 7849 C C . GLU B 1 411 ? 13.266 -36.688 -6.492 1 89.69 411 GLU B C 1
ATOM 7851 O O . GLU B 1 411 ? 13.07 -37.375 -5.488 1 89.69 411 GLU B O 1
ATOM 7856 N N . VAL B 1 412 ? 12.25 -36.25 -7.207 1 80.56 412 VAL B N 1
ATOM 7857 C CA . VAL B 1 412 ? 10.836 -36.438 -6.906 1 80.56 412 VAL B CA 1
ATOM 7858 C C . VAL B 1 412 ? 10.289 -37.594 -7.746 1 80.56 412 VAL B C 1
ATOM 7860 O O . VAL B 1 412 ? 9.492 -38.406 -7.258 1 80.56 412 VAL B O 1
ATOM 7863 N N . VAL B 1 413 ? 10.609 -37.656 -8.969 1 85.38 413 VAL B N 1
ATOM 7864 C CA . VAL B 1 413 ? 10.164 -38.719 -9.883 1 85.38 413 VAL B CA 1
ATOM 7865 C C . VAL B 1 413 ? 11.375 -39.406 -10.508 1 85.38 413 VAL B C 1
ATOM 7867 O O . VAL B 1 413 ? 11.953 -38.906 -11.469 1 85.38 413 VAL B O 1
ATOM 7870 N N . PRO B 1 414 ? 11.836 -40.594 -10.156 1 87.69 414 PRO B N 1
ATOM 7871 C CA . PRO B 1 414 ? 11.359 -41.25 -8.938 1 87.69 414 PRO B CA 1
ATOM 7872 C C . PRO B 1 414 ? 11.969 -40.656 -7.672 1 87.69 414 PRO B C 1
ATOM 7874 O O . PRO B 1 414 ? 12.945 -39.875 -7.75 1 87.69 414 PRO B O 1
ATOM 7877 N N . ASN B 1 415 ? 11.297 -40.969 -6.547 1 85.5 415 ASN B N 1
ATOM 7878 C CA . ASN B 1 415 ? 11.812 -40.469 -5.277 1 85.5 415 ASN B CA 1
ATOM 7879 C C . ASN B 1 415 ? 13.109 -41.156 -4.879 1 85.5 415 ASN B C 1
ATOM 7881 O O . ASN B 1 415 ? 13.109 -42.031 -4.023 1 85.5 415 ASN B O 1
ATOM 7885 N N . ILE B 1 416 ? 14.18 -40.719 -5.457 1 91.31 416 ILE B N 1
ATOM 7886 C CA . ILE B 1 416 ? 15.492 -41.312 -5.246 1 91.31 416 ILE B CA 1
ATOM 7887 C C . ILE B 1 416 ? 16.438 -40.281 -4.621 1 91.31 416 ILE B C 1
ATOM 7889 O O . ILE B 1 416 ? 16.406 -39.125 -4.996 1 91.31 416 ILE B O 1
ATOM 7893 N N . ARG B 1 417 ? 17.188 -40.656 -3.672 1 91.38 417 ARG B N 1
ATOM 7894 C CA . ARG B 1 417 ? 18.156 -39.844 -2.969 1 91.38 417 ARG B CA 1
ATOM 7895 C C . ARG B 1 417 ? 19.172 -39.25 -3.938 1 91.38 417 ARG B C 1
ATOM 7897 O O . ARG B 1 417 ? 19.328 -39.719 -5.059 1 91.38 417 ARG B O 1
ATOM 7904 N N . ALA B 1 418 ? 19.875 -38.281 -3.424 1 93.69 418 ALA B N 1
ATOM 7905 C CA . ALA B 1 418 ? 20.938 -37.688 -4.23 1 93.69 418 ALA B CA 1
ATOM 7906 C C . ALA B 1 418 ? 22.047 -38.688 -4.508 1 93.69 418 ALA B C 1
ATOM 7908 O O . ALA B 1 418 ? 22.391 -39.5 -3.637 1 93.69 418 ALA B O 1
ATOM 7909 N N . GLY B 1 419 ? 22.516 -38.688 -5.645 1 94.88 419 GLY B N 1
ATOM 7910 C CA . GLY B 1 419 ? 23.578 -39.594 -6.078 1 94.88 419 GLY B CA 1
ATOM 7911 C C . GLY B 1 419 ? 23.719 -39.656 -7.59 1 94.88 419 GLY B C 1
ATOM 7912 O O . GLY B 1 419 ? 22.906 -39.094 -8.32 1 94.88 419 GLY B O 1
ATOM 7913 N N . THR B 1 420 ? 24.812 -40.25 -8.039 1 96 420 THR B N 1
ATOM 7914 C CA . THR B 1 420 ? 25.047 -40.531 -9.445 1 96 420 THR B CA 1
ATOM 7915 C C . THR B 1 420 ? 25.312 -42.031 -9.656 1 96 420 THR B C 1
ATOM 7917 O O . THR B 1 420 ? 26.141 -42.625 -8.969 1 96 420 THR B O 1
ATOM 7920 N N . TRP B 1 421 ? 24.641 -42.656 -10.57 1 96.94 421 TRP B N 1
ATOM 7921 C CA . TRP B 1 421 ? 24.766 -44.062 -10.859 1 96.94 421 TRP B CA 1
ATOM 7922 C C . TRP B 1 421 ? 25.031 -44.312 -12.344 1 96.94 421 TRP B C 1
ATOM 7924 O O . TRP B 1 421 ? 24.453 -43.625 -13.195 1 96.94 421 TRP B O 1
ATOM 7934 N N . ARG B 1 422 ? 25.938 -45.281 -12.633 1 97.5 422 ARG B N 1
ATOM 7935 C CA . ARG B 1 422 ? 26.312 -45.625 -14 1 97.5 422 ARG B CA 1
ATOM 7936 C C . ARG B 1 422 ? 26.203 -47.125 -14.211 1 97.5 422 ARG B C 1
ATOM 7938 O O . ARG B 1 422 ? 26.844 -47.906 -13.516 1 97.5 422 ARG B O 1
ATOM 7945 N N . TYR B 1 423 ? 25.422 -47.469 -15.156 1 98.06 423 TYR B N 1
ATOM 7946 C CA . TYR B 1 423 ? 25.156 -48.875 -15.445 1 98.06 423 TYR B CA 1
ATOM 7947 C C . TYR B 1 423 ? 25.219 -49.156 -16.938 1 98.06 423 TYR B C 1
ATOM 7949 O O . TYR B 1 423 ? 25.172 -48.219 -17.75 1 98.06 423 TYR B O 1
ATOM 7957 N N . THR B 1 424 ? 25.375 -50.406 -17.328 1 97.56 424 THR B N 1
ATOM 7958 C CA . THR B 1 424 ? 25.266 -50.844 -18.703 1 97.56 424 THR B CA 1
ATOM 7959 C C . THR B 1 424 ? 24.328 -52.031 -18.828 1 97.56 424 THR B C 1
ATOM 7961 O O . THR B 1 424 ? 24.062 -52.719 -17.828 1 97.56 424 THR B O 1
ATOM 7964 N N . CYS B 1 425 ? 23.812 -52.281 -19.969 1 98.12 425 CYS B N 1
ATOM 7965 C CA . CYS B 1 425 ? 22.984 -53.438 -20.281 1 98.12 425 CYS B CA 1
ATOM 7966 C C . CYS B 1 425 ? 23.188 -53.906 -21.734 1 98.12 425 CYS B C 1
ATOM 7968 O O . CYS B 1 425 ? 23.844 -53.219 -22.516 1 98.12 425 CYS B O 1
ATOM 7970 N N . GLU B 1 426 ? 22.656 -55.031 -22.047 1 98 426 GLU B N 1
ATOM 7971 C CA . GLU B 1 426 ? 22.688 -55.5 -23.422 1 98 426 GLU B CA 1
ATOM 7972 C C . GLU B 1 426 ? 21.734 -54.688 -24.297 1 98 426 GLU B C 1
ATOM 7974 O O . GLU B 1 426 ? 20.844 -54 -23.797 1 98 426 GLU B O 1
ATOM 7979 N N . PRO B 1 427 ? 21.906 -54.75 -25.547 1 97.12 427 PRO B N 1
ATOM 7980 C CA . PRO B 1 427 ? 21.078 -53.938 -26.469 1 97.12 427 PRO B CA 1
ATOM 7981 C C . PRO B 1 427 ? 19.594 -54.188 -26.266 1 97.12 427 PRO B C 1
ATOM 7983 O O . PRO B 1 427 ? 18.781 -53.312 -26.547 1 97.12 427 PRO B O 1
ATOM 7986 N N . ASP B 1 428 ? 19.234 -55.375 -25.688 1 96.25 428 ASP B N 1
ATOM 7987 C CA . ASP B 1 428 ? 17.812 -55.688 -25.484 1 96.25 428 ASP B CA 1
ATOM 7988 C C . ASP B 1 428 ? 17.359 -55.312 -24.078 1 96.25 428 ASP B C 1
ATOM 7990 O O . ASP B 1 428 ? 16.234 -55.625 -23.688 1 96.25 428 ASP B O 1
ATOM 7994 N N . GLY B 1 429 ? 18.297 -54.75 -23.297 1 97.19 429 GLY B N 1
ATOM 7995 C CA . GLY B 1 429 ? 17.953 -54.281 -21.969 1 97.19 429 GLY B CA 1
ATOM 7996 C C . GLY B 1 429 ? 18.266 -55.281 -20.891 1 97.19 429 GLY B C 1
ATOM 7997 O O . GLY B 1 429 ? 18.125 -55 -19.703 1 97.19 429 GLY B O 1
ATOM 7998 N N . SER B 1 430 ? 18.766 -56.469 -21.297 1 97.25 430 SER B N 1
ATOM 7999 C CA . SER B 1 430 ? 19.078 -57.5 -20.312 1 97.25 430 SER B CA 1
ATOM 8000 C C . SER B 1 430 ? 20.453 -57.281 -19.688 1 97.25 430 SER B C 1
ATOM 8002 O O . SER B 1 430 ? 21.234 -56.438 -20.188 1 97.25 430 SER B O 1
ATOM 8004 N N . ASP B 1 431 ? 20.719 -57.875 -18.625 1 97.06 431 ASP B N 1
ATOM 8005 C CA . ASP B 1 431 ? 22.016 -57.906 -17.953 1 97.06 431 ASP B CA 1
ATOM 8006 C C . ASP B 1 431 ? 22.453 -56.531 -17.5 1 97.06 431 ASP B C 1
ATOM 8008 O O . ASP B 1 431 ? 23.547 -56.062 -17.859 1 97.06 431 ASP B O 1
ATOM 8012 N N . LEU B 1 432 ? 21.641 -55.906 -16.719 1 97.5 432 LEU B N 1
ATOM 8013 C CA . LEU B 1 432 ? 21.953 -54.625 -16.125 1 97.5 432 LEU B CA 1
ATOM 8014 C C . LEU B 1 432 ? 23.094 -54.75 -15.125 1 97.5 432 LEU B C 1
ATOM 8016 O O . LEU B 1 432 ? 22.984 -55.469 -14.141 1 97.5 432 LEU B O 1
ATOM 8020 N N . GLN B 1 433 ? 24.234 -54.031 -15.406 1 96.5 433 GLN B N 1
ATOM 8021 C CA . GLN B 1 433 ? 25.422 -54.125 -14.562 1 96.5 433 GLN B CA 1
ATOM 8022 C C . GLN B 1 433 ? 25.953 -52.75 -14.211 1 96.5 433 GLN B C 1
ATOM 8024 O O . GLN B 1 433 ? 26.016 -51.844 -15.07 1 96.5 433 GLN B O 1
ATOM 8029 N N . GLU B 1 434 ? 26.328 -52.594 -13.039 1 95.81 434 GLU B N 1
ATOM 8030 C CA . GLU B 1 434 ? 26.938 -51.344 -12.609 1 95.81 434 GLU B CA 1
ATOM 8031 C C . GLU B 1 434 ? 28.344 -51.188 -13.18 1 95.81 434 GLU B C 1
ATOM 8033 O O . GLU B 1 434 ? 29.109 -52.156 -13.234 1 95.81 434 GLU B O 1
ATOM 8038 N N . VAL B 1 435 ? 28.625 -50.062 -13.656 1 94.06 435 VAL B N 1
ATOM 8039 C CA . VAL B 1 435 ? 29.969 -49.781 -14.133 1 94.06 435 VAL B CA 1
ATOM 8040 C C . VAL B 1 435 ? 30.812 -49.219 -12.984 1 94.06 435 VAL B C 1
ATOM 8042 O O . VAL B 1 435 ? 30.719 -48.062 -12.648 1 94.06 435 VAL B O 1
ATOM 8045 N N . LYS B 1 436 ? 31.703 -50.062 -12.562 1 85 436 LYS B N 1
ATOM 8046 C CA . LYS B 1 436 ? 32.594 -49.656 -11.477 1 85 436 LYS B CA 1
ATOM 8047 C C . LYS B 1 436 ? 33.656 -48.688 -11.977 1 85 436 LYS B C 1
ATOM 8049 O O . LYS B 1 436 ? 34.25 -48.906 -13.047 1 85 436 LYS B O 1
ATOM 8054 N N . GLY B 1 437 ? 34 -47.656 -11.438 1 85.06 437 GLY B N 1
ATOM 8055 C CA . GLY B 1 437 ? 35 -46.688 -11.82 1 85.06 437 GLY B CA 1
ATOM 8056 C C . GLY B 1 437 ? 34.469 -45.625 -12.75 1 85.06 437 GLY B C 1
ATOM 8057 O O . GLY B 1 437 ? 35.125 -44.594 -12.984 1 85.06 437 GLY B O 1
ATOM 8058 N N . GLY B 1 438 ? 33.312 -45.875 -13.398 1 87.19 438 GLY B N 1
ATOM 8059 C CA . GLY B 1 438 ? 32.656 -44.844 -14.227 1 87.19 438 GLY B CA 1
ATOM 8060 C C . GLY B 1 438 ? 33.188 -44.844 -15.648 1 87.19 438 GLY B C 1
ATOM 8061 O O . GLY B 1 438 ? 33.75 -45.812 -16.125 1 87.19 438 GLY B O 1
ATOM 8062 N N . TRP B 1 439 ? 32.781 -43.938 -16.469 1 92.81 439 TRP B N 1
ATOM 8063 C CA . TRP B 1 439 ? 33.281 -43.688 -17.812 1 92.81 439 TRP B CA 1
ATOM 8064 C C . TRP B 1 439 ? 33.719 -42.219 -17.969 1 92.81 439 TRP B C 1
ATOM 8066 O O . TRP B 1 439 ? 33.75 -41.469 -16.984 1 92.81 439 TRP B O 1
ATOM 8076 N N . ASP B 1 440 ? 34.188 -41.906 -19.172 1 92.94 440 ASP B N 1
ATOM 8077 C CA . ASP B 1 440 ? 34.75 -40.562 -19.391 1 92.94 440 ASP B CA 1
ATOM 8078 C C . ASP B 1 440 ? 33.688 -39.5 -19.25 1 92.94 440 ASP B C 1
ATOM 8080 O O . ASP B 1 440 ? 32.531 -39.719 -19.562 1 92.94 440 ASP B O 1
ATOM 8084 N N . LYS B 1 441 ? 34.156 -38.312 -18.875 1 94.56 441 LYS B N 1
ATOM 8085 C CA . LYS B 1 441 ? 33.281 -37.188 -18.578 1 94.56 441 LYS B CA 1
ATOM 8086 C C . LYS B 1 441 ? 32.5 -36.75 -19.828 1 94.56 441 LYS B C 1
ATOM 8088 O O . LYS B 1 441 ? 31.359 -36.281 -19.734 1 94.56 441 LYS B O 1
ATOM 8093 N N . GLU B 1 442 ? 33.062 -36.938 -20.922 1 95.44 442 GLU B N 1
ATOM 8094 C CA . GLU B 1 442 ? 32.406 -36.562 -22.172 1 95.44 442 GLU B CA 1
ATOM 8095 C C . GLU B 1 442 ? 31.172 -37.438 -22.406 1 95.44 442 GLU B C 1
ATOM 8097 O O . GLU B 1 442 ? 30.156 -36.938 -22.922 1 95.44 442 GLU B O 1
ATOM 8102 N N . THR B 1 443 ? 31.234 -38.625 -21.984 1 96.69 443 THR B N 1
ATOM 8103 C CA . THR B 1 443 ? 30.125 -39.562 -22.141 1 96.69 443 THR B CA 1
ATOM 8104 C C . THR B 1 443 ? 28.969 -39.156 -21.219 1 96.69 443 THR B C 1
ATOM 8106 O O . THR B 1 443 ? 27.797 -39.312 -21.578 1 96.69 443 THR B O 1
ATOM 8109 N N . ASP B 1 444 ? 29.297 -38.594 -20.094 1 97.25 444 ASP B N 1
ATOM 8110 C CA . ASP B 1 444 ? 28.281 -38.156 -19.141 1 97.25 444 ASP B CA 1
ATOM 8111 C C . ASP B 1 444 ? 27.375 -37.094 -19.734 1 97.25 444 ASP B C 1
ATOM 8113 O O . ASP B 1 444 ? 26.203 -37 -19.375 1 97.25 444 ASP B O 1
ATOM 8117 N N . ALA B 1 445 ? 27.938 -36.312 -20.609 1 97.5 445 ALA B N 1
ATOM 8118 C CA . ALA B 1 445 ? 27.188 -35.219 -21.203 1 97.5 445 ALA B CA 1
ATOM 8119 C C . ALA B 1 445 ? 25.969 -35.719 -21.969 1 97.5 445 ALA B C 1
ATOM 8121 O O . ALA B 1 445 ? 24.859 -35.219 -21.797 1 97.5 445 ALA B O 1
ATOM 8122 N N . ARG B 1 446 ? 26.141 -36.75 -22.703 1 97.81 446 ARG B N 1
ATOM 8123 C CA . ARG B 1 446 ? 25.016 -37.312 -23.453 1 97.81 446 ARG B CA 1
ATOM 8124 C C . ARG B 1 446 ? 24.109 -38.125 -22.531 1 97.81 446 ARG B C 1
ATOM 8126 O O . ARG B 1 446 ? 22.875 -38.031 -22.625 1 97.81 446 ARG B O 1
ATOM 8133 N N . VAL B 1 447 ? 24.719 -38.906 -21.641 1 98 447 VAL B N 1
ATOM 8134 C CA . VAL B 1 447 ? 23.969 -39.875 -20.828 1 98 447 VAL B CA 1
ATOM 8135 C C . VAL B 1 447 ? 23.016 -39.125 -19.906 1 98 447 VAL B C 1
ATOM 8137 O O . VAL B 1 447 ? 21.922 -39.594 -19.625 1 98 447 VAL B O 1
ATOM 8140 N N . ILE B 1 448 ? 23.391 -37.969 -19.422 1 98.25 448 ILE B N 1
ATOM 8141 C CA . ILE B 1 448 ? 22.5 -37.25 -18.516 1 98.25 448 ILE B CA 1
ATOM 8142 C C . ILE B 1 448 ? 21.25 -36.781 -19.266 1 98.25 448 ILE B C 1
ATOM 8144 O O . ILE B 1 448 ? 20.141 -36.844 -18.734 1 98.25 448 ILE B O 1
ATOM 8148 N N . VAL B 1 449 ? 21.422 -36.281 -20.5 1 98.12 449 VAL B N 1
ATOM 8149 C CA . VAL B 1 449 ? 20.266 -35.844 -21.297 1 98.12 449 VAL B CA 1
ATOM 8150 C C . VAL B 1 449 ? 19.375 -37.031 -21.641 1 98.12 449 VAL B C 1
ATOM 8152 O O . VAL B 1 449 ? 18.156 -36.938 -21.562 1 98.12 449 VAL B O 1
ATOM 8155 N N . GLU B 1 450 ? 20.016 -38.094 -21.938 1 98.5 450 GLU B N 1
ATOM 8156 C CA . GLU B 1 450 ? 19.266 -39.344 -22.219 1 98.5 450 GLU B CA 1
ATOM 8157 C C . GLU B 1 450 ? 18.531 -39.812 -20.969 1 98.5 450 GLU B C 1
ATOM 8159 O O . GLU B 1 450 ? 17.375 -40.25 -21.062 1 98.5 450 GLU B O 1
ATOM 8164 N N . SER B 1 451 ? 19.203 -39.719 -19.875 1 98.19 451 SER B N 1
ATOM 8165 C CA . SER B 1 451 ? 18.609 -40.156 -18.609 1 98.19 451 SER B CA 1
ATOM 8166 C C . SER B 1 451 ? 17.328 -39.375 -18.328 1 98.19 451 SER B C 1
ATOM 8168 O O . SER B 1 451 ? 16.297 -39.969 -17.984 1 98.19 451 SER B O 1
ATOM 8170 N N . GLN B 1 452 ? 17.391 -38.062 -18.484 1 97.44 452 GLN B N 1
ATOM 8171 C CA . GLN B 1 452 ? 16.234 -37.219 -18.25 1 97.44 452 GLN B CA 1
ATOM 8172 C C . GLN B 1 452 ? 15.117 -37.5 -19.25 1 97.44 452 GLN B C 1
ATOM 8174 O O . GLN B 1 452 ? 13.945 -37.562 -18.859 1 97.44 452 GLN B O 1
ATOM 8179 N N . ALA B 1 453 ? 15.477 -37.688 -20.469 1 97.94 453 ALA B N 1
ATOM 8180 C CA . ALA B 1 453 ? 14.492 -37.969 -21.5 1 97.94 453 ALA B CA 1
ATOM 8181 C C . ALA B 1 453 ? 13.875 -39.344 -21.328 1 97.94 453 ALA B C 1
ATOM 8183 O O . ALA B 1 453 ? 12.68 -39.531 -21.547 1 97.94 453 ALA B O 1
ATOM 8184 N N . LEU B 1 454 ? 14.672 -40.344 -20.938 1 98.12 454 LEU B N 1
ATOM 8185 C CA . LEU B 1 454 ? 14.18 -41.688 -20.703 1 98.12 454 LEU B CA 1
ATOM 8186 C C . LEU B 1 454 ? 13.18 -41.719 -19.547 1 98.12 454 LEU B C 1
ATOM 8188 O O . LEU B 1 454 ? 12.195 -42.469 -19.594 1 98.12 454 LEU B O 1
ATOM 8192 N N . SER B 1 455 ? 13.508 -40.969 -18.562 1 97.19 455 SER B N 1
ATOM 8193 C CA . SER B 1 455 ? 12.57 -40.875 -17.453 1 97.19 455 SER B CA 1
ATOM 8194 C C . SER B 1 455 ? 11.211 -40.344 -17.891 1 97.19 455 SER B C 1
ATOM 8196 O O . SER B 1 455 ? 10.172 -40.875 -17.516 1 97.19 455 SER B O 1
ATOM 8198 N N . MET B 1 456 ? 11.188 -39.312 -18.734 1 97.19 456 MET B N 1
ATOM 8199 C CA . MET B 1 456 ? 9.953 -38.75 -19.266 1 97.19 456 MET B CA 1
ATOM 8200 C C . MET B 1 456 ? 9.227 -39.781 -20.141 1 97.19 456 MET B C 1
ATOM 8202 O O . MET B 1 456 ? 8.008 -39.938 -20.047 1 97.19 456 MET B O 1
ATOM 8206 N N . ARG B 1 457 ? 9.984 -40.438 -20.922 1 97.38 457 ARG B N 1
ATOM 8207 C CA . ARG B 1 457 ? 9.391 -41.438 -21.812 1 97.38 457 ARG B CA 1
ATOM 8208 C C . ARG B 1 457 ? 8.781 -42.594 -21.031 1 97.38 457 ARG B C 1
ATOM 8210 O O . ARG B 1 457 ? 7.672 -43.031 -21.328 1 97.38 457 ARG B O 1
ATOM 8217 N N . LEU B 1 458 ? 9.555 -43.062 -20.109 1 96.31 458 LEU B N 1
ATOM 8218 C CA . LEU B 1 458 ? 9.109 -44.188 -19.281 1 96.31 458 LEU B CA 1
ATOM 8219 C C . LEU B 1 458 ? 7.75 -43.906 -18.656 1 96.31 458 LEU B C 1
ATOM 8221 O O . LEU B 1 458 ? 6.863 -44.781 -18.672 1 96.31 458 LEU B O 1
ATOM 8225 N N . ARG B 1 459 ? 7.535 -42.719 -18.203 1 94.69 459 ARG B N 1
ATOM 8226 C CA . ARG B 1 459 ? 6.332 -42.375 -17.469 1 94.69 459 ARG B CA 1
ATOM 8227 C C . ARG B 1 459 ? 5.199 -42 -18.406 1 94.69 459 ARG B C 1
ATOM 8229 O O . ARG B 1 459 ? 4.023 -42.094 -18.047 1 94.69 459 ARG B O 1
ATOM 8236 N N . SER B 1 460 ? 5.531 -41.562 -19.625 1 94.56 460 SER B N 1
ATOM 8237 C CA . SER B 1 460 ? 4.496 -41.062 -20.531 1 94.56 460 SER B CA 1
ATOM 8238 C C . SER B 1 460 ? 4.137 -42.125 -21.578 1 94.56 460 SER B C 1
ATOM 8240 O O . SER B 1 460 ? 3.168 -41.938 -22.328 1 94.56 460 SER B O 1
ATOM 8242 N N . GLN B 1 461 ? 4.82 -43.188 -21.656 1 91.94 461 GLN B N 1
ATOM 8243 C CA . GLN B 1 461 ? 4.723 -44.156 -22.766 1 91.94 461 GLN B CA 1
ATOM 8244 C C . GLN B 1 461 ? 3.311 -44.719 -22.875 1 91.94 461 GLN B C 1
ATOM 8246 O O . GLN B 1 461 ? 2.846 -45 -23.984 1 91.94 461 GLN B O 1
ATOM 8251 N N . ASN B 1 462 ? 2.658 -44.875 -21.781 1 89.19 462 ASN B N 1
ATOM 8252 C CA . ASN B 1 462 ? 1.323 -45.469 -21.828 1 89.19 462 ASN B CA 1
ATOM 8253 C C . ASN B 1 462 ? 0.26 -44.406 -22.141 1 89.19 462 ASN B C 1
ATOM 8255 O O . ASN B 1 462 ? -0.921 -44.75 -22.266 1 89.19 462 ASN B O 1
ATOM 8259 N N . LEU B 1 463 ? 0.686 -43.219 -22.312 1 91.62 463 LEU B N 1
ATOM 8260 C CA . LEU B 1 463 ? -0.247 -42.125 -22.562 1 91.62 463 LEU B CA 1
ATOM 8261 C C . LEU B 1 463 ? -0.251 -41.75 -24.047 1 91.62 463 LEU B C 1
ATOM 8263 O O . LEU B 1 463 ? -1.123 -41 -24.484 1 91.62 463 LEU B O 1
ATOM 8267 N N . VAL B 1 464 ? 0.732 -42.25 -24.766 1 92.44 464 VAL B N 1
ATOM 8268 C CA . VAL B 1 464 ? 0.865 -41.875 -26.172 1 92.44 464 VAL B CA 1
ATOM 8269 C C . VAL B 1 464 ? 0.415 -43.031 -27.062 1 92.44 464 VAL B C 1
ATOM 8271 O O . VAL B 1 464 ? 0.279 -44.188 -26.594 1 92.44 464 VAL B O 1
ATOM 8274 N N . GLU B 1 465 ? 0.072 -42.75 -28.281 1 92.44 465 GLU B N 1
ATOM 8275 C CA . GLU B 1 465 ? -0.307 -43.719 -29.328 1 92.44 465 GLU B CA 1
ATOM 8276 C C . GLU B 1 465 ? 0.365 -43.375 -30.656 1 92.44 465 GLU B C 1
ATOM 8278 O O . GLU B 1 465 ? 1.037 -42.344 -30.781 1 92.44 465 GLU B O 1
ATOM 8283 N N . SER B 1 466 ? 0.253 -44.344 -31.516 1 93.69 466 SER B N 1
ATOM 8284 C CA . SER B 1 466 ? 0.765 -44.094 -32.844 1 93.69 466 SER B CA 1
ATOM 8285 C C . SER B 1 466 ? -0.009 -42.969 -33.531 1 93.69 466 SER B C 1
ATOM 8287 O O . SER B 1 466 ? -1.241 -43 -33.562 1 93.69 466 SER B O 1
ATOM 8289 N N . THR B 1 467 ? 0.72 -42.031 -34.094 1 89 467 THR B N 1
ATOM 8290 C CA . THR B 1 467 ? 0.078 -40.875 -34.688 1 89 467 THR B CA 1
ATOM 8291 C C . THR B 1 467 ? -0.257 -41.125 -36.156 1 89 467 THR B C 1
ATOM 8293 O O . THR B 1 467 ? -1.071 -40.406 -36.75 1 89 467 THR B O 1
ATOM 8296 N N . ARG B 1 468 ? 0.456 -42.062 -36.781 1 90.88 468 ARG B N 1
ATOM 8297 C CA . ARG B 1 468 ? 0.236 -42.5 -38.156 1 90.88 468 ARG B CA 1
ATOM 8298 C C . ARG B 1 468 ? 0.579 -43.969 -38.344 1 90.88 468 ARG B C 1
ATOM 8300 O O . ARG B 1 468 ? 1.418 -44.5 -37.594 1 90.88 468 ARG B O 1
ATOM 8307 N N . PRO B 1 469 ? -0.036 -44.562 -39.312 1 90.19 469 PRO B N 1
ATOM 8308 C CA . PRO B 1 469 ? 0.292 -45.969 -39.531 1 90.19 469 PRO B CA 1
ATOM 8309 C C . PRO B 1 469 ? 1.787 -46.188 -39.719 1 90.19 469 PRO B C 1
ATOM 8311 O O . PRO B 1 469 ? 2.445 -45.438 -40.438 1 90.19 469 PRO B O 1
ATOM 8314 N N . GLY B 1 470 ? 2.262 -47.188 -39.031 1 91.44 470 GLY B N 1
ATOM 8315 C CA . GLY B 1 470 ? 3.652 -47.594 -39.188 1 91.44 470 GLY B CA 1
ATOM 8316 C C . GLY B 1 470 ? 4.582 -46.938 -38.188 1 91.44 470 GLY B C 1
ATOM 8317 O O . GLY B 1 470 ? 5.758 -47.281 -38.094 1 91.44 470 GLY B O 1
ATOM 8318 N N . LEU B 1 471 ? 4.07 -45.969 -37.5 1 94.25 471 LEU B N 1
ATOM 8319 C CA . LEU B 1 471 ? 4.891 -45.281 -36.531 1 94.25 471 LEU B CA 1
ATOM 8320 C C . LEU B 1 471 ? 4.633 -45.844 -35.125 1 94.25 471 LEU B C 1
ATOM 8322 O O . LEU B 1 471 ? 3.502 -46.219 -34.781 1 94.25 471 LEU B O 1
ATOM 8326 N N . PRO B 1 472 ? 5.625 -45.938 -34.312 1 95.56 472 PRO B N 1
ATOM 8327 C CA . PRO B 1 472 ? 5.402 -46.344 -32.938 1 95.56 472 PRO B CA 1
ATOM 8328 C C . PRO B 1 472 ? 4.652 -45.312 -32.125 1 95.56 472 PRO B C 1
ATOM 8330 O O . PRO B 1 472 ? 4.547 -44.156 -32.562 1 95.56 472 PRO B O 1
ATOM 8333 N N . ALA B 1 473 ? 4.074 -45.75 -30.969 1 95 473 ALA B N 1
ATOM 8334 C CA . ALA B 1 473 ? 3.439 -44.844 -30.031 1 95 473 ALA B CA 1
ATOM 8335 C C . ALA B 1 473 ? 4.438 -43.812 -29.531 1 95 473 ALA B C 1
ATOM 8337 O O . ALA B 1 473 ? 5.535 -44.156 -29.078 1 95 473 ALA B O 1
ATOM 8338 N N . GLN B 1 474 ? 4.16 -42.531 -29.672 1 95.31 474 GLN B N 1
ATOM 8339 C CA . GLN B 1 474 ? 5.023 -41.406 -29.312 1 95.31 474 GLN B CA 1
ATOM 8340 C C . GLN B 1 474 ? 4.254 -40.094 -29.328 1 95.31 474 GLN B C 1
ATOM 8342 O O . GLN B 1 474 ? 3.15 -40 -29.875 1 95.31 474 GLN B O 1
ATOM 8347 N N . PRO B 1 475 ? 4.805 -39.031 -28.766 1 95 475 PRO B N 1
ATOM 8348 C CA . PRO B 1 475 ? 4.176 -37.719 -28.922 1 95 475 PRO B CA 1
ATOM 8349 C C . PRO B 1 475 ? 4.156 -37.219 -30.375 1 95 475 PRO B C 1
ATOM 8351 O O . PRO B 1 475 ? 5.035 -37.594 -31.156 1 95 475 PRO B O 1
ATOM 8354 N N . ARG B 1 476 ? 3.178 -36.5 -30.656 1 94.44 476 ARG B N 1
ATOM 8355 C CA . ARG B 1 476 ? 3.082 -35.938 -32 1 94.44 476 ARG B CA 1
ATOM 8356 C C . ARG B 1 476 ? 4.086 -34.812 -32.188 1 94.44 476 ARG B C 1
ATOM 8358 O O . ARG B 1 476 ? 4.953 -34.875 -33.062 1 94.44 476 ARG B O 1
ATOM 8365 N N . ARG B 1 477 ? 4.012 -33.812 -31.297 1 94.56 477 ARG B N 1
ATOM 8366 C CA . ARG B 1 477 ? 4.961 -32.688 -31.25 1 94.56 477 ARG B CA 1
ATOM 8367 C C . ARG B 1 477 ? 5.539 -32.531 -29.859 1 94.56 477 ARG B C 1
ATOM 8369 O O . ARG B 1 477 ? 4.863 -32.781 -28.859 1 94.56 477 ARG B O 1
ATOM 8376 N N . ILE B 1 478 ? 6.809 -32.094 -29.828 1 95.94 478 ILE B N 1
ATOM 8377 C CA . ILE B 1 478 ? 7.449 -31.719 -28.578 1 95.94 478 ILE B CA 1
ATOM 8378 C C . ILE B 1 478 ? 7.809 -30.234 -28.609 1 95.94 478 ILE B C 1
ATOM 8380 O O . ILE B 1 478 ? 8.562 -29.797 -29.484 1 95.94 478 ILE B O 1
ATOM 8384 N N . TYR B 1 479 ? 7.211 -29.531 -27.719 1 94.06 479 TYR B N 1
ATOM 8385 C CA . TYR B 1 479 ? 7.559 -28.109 -27.562 1 94.06 479 TYR B CA 1
ATOM 8386 C C . TYR B 1 479 ? 8.523 -27.906 -26.406 1 94.06 479 TYR B C 1
ATOM 8388 O O . TYR B 1 479 ? 8.234 -28.297 -25.281 1 94.06 479 TYR B O 1
ATOM 8396 N N . LEU B 1 480 ? 9.641 -27.328 -26.688 1 93.38 480 LEU B N 1
ATOM 8397 C CA . LEU B 1 480 ? 10.633 -27.031 -25.672 1 93.38 480 LEU B CA 1
ATOM 8398 C C . LEU B 1 480 ? 10.555 -25.562 -25.234 1 93.38 480 LEU B C 1
ATOM 8400 O O . LEU B 1 480 ? 10.391 -24.672 -26.078 1 93.38 480 LEU B O 1
ATOM 8404 N N . VAL B 1 481 ? 10.578 -25.406 -23.984 1 86.38 481 VAL B N 1
ATOM 8405 C CA . VAL B 1 481 ? 10.617 -24.047 -23.422 1 86.38 481 VAL B CA 1
ATOM 8406 C C . VAL B 1 481 ? 11.703 -23.969 -22.359 1 86.38 481 VAL B C 1
ATOM 8408 O O . VAL B 1 481 ? 12.258 -24.984 -21.938 1 86.38 481 VAL B O 1
ATOM 8411 N N . GLY B 1 482 ? 12.141 -22.672 -21.984 1 80.69 482 GLY B N 1
ATOM 8412 C CA . GLY B 1 482 ? 13.172 -22.453 -20.969 1 80.69 482 GLY B CA 1
ATOM 8413 C C . GLY B 1 482 ? 14.562 -22.312 -21.562 1 80.69 482 GLY B C 1
ATOM 8414 O O . GLY B 1 482 ? 14.734 -22.391 -22.781 1 80.69 482 GLY B O 1
ATOM 8415 N N . GLY B 1 483 ? 15.539 -22.156 -20.75 1 78.81 483 GLY B N 1
ATOM 8416 C CA . GLY B 1 483 ? 16.906 -21.922 -21.172 1 78.81 483 GLY B CA 1
ATOM 8417 C C . GLY B 1 483 ? 17.484 -23.062 -22 1 78.81 483 GLY B C 1
ATOM 8418 O O . GLY B 1 483 ? 18.219 -22.828 -22.953 1 78.81 483 GLY B O 1
ATOM 8419 N N . GLY B 1 484 ? 17.125 -24.281 -21.625 1 86.25 484 GLY B N 1
ATOM 8420 C CA . GLY B 1 484 ? 17.625 -25.453 -22.312 1 86.25 484 GLY B CA 1
ATOM 8421 C C . GLY B 1 484 ? 17.094 -25.609 -23.719 1 86.25 484 GLY B C 1
ATOM 8422 O O . GLY B 1 484 ? 17.625 -26.375 -24.516 1 86.25 484 GLY B O 1
ATOM 8423 N N . SER B 1 485 ? 16.031 -24.922 -24.016 1 86.5 485 SER B N 1
ATOM 8424 C CA . SER B 1 485 ? 15.414 -25.031 -25.328 1 86.5 485 SER B CA 1
ATOM 8425 C C . SER B 1 485 ? 16.297 -24.406 -26.406 1 86.5 485 SER B C 1
ATOM 8427 O O . SER B 1 485 ? 16.094 -24.656 -27.594 1 86.5 485 SER B O 1
ATOM 8429 N N . LEU B 1 486 ? 17.297 -23.672 -26.016 1 84.88 486 LEU B N 1
ATOM 8430 C CA . LEU B 1 486 ? 18.188 -23 -26.938 1 84.88 486 LEU B CA 1
ATOM 8431 C C . LEU B 1 486 ? 19.359 -23.891 -27.328 1 84.88 486 LEU B C 1
ATOM 8433 O O . LEU B 1 486 ? 20.125 -23.562 -28.234 1 84.88 486 LEU B O 1
ATOM 8437 N N . ASN B 1 487 ? 19.453 -24.984 -26.703 1 92.19 487 ASN B N 1
ATOM 8438 C CA . ASN B 1 487 ? 20.562 -25.906 -26.938 1 92.19 487 ASN B CA 1
ATOM 8439 C C . ASN B 1 487 ? 20.203 -26.969 -27.969 1 92.19 487 ASN B C 1
ATOM 8441 O O . ASN B 1 487 ? 19.469 -27.922 -27.656 1 92.19 487 ASN B O 1
ATOM 8445 N N . PRO B 1 488 ? 20.734 -26.891 -29.141 1 94 488 PRO B N 1
ATOM 8446 C CA . PRO B 1 488 ? 20.312 -27.828 -30.188 1 94 488 PRO B CA 1
ATOM 8447 C C . PRO B 1 488 ? 20.719 -29.266 -29.891 1 94 488 PRO B C 1
ATOM 8449 O O . PRO B 1 488 ? 20.016 -30.203 -30.297 1 94 488 PRO B O 1
ATOM 8452 N N . ALA B 1 489 ? 21.812 -29.438 -29.234 1 96.38 489 ALA B N 1
ATOM 8453 C CA . ALA B 1 489 ? 22.234 -30.797 -28.891 1 96.38 489 ALA B CA 1
ATOM 8454 C C . ALA B 1 489 ? 21.25 -31.453 -27.938 1 96.38 489 ALA B C 1
ATOM 8456 O O . ALA B 1 489 ? 20.938 -32.625 -28.094 1 96.38 489 ALA B O 1
ATOM 8457 N N . ILE B 1 490 ? 20.781 -30.719 -27.016 1 97.25 490 ILE B N 1
ATOM 8458 C CA . ILE B 1 490 ? 19.797 -31.219 -26.062 1 97.25 490 ILE B CA 1
ATOM 8459 C C . ILE B 1 490 ? 18.484 -31.531 -26.797 1 97.25 490 ILE B C 1
ATOM 8461 O O . ILE B 1 490 ? 17.875 -32.594 -26.578 1 97.25 490 ILE B O 1
ATOM 8465 N N . ALA B 1 491 ? 18.094 -30.641 -27.641 1 96.69 491 ALA B N 1
ATOM 8466 C CA . ALA B 1 491 ? 16.875 -30.828 -28.406 1 96.69 491 ALA B CA 1
ATOM 8467 C C . ALA B 1 491 ? 16.938 -32.125 -29.234 1 96.69 491 ALA B C 1
ATOM 8469 O O . ALA B 1 491 ? 15.945 -32.844 -29.344 1 96.69 491 ALA B O 1
ATOM 8470 N N . ARG B 1 492 ? 18.016 -32.312 -29.797 1 97.19 492 ARG B N 1
ATOM 8471 C CA . ARG B 1 492 ? 18.203 -33.5 -30.625 1 97.19 492 ARG B CA 1
ATOM 8472 C C . ARG B 1 492 ? 18.016 -34.781 -29.797 1 97.19 492 ARG B C 1
ATOM 8474 O O . ARG B 1 492 ? 17.312 -35.688 -30.203 1 97.19 492 ARG B O 1
ATOM 8481 N N . VAL B 1 493 ? 18.656 -34.812 -28.688 1 98 493 VAL B N 1
ATOM 8482 C CA . VAL B 1 493 ? 18.578 -36 -27.828 1 98 493 VAL B CA 1
ATOM 8483 C C . VAL B 1 493 ? 17.141 -36.188 -27.344 1 98 493 VAL B C 1
ATOM 8485 O O . VAL B 1 493 ? 16.641 -37.312 -27.297 1 98 493 VAL B O 1
ATOM 8488 N N . ILE B 1 494 ? 16.469 -35.125 -26.984 1 97.75 494 ILE B N 1
ATOM 8489 C CA . ILE B 1 494 ? 15.086 -35.188 -26.547 1 97.75 494 ILE B CA 1
ATOM 8490 C C . ILE B 1 494 ? 14.219 -35.781 -27.656 1 97.75 494 ILE B C 1
ATOM 8492 O O . ILE B 1 494 ? 13.391 -36.656 -27.422 1 97.75 494 ILE B O 1
ATOM 8496 N N . GLY B 1 495 ? 14.445 -35.344 -28.828 1 97.31 495 GLY B N 1
ATOM 8497 C CA . GLY B 1 495 ? 13.727 -35.875 -29.969 1 97.31 495 GLY B CA 1
ATOM 8498 C C . GLY B 1 495 ? 14.008 -37.344 -30.219 1 97.31 495 GLY B C 1
ATOM 8499 O O . GLY B 1 495 ? 13.094 -38.094 -30.516 1 97.31 495 GLY B O 1
ATOM 8500 N N . GLU B 1 496 ? 15.242 -37.719 -30.094 1 97.88 496 GLU B N 1
ATOM 8501 C CA . GLU B 1 496 ? 15.656 -39.125 -30.297 1 97.88 496 GLU B CA 1
ATOM 8502 C C . GLU B 1 496 ? 14.984 -40.062 -29.297 1 97.88 496 GLU B C 1
ATOM 8504 O O . GLU B 1 496 ? 14.625 -41.188 -29.625 1 97.88 496 GLU B O 1
ATOM 8509 N N . VAL B 1 497 ? 14.867 -39.594 -28.141 1 98.44 497 VAL B N 1
ATOM 8510 C CA . VAL B 1 497 ? 14.43 -40.438 -27.047 1 98.44 497 VAL B CA 1
ATOM 8511 C C . VAL B 1 497 ? 12.906 -40.406 -26.938 1 98.44 497 VAL B C 1
ATOM 8513 O O . VAL B 1 497 ? 12.242 -41.438 -26.875 1 98.44 497 VAL B O 1
ATOM 8516 N N . LEU B 1 498 ? 12.305 -39.188 -26.938 1 97.44 498 LEU B N 1
ATOM 8517 C CA . LEU B 1 498 ? 10.875 -39 -26.719 1 97.44 498 LEU B CA 1
ATOM 8518 C C . LEU B 1 498 ? 10.094 -39.125 -28.016 1 97.44 498 LEU B C 1
ATOM 8520 O O . LEU B 1 498 ? 8.898 -39.438 -28 1 97.44 498 LEU B O 1
ATOM 8524 N N . GLY B 1 499 ? 10.812 -38.875 -29.047 1 96.5 499 GLY B N 1
ATOM 8525 C CA . GLY B 1 499 ? 10.156 -38.844 -30.344 1 96.5 499 GLY B CA 1
ATOM 8526 C C . GLY B 1 499 ? 9.711 -37.469 -30.781 1 96.5 499 GLY B C 1
ATOM 8527 O O . GLY B 1 499 ? 10.484 -36.5 -30.688 1 96.5 499 GLY B O 1
ATOM 8528 N N . GLY B 1 500 ? 8.492 -37.438 -31.266 1 96.75 500 GLY B N 1
ATOM 8529 C CA . GLY B 1 500 ? 7.953 -36.281 -31.953 1 96.75 500 GLY B CA 1
ATOM 8530 C C . GLY B 1 500 ? 7.801 -36.5 -33.438 1 96.75 500 GLY B C 1
ATOM 8531 O O . GLY B 1 500 ? 8.594 -36 -34.25 1 96.75 500 GLY B O 1
ATOM 8532 N N . SER B 1 501 ? 6.723 -37.156 -33.688 1 96.25 501 SER B N 1
ATOM 8533 C CA . SER B 1 501 ? 6.547 -37.594 -35.062 1 96.25 501 SER B CA 1
ATOM 8534 C C . SER B 1 501 ? 6.453 -36.406 -36.031 1 96.25 501 SER B C 1
ATOM 8536 O O . SER B 1 501 ? 6.863 -36.5 -37.188 1 96.25 501 SER B O 1
ATOM 8538 N N . ASP B 1 502 ? 5.93 -35.25 -35.531 1 95.44 502 ASP B N 1
ATOM 8539 C CA . ASP B 1 502 ? 5.812 -34.062 -36.344 1 95.44 502 ASP B CA 1
ATOM 8540 C C . ASP B 1 502 ? 6.977 -33.094 -36.094 1 95.44 502 ASP B C 1
ATOM 8542 O O . ASP B 1 502 ? 7.105 -32.094 -36.781 1 95.44 502 ASP B O 1
ATOM 8546 N N . GLY B 1 503 ? 7.773 -33.406 -35.031 1 95.88 503 GLY B N 1
ATOM 8547 C CA . GLY B 1 503 ? 8.961 -32.594 -34.812 1 95.88 503 GLY B CA 1
ATOM 8548 C C . GLY B 1 503 ? 9.086 -32.094 -33.406 1 95.88 503 GLY B C 1
ATOM 8549 O O . GLY B 1 503 ? 8.227 -32.344 -32.562 1 95.88 503 GLY B O 1
ATOM 8550 N N . VAL B 1 504 ? 10.258 -31.453 -33.156 1 96.38 504 VAL B N 1
ATOM 8551 C CA . VAL B 1 504 ? 10.562 -30.75 -31.922 1 96.38 504 VAL B CA 1
ATOM 8552 C C . VAL B 1 504 ? 10.648 -29.25 -32.188 1 96.38 504 VAL B C 1
ATOM 8554 O O . VAL B 1 504 ? 11.32 -28.828 -33.125 1 96.38 504 VAL B O 1
ATOM 8557 N N . TYR B 1 505 ? 9.922 -28.531 -31.391 1 94.06 505 TYR B N 1
ATOM 8558 C CA . TYR B 1 505 ? 9.789 -27.109 -31.625 1 94.06 505 TYR B CA 1
ATOM 8559 C C . TYR B 1 505 ? 10.234 -26.312 -30.391 1 94.06 505 TYR B C 1
ATOM 8561 O O . TYR B 1 505 ? 10.078 -26.766 -29.266 1 94.06 505 TYR B O 1
ATOM 8569 N N . LYS B 1 506 ? 10.836 -25.172 -30.672 1 91.69 506 LYS B N 1
ATOM 8570 C CA . LYS B 1 506 ? 11.055 -24.188 -29.625 1 91.69 506 LYS B CA 1
ATOM 8571 C C . LYS B 1 506 ? 9.875 -23.234 -29.516 1 91.69 506 LYS B C 1
ATOM 8573 O O . LYS B 1 506 ? 9.398 -22.703 -30.531 1 91.69 506 LYS B O 1
ATOM 8578 N N . LEU B 1 507 ? 9.328 -23.141 -28.344 1 83.94 507 LEU B N 1
ATOM 8579 C CA . LEU B 1 507 ? 8.242 -22.203 -28.094 1 83.94 507 LEU B CA 1
ATOM 8580 C C . LEU B 1 507 ? 8.773 -20.844 -27.672 1 83.94 507 LEU B C 1
ATOM 8582 O O . LEU B 1 507 ? 9.555 -20.75 -26.719 1 83.94 507 LEU B O 1
ATOM 8586 N N . ASP B 1 508 ? 8.5 -19.75 -28.422 1 77.12 508 ASP B N 1
ATOM 8587 C CA . ASP B 1 508 ? 8.961 -18.406 -28.125 1 77.12 508 ASP B CA 1
ATOM 8588 C C . ASP B 1 508 ? 7.859 -17.578 -27.469 1 77.12 508 ASP B C 1
ATOM 8590 O O . ASP B 1 508 ? 7.297 -16.672 -28.109 1 77.12 508 ASP B O 1
ATOM 8594 N N . VAL B 1 509 ? 7.387 -17.922 -26.391 1 69.31 509 VAL B N 1
ATOM 8595 C CA . VAL B 1 509 ? 6.316 -17.141 -25.766 1 69.31 509 VAL B CA 1
ATOM 8596 C C . VAL B 1 509 ? 6.891 -16.281 -24.641 1 69.31 509 VAL B C 1
ATOM 8598 O O . VAL B 1 509 ? 6.145 -15.641 -23.906 1 69.31 509 VAL B O 1
ATOM 8601 N N . GLY B 1 510 ? 8.164 -15.945 -24.734 1 59.06 510 GLY B N 1
ATOM 8602 C CA . GLY B 1 510 ? 8.883 -14.93 -23.984 1 59.06 510 GLY B CA 1
ATOM 8603 C C . GLY B 1 510 ? 8.57 -14.953 -22.5 1 59.06 510 GLY B C 1
ATOM 8604 O O . GLY B 1 510 ? 8.438 -13.898 -21.875 1 59.06 510 GLY B O 1
ATOM 8605 N N . GLY B 1 511 ? 8.344 -15.992 -21.875 1 67.06 511 GLY B N 1
ATOM 8606 C CA . GLY B 1 511 ? 8.117 -16 -20.438 1 67.06 511 GLY B CA 1
ATOM 8607 C C . GLY B 1 511 ? 6.699 -15.625 -20.047 1 67.06 511 GLY B C 1
ATOM 8608 O O . GLY B 1 511 ? 6.41 -15.422 -18.859 1 67.06 511 GLY B O 1
ATOM 8609 N N . ASN B 1 512 ? 5.746 -15.602 -20.953 1 84.62 512 ASN B N 1
ATOM 8610 C CA . ASN B 1 512 ? 4.395 -15.109 -20.688 1 84.62 512 ASN B CA 1
ATOM 8611 C C . ASN B 1 512 ? 3.348 -16.172 -20.984 1 84.62 512 ASN B C 1
ATOM 8613 O O . ASN B 1 512 ? 2.172 -15.867 -21.188 1 84.62 512 ASN B O 1
ATOM 8617 N N . ALA B 1 513 ? 3.748 -17.422 -21 1 88.75 513 ALA B N 1
ATOM 8618 C CA . ALA B 1 513 ? 2.844 -18.5 -21.406 1 88.75 513 ALA B CA 1
ATOM 8619 C C . ALA B 1 513 ? 1.598 -18.531 -20.516 1 88.75 513 ALA B C 1
ATOM 8621 O O . ALA B 1 513 ? 0.477 -18.641 -21.016 1 88.75 513 ALA B O 1
ATOM 8622 N N . CYS B 1 514 ? 1.786 -18.344 -19.25 1 92.56 514 CYS B N 1
ATOM 8623 C CA . CYS B 1 514 ? 0.674 -18.422 -18.297 1 92.56 514 CYS B CA 1
ATOM 8624 C C . CYS B 1 514 ? -0.33 -17.312 -18.547 1 92.56 514 CYS B C 1
ATOM 8626 O O . CYS B 1 514 ? -1.536 -17.547 -18.609 1 92.56 514 CYS B O 1
ATOM 8628 N N . ALA B 1 515 ? 0.171 -16.125 -18.75 1 96.31 515 ALA B N 1
ATOM 8629 C CA . ALA B 1 515 ? -0.709 -14.984 -19.016 1 96.31 515 ALA B CA 1
ATOM 8630 C C . ALA B 1 515 ? -1.399 -15.117 -20.359 1 96.31 515 ALA B C 1
ATOM 8632 O O . ALA B 1 515 ? -2.582 -14.789 -20.5 1 96.31 515 ALA B O 1
ATOM 8633 N N . LEU B 1 516 ? -0.649 -15.547 -21.344 1 95 516 LEU B N 1
ATOM 8634 C CA . LEU B 1 516 ? -1.205 -15.766 -22.672 1 95 516 LEU B CA 1
ATOM 8635 C C . LEU B 1 516 ? -2.33 -16.797 -22.625 1 95 516 LEU B C 1
ATOM 8637 O O . LEU B 1 516 ? -3.383 -16.594 -23.234 1 95 516 LEU B O 1
ATOM 8641 N N . GLY B 1 517 ? -2.059 -17.891 -21.906 1 96.12 517 GLY B N 1
ATOM 8642 C CA . GLY B 1 517 ? -3.104 -18.875 -21.734 1 96.12 517 GLY B CA 1
ATOM 8643 C C . GLY B 1 517 ? -4.375 -18.312 -21.125 1 96.12 517 GLY B C 1
ATOM 8644 O O . GLY B 1 517 ? -5.477 -18.672 -21.547 1 96.12 517 GLY B O 1
ATOM 8645 N N . GLY B 1 518 ? -4.195 -17.469 -20.141 1 97.69 518 GLY B N 1
ATOM 8646 C CA . GLY B 1 518 ? -5.348 -16.797 -19.547 1 97.69 518 GLY B CA 1
ATOM 8647 C C . GLY B 1 518 ? -6.109 -15.953 -20.547 1 97.69 518 GLY B C 1
ATOM 8648 O O . GLY B 1 518 ? -7.34 -16 -20.609 1 97.69 518 GLY B O 1
ATOM 8649 N N . ALA B 1 519 ? -5.383 -15.164 -21.359 1 98.06 519 ALA B N 1
ATOM 8650 C CA . ALA B 1 519 ? -6.012 -14.312 -22.375 1 98.06 519 ALA B CA 1
ATOM 8651 C C . ALA B 1 519 ? -6.77 -15.148 -23.406 1 98.06 519 ALA B C 1
ATOM 8653 O O . ALA B 1 519 ? -7.883 -14.805 -23.797 1 98.06 519 ALA B O 1
ATOM 8654 N N . TYR B 1 520 ? -6.172 -16.25 -23.828 1 97.31 520 TYR B N 1
ATOM 8655 C CA . TYR B 1 520 ? -6.82 -17.141 -24.797 1 97.31 520 TYR B CA 1
ATOM 8656 C C . TYR B 1 520 ? -8.086 -17.734 -24.203 1 97.31 520 TYR B C 1
ATOM 8658 O O . TYR B 1 520 ? -9.086 -17.922 -24.906 1 97.31 520 TYR B O 1
ATOM 8666 N N . LYS B 1 521 ? -7.992 -18.109 -22.938 1 98.19 521 LYS B N 1
ATOM 8667 C CA . LYS B 1 521 ? -9.156 -18.688 -22.281 1 98.19 521 LYS B CA 1
ATOM 8668 C C . LYS B 1 521 ? -10.32 -17.703 -22.25 1 98.19 521 LYS B C 1
ATOM 8670 O O . LYS B 1 521 ? -11.461 -18.094 -22.531 1 98.19 521 LYS B O 1
ATOM 8675 N N . ALA B 1 522 ? -10.016 -16.453 -21.922 1 98.69 522 ALA B N 1
ATOM 8676 C CA . ALA B 1 522 ? -11.047 -15.422 -21.938 1 98.69 522 ALA B CA 1
ATOM 8677 C C . ALA B 1 522 ? -11.617 -15.234 -23.328 1 98.69 522 ALA B C 1
ATOM 8679 O O . ALA B 1 522 ? -12.836 -15.156 -23.5 1 98.69 522 ALA B O 1
ATOM 8680 N N . LEU B 1 523 ? -10.742 -15.125 -24.344 1 98.31 523 LEU B N 1
ATOM 8681 C CA . LEU B 1 523 ? -11.148 -14.969 -25.734 1 98.31 523 LEU B CA 1
ATOM 8682 C C . LEU B 1 523 ? -12.062 -16.109 -26.172 1 98.31 523 LEU B C 1
ATOM 8684 O O . LEU B 1 523 ? -13.125 -15.883 -26.734 1 98.31 523 LEU B O 1
ATOM 8688 N N . TRP B 1 524 ? -11.672 -17.328 -25.844 1 97.94 524 TRP B N 1
ATOM 8689 C CA . TRP B 1 524 ? -12.445 -18.5 -26.203 1 97.94 524 TRP B CA 1
ATOM 8690 C C . TRP B 1 524 ? -13.836 -18.469 -25.578 1 97.94 524 TRP B C 1
ATOM 8692 O O . TRP B 1 524 ? -14.836 -18.703 -26.25 1 97.94 524 TRP B O 1
ATOM 8702 N N . ALA B 1 525 ? -13.875 -18.156 -24.297 1 98.06 525 ALA B N 1
ATOM 8703 C CA . ALA B 1 525 ? -15.148 -18.125 -23.578 1 98.06 525 ALA B CA 1
ATOM 8704 C C . ALA B 1 525 ? -16.125 -17.156 -24.219 1 98.06 525 ALA B C 1
ATOM 8706 O O . ALA B 1 525 ? -17.344 -17.391 -24.234 1 98.06 525 ALA B O 1
ATOM 8707 N N . LEU B 1 526 ? -15.57 -16.094 -24.812 1 98.06 526 LEU B N 1
ATOM 8708 C CA . LEU B 1 526 ? -16.453 -15.008 -25.203 1 98.06 526 LEU B CA 1
ATOM 8709 C C . LEU B 1 526 ? -16.688 -14.992 -26.703 1 98.06 526 LEU B C 1
ATOM 8711 O O . LEU B 1 526 ? -17.641 -14.398 -27.203 1 98.06 526 LEU B O 1
ATOM 8715 N N . GLU B 1 527 ? -15.805 -15.664 -27.469 1 97.69 527 GLU B N 1
ATOM 8716 C CA . GLU B 1 527 ? -15.938 -15.555 -28.922 1 97.69 527 GLU B CA 1
ATOM 8717 C C . GLU B 1 527 ? -16.328 -16.891 -29.547 1 97.69 527 GLU B C 1
ATOM 8719 O O . GLU B 1 527 ? -16.688 -16.953 -30.719 1 97.69 527 GLU B O 1
ATOM 8724 N N . ARG B 1 528 ? -16.297 -17.984 -28.828 1 97.12 528 ARG B N 1
ATOM 8725 C CA . ARG B 1 528 ? -16.531 -19.297 -29.406 1 97.12 528 ARG B CA 1
ATOM 8726 C C . ARG B 1 528 ? -17.922 -19.422 -30 1 97.12 528 ARG B C 1
ATOM 8728 O O . ARG B 1 528 ? -18.875 -18.844 -29.469 1 97.12 528 ARG B O 1
ATOM 8735 N N . GLN B 1 529 ? -18 -20.109 -31.031 1 95.75 529 GLN B N 1
ATOM 8736 C CA . GLN B 1 529 ? -19.281 -20.562 -31.547 1 95.75 529 GLN B CA 1
ATOM 8737 C C . GLN B 1 529 ? -19.844 -21.719 -30.719 1 95.75 529 GLN B C 1
ATOM 8739 O O . GLN B 1 529 ? -19.094 -22.344 -29.953 1 95.75 529 GLN B O 1
ATOM 8744 N N . PRO B 1 530 ? -21.141 -21.891 -30.875 1 93.5 530 PRO B N 1
ATOM 8745 C CA . PRO B 1 530 ? -21.688 -23.031 -30.141 1 93.5 530 PRO B CA 1
ATOM 8746 C C . PRO B 1 530 ? -20.922 -24.328 -30.406 1 93.5 530 PRO B C 1
ATOM 8748 O O . PRO B 1 530 ? -20.719 -24.703 -31.562 1 93.5 530 PRO B O 1
ATOM 8751 N N . ASN B 1 531 ? -20.438 -24.969 -29.484 1 91.62 531 ASN B N 1
ATOM 8752 C CA . ASN B 1 531 ? -19.766 -26.266 -29.484 1 91.62 531 ASN B CA 1
ATOM 8753 C C . ASN B 1 531 ? -18.359 -26.172 -30.062 1 91.62 531 ASN B C 1
ATOM 8755 O O . ASN B 1 531 ? -17.719 -27.188 -30.344 1 91.62 531 ASN B O 1
ATOM 8759 N N . GLU B 1 532 ? -17.906 -24.922 -30.281 1 95.56 532 GLU B N 1
ATOM 8760 C CA . GLU B 1 532 ? -16.531 -24.781 -30.734 1 95.56 532 GLU B CA 1
ATOM 8761 C C . GLU B 1 532 ? -15.531 -24.953 -29.594 1 95.56 532 GLU B C 1
ATOM 8763 O O . GLU B 1 532 ? -15.594 -24.219 -28.609 1 95.56 532 GLU B O 1
ATOM 8768 N N . THR B 1 533 ? -14.688 -25.938 -29.75 1 93.44 533 THR B N 1
ATOM 8769 C CA . THR B 1 533 ? -13.719 -26.234 -28.703 1 93.44 533 THR B CA 1
ATOM 8770 C C . THR B 1 533 ? -12.609 -25.188 -28.688 1 93.44 533 THR B C 1
ATOM 8772 O O . THR B 1 533 ? -12.469 -24.406 -29.625 1 93.44 533 THR B O 1
ATOM 8775 N N . PHE B 1 534 ? -11.922 -25.156 -27.578 1 95.06 534 PHE B N 1
ATOM 8776 C CA . PHE B 1 534 ? -10.773 -24.281 -27.422 1 95.06 534 PHE B CA 1
ATOM 8777 C C . PHE B 1 534 ? -9.758 -24.5 -28.531 1 95.06 534 PHE B C 1
ATOM 8779 O O . PHE B 1 534 ? -9.305 -23.547 -29.172 1 95.06 534 PHE B O 1
ATOM 8786 N N . ASP B 1 535 ? -9.414 -25.719 -28.797 1 90.06 535 ASP B N 1
ATOM 8787 C CA . ASP B 1 535 ? -8.406 -26.078 -29.781 1 90.06 535 ASP B CA 1
ATOM 8788 C C . ASP B 1 535 ? -8.836 -25.641 -31.188 1 90.06 535 ASP B C 1
ATOM 8790 O O . ASP B 1 535 ? -8 -25.219 -31.984 1 90.06 535 ASP B O 1
ATOM 8794 N N . GLU B 1 536 ? -10.086 -25.781 -31.469 1 92.81 536 GLU B N 1
ATOM 8795 C CA . GLU B 1 536 ? -10.594 -25.391 -32.781 1 92.81 536 GLU B CA 1
ATOM 8796 C C . GLU B 1 536 ? -10.477 -23.875 -33 1 92.81 536 GLU B C 1
ATOM 8798 O O . GLU B 1 536 ? -9.969 -23.438 -34 1 92.81 536 GLU B O 1
ATOM 8803 N N . LEU B 1 537 ? -10.93 -23.125 -31.984 1 95.62 537 LEU B N 1
ATOM 8804 C CA . LEU B 1 537 ? -10.922 -21.672 -32.125 1 95.62 537 LEU B CA 1
ATOM 8805 C C . LEU B 1 537 ? -9.492 -21.141 -32.188 1 95.62 537 LEU B C 1
ATOM 8807 O O . LEU B 1 537 ? -9.133 -20.391 -33.094 1 95.62 537 LEU B O 1
ATOM 8811 N N . ILE B 1 538 ? -8.703 -21.547 -31.203 1 94.31 538 ILE B N 1
ATOM 8812 C CA . ILE B 1 538 ? -7.34 -21.047 -31.125 1 94.31 538 ILE B CA 1
ATOM 8813 C C . ILE B 1 538 ? -6.52 -21.578 -32.312 1 94.31 538 ILE B C 1
ATOM 8815 O O . ILE B 1 538 ? -5.711 -20.844 -32.875 1 94.31 538 ILE B O 1
ATOM 8819 N N . GLY B 1 539 ? -6.746 -22.797 -32.656 1 90.94 539 GLY B N 1
ATOM 8820 C CA . GLY B 1 539 ? -6.047 -23.391 -33.812 1 90.94 539 GLY B CA 1
ATOM 8821 C C . GLY B 1 539 ? -6.289 -22.641 -35.094 1 90.94 539 GLY B C 1
ATOM 8822 O O . GLY B 1 539 ? -5.383 -22.516 -35.938 1 90.94 539 GLY B O 1
ATOM 8823 N N . LYS B 1 540 ? -7.457 -22.172 -35.281 1 93.31 540 LYS B N 1
ATOM 8824 C CA . LYS B 1 540 ? -7.828 -21.438 -36.469 1 93.31 540 LYS B CA 1
ATOM 8825 C C . LYS B 1 540 ? -7.102 -20.094 -36.531 1 93.31 540 LYS B C 1
ATOM 8827 O O . LYS B 1 540 ? -6.824 -19.594 -37.625 1 93.31 540 LYS B O 1
ATOM 8832 N N . ARG B 1 541 ? -6.766 -19.594 -35.438 1 94 541 ARG B N 1
ATOM 8833 C CA . ARG B 1 541 ? -6.277 -18.219 -35.375 1 94 541 ARG B CA 1
ATOM 8834 C C . ARG B 1 541 ? -4.781 -18.188 -35.094 1 94 541 ARG B C 1
ATOM 8836 O O . ARG B 1 541 ? -4.121 -17.172 -35.344 1 94 541 ARG B O 1
ATOM 8843 N N . TRP B 1 542 ? -4.273 -19.266 -34.594 1 90.88 542 TRP B N 1
ATOM 8844 C CA . TRP B 1 542 ? -2.875 -19.344 -34.156 1 90.88 542 TRP B CA 1
ATOM 8845 C C . TRP B 1 542 ? -1.959 -19.547 -35.375 1 90.88 542 TRP B C 1
ATOM 8847 O O . TRP B 1 542 ? -2.281 -20.328 -36.281 1 90.88 542 TRP B O 1
ATOM 8857 N N . THR B 1 543 ? -0.869 -18.797 -35.406 1 86.81 543 THR B N 1
ATOM 8858 C CA . THR B 1 543 ? 0.12 -18.953 -36.469 1 86.81 543 THR B CA 1
ATOM 8859 C C . THR B 1 543 ? 1.443 -19.469 -35.906 1 86.81 543 THR B C 1
ATOM 8861 O O . THR B 1 543 ? 1.844 -19.078 -34.812 1 86.81 543 THR B O 1
ATOM 8864 N N . GLU B 1 544 ? 2.084 -20.344 -36.594 1 84.31 544 GLU B N 1
ATOM 8865 C CA . GLU B 1 544 ? 3.367 -20.891 -36.156 1 84.31 544 GLU B CA 1
ATOM 8866 C C . GLU B 1 544 ? 4.48 -19.859 -36.312 1 84.31 544 GLU B C 1
ATOM 8868 O O . GLU B 1 544 ? 5.383 -19.797 -35.469 1 84.31 544 GLU B O 1
ATOM 8873 N N . GLU B 1 545 ? 4.305 -19.078 -37.375 1 81.38 545 GLU B N 1
ATOM 8874 C CA . GLU B 1 545 ? 5.328 -18.062 -37.625 1 81.38 545 GLU B CA 1
ATOM 8875 C C . GLU B 1 545 ? 5.449 -17.094 -36.469 1 81.38 545 GLU B C 1
ATOM 8877 O O . GLU B 1 545 ? 4.453 -16.516 -36.031 1 81.38 545 GLU B O 1
ATOM 8882 N N . GLY B 1 546 ? 6.598 -17.062 -35.969 1 77.94 546 GLY B N 1
ATOM 8883 C CA . GLY B 1 546 ? 6.852 -16.125 -34.906 1 77.94 546 GLY B CA 1
ATOM 8884 C C . GLY B 1 546 ? 6.613 -16.703 -33.5 1 77.94 546 GLY B C 1
ATOM 8885 O O . GLY B 1 546 ? 7.102 -16.172 -32.5 1 77.94 546 GLY B O 1
ATOM 8886 N N . ASN B 1 547 ? 5.836 -17.812 -33.5 1 82.88 547 ASN B N 1
ATOM 8887 C CA . ASN B 1 547 ? 5.488 -18.359 -32.188 1 82.88 547 ASN B CA 1
ATOM 8888 C C . ASN B 1 547 ? 6.305 -19.609 -31.875 1 82.88 547 ASN B C 1
ATOM 8890 O O . ASN B 1 547 ? 6.621 -19.875 -30.719 1 82.88 547 ASN B O 1
ATOM 8894 N N . ILE B 1 548 ? 6.547 -20.359 -32.906 1 87.06 548 ILE B N 1
ATOM 8895 C CA . ILE B 1 548 ? 7.34 -21.562 -32.688 1 87.06 548 ILE B CA 1
ATOM 8896 C C . ILE B 1 548 ? 8.352 -21.703 -33.844 1 87.06 548 ILE B C 1
ATOM 8898 O O . ILE B 1 548 ? 8.195 -21.109 -34.906 1 87.06 548 ILE B O 1
ATOM 8902 N N . GLN B 1 549 ? 9.398 -22.391 -33.562 1 90.62 549 GLN B N 1
ATOM 8903 C CA . GLN B 1 549 ? 10.438 -22.75 -34.531 1 90.62 549 GLN B CA 1
ATOM 8904 C C . GLN B 1 549 ? 10.805 -24.219 -34.438 1 90.62 549 GLN B C 1
ATOM 8906 O O . GLN B 1 549 ? 11.133 -24.719 -33.375 1 90.62 549 GLN B O 1
ATOM 8911 N N . ARG B 1 550 ? 10.648 -24.922 -35.625 1 93.19 550 ARG B N 1
ATOM 8912 C CA . ARG B 1 550 ? 11.117 -26.297 -35.625 1 93.19 550 ARG B CA 1
ATOM 8913 C C . ARG B 1 550 ? 12.633 -26.359 -35.438 1 93.19 550 ARG B C 1
ATOM 8915 O O . ARG B 1 550 ? 13.383 -25.781 -36.219 1 93.19 550 ARG B O 1
ATOM 8922 N N . ILE B 1 551 ? 13.055 -27.078 -34.438 1 94.44 551 ILE B N 1
ATOM 8923 C CA . ILE B 1 551 ? 14.484 -27.047 -34.156 1 94.44 551 ILE B CA 1
ATOM 8924 C C . ILE B 1 551 ? 15.078 -28.438 -34.281 1 94.44 551 ILE B C 1
ATOM 8926 O O . ILE B 1 551 ? 16.297 -28.609 -34.312 1 94.44 551 ILE B O 1
ATOM 8930 N N . ASP B 1 552 ? 14.312 -29.438 -34.406 1 96.12 552 ASP B N 1
ATOM 8931 C CA . ASP B 1 552 ? 14.758 -30.812 -34.625 1 96.12 552 ASP B CA 1
ATOM 8932 C C . ASP B 1 552 ? 13.672 -31.656 -35.281 1 96.12 552 ASP B C 1
ATOM 8934 O O . ASP B 1 552 ? 12.492 -31.312 -35.219 1 96.12 552 ASP B O 1
ATOM 8938 N N . ASP B 1 553 ? 14.016 -32.75 -35.875 1 95.69 553 ASP B N 1
ATOM 8939 C CA . ASP B 1 553 ? 13.078 -33.594 -36.594 1 95.69 553 ASP B CA 1
ATOM 8940 C C . ASP B 1 553 ? 12.266 -34.469 -35.625 1 95.69 553 ASP B C 1
ATOM 8942 O O . ASP B 1 553 ? 11.164 -34.906 -35.938 1 95.69 553 ASP B O 1
ATOM 8946 N N . GLY B 1 554 ? 12.797 -34.688 -34.5 1 96.81 554 GLY B N 1
ATOM 8947 C CA . GLY B 1 554 ? 12.133 -35.531 -33.5 1 96.81 554 GLY B CA 1
ATOM 8948 C C . GLY B 1 554 ? 12.398 -37 -33.719 1 96.81 554 GLY B C 1
ATOM 8949 O O . GLY B 1 554 ? 13.555 -37.438 -33.719 1 96.81 554 GLY B O 1
ATOM 8950 N N . TYR B 1 555 ? 11.391 -37.75 -34.031 1 96.94 555 TYR B N 1
ATOM 8951 C CA . TYR B 1 555 ? 11.438 -39.219 -34.219 1 96.94 555 TYR B CA 1
ATOM 8952 C C . TYR B 1 555 ? 12.469 -39.594 -35.25 1 96.94 555 TYR B C 1
ATOM 8954 O O . TYR B 1 555 ? 12.516 -39 -36.344 1 96.94 555 TYR B O 1
ATOM 8962 N N . ARG B 1 556 ? 13.266 -40.562 -34.875 1 96.44 556 ARG B N 1
ATOM 8963 C CA . ARG B 1 556 ? 14.234 -41.188 -35.781 1 96.44 556 ARG B CA 1
ATOM 8964 C C . ARG B 1 556 ? 14.094 -42.719 -35.781 1 96.44 556 ARG B C 1
ATOM 8966 O O . ARG B 1 556 ? 14.453 -43.375 -34.781 1 96.44 556 ARG B O 1
ATOM 8973 N N . GLU B 1 557 ? 13.727 -43.188 -36.938 1 95.5 557 GLU B N 1
ATOM 8974 C CA . GLU B 1 557 ? 13.578 -44.625 -37.062 1 95.5 557 GLU B CA 1
ATOM 8975 C C . GLU B 1 557 ? 14.875 -45.344 -36.719 1 95.5 557 GLU B C 1
ATOM 8977 O O . GLU B 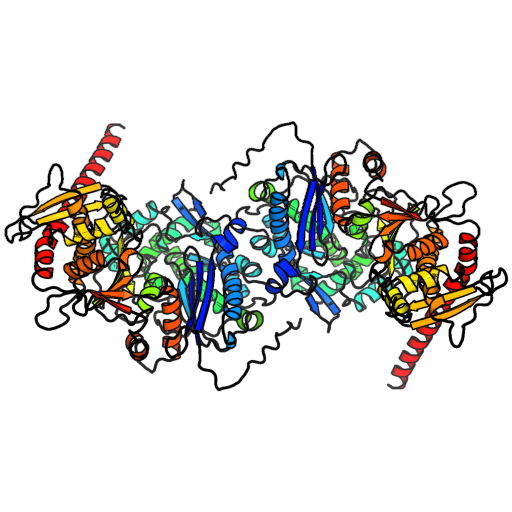1 557 ? 15.953 -44.938 -37.156 1 95.5 557 GLU B O 1
ATOM 8982 N N . GLY B 1 558 ? 14.805 -46.406 -36 1 95.12 558 GLY B N 1
ATOM 8983 C CA . GLY B 1 558 ? 15.969 -47.125 -35.531 1 95.12 558 GLY B CA 1
ATOM 8984 C C . GLY B 1 558 ? 16.453 -46.688 -34.156 1 95.12 558 GLY B C 1
ATOM 8985 O O . GLY B 1 558 ? 16.547 -47.469 -33.219 1 95.12 558 GLY B O 1
ATOM 8986 N N . THR B 1 559 ? 16.719 -45.406 -34.125 1 96.06 559 THR B N 1
ATOM 8987 C CA . THR B 1 559 ? 17.234 -44.844 -32.875 1 96.06 559 THR B CA 1
ATOM 8988 C C . THR B 1 559 ? 16.156 -44.844 -31.797 1 96.06 559 THR B C 1
ATOM 8990 O O . THR B 1 559 ? 16.422 -45.219 -30.641 1 96.06 559 THR B O 1
ATOM 8993 N N . TYR B 1 560 ? 14.953 -44.375 -32.094 1 97.38 560 TYR B N 1
ATOM 8994 C CA . TYR B 1 560 ? 13.828 -44.375 -31.156 1 97.38 560 TYR B CA 1
ATOM 8995 C C . TYR B 1 560 ? 13.578 -45.75 -30.562 1 97.38 560 TYR B C 1
ATOM 8997 O O . TYR B 1 560 ? 13.336 -45.875 -29.359 1 97.38 560 TYR B O 1
ATOM 9005 N N . GLN B 1 561 ? 13.734 -46.781 -31.406 1 95.81 561 GLN B N 1
ATOM 9006 C CA . GLN B 1 561 ? 13.5 -48.156 -30.984 1 95.81 561 GLN B CA 1
ATOM 9007 C C . GLN B 1 561 ? 14.594 -48.656 -30.031 1 95.81 561 GLN B C 1
ATOM 9009 O O . GLN B 1 561 ? 14.312 -49.406 -29.094 1 95.81 561 GLN B O 1
ATOM 9014 N N . LYS B 1 562 ? 15.781 -48.25 -30.312 1 97.06 562 LYS B N 1
ATOM 9015 C CA . LYS B 1 562 ? 16.891 -48.625 -29.438 1 97.06 562 LYS B CA 1
ATOM 9016 C C . LYS B 1 562 ? 16.641 -48.125 -28 1 97.06 562 LYS B C 1
ATOM 9018 O O . LYS B 1 562 ? 16.906 -48.875 -27.047 1 97.06 562 LYS B O 1
ATOM 9023 N N . TYR B 1 563 ? 16.188 -46.906 -27.891 1 98.12 563 TYR B N 1
ATOM 9024 C CA . TYR B 1 563 ? 15.867 -46.375 -26.578 1 98.12 563 TYR B CA 1
ATOM 9025 C C . TYR B 1 563 ? 14.688 -47.125 -25.953 1 98.12 563 TYR B C 1
ATOM 9027 O O . TYR B 1 563 ? 14.641 -47.344 -24.734 1 98.12 563 TYR B O 1
ATOM 9035 N N . GLY B 1 564 ? 13.695 -47.531 -26.766 1 97.38 564 GLY B N 1
ATOM 9036 C CA . GLY B 1 564 ? 12.594 -48.344 -26.297 1 97.38 564 GLY B CA 1
ATOM 9037 C C . GLY B 1 564 ? 13.039 -49.688 -25.719 1 97.38 564 GLY B C 1
ATOM 9038 O O . GLY B 1 564 ? 12.492 -50.156 -24.734 1 97.38 564 GLY B O 1
ATOM 9039 N N . ASN B 1 565 ? 14.039 -50.25 -26.297 1 97.25 565 ASN B N 1
ATOM 9040 C CA . ASN B 1 565 ? 14.547 -51.562 -25.891 1 97.25 565 ASN B CA 1
ATOM 9041 C C . ASN B 1 565 ? 15.141 -51.531 -24.5 1 97.25 565 ASN B C 1
ATOM 9043 O O . ASN B 1 565 ? 15.148 -52.531 -23.797 1 97.25 565 ASN B O 1
ATOM 9047 N N . VAL B 1 566 ? 15.594 -50.344 -24.125 1 98.06 566 VAL B N 1
ATOM 9048 C CA . VAL B 1 566 ? 16.312 -50.312 -22.859 1 98.06 566 VAL B CA 1
ATOM 9049 C C . VAL B 1 566 ? 15.445 -49.656 -21.797 1 98.06 566 VAL B C 1
ATOM 9051 O O . VAL B 1 566 ? 15.891 -49.469 -20.656 1 98.06 566 VAL B O 1
ATOM 9054 N N . LEU B 1 567 ? 14.203 -49.25 -22.094 1 97.62 567 LEU B N 1
ATOM 9055 C CA . LEU B 1 567 ? 13.32 -48.594 -21.141 1 97.62 567 LEU B CA 1
ATOM 9056 C C . LEU B 1 567 ? 13.102 -49.469 -19.906 1 97.62 567 LEU B C 1
ATOM 9058 O O . LEU B 1 567 ? 13.062 -48.969 -18.797 1 97.62 567 LEU B O 1
ATOM 9062 N N . GLY B 1 568 ? 12.906 -50.719 -20.156 1 96.88 568 GLY B N 1
ATOM 9063 C CA . GLY B 1 568 ? 12.766 -51.656 -19.031 1 96.88 568 GLY B CA 1
ATOM 9064 C C . GLY B 1 568 ? 13.992 -51.688 -18.141 1 96.88 568 GLY B C 1
ATOM 9065 O O . GLY B 1 568 ? 13.867 -51.781 -16.922 1 96.88 568 GLY B O 1
ATOM 9066 N N . ALA B 1 569 ? 15.133 -51.781 -18.75 1 98.06 569 ALA B N 1
ATOM 9067 C CA . ALA B 1 569 ? 16.375 -51.75 -17.984 1 98.06 569 ALA B CA 1
ATOM 9068 C C . ALA B 1 569 ? 16.5 -50.469 -17.172 1 98.06 569 ALA B C 1
ATOM 9070 O O . ALA B 1 569 ? 16.984 -50.469 -16.031 1 98.06 569 ALA B O 1
ATOM 9071 N N . PHE B 1 570 ? 16.156 -49.375 -17.781 1 97.5 570 PHE B N 1
ATOM 9072 C CA . PHE B 1 570 ? 16.172 -48.094 -17.094 1 97.5 570 PHE B CA 1
ATOM 9073 C C . PHE B 1 570 ? 15.258 -48.125 -15.875 1 97.5 570 PHE B C 1
ATOM 9075 O O . PHE B 1 570 ? 15.648 -47.688 -14.789 1 97.5 570 PHE B O 1
ATOM 9082 N N . GLU B 1 571 ? 14.055 -48.594 -16.062 1 96.81 571 GLU B N 1
ATOM 9083 C CA . GLU B 1 571 ? 13.125 -48.75 -14.945 1 96.81 571 GLU B CA 1
ATOM 9084 C C . GLU B 1 571 ? 13.727 -49.688 -13.875 1 96.81 571 GLU B C 1
ATOM 9086 O O . GLU B 1 571 ? 13.562 -49.406 -12.68 1 96.81 571 GLU B O 1
ATOM 9091 N N . GLY B 1 572 ? 14.289 -50.75 -14.328 1 96.31 572 GLY B N 1
ATOM 9092 C CA . GLY B 1 572 ? 14.961 -51.656 -13.414 1 96.31 572 GLY B CA 1
ATOM 9093 C C . GLY B 1 572 ? 16.031 -50.969 -12.586 1 96.31 572 GLY B C 1
ATOM 9094 O O . GLY B 1 572 ? 16.188 -51.281 -11.398 1 96.31 572 GLY B O 1
ATOM 9095 N N . LEU B 1 573 ? 16.781 -50.156 -13.258 1 97 573 LEU B N 1
ATOM 9096 C CA . LEU B 1 573 ? 17.828 -49.375 -12.578 1 97 573 LEU B CA 1
ATOM 9097 C C . LEU B 1 573 ? 17.219 -48.531 -11.469 1 97 573 LEU B C 1
ATOM 9099 O O . LEU B 1 573 ? 17.703 -48.531 -10.336 1 97 573 LEU B O 1
ATOM 9103 N N . GLU B 1 574 ? 16.172 -47.75 -11.797 1 95.88 574 GLU B N 1
ATOM 9104 C CA . GLU B 1 574 ? 15.492 -46.938 -10.797 1 95.88 574 GLU B CA 1
ATOM 9105 C C . GLU B 1 574 ? 14.992 -47.781 -9.633 1 95.88 574 GLU B C 1
ATOM 9107 O O . GLU B 1 574 ? 15.172 -47.406 -8.469 1 95.88 574 GLU B O 1
ATOM 9112 N N . ASN B 1 575 ? 14.414 -48.906 -9.938 1 94.5 575 ASN B N 1
ATOM 9113 C CA . ASN B 1 575 ? 13.867 -49.812 -8.922 1 94.5 575 ASN B CA 1
ATOM 9114 C C . ASN B 1 575 ? 14.961 -50.375 -8.023 1 94.5 575 ASN B C 1
ATOM 9116 O O . ASN B 1 575 ? 14.75 -50.562 -6.82 1 94.5 575 ASN B O 1
ATOM 9120 N N . LYS B 1 576 ? 16 -50.688 -8.617 1 95.19 576 LYS B N 1
ATOM 9121 C CA . LYS B 1 576 ? 17.125 -51.219 -7.852 1 95.19 576 LYS B CA 1
ATOM 9122 C C . LYS B 1 576 ? 17.578 -50.188 -6.801 1 95.19 576 LYS B C 1
ATOM 9124 O O . LYS B 1 576 ? 17.781 -50.531 -5.637 1 95.19 576 LYS B O 1
ATOM 9129 N N . ILE B 1 577 ? 17.734 -49 -7.227 1 94.75 577 ILE B N 1
ATOM 9130 C CA . ILE B 1 577 ? 18.188 -47.938 -6.312 1 94.75 577 ILE B CA 1
ATOM 9131 C C . ILE B 1 577 ? 17.125 -47.719 -5.242 1 94.75 577 ILE B C 1
ATOM 9133 O O . ILE B 1 577 ? 17.453 -47.5 -4.074 1 94.75 577 ILE B O 1
ATOM 9137 N N . LEU B 1 578 ? 15.859 -47.656 -5.625 1 91.69 578 LEU B N 1
ATOM 9138 C CA . LEU B 1 578 ? 14.758 -47.469 -4.684 1 91.69 578 LEU B CA 1
ATOM 9139 C C . LEU B 1 578 ? 14.758 -48.562 -3.625 1 91.69 578 LEU B C 1
ATOM 9141 O O . LEU B 1 578 ? 14.516 -48.312 -2.447 1 91.69 578 LEU B O 1
ATOM 9145 N N . THR B 1 579 ? 15.031 -49.844 -4.031 1 91.31 579 THR B N 1
ATOM 9146 C CA . THR B 1 579 ? 15.078 -50.969 -3.117 1 91.31 579 THR B CA 1
ATOM 9147 C C . THR B 1 579 ? 16.234 -50.812 -2.137 1 91.31 579 THR B C 1
ATOM 9149 O O . THR B 1 579 ? 16.094 -51.094 -0.945 1 91.31 579 THR B O 1
ATOM 9152 N N . GLU B 1 580 ? 17.328 -50.438 -2.664 1 91.62 580 GLU B N 1
ATOM 9153 C CA . GLU B 1 580 ? 18.5 -50.219 -1.815 1 91.62 580 GLU B CA 1
ATOM 9154 C C . GLU B 1 580 ? 18.219 -49.125 -0.77 1 91.62 580 GLU B C 1
ATOM 9156 O O . GLU B 1 580 ? 18.625 -49.25 0.387 1 91.62 580 GLU B O 1
ATOM 9161 N N . GLN B 1 581 ? 17.625 -48.062 -1.235 1 88.81 581 GLN B N 1
ATOM 9162 C CA . GLN B 1 581 ? 17.266 -46.969 -0.354 1 88.81 581 GLN B CA 1
ATOM 9163 C C . GLN B 1 581 ? 16.297 -47.406 0.734 1 88.81 581 GLN B C 1
ATOM 9165 O O . GLN B 1 581 ? 16.406 -47 1.887 1 88.81 581 GLN B O 1
ATOM 9170 N N . ALA B 1 582 ? 15.289 -48.219 0.427 1 82.69 582 ALA B N 1
ATOM 9171 C CA . ALA B 1 582 ? 14.312 -48.719 1.386 1 82.69 582 ALA B CA 1
ATOM 9172 C C . ALA B 1 582 ? 14.977 -49.594 2.428 1 82.69 582 ALA B C 1
ATOM 9174 O O . ALA B 1 582 ? 14.609 -49.562 3.605 1 82.69 582 ALA B O 1
ATOM 9175 N N . LEU B 1 583 ? 15.906 -50.344 1.998 1 83 583 LEU B N 1
ATOM 9176 C CA . LEU B 1 583 ? 16.625 -51.25 2.896 1 83 583 LEU B CA 1
ATOM 9177 C C . LEU B 1 583 ? 17.5 -50.438 3.859 1 83 583 LEU B C 1
ATOM 9179 O O . LEU B 1 583 ? 17.625 -50.781 5.035 1 83 583 LEU B O 1
ATOM 9183 N N . GLU B 1 584 ? 18.078 -49.438 3.326 1 79.88 584 GLU B N 1
ATOM 9184 C CA . GLU B 1 584 ? 18.906 -48.594 4.164 1 79.88 584 GLU B CA 1
ATOM 9185 C C . GLU B 1 584 ? 18.078 -47.844 5.211 1 79.88 584 GLU B C 1
ATOM 9187 O O . GLU B 1 584 ? 18.547 -47.625 6.336 1 79.88 584 GLU B O 1
ATOM 9192 N N . SER B 1 585 ? 16.969 -47.344 4.809 1 70.62 585 SER B N 1
ATOM 9193 C CA . SER B 1 585 ? 16.078 -46.656 5.746 1 70.62 585 SER B CA 1
ATOM 9194 C C . SER B 1 585 ? 15.602 -47.562 6.848 1 70.62 585 SER B C 1
ATOM 9196 O O . SER B 1 585 ? 15.516 -47.188 8.016 1 70.62 585 SER B O 1
ATOM 9198 N N . LYS B 1 586 ? 15.289 -48.844 6.516 1 64.75 586 LYS B N 1
ATOM 9199 C CA . LYS B 1 586 ? 14.875 -49.844 7.5 1 64.75 586 LYS B CA 1
ATOM 9200 C C . LYS B 1 586 ? 16.016 -50.188 8.445 1 64.75 586 LYS B C 1
ATOM 9202 O O . LYS B 1 586 ? 15.812 -50.344 9.656 1 64.75 586 LYS B O 1
ATOM 9207 N N . ASP B 1 587 ? 17.125 -50.219 7.855 1 65.94 587 ASP B N 1
ATOM 9208 C CA . ASP B 1 587 ? 18.281 -50.531 8.68 1 65.94 587 ASP B CA 1
ATOM 9209 C C . ASP B 1 587 ? 18.656 -49.344 9.57 1 65.94 587 ASP B C 1
ATOM 9211 O O . ASP B 1 587 ? 19.094 -49.531 10.711 1 65.94 587 ASP B O 1
ATOM 9215 N N . GLY B 1 588 ? 18.562 -48.156 9.039 1 56.59 588 GLY B N 1
ATOM 9216 C CA . GLY B 1 588 ? 18.812 -46.969 9.844 1 56.59 588 GLY B CA 1
ATOM 9217 C C . GLY B 1 588 ? 17.844 -46.812 11 1 56.59 588 GLY B C 1
ATOM 9218 O O . GLY B 1 588 ? 18.234 -46.406 12.094 1 56.59 588 GLY B O 1
ATOM 9219 N N . ARG B 1 589 ? 16.688 -47.156 10.602 1 56 589 ARG B N 1
ATOM 9220 C CA . ARG B 1 589 ? 15.688 -47.156 11.672 1 56 589 ARG B CA 1
ATOM 9221 C C . ARG B 1 589 ? 15.961 -48.25 12.688 1 56 589 ARG B C 1
ATOM 9223 O O . ARG B 1 589 ? 15.758 -48.062 13.891 1 56 589 ARG B O 1
ATOM 9230 N N . ARG B 1 590 ? 16.344 -49.5 12.32 1 57.97 590 ARG B N 1
ATOM 9231 C CA . ARG B 1 590 ? 16.688 -50.594 13.227 1 57.97 590 ARG B CA 1
ATOM 9232 C C . ARG B 1 590 ? 17.906 -50.25 14.07 1 57.97 590 ARG B C 1
ATOM 9234 O O . ARG B 1 590 ? 17.938 -50.531 15.273 1 57.97 590 ARG B O 1
ATOM 9241 N N . ARG B 1 591 ? 18.656 -49.5 13.391 1 57.84 591 ARG B N 1
ATOM 9242 C CA . ARG B 1 591 ? 19.828 -49.125 14.18 1 57.84 591 ARG B CA 1
ATOM 9243 C C . ARG B 1 591 ? 19.469 -48.062 15.203 1 57.84 591 ARG B C 1
ATOM 9245 O O . ARG B 1 591 ? 20 -48.062 16.312 1 57.84 591 ARG B O 1
ATOM 9252 N N . SER B 1 592 ? 18.75 -47.219 14.922 1 57.66 592 SER B N 1
ATOM 9253 C CA . SER B 1 592 ? 18.297 -46.219 15.891 1 57.66 592 SER B CA 1
ATOM 9254 C C . SER B 1 592 ? 17.469 -46.844 17 1 57.66 592 SER B C 1
ATOM 9256 O O . SER B 1 592 ? 17.531 -46.406 18.156 1 57.66 592 SER B O 1
ATOM 9258 N N . GLN B 1 593 ? 16.734 -47.812 16.734 1 49.09 593 GLN B N 1
ATOM 9259 C CA . GLN B 1 593 ? 15.977 -48.531 17.766 1 49.09 593 GLN B CA 1
ATOM 9260 C C . GLN B 1 593 ? 16.891 -49.406 18.609 1 49.09 593 GLN B C 1
ATOM 9262 O O . GLN B 1 593 ? 16.656 -49.594 19.812 1 49.09 593 GLN B O 1
ATOM 9267 N N . GLU B 1 594 ? 17.859 -49.969 18.062 1 52.09 594 GLU B N 1
ATOM 9268 C CA . GLU B 1 594 ? 18.797 -50.781 18.828 1 52.09 594 GLU B CA 1
ATOM 9269 C C . GLU B 1 594 ? 19.734 -49.906 19.656 1 52.09 594 GLU B C 1
ATOM 9271 O O . GLU B 1 594 ? 20.203 -50.344 20.719 1 52.09 594 GLU B O 1
ATOM 9276 N N . SER B 1 595 ? 19.953 -48.844 19.25 1 45.31 595 SER B N 1
ATOM 9277 C CA . SER B 1 595 ? 20.828 -47.969 20.016 1 45.31 595 SER B CA 1
ATOM 9278 C C . SER B 1 595 ? 20.031 -47.219 21.078 1 45.31 595 SER B C 1
ATOM 9280 O O . SER B 1 595 ? 20.625 -46.562 21.953 1 45.31 595 SER B O 1
ATOM 9282 N N . ALA B 1 596 ? 18.938 -47.406 20.766 1 35.84 596 ALA B N 1
ATOM 9283 C CA . ALA B 1 596 ? 18.141 -46.875 21.859 1 35.84 596 ALA B CA 1
ATOM 9284 C C . ALA B 1 596 ? 17.875 -47.938 22.922 1 35.84 596 ALA B C 1
ATOM 9286 O O . ALA B 1 596 ? 17.547 -49.062 22.594 1 35.84 596 ALA B O 1
#

Solvent-accessible surface area (backbone atoms only — not comparable to full-atom values): 58195 Å² total; per-residue (Å²): 128,87,65,83,62,69,81,64,65,70,74,70,64,84,80,67,76,56,27,15,30,3,27,23,41,48,67,42,33,41,35,41,30,28,24,37,88,66,70,44,78,62,32,56,29,63,34,46,37,43,82,75,38,15,80,66,50,66,33,58,77,33,26,45,77,39,77,91,60,32,42,24,32,28,55,48,54,59,53,38,45,40,54,58,50,25,51,55,47,27,53,69,52,28,88,56,67,50,42,44,34,45,22,31,21,17,11,9,42,51,33,17,39,42,35,25,17,81,48,28,60,62,50,40,63,61,56,56,52,65,50,50,56,32,58,58,50,54,70,20,37,41,44,68,54,19,51,32,58,80,17,55,58,22,60,70,42,23,55,47,50,16,50,70,67,74,25,37,51,50,28,1,60,38,16,15,27,30,60,46,38,28,21,32,35,31,43,48,29,48,44,42,69,76,35,49,68,42,49,69,45,38,48,33,45,30,40,43,20,15,42,55,38,11,64,47,37,22,38,89,44,50,34,21,47,22,42,48,30,44,21,65,34,28,22,62,87,75,72,42,72,32,64,71,44,35,18,60,40,50,71,34,70,71,38,18,54,52,47,47,60,23,49,52,68,62,39,74,56,47,49,42,75,77,41,44,38,23,64,38,46,27,70,56,65,44,34,34,69,76,15,30,30,28,60,15,27,20,33,67,60,12,36,57,47,49,45,66,66,46,77,35,23,32,39,38,35,32,30,57,40,26,36,39,38,30,40,29,73,64,89,78,52,35,44,66,36,39,34,26,44,32,51,68,42,88,76,28,24,34,40,39,43,64,36,60,49,25,40,54,34,53,48,57,53,44,66,72,45,73,76,46,91,82,44,92,81,65,48,56,47,40,38,49,26,30,72,72,40,45,75,46,66,26,87,46,84,83,36,52,28,50,47,43,47,63,23,80,43,60,30,56,60,63,74,36,68,55,46,75,46,46,33,30,18,40,58,73,20,48,72,73,40,74,45,79,94,61,77,61,70,49,52,48,46,35,35,49,56,47,32,56,29,46,54,53,35,65,74,41,55,87,69,34,46,54,83,48,92,93,45,69,61,28,29,36,33,33,33,26,28,59,72,47,45,74,35,63,57,57,47,42,50,40,10,32,56,44,23,4,72,77,13,23,27,32,52,55,56,82,91,37,34,24,14,44,8,8,13,45,48,17,43,42,45,72,64,51,54,92,91,50,47,57,55,57,57,46,46,73,49,58,62,55,78,83,37,45,42,81,71,36,65,16,48,35,90,66,55,32,54,49,52,58,36,29,45,62,34,51,51,47,51,55,48,51,53,45,52,52,51,53,51,48,54,51,46,51,49,50,45,54,54,67,73,89,128,87,65,84,63,69,80,65,64,68,74,70,64,83,79,67,74,56,25,14,31,3,26,23,41,48,67,42,32,39,36,43,31,28,25,36,87,65,69,45,76,62,33,56,28,63,33,48,36,43,83,75,38,14,80,66,49,66,33,59,77,32,28,45,76,39,77,92,60,30,42,25,31,28,56,49,53,59,54,37,44,38,53,59,51,25,50,55,48,27,54,69,53,28,88,56,67,50,43,46,33,44,24,32,21,17,10,9,43,53,32,18,39,42,34,24,18,82,48,28,61,62,49,42,64,60,56,56,54,64,50,49,56,32,57,57,50,54,72,20,37,42,43,66,54,19,51,33,58,80,17,54,57,22,60,72,42,22,54,48,50,16,50,69,66,75,24,36,52,51,28,1,61,37,17,16,26,32,60,46,39,27,20,33,35,29,43,48,29,48,43,41,69,76,36,48,68,42,49,68,43,37,48,33,45,32,40,43,20,14,42,55,37,13,62,48,37,21,38,90,45,52,35,20,47,22,43,49,31,45,20,65,33,28,22,62,86,76,71,41,74,30,64,72,46,34,19,60,41,50,69,34,72,71,39,19,54,53,45,47,58,23,50,52,68,60,38,75,56,46,50,42,76,76,41,43,39,22,65,38,47,29,71,57,66,44,33,34,69,75,16,30,29,26,58,16,28,18,34,68,60,12,36,56,47,48,47,68,66,45,78,34,23,30,38,36,33,32,31,57,40,26,38,40,39,30,40,29,73,66,89,78,53,35,46,68,35,40,34,26,45,31,51,68,42,88,74,28,23,34,39,38,43,64,36,60,51,25,41,54,34,52,47,56,54,45,66,73,46,74,76,47,92,81,44,94,81,64,49,55,47,41,39,49,25,30,73,71,40,46,73,46,65,25,86,46,84,83,35,52,28,51,46,42,47,64,24,81,46,61,31,55,61,65,74,36,68,56,47,74,49,47,32,32,19,39,59,72,22,47,74,73,38,75,47,79,94,62,76,60,71,49,52,48,44,34,36,49,56,47,34,57,28,45,54,53,34,67,74,42,53,87,66,35,46,54,84,46,92,93,46,68,64,29,28,36,33,34,33,24,28,58,72,47,45,73,35,62,56,56,47,43,52,42,12,31,54,44,24,5,72,78,13,22,27,31,51,57,56,83,91,38,34,23,13,44,8,7,13,47,48,17,43,43,46,72,64,51,54,92,90,50,48,57,54,57,56,45,46,72,49,58,61,55,79,84,37,45,41,82,71,36,65,17,48,37,90,66,54,32,54,50,50,56,35,30,44,61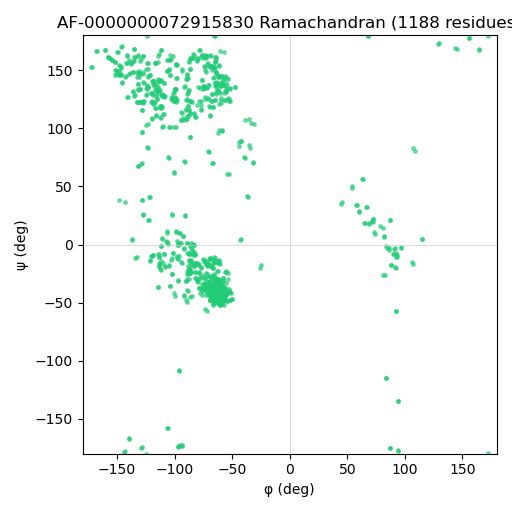,35,51,51,47,51,53,48,50,52,46,50,53,51,53,51,48,52,52,46,52,49,50,47,54,55,66,73,88

Organism: Fusarium oxysporum f. sp. lycopersici (strain 4287 / CBS 123668 / FGSC 9935 / NRRL 34936) (NCBI:txid426428)

Sequence (1192 aa):
MPFLARSNSPDQSSDFKPLYLGFDLSTQQLKALVVDSDLKVKGEAKVDFDKDFGHKYGIKKGVHVYEETGEVYAPVAMWLESVDLVLDRLAESMPVPLSHIRGISGSCQQHGSVYWNGNAYEILHHLDPRLPLVVQLPQALSHQWSPNWQDQSTQAECDAFDAALGGRQKLAEVTGSGAHHRFTGTQIMRLKKDLPDMYAKTAHISLVSSWLASVFLGAIAPMDVSDVCGMNLWDMSRQTYSEPLLELAAGSKRDALNLRKKLGEPCLDGAAVLGSISPYFVDRHGFHPDCQITPFTGDNPGTILALPLRPLDAIVSLGTSTTFLMNTPKYKPDGAYHFFNHPTTDGHYMFMLCYKNGGLARERVRDQLPKPENGPTGWENFNKAIENTPALGAAKEDDRRMLGLYFYLTEVVPNIRAGTWRYTCEPDGSDLQEVKGGWDKETDARVIVESQALSMRLRSQNLVESTRPGLPAQPRRIYLVGGGSLNPAIARVIGEVLGGSDGVYKLDVGGNACALGGAYKALWALERQPNETFDELIGKRWTEEGNIQRIDDGYREGTYQKYGNVLGAFEGLENKILTEQALESKDGRRRSQESAMPFLARSNSPDQSSDFKPLYLGFDLSTQQLKALVVDSDLKVKGEAKVDFDKDFGHKYGIKKGVHVYEETGEVYAPVAMWLESVDLVLDRLAESMPVPLSHIRGISGSCQQHGSVYWNGNAYEILHHLDPRLPLVVQLPQALSHQWSPNWQDQSTQAECDAFDAALGGRQKLAEVTGSGAHHRFTGTQIMRLKKDLPDMYAKTAHISLVSSWLASVFLGAIAPMDVSDVCGMNLWDMSRQTYSEPLLELAAGSKRDALNLRKKLGEPCLDGAAVLGSISPYFVDRHGFHPDCQITPFTGDNPGTILALPLRPLDAIVSLGTSTTFLMNTPKYKPDGAYHFFNHPTTDGHYMFMLCYKNGGLARERVRDQLPKPENGPTGWENFNKAIENTPALGAAKEDDRRMLGLYFYLTEVVPNIRAGTWRYTCEPDGSDLQEVKGGWDKETDARVIVESQALSMRLRSQNLVESTRPGLPAQPRRIYLVGGGSLNPAIARVIGEVLGGSDGVYKLDVGGNACALGGAYKALWALERQPNETFDELIGKRWTEEGNIQRIDDGYREGTYQKYGNVLGAFEGLENKILTEQALESKDGRRRSQESA

pLDDT: mean 92.77, std 11.64, range [23.55, 98.94]

Secondary structure (DSSP, 8-state):
-------------TTPPPEEEEEEE-SSEEEEEEEETT--EEEEEEEEHHHHHHHHHT-BTTBEEETTTTEEEEEHHHHHHHHHHHHHHHHHH-SS-GGGEEEEEEEE-SS-EEEE-TTHHHHHHT--TTS-HHHHGGGGEEESEEE-TT----HHHHHHHHHHTTSHHHHHHHHSS---TTSHHHHHHHHHHH-HHHHHT--EEEEHHHHHHHHHHTSPPPPBTTGGGGGS-EETTTTEE-HHHHHHHHSSHHHHHHHHHHH---B--TT---EEPPHHHHHHH---TT-EEEEEEEHHHHHHTTTT--TT-EEEEESSSEEEEEEES-----TTSEEEE-SSSTT-EEEEEEESSSHHHHHHHHTTSPPPSS-SSS-HHHHHHHHHSPGGG-SSTTSPEEEEEEESS--SSS---SEEEEEEE-TTS-S-EE-TT---HHHHHHHHHHHHHHHHHHHHGGG-EESSTTPPEE-SEEEEESGGGG-HHHHHHHHHHH--TTEEEEE--TT-HHHHHHHHHHHHHHHPPTT--HHHHHHHH--STTTEEEEE----TTHHHHHHHTHHHHHHHHHHHHHHHHHHHHHHHHHHHH--/-------------TTPPPEEEEEEE-SSEEEEEEEETT--EEEEEEEEHHHHHHHHHT-BTTBEEETTTTEEEEEHHHHHHHHHHHHHHHHHH-SS-GGGEEEEEEEE-SS-EEEEETTHHHHHHT--TTS-HHHHGGGGEEESEEE-TT----HHHHHHHHHHTTSHHHHHHHHSS---TTSHHHHHHHHHHH-HHHHHTEEEEEEHHHHHHHHHHTSPPPPBTTGGGGGS-EETTTTEE-HHHHHHHHSSHHHHHHHHHHH---B--TT---EEPPHHHHHHH---TTPEEEEEEEHHHHHHTTTT--TT-EEEEESSSEEEEEEES-----TTSEEEE-SSSTT-EEEEEEESSSHHHHHHHHTTSPPPSS-SSS-HHHHHHHHHSPGGG-SSTTSPEEEEEEESS--SSS---SEEEEEEE-TTS-S-EE-TT---HHHHHHHHHHHHHHHHHHHHGGG-EESSTTPPEE-SEEEEESGGGG-HHHHHHHHHHH--TTEEEEE--TT-HHHHHHHHHHHHHHHPPTT--HHHHHHHH--STTTEEEEE----TTHHHHHHHTHHHHHHHHHHHHHHHHHHHHHHHHHHHH--